Protein AF-A0A6I9Q4J7-F1 (afdb_monomer)

Mean predicted aligned error: 19.05 Å

Nearest PDB structures (foldseek):
  8glv-assembly1_Kg  TM=8.288E-01  e=1.190E-55  Chlamydomonas reinhardtii
  8j07-assembly1_g1  TM=8.055E-01  e=1.952E-50  Homo sapiens
  8glv-assembly1_Co  TM=8.210E-01  e=1.574E-46  Chlamydomonas reinhardtii
  8j07-assembly1_k8  TM=8.178E-01  e=2.183E-41  Homo sapiens
  8j07-assembly1_g6  TM=7.872E-01  e=1.075E-43  Homo sapiens

Radius of gyration: 40.7 Å; Cα contacts (8 Å, |Δi|>4): 1026; chains: 1; bounding box: 108×115×112 Å

Foldseek 3Di:
DPDPDVVVVVVVVVLVVLLVVLLLVLQFDDQLCLLLVLLCSLVVVCVVVVVDDPVLVVCLLPLDDDDDDPDDDLAPPADPSLLSSLSVQCVDPLNVCVNVVCNVPVPQVVVLLPDPQSLPRAHPDCCNVSADLSRVLSNCCSRAVLNSSVSSQVSSCVRSRNSSNPRDDDDPVVLVVVDWQLAAAEEAEDPQDDCVVVVQVVCVVVVCHDPLEEEDEDAPPCLVVLVVVLVVCQVVLGEYEYEAVVRNLVCQVVVLVVSVPDDPVSGDGNYYYYYYYHDDPSHDPNSVVRHSHGYDDQHAFLLSQLLVLCCDPPNVPPCLLPPAPQNQQLQLLLSLLSSLLSLLQNLLLLPVVSPVDSFDQHSVLSVVLNVVCRVQRRPDVDRPLVVSLCCSLCPRVVVRPPDVVRSVLSSVLSCLSRDPCSRPPQQRASFDVSLHHRDGDDDSVVSSVSSNPDDRDDQCGSSVFDNLSSSSSSSVSSSVSSVVSVVVDDPPPPDDDDDLLVLLLVVLVVLLVLQDDQDDLVLLCVQQPCDQLALVSVQLSVQSVLLNQLSVQSNVLSVQSNCCSVVNHPDDPQNVQVSVCVSVQHDGPSSVVSAAQDPDGNVRVSVLSSVLVVLSVCCSVPNDAQEDAQVSTSDSVSVVVSQLSNQCVVVVHDSVQKDKDKDADAQDDRRHHDPHGGKYFDAKDAQWEQDNVVRDIDGDDPPCRIYGGHIMGIHIDGPPDDDDGPDRDPPSPPPDDDDDDDPDDDDDDDDDDDDDPPVCVVVVVVVVVVVVVVVVVVVVVVVVVVVVVVVVVVVVVVPPDDPDDDDDDDDDDDDDDDDDPDDDDDDDDDDDDDDDDDDDDDDDDDDDDDDDDDDDDDDDDDDDDDDDDDDDDDDDDDDDDDDDDDDDDDDDDDDDDDDDPVVVVVLVVLVVLLVVLLVLLLLLLLLLLLLLLQLVLVDDLSSVLSVVLCVLQVVLVLVVSLVSNVVSVDDNVVSVVSSVVSNVSSPVSNVVNNVVNNPDVVCSVVSVVVSVVSVVVSCVPNVVVCVVPVDDPPDPPCVVVVVVVSVVSVVVSVVVVVVCVVCVVPPPPPPPD

Organism: NCBI:txid8208

InterPro domains:
  IPR003689 Zinc/iron permease [PF02535] (737-1061)
  IPR004273 Dynein heavy chain, D6 P-loop domain [PF03028] (181-295)
  IPR026983 Dynein heavy chain [PTHR22878] (8-722)
  IPR027417 P-loop containing nucleoside triphosphate hydrolase [G3DSA:3.40.50.300] (172-297)
  IPR041228 Dynein heavy chain, C-terminal domain [PF18199] (476-729)
  IPR041658 Dynein heavy chain, AAA lid domain [PF18198] (330-469)
  IPR042219 Dynein heavy chain, AAA lid domain superfamily [G3DSA:1.10.8.720] (298-465)
  IPR043160 Dynein heavy chain, C-terminal domain, barrel region [G3DSA:3.10.490.20] (637-742)

Structure (mmCIF, N/CA/C/O backbone):
data_AF-A0A6I9Q4J7-F1
#
_entry.id   AF-A0A6I9Q4J7-F1
#
loop_
_atom_site.group_PDB
_atom_site.id
_atom_site.type_symbol
_atom_site.label_atom_id
_atom_site.label_alt_id
_atom_site.label_comp_id
_atom_site.label_asym_id
_atom_site.label_entity_id
_atom_site.label_seq_id
_atom_site.pdbx_PDB_ins_code
_atom_site.Cartn_x
_atom_site.Cartn_y
_atom_site.Cartn_z
_atom_site.occupancy
_atom_site.B_iso_or_equiv
_atom_site.auth_seq_id
_atom_site.auth_comp_id
_atom_site.auth_asym_id
_atom_site.auth_atom_id
_atom_site.pdbx_PDB_model_num
ATOM 1 N N . MET A 1 1 ? -28.405 -22.617 36.257 1.00 46.84 1 MET A N 1
ATOM 2 C CA . MET A 1 1 ? -28.304 -24.066 36.550 1.00 46.84 1 MET A CA 1
ATOM 3 C C . MET A 1 1 ? -26.865 -24.386 36.913 1.00 46.84 1 MET A C 1
ATOM 5 O O . MET A 1 1 ? -25.981 -23.834 36.274 1.00 46.84 1 MET A O 1
ATOM 9 N N . ILE A 1 2 ? -26.623 -25.252 37.900 1.00 50.91 2 ILE A N 1
ATOM 10 C CA . ILE A 1 2 ? -25.295 -25.851 38.098 1.00 50.91 2 ILE A CA 1
ATOM 11 C C . ILE A 1 2 ? -25.250 -27.097 37.215 1.00 50.91 2 ILE A C 1
ATOM 13 O O . ILE A 1 2 ? -26.059 -28.002 37.404 1.00 50.91 2 ILE A O 1
ATOM 17 N N . ILE A 1 3 ? -24.347 -27.124 36.237 1.00 53.62 3 ILE A N 1
ATOM 18 C CA . ILE A 1 3 ? -24.120 -28.308 35.404 1.00 53.62 3 ILE A CA 1
ATOM 19 C C . ILE A 1 3 ? -23.348 -29.316 36.258 1.00 53.62 3 ILE A C 1
ATOM 21 O O . ILE A 1 3 ? -22.230 -29.037 36.692 1.00 53.62 3 ILE A O 1
ATOM 25 N N . SER A 1 4 ? -23.988 -30.447 36.552 1.00 66.56 4 SER A N 1
ATOM 26 C CA . SER A 1 4 ? -23.473 -31.501 37.434 1.00 66.56 4 SER A CA 1
ATOM 27 C C . SER A 1 4 ? -22.449 -32.420 36.764 1.00 66.56 4 SER A C 1
ATOM 29 O O . SER A 1 4 ? -21.695 -33.092 37.462 1.00 66.56 4 SER A O 1
ATOM 31 N N . ASP A 1 5 ? -22.405 -32.438 35.432 1.00 81.00 5 ASP A N 1
ATOM 32 C CA . ASP A 1 5 ? -21.433 -33.202 34.653 1.00 81.00 5 ASP A CA 1
ATOM 33 C C . ASP A 1 5 ? -20.090 -32.438 34.557 1.00 81.00 5 ASP A C 1
ATOM 35 O O . ASP A 1 5 ? -20.055 -31.316 34.029 1.00 81.00 5 ASP A O 1
ATOM 39 N N . PRO A 1 6 ? -18.972 -33.006 35.053 1.00 84.44 6 PRO A N 1
ATOM 40 C CA . PRO A 1 6 ? -17.669 -32.351 35.011 1.00 84.44 6 PRO A CA 1
ATOM 41 C C . PRO A 1 6 ? -17.077 -32.265 33.596 1.00 84.44 6 PRO A C 1
ATOM 43 O O . PRO A 1 6 ? -16.318 -31.336 33.335 1.00 84.44 6 PRO A O 1
ATOM 46 N N . ILE A 1 7 ? -17.421 -33.176 32.681 1.00 88.12 7 ILE A N 1
ATOM 47 C CA . ILE A 1 7 ? -16.938 -33.187 31.292 1.00 88.12 7 ILE A CA 1
ATOM 48 C C . ILE A 1 7 ? -17.595 -32.039 30.525 1.00 88.12 7 ILE A C 1
ATOM 50 O O . ILE A 1 7 ? -16.897 -31.211 29.938 1.00 88.12 7 ILE A O 1
ATOM 54 N N . ILE A 1 8 ? -18.925 -31.919 30.615 1.00 88.69 8 ILE A N 1
ATOM 55 C CA . ILE A 1 8 ? -19.674 -30.810 30.000 1.00 88.69 8 ILE A CA 1
ATOM 56 C C . ILE A 1 8 ? -19.208 -29.469 30.587 1.00 88.69 8 ILE A C 1
ATOM 58 O O . ILE A 1 8 ? -19.000 -28.502 29.852 1.00 88.69 8 ILE A O 1
ATOM 62 N N . ARG A 1 9 ? -18.971 -29.402 31.906 1.00 88.44 9 ARG A N 1
ATOM 63 C CA . ARG A 1 9 ? -18.438 -28.195 32.554 1.00 88.44 9 ARG A CA 1
ATOM 64 C C . ARG A 1 9 ? -17.023 -27.843 32.080 1.00 88.44 9 ARG A C 1
ATOM 66 O O . ARG A 1 9 ? -16.759 -26.665 31.857 1.00 88.44 9 ARG A O 1
ATOM 73 N N . LEU A 1 10 ? -16.125 -28.819 31.926 1.00 91.06 10 LEU A N 1
ATOM 74 C CA . LEU A 1 10 ? -14.772 -28.595 31.400 1.00 91.06 10 LEU A CA 1
ATOM 75 C C . LEU A 1 10 ? -14.803 -28.099 29.953 1.00 91.06 10 LEU A C 1
ATOM 77 O O . LEU A 1 10 ? -14.077 -27.162 29.626 1.00 91.06 10 LEU A O 1
ATOM 81 N N . GLN A 1 11 ? -15.671 -28.669 29.113 1.00 88.31 11 GLN A N 1
ATOM 82 C CA . GLN A 1 11 ? -15.851 -28.212 27.739 1.00 88.31 11 GLN A CA 1
ATOM 83 C C . GLN A 1 11 ? -16.352 -26.761 27.690 1.00 88.31 11 GLN A C 1
ATOM 85 O O . GLN A 1 11 ? -15.714 -25.927 27.058 1.00 88.31 11 GLN A O 1
ATOM 90 N N . ILE A 1 12 ? -17.415 -26.423 28.429 1.00 90.81 12 ILE A N 1
ATOM 91 C CA . ILE A 1 12 ? -17.945 -25.049 28.480 1.00 90.81 12 ILE A CA 1
ATOM 92 C C . ILE A 1 12 ? -16.896 -24.054 28.999 1.00 90.81 12 ILE A C 1
ATOM 94 O O . ILE A 1 12 ? -16.782 -22.957 28.458 1.00 90.81 12 ILE A O 1
ATOM 98 N N . LEU A 1 13 ? -16.111 -24.421 30.020 1.00 92.00 13 LEU A N 1
ATOM 99 C CA . LEU A 1 13 ? -15.043 -23.561 30.540 1.00 92.00 13 LEU A CA 1
ATOM 100 C C . LEU A 1 13 ? -13.912 -23.354 29.524 1.00 92.00 13 LEU A C 1
ATOM 102 O O . LEU A 1 13 ? -13.441 -22.228 29.386 1.00 92.00 13 LEU A O 1
ATOM 106 N N . ARG A 1 14 ? -13.503 -24.405 28.801 1.00 89.69 14 ARG A N 1
ATOM 107 C CA . ARG A 1 14 ? -12.515 -24.314 27.715 1.00 89.69 14 ARG A CA 1
ATOM 108 C C . ARG A 1 14 ? -13.023 -23.402 26.603 1.00 89.69 14 ARG A C 1
ATOM 110 O O . ARG A 1 14 ? -12.345 -22.446 26.250 1.00 89.69 14 ARG A O 1
ATOM 117 N N . ASP A 1 15 ? -14.219 -23.675 26.092 1.00 89.19 15 ASP A N 1
ATOM 118 C CA . ASP A 1 15 ? -14.772 -23.001 24.917 1.00 89.19 15 ASP A CA 1
ATOM 119 C C . ASP A 1 15 ? -15.050 -21.513 25.224 1.00 89.19 15 ASP A C 1
ATOM 121 O O . ASP A 1 15 ? -14.713 -20.636 24.426 1.00 89.19 15 ASP A O 1
ATOM 125 N N . TYR A 1 16 ? -15.535 -21.203 26.437 1.00 91.12 16 TYR A N 1
ATOM 126 C CA . TYR A 1 16 ? -15.640 -19.828 26.940 1.00 91.12 16 TYR A CA 1
ATOM 127 C C . TYR A 1 16 ? -14.271 -19.149 27.093 1.00 91.12 16 TYR A C 1
ATOM 129 O O . TYR A 1 16 ? -14.114 -18.007 26.668 1.00 91.12 16 TYR A O 1
ATOM 137 N N . PHE A 1 17 ? -13.273 -19.821 27.681 1.00 92.50 17 PHE A N 1
ATOM 138 C CA . PHE A 1 17 ? -11.941 -19.243 27.885 1.00 92.50 17 PHE A CA 1
ATOM 139 C C . PHE A 1 17 ? -11.230 -18.948 26.558 1.00 92.50 17 PHE A C 1
ATOM 141 O O . PHE A 1 17 ? -10.682 -17.861 26.393 1.00 92.50 17 PHE A O 1
ATOM 148 N N . THR A 1 18 ? -11.287 -19.867 25.590 1.00 91.62 18 THR A N 1
ATOM 149 C CA . THR A 1 18 ? -10.710 -19.675 24.251 1.00 91.62 18 THR A CA 1
ATOM 150 C C . THR A 1 18 ? -11.359 -18.493 23.525 1.00 91.62 18 THR A C 1
ATOM 152 O O . THR A 1 18 ? -10.644 -17.678 22.941 1.00 91.62 18 THR A O 1
ATOM 155 N N . TYR A 1 19 ? -12.685 -18.334 23.612 1.00 90.62 19 TYR A N 1
ATOM 156 C CA . TYR A 1 19 ? -13.372 -17.184 23.017 1.00 90.62 19 TYR A CA 1
ATOM 157 C C . TYR A 1 19 ? -13.106 -15.867 23.769 1.00 90.62 19 TYR A C 1
ATOM 159 O O . TYR A 1 19 ? -12.857 -14.841 23.139 1.00 90.62 19 TYR A O 1
ATOM 167 N N . ALA A 1 20 ? -13.081 -15.875 25.105 1.00 89.44 20 ALA A N 1
ATOM 168 C CA . ALA A 1 20 ? -12.756 -14.691 25.906 1.00 89.44 20 ALA A CA 1
ATOM 169 C C . ALA A 1 20 ? -11.316 -14.203 25.661 1.00 89.44 20 ALA A C 1
ATOM 171 O O . ALA A 1 20 ? -11.086 -13.002 25.520 1.00 89.44 20 ALA A O 1
ATOM 172 N N . LEU A 1 21 ? -10.357 -15.130 25.539 1.00 90.88 21 LEU A N 1
ATOM 173 C CA . LEU A 1 21 ? -8.981 -14.831 25.139 1.00 90.88 21 LEU A CA 1
ATOM 174 C C . LEU A 1 21 ? -8.940 -14.189 23.745 1.00 90.88 21 LEU A C 1
ATOM 176 O O . LEU A 1 21 ? -8.303 -13.152 23.575 1.00 90.88 21 LEU A O 1
ATOM 180 N N . TYR A 1 22 ? -9.658 -14.761 22.772 1.00 90.81 22 TYR A N 1
ATOM 181 C CA . TYR A 1 22 ? -9.761 -14.210 21.420 1.00 90.81 22 TYR A CA 1
ATOM 182 C C . TYR A 1 22 ? -10.322 -12.782 21.402 1.00 90.81 22 TYR A C 1
ATOM 184 O O . TYR A 1 22 ? -9.689 -11.897 20.828 1.00 90.81 22 TYR A O 1
ATOM 192 N N . VAL A 1 23 ? -11.451 -12.527 22.073 1.00 87.88 23 VAL A N 1
ATOM 193 C CA . VAL A 1 23 ? -12.073 -11.192 22.135 1.00 87.88 23 VAL A CA 1
ATOM 194 C C . VAL A 1 23 ? -11.137 -10.169 22.791 1.00 87.88 23 VAL A C 1
ATOM 196 O O . VAL A 1 23 ? -10.982 -9.060 22.278 1.00 87.88 23 VAL A O 1
ATOM 199 N N . ASN A 1 24 ? -10.476 -10.540 23.892 1.00 86.56 24 ASN A N 1
ATOM 200 C CA . ASN A 1 24 ? -9.587 -9.635 24.622 1.00 86.56 24 ASN A CA 1
ATOM 201 C C . ASN A 1 24 ? -8.304 -9.312 23.844 1.00 86.56 24 ASN A C 1
ATOM 203 O O . ASN A 1 24 ? -7.870 -8.160 23.849 1.00 86.56 24 ASN A O 1
ATOM 207 N N . VAL A 1 25 ? -7.725 -10.290 23.138 1.00 89.56 25 VAL A N 1
ATOM 208 C CA . VAL A 1 25 ? -6.568 -10.067 22.256 1.00 89.56 25 VAL A CA 1
ATOM 209 C C . VAL A 1 25 ? -6.975 -9.243 21.031 1.00 89.56 25 VAL A C 1
ATOM 211 O O . VAL A 1 25 ? -6.344 -8.225 20.748 1.00 89.56 25 VAL A O 1
ATOM 214 N N . CYS A 1 26 ? -8.065 -9.602 20.345 1.00 88.06 26 CYS A N 1
ATOM 215 C CA . CYS A 1 26 ? -8.509 -8.926 19.121 1.00 88.06 26 CYS A CA 1
ATOM 216 C C . CYS A 1 26 ? -9.043 -7.502 19.338 1.00 88.06 26 CYS A C 1
ATOM 218 O O . CYS A 1 26 ? -9.119 -6.747 18.374 1.00 88.06 26 CYS A O 1
ATOM 220 N N . ARG A 1 27 ? -9.341 -7.085 20.578 1.00 85.31 27 ARG A N 1
ATOM 221 C CA . ARG A 1 27 ? -9.525 -5.659 20.911 1.00 85.31 27 ARG A CA 1
ATOM 222 C C . ARG A 1 27 ? -8.245 -4.841 20.690 1.00 85.31 27 ARG A C 1
ATOM 224 O O . ARG A 1 27 ? -8.334 -3.655 20.391 1.00 85.31 27 ARG A O 1
ATOM 231 N N . SER A 1 28 ? -7.076 -5.458 20.862 1.00 87.69 28 SER A N 1
ATOM 232 C CA . SER A 1 28 ? -5.759 -4.808 20.794 1.00 87.69 28 SER A CA 1
ATOM 233 C C . SER A 1 28 ? -4.987 -5.054 19.490 1.00 87.69 28 SER A C 1
ATOM 235 O O . SER A 1 28 ? -3.885 -4.533 19.338 1.00 87.69 28 SER A O 1
ATOM 237 N N . LEU A 1 29 ? -5.554 -5.827 18.557 1.00 89.00 29 LEU A N 1
ATOM 238 C CA . LEU A 1 29 ? -4.975 -6.115 17.243 1.00 89.00 29 LEU A CA 1
ATOM 239 C C . LEU A 1 29 ? -5.678 -5.319 16.140 1.00 89.00 29 LEU A C 1
ATOM 241 O O . LEU A 1 29 ? -6.907 -5.261 16.105 1.00 89.00 29 LEU A O 1
ATOM 245 N N . PHE A 1 30 ? -4.898 -4.802 15.190 1.00 86.62 30 PHE A N 1
ATOM 246 C CA . PHE A 1 30 ? -5.420 -4.272 13.929 1.00 86.62 30 PHE A CA 1
ATOM 247 C C . PHE A 1 30 ? -6.130 -5.374 13.132 1.00 86.62 30 PHE A C 1
ATOM 249 O O . PHE A 1 30 ? -5.815 -6.558 13.261 1.00 86.62 30 PHE A O 1
ATOM 256 N N . GLU A 1 31 ? -7.081 -5.001 12.280 1.00 81.62 31 GLU A N 1
ATOM 257 C CA . GLU A 1 31 ? -7.961 -5.931 11.562 1.00 81.62 31 GLU A CA 1
ATOM 258 C C . GLU A 1 31 ? -7.182 -6.938 10.697 1.00 81.62 31 GLU A C 1
ATOM 260 O O . GLU A 1 31 ? -7.536 -8.114 10.617 1.00 81.62 31 GLU A O 1
ATOM 265 N N . LYS A 1 32 ? -6.049 -6.504 10.131 1.00 82.12 32 LYS A N 1
ATOM 266 C CA . LYS A 1 32 ? -5.109 -7.349 9.373 1.00 82.12 32 LYS A CA 1
ATOM 267 C C . LYS A 1 32 ? -4.525 -8.525 10.185 1.00 82.12 32 LYS A C 1
ATOM 269 O O . LYS A 1 32 ? -4.209 -9.558 9.603 1.00 82.12 32 LYS A O 1
ATOM 274 N N . ASP A 1 33 ? -4.393 -8.382 11.507 1.00 88.56 33 ASP A N 1
ATOM 275 C CA . ASP A 1 33 ? -3.688 -9.328 12.386 1.00 88.56 33 ASP A CA 1
ATOM 276 C C . ASP A 1 33 ? -4.649 -10.297 13.113 1.00 88.56 33 ASP A C 1
ATOM 278 O O . ASP A 1 33 ? -4.221 -11.312 13.667 1.00 88.56 33 ASP A O 1
ATOM 282 N N . LYS A 1 34 ? -5.966 -10.039 13.088 1.00 89.56 34 LYS A N 1
ATOM 283 C CA . LYS A 1 34 ? -6.977 -10.858 13.790 1.00 89.56 34 LYS A CA 1
ATOM 284 C C . LYS A 1 34 ? -7.121 -12.258 13.190 1.00 89.56 34 LYS A C 1
ATOM 286 O O . LYS A 1 34 ? -7.153 -13.247 13.927 1.00 89.56 34 LYS A O 1
ATOM 291 N N . LEU A 1 35 ? -7.145 -12.372 11.858 1.00 90.62 35 LEU A N 1
ATOM 292 C CA . LEU A 1 35 ? -7.178 -13.677 11.182 1.00 90.62 35 LEU A CA 1
ATOM 293 C C . LEU A 1 35 ? -5.879 -14.466 11.418 1.00 90.62 35 LEU A C 1
ATOM 295 O O . LEU A 1 35 ? -5.936 -15.672 11.649 1.00 90.62 35 LEU A O 1
ATOM 299 N N . LEU A 1 36 ? -4.728 -13.781 11.444 1.00 92.62 36 LEU A N 1
ATOM 300 C CA . LEU A 1 36 ? -3.434 -14.378 11.782 1.00 92.62 36 LEU A CA 1
ATOM 301 C C . LEU A 1 36 ? -3.464 -14.999 13.181 1.00 92.62 36 LEU A C 1
ATOM 303 O O . LEU A 1 36 ? -3.134 -16.175 13.334 1.00 92.62 36 LEU A O 1
ATOM 307 N N . PHE A 1 37 ? -3.906 -14.243 14.190 1.00 93.00 37 PHE A N 1
ATOM 308 C CA . PHE A 1 37 ? -4.010 -14.749 15.559 1.00 93.00 37 PHE A CA 1
ATOM 309 C C . PHE A 1 37 ? -4.948 -15.963 15.651 1.00 93.00 37 PHE A C 1
ATOM 311 O O . PHE A 1 37 ? -4.603 -16.963 16.277 1.00 93.00 37 PHE A O 1
ATOM 318 N N . SER A 1 38 ? -6.095 -15.908 14.971 1.00 93.00 38 SER A N 1
ATOM 319 C CA . SER A 1 38 ? -7.094 -16.989 14.943 1.00 93.00 38 SER A CA 1
ATOM 320 C C . SER A 1 38 ? -6.554 -18.275 14.316 1.00 93.00 38 SER A C 1
ATOM 322 O O . SER A 1 38 ? -6.765 -19.370 14.840 1.00 93.00 38 SER A O 1
ATOM 324 N N . PHE A 1 39 ? -5.811 -18.143 13.216 1.00 93.94 39 PHE A N 1
ATOM 325 C CA . PHE A 1 39 ? -5.183 -19.267 12.534 1.00 93.94 39 PHE A CA 1
ATOM 326 C C . PHE A 1 39 ? -4.055 -19.877 13.375 1.00 93.94 39 PHE A C 1
ATOM 328 O O . PHE A 1 39 ? -4.053 -21.087 13.596 1.00 93.94 39 PHE A O 1
ATOM 335 N N . CYS A 1 40 ? -3.166 -19.054 13.942 1.00 92.81 40 CYS A N 1
ATOM 336 C CA . CYS A 1 40 ? -2.133 -19.513 14.874 1.00 92.81 40 CYS A CA 1
ATOM 337 C C . CYS A 1 40 ? -2.732 -20.206 16.111 1.00 92.81 40 CYS A C 1
ATOM 339 O O . CYS A 1 40 ? -2.221 -21.239 16.537 1.00 92.81 40 CYS A O 1
ATOM 341 N N . LEU A 1 41 ? -3.829 -19.686 16.672 1.00 92.31 41 LEU A N 1
ATOM 342 C CA . LEU A 1 41 ? -4.543 -20.303 17.795 1.00 92.31 41 LEU A CA 1
ATOM 343 C C . LEU A 1 41 ? -5.101 -21.686 17.418 1.00 92.31 41 LEU A C 1
ATOM 345 O O . LEU A 1 41 ? -4.883 -22.647 18.156 1.00 92.31 41 LEU A O 1
ATOM 349 N N . SER A 1 42 ? -5.756 -21.802 16.257 1.00 92.81 42 SER A N 1
ATOM 350 C CA . SER A 1 42 ? -6.252 -23.076 15.715 1.00 92.81 42 SER A CA 1
ATOM 351 C C . SER A 1 42 ? -5.119 -24.094 15.520 1.00 92.81 42 SER A C 1
ATOM 353 O O . SER A 1 42 ? -5.168 -25.194 16.073 1.00 92.81 42 SER A O 1
ATOM 355 N N . VAL A 1 43 ? -4.055 -23.720 14.800 1.00 92.19 43 VAL A N 1
ATOM 356 C CA . VAL A 1 43 ? -2.940 -24.630 14.484 1.00 92.19 43 VAL A CA 1
ATOM 357 C C . VAL A 1 43 ? -2.179 -25.045 15.747 1.00 92.19 43 VAL A C 1
ATOM 359 O O . VAL A 1 43 ? -1.902 -26.229 15.912 1.00 92.19 43 VAL A O 1
ATOM 362 N N . ASN A 1 44 ? -1.926 -24.138 16.697 1.00 90.69 44 ASN A N 1
ATOM 363 C CA . ASN A 1 44 ? -1.290 -24.487 17.976 1.00 90.69 44 ASN A CA 1
ATOM 364 C C . ASN A 1 44 ? -2.117 -25.498 18.791 1.00 90.69 44 ASN A C 1
ATOM 366 O O . ASN A 1 44 ? -1.555 -26.427 19.377 1.00 90.69 44 ASN A O 1
ATOM 370 N N . LEU A 1 45 ? -3.448 -25.359 18.809 1.00 90.44 45 LEU A N 1
ATOM 371 C CA . LEU A 1 45 ? -4.338 -26.314 19.479 1.00 90.44 45 LEU A CA 1
ATOM 372 C C . LEU A 1 45 ? -4.324 -27.694 18.801 1.00 90.44 45 LEU A C 1
ATOM 374 O O . LEU A 1 45 ? -4.409 -28.704 19.498 1.00 90.44 45 LEU A O 1
ATOM 378 N N . LEU A 1 46 ? -4.181 -27.753 17.475 1.00 91.00 46 LEU A N 1
ATOM 379 C CA . LEU A 1 46 ? -4.110 -29.002 16.707 1.00 91.00 46 LEU A CA 1
ATOM 380 C C . LEU A 1 46 ? -2.730 -29.675 16.803 1.00 91.00 46 LEU A C 1
ATOM 382 O O . LEU A 1 46 ? -2.661 -30.887 17.006 1.00 91.00 46 LEU A O 1
ATOM 386 N N . MET A 1 47 ? -1.635 -28.907 16.776 1.00 89.44 47 MET A N 1
ATOM 387 C CA . MET A 1 47 ? -0.278 -29.414 17.033 1.00 89.44 47 MET A CA 1
ATOM 388 C C . MET A 1 47 ? -0.159 -30.004 18.448 1.00 89.44 47 MET A C 1
ATOM 390 O O . MET A 1 47 ? 0.376 -31.098 18.614 1.00 89.44 47 MET A O 1
ATOM 394 N N . HIS A 1 48 ? -0.747 -29.364 19.470 1.00 89.12 48 HIS A N 1
ATOM 395 C CA . HIS A 1 48 ? -0.796 -29.925 20.830 1.00 89.12 48 HIS A CA 1
ATOM 396 C C . HIS A 1 48 ? -1.550 -31.270 20.893 1.00 89.12 48 HIS A C 1
ATOM 398 O O . HIS A 1 48 ? -1.219 -32.139 21.701 1.00 89.12 48 HIS A O 1
ATOM 404 N N . ARG A 1 49 ? -2.562 -31.474 20.041 1.00 89.19 49 ARG A N 1
ATOM 405 C CA . ARG A 1 49 ? -3.281 -32.755 19.916 1.00 89.19 49 ARG A CA 1
ATOM 406 C C . ARG A 1 49 ? -2.583 -33.767 18.998 1.00 89.19 49 ARG A C 1
ATOM 408 O O . ARG A 1 49 ? -3.005 -34.919 18.967 1.00 89.19 49 ARG A O 1
ATOM 415 N N . LYS A 1 50 ? -1.509 -33.363 18.307 1.00 87.50 50 LYS A N 1
ATOM 416 C CA . LYS A 1 50 ? -0.806 -34.122 17.254 1.00 87.50 50 LYS A CA 1
ATOM 417 C C . LYS A 1 50 ? -1.673 -34.415 16.020 1.00 87.50 50 LYS A C 1
ATOM 419 O O . LYS A 1 50 ? -1.483 -35.426 15.354 1.00 87.50 50 LYS A O 1
ATOM 424 N N . GLU A 1 51 ? -2.615 -33.519 15.721 1.00 86.88 51 GLU A N 1
ATOM 425 C CA . GLU A 1 51 ? -3.453 -33.551 14.509 1.00 86.88 51 GLU A CA 1
ATOM 426 C C . GLU A 1 51 ? -2.791 -32.828 13.313 1.00 86.88 51 GLU A C 1
ATOM 428 O O . GLU A 1 51 ? -3.240 -32.973 12.179 1.00 86.88 51 GLU A O 1
ATOM 433 N N . VAL A 1 52 ? -1.724 -32.056 13.562 1.00 87.75 52 VAL A N 1
ATOM 434 C CA . VAL A 1 52 ? -0.910 -31.333 12.567 1.00 87.75 52 VAL A CA 1
ATOM 435 C C . VAL A 1 52 ? 0.572 -31.552 12.882 1.00 87.75 52 VAL A C 1
ATOM 437 O O . VAL A 1 52 ? 0.964 -31.487 14.049 1.00 87.75 52 VAL A O 1
ATOM 440 N N . ASP A 1 53 ? 1.381 -31.796 11.848 1.00 87.94 53 ASP A N 1
ATOM 441 C CA . ASP A 1 53 ? 2.836 -31.952 11.948 1.00 87.94 53 ASP A CA 1
ATOM 442 C C . ASP A 1 53 ? 3.596 -30.613 11.816 1.00 87.94 53 ASP A C 1
ATOM 444 O O . ASP A 1 53 ? 3.173 -29.688 11.120 1.00 87.94 53 ASP A O 1
ATOM 448 N N . GLU A 1 54 ? 4.757 -30.517 12.468 1.00 85.00 54 GLU A N 1
ATOM 449 C CA . GLU A 1 54 ? 5.592 -29.310 12.474 1.00 85.00 54 GLU A CA 1
ATOM 450 C C . GLU A 1 54 ? 6.340 -29.102 11.139 1.00 85.00 54 GLU A C 1
ATOM 452 O O . GLU A 1 54 ? 6.605 -27.966 10.739 1.00 85.00 54 GLU A O 1
ATOM 457 N N . GLY A 1 55 ? 6.666 -30.180 10.419 1.00 83.25 55 GLY A N 1
ATOM 458 C CA . GLY A 1 55 ? 7.219 -30.140 9.065 1.00 83.25 55 GLY A CA 1
ATOM 459 C C . GLY A 1 55 ? 6.179 -29.695 8.037 1.00 83.25 55 GLY A C 1
ATOM 460 O O . GLY A 1 55 ? 6.452 -28.784 7.250 1.00 83.25 55 GLY A O 1
ATOM 461 N N . GLU A 1 56 ? 4.968 -30.258 8.096 1.00 88.88 56 GLU A N 1
ATOM 462 C CA . GLU A 1 56 ? 3.817 -29.783 7.310 1.00 88.88 56 GLU A CA 1
ATOM 463 C C . GLU A 1 56 ? 3.537 -28.287 7.577 1.00 88.88 56 GLU A C 1
ATOM 465 O O . GLU A 1 56 ? 3.390 -27.508 6.634 1.00 88.88 56 GLU A O 1
ATOM 470 N N . TRP A 1 57 ? 3.558 -27.841 8.841 1.00 89.75 57 TRP A N 1
ATOM 471 C CA . TRP A 1 57 ? 3.418 -26.421 9.203 1.00 89.75 57 TRP A CA 1
ATOM 472 C C . TRP A 1 57 ? 4.539 -25.536 8.637 1.00 89.75 57 TRP A C 1
ATOM 474 O O . TRP A 1 57 ? 4.254 -24.523 7.991 1.00 89.75 57 TRP A O 1
ATOM 484 N N . ARG A 1 58 ? 5.815 -25.922 8.795 1.00 84.25 58 ARG A N 1
ATOM 485 C CA . ARG A 1 58 ? 6.947 -25.177 8.209 1.00 84.25 58 ARG A CA 1
ATOM 486 C C . ARG A 1 58 ? 6.839 -25.081 6.685 1.00 84.25 58 ARG A C 1
ATOM 488 O O . ARG A 1 58 ? 7.161 -24.027 6.127 1.00 84.25 58 ARG A O 1
ATOM 495 N N . PHE A 1 59 ? 6.359 -26.123 6.002 1.00 85.75 59 PHE A N 1
ATOM 496 C CA . PHE A 1 59 ? 6.105 -26.071 4.561 1.00 85.75 59 PHE A CA 1
ATOM 497 C C . PHE A 1 59 ? 4.938 -25.139 4.222 1.00 85.75 59 PHE A C 1
ATOM 499 O O . PHE A 1 59 ? 5.072 -24.339 3.299 1.00 85.75 59 PHE A O 1
ATOM 506 N N . LEU A 1 60 ? 3.830 -25.162 4.974 1.00 89.62 60 LEU A N 1
ATOM 507 C CA . LEU A 1 60 ? 2.690 -24.271 4.721 1.00 89.62 60 LEU A CA 1
ATOM 508 C C . LEU A 1 60 ? 3.090 -22.789 4.752 1.00 89.62 60 LEU A C 1
ATOM 510 O O . LEU A 1 60 ? 2.563 -22.002 3.970 1.00 89.62 60 LEU A O 1
ATOM 514 N N . LEU A 1 61 ? 4.059 -22.417 5.592 1.00 85.12 61 LEU A N 1
ATOM 515 C CA . LEU A 1 61 ? 4.589 -21.054 5.662 1.00 85.12 61 LEU A CA 1
ATOM 516 C C . LEU A 1 61 ? 5.649 -20.753 4.586 1.00 85.12 61 LEU A C 1
ATOM 518 O O . LEU A 1 61 ? 5.596 -19.705 3.941 1.00 85.12 61 LEU A O 1
ATOM 522 N N . THR A 1 62 ? 6.602 -21.661 4.356 1.00 77.88 62 THR A N 1
ATOM 523 C CA . THR A 1 62 ? 7.775 -21.396 3.493 1.00 77.88 62 THR A CA 1
ATOM 524 C C . THR A 1 62 ? 7.607 -21.824 2.032 1.00 77.88 62 THR A C 1
ATOM 526 O O . THR A 1 62 ? 8.114 -21.146 1.143 1.00 77.88 62 THR A O 1
ATOM 529 N N . GLY A 1 63 ? 6.878 -22.910 1.760 1.00 72.31 63 GLY A N 1
ATOM 530 C CA . GLY A 1 63 ? 6.911 -23.647 0.485 1.00 72.31 63 GLY A CA 1
ATOM 531 C C . GLY A 1 63 ? 8.152 -24.537 0.334 1.00 72.31 63 GLY A C 1
ATOM 532 O O . GLY A 1 63 ? 8.482 -24.967 -0.771 1.00 72.31 63 GLY A O 1
ATOM 533 N N . GLY A 1 64 ? 8.882 -24.756 1.433 1.00 63.72 64 GLY A N 1
ATOM 534 C CA . GLY A 1 64 ? 10.214 -25.351 1.446 1.00 63.72 64 GLY A CA 1
ATOM 535 C C . GLY A 1 64 ? 11.298 -24.410 0.907 1.00 63.72 64 GLY A C 1
ATOM 536 O O . GLY A 1 64 ? 11.030 -23.445 0.187 1.00 63.72 64 GLY A O 1
ATOM 537 N N . VAL A 1 65 ? 12.558 -24.741 1.186 1.00 55.62 65 VAL A N 1
ATOM 538 C CA . VAL A 1 65 ? 13.739 -24.092 0.593 1.00 55.62 65 VAL A CA 1
ATOM 539 C C . VAL A 1 65 ? 14.471 -25.134 -0.250 1.00 55.62 65 VAL A C 1
ATOM 541 O O . VAL A 1 65 ? 14.696 -26.248 0.205 1.00 55.62 65 VAL A O 1
ATOM 544 N N . GLY A 1 66 ? 14.780 -24.803 -1.500 1.00 55.25 66 GLY A N 1
ATOM 545 C CA . GLY A 1 66 ? 15.460 -25.692 -2.442 1.00 55.25 66 GLY A CA 1
ATOM 546 C C . GLY A 1 66 ? 15.934 -24.892 -3.650 1.00 55.25 66 GLY A C 1
ATOM 547 O O . GLY A 1 66 ? 15.213 -24.009 -4.109 1.00 55.25 66 GLY A O 1
ATOM 548 N N . LEU A 1 67 ? 17.160 -25.154 -4.107 1.00 49.12 67 LEU A N 1
ATOM 549 C CA . LEU A 1 67 ? 17.843 -24.315 -5.100 1.00 49.12 67 LEU A CA 1
ATOM 550 C C . LEU A 1 67 ? 17.462 -24.658 -6.547 1.00 49.12 67 LEU A C 1
ATOM 552 O O . LEU A 1 67 ? 17.341 -23.750 -7.363 1.00 49.12 67 LEU A O 1
ATOM 556 N N . ASP A 1 68 ? 17.217 -25.935 -6.850 1.00 54.62 68 ASP A N 1
ATOM 557 C CA . ASP A 1 68 ? 16.807 -26.393 -8.181 1.00 54.62 68 ASP A CA 1
ATOM 558 C C . ASP A 1 68 ? 15.858 -27.596 -8.112 1.00 54.62 68 ASP A C 1
ATOM 560 O O . ASP A 1 68 ? 15.913 -28.407 -7.187 1.00 54.62 68 ASP A O 1
ATOM 564 N N . ASN A 1 69 ? 15.005 -27.722 -9.131 1.00 67.50 69 ASN A N 1
ATOM 565 C CA . ASN A 1 69 ? 14.093 -28.848 -9.323 1.00 67.50 69 ASN A CA 1
ATOM 566 C C . ASN A 1 69 ? 14.534 -29.661 -10.557 1.00 67.50 69 ASN A C 1
ATOM 568 O O . ASN A 1 69 ? 14.484 -29.129 -11.669 1.00 67.50 69 ASN A O 1
ATOM 572 N N . PRO A 1 70 ? 14.928 -30.941 -10.411 1.00 70.00 70 PRO A N 1
ATOM 573 C CA . PRO A 1 70 ? 15.371 -31.768 -11.534 1.00 70.00 70 PRO A CA 1
ATOM 574 C C . PRO A 1 70 ? 14.219 -32.266 -12.427 1.00 70.00 70 PRO A C 1
ATOM 576 O O . PRO A 1 70 ? 14.473 -32.895 -13.455 1.00 70.00 70 PRO A O 1
ATOM 579 N N . TYR A 1 71 ? 12.954 -32.034 -12.057 1.00 78.56 71 TYR A N 1
ATOM 580 C CA . TYR A 1 71 ? 11.790 -32.567 -12.764 1.00 78.56 71 TYR A CA 1
ATOM 581 C C . TYR A 1 71 ? 11.118 -31.509 -13.647 1.00 78.56 71 TYR A C 1
ATOM 583 O O . TYR A 1 71 ? 10.542 -30.539 -13.158 1.00 78.56 71 TYR A O 1
ATOM 591 N N . SER A 1 72 ? 11.115 -31.729 -14.964 1.00 81.19 72 SER A N 1
ATOM 592 C CA . SER A 1 72 ? 10.409 -30.873 -15.926 1.00 81.19 72 SER A CA 1
ATOM 593 C C . SER A 1 72 ? 8.900 -30.801 -15.649 1.00 81.19 72 SER A C 1
ATOM 595 O O . SER A 1 72 ? 8.262 -31.832 -15.436 1.00 81.19 72 SER A O 1
ATOM 597 N N . ASN A 1 73 ? 8.324 -29.599 -15.725 1.00 82.31 73 ASN A N 1
ATOM 598 C CA . ASN A 1 73 ? 6.896 -29.360 -15.508 1.00 82.31 73 ASN A CA 1
ATOM 599 C C . ASN A 1 73 ? 6.028 -29.960 -16.644 1.00 82.31 73 ASN A C 1
ATOM 601 O O . ASN A 1 73 ? 6.176 -29.535 -17.792 1.00 82.31 73 ASN A O 1
ATOM 605 N N . PRO A 1 74 ? 5.100 -30.899 -16.361 1.00 82.00 74 PRO A N 1
ATOM 606 C CA . PRO A 1 74 ? 4.196 -31.477 -17.358 1.00 82.00 74 PRO A CA 1
ATOM 607 C C . PRO A 1 74 ? 2.974 -30.590 -17.669 1.00 82.00 74 PRO A C 1
ATOM 609 O O . PRO A 1 74 ? 2.245 -30.864 -18.624 1.00 82.00 74 PRO A O 1
ATOM 612 N N . CYS A 1 75 ? 2.716 -29.552 -16.866 1.00 81.12 75 CYS A N 1
ATOM 613 C CA . CYS A 1 75 ? 1.533 -28.699 -16.945 1.00 81.12 75 CYS A CA 1
ATOM 614 C C . CYS A 1 75 ? 1.898 -27.291 -17.434 1.00 81.12 75 CYS A C 1
ATOM 616 O O . CYS A 1 75 ? 2.321 -26.439 -16.656 1.00 81.12 75 CYS A O 1
ATOM 618 N N . THR A 1 76 ? 1.650 -27.008 -18.717 1.00 80.94 76 THR A N 1
ATOM 619 C CA . THR A 1 76 ? 1.910 -25.692 -19.345 1.00 80.94 76 THR A CA 1
ATOM 620 C C . THR A 1 76 ? 1.143 -24.521 -18.720 1.00 80.94 76 THR A C 1
ATOM 622 O O . THR A 1 76 ? 1.480 -23.370 -18.973 1.00 80.94 76 THR A O 1
ATOM 625 N N . TRP A 1 77 ? 0.107 -24.805 -17.929 1.00 84.81 77 TRP A N 1
ATOM 626 C CA . TRP A 1 77 ? -0.719 -23.829 -17.216 1.00 84.81 77 TRP A CA 1
ATOM 627 C C . TRP A 1 77 ? -0.249 -23.549 -15.779 1.00 84.81 77 TRP A C 1
ATOM 629 O O . TRP A 1 77 ? -0.743 -22.611 -15.162 1.00 84.81 77 TRP A O 1
ATOM 639 N N . LEU A 1 78 ? 0.680 -24.343 -15.232 1.00 85.25 78 LEU A N 1
ATOM 640 C CA . LEU A 1 78 ? 1.189 -24.176 -13.870 1.00 85.25 78 LEU A CA 1
ATOM 641 C C . LEU A 1 78 ? 2.518 -23.391 -13.900 1.00 85.25 78 LEU A C 1
ATOM 643 O O . LEU A 1 78 ? 3.427 -23.794 -14.629 1.00 85.25 78 LEU A O 1
ATOM 647 N N . PRO A 1 79 ? 2.688 -22.303 -13.123 1.00 83.44 79 PRO A N 1
ATOM 648 C CA . PRO A 1 79 ? 3.960 -21.578 -13.051 1.00 83.44 79 PRO A CA 1
ATOM 649 C C . PRO A 1 79 ? 5.113 -22.461 -12.549 1.00 83.44 79 PRO A C 1
ATOM 651 O O . PRO A 1 79 ? 4.902 -23.298 -11.672 1.00 83.44 79 PRO A O 1
ATOM 654 N N . LYS A 1 80 ? 6.352 -22.232 -13.027 1.00 80.81 80 LYS A N 1
ATOM 655 C CA . LYS A 1 80 ? 7.528 -23.029 -12.601 1.00 80.81 80 LYS A CA 1
ATOM 656 C C . LYS A 1 80 ? 7.664 -23.068 -11.071 1.00 80.81 80 LYS A C 1
ATOM 658 O O . LYS A 1 80 ? 7.726 -24.150 -10.508 1.00 80.81 80 LYS A O 1
ATOM 663 N N . LYS A 1 81 ? 7.570 -21.915 -10.393 1.00 80.38 81 LYS A N 1
ATOM 664 C CA . LYS A 1 81 ? 7.613 -21.824 -8.919 1.00 80.38 81 LYS A CA 1
ATOM 665 C C . LYS A 1 81 ? 6.595 -22.753 -8.233 1.00 80.38 81 LYS A C 1
ATOM 667 O O . LYS A 1 81 ? 6.956 -23.465 -7.304 1.00 80.38 81 LYS A O 1
ATOM 672 N N . SER A 1 82 ? 5.348 -22.773 -8.705 1.00 85.56 82 SER A N 1
ATOM 673 C CA . SER A 1 82 ? 4.289 -23.645 -8.175 1.00 85.56 82 SER A CA 1
ATOM 674 C C . SER A 1 82 ? 4.582 -25.130 -8.394 1.00 85.56 82 SER A C 1
ATOM 676 O O . SER A 1 82 ? 4.303 -25.947 -7.521 1.00 85.56 82 SER A O 1
ATOM 678 N N . TRP A 1 83 ? 5.170 -25.485 -9.540 1.00 87.69 83 TRP A N 1
ATOM 679 C CA . TRP A 1 83 ? 5.639 -26.846 -9.806 1.00 87.69 83 TRP A CA 1
ATOM 680 C C . TRP A 1 83 ? 6.829 -27.237 -8.916 1.00 87.69 83 TRP A C 1
ATOM 682 O O . TRP A 1 83 ? 6.884 -28.364 -8.430 1.00 87.69 83 TRP A O 1
ATOM 692 N N . ASP A 1 84 ? 7.744 -26.304 -8.649 1.00 83.56 84 ASP A N 1
ATOM 693 C CA . ASP A 1 84 ? 8.911 -26.506 -7.788 1.00 83.56 84 ASP A CA 1
ATOM 694 C C . ASP A 1 84 ? 8.511 -26.622 -6.299 1.00 83.56 84 ASP A C 1
ATOM 696 O O . ASP A 1 84 ? 9.107 -27.405 -5.562 1.00 83.56 84 ASP A O 1
ATOM 700 N N . GLU A 1 85 ? 7.481 -25.901 -5.832 1.00 86.31 85 GLU A N 1
ATOM 701 C CA . GLU A 1 85 ? 6.815 -26.159 -4.536 1.00 86.31 85 GLU A CA 1
ATOM 702 C C . GLU A 1 85 ? 6.142 -27.550 -4.527 1.00 86.31 85 GLU A C 1
ATOM 704 O O . GLU A 1 85 ? 6.436 -28.357 -3.646 1.00 86.31 85 GLU A O 1
ATOM 709 N N . LEU A 1 86 ? 5.344 -27.905 -5.542 1.00 88.81 86 LEU A N 1
ATOM 710 C CA . LEU A 1 86 ? 4.656 -29.206 -5.605 1.00 88.81 86 LEU A CA 1
ATOM 711 C C . LEU A 1 86 ? 5.621 -30.407 -5.645 1.00 88.81 86 LEU A C 1
ATOM 713 O O . LEU A 1 86 ? 5.355 -31.433 -5.020 1.00 88.81 86 LEU A O 1
ATOM 717 N N . CYS A 1 87 ? 6.763 -30.291 -6.329 1.00 87.00 87 CYS A N 1
ATOM 718 C CA . CYS A 1 87 ? 7.773 -31.354 -6.368 1.00 87.00 87 CYS A CA 1
ATOM 719 C C . CYS A 1 87 ? 8.421 -31.620 -5.004 1.00 87.00 87 CYS A C 1
ATOM 721 O O . CYS A 1 87 ? 8.770 -32.764 -4.738 1.00 87.00 87 CYS A O 1
ATOM 723 N N . ARG A 1 88 ? 8.538 -30.600 -4.143 1.00 83.62 88 ARG A N 1
ATOM 724 C CA . ARG A 1 88 ? 9.020 -30.746 -2.758 1.00 83.62 88 ARG A CA 1
ATOM 725 C C . ARG A 1 88 ? 7.923 -31.258 -1.821 1.00 83.62 88 ARG A C 1
ATOM 727 O O . ARG A 1 88 ? 8.218 -31.951 -0.855 1.00 83.62 88 ARG A O 1
ATOM 734 N N . LEU A 1 89 ? 6.651 -30.999 -2.136 1.00 88.00 89 LEU A N 1
ATOM 735 C CA . LEU A 1 89 ? 5.526 -31.618 -1.430 1.00 88.00 89 LEU A CA 1
ATOM 736 C C . LEU A 1 89 ? 5.485 -33.145 -1.662 1.00 88.00 89 LEU A C 1
ATOM 738 O O . LEU A 1 89 ? 5.270 -33.885 -0.712 1.00 88.00 89 LEU A O 1
ATOM 742 N N . ASP A 1 90 ? 5.784 -33.636 -2.875 1.00 88.56 90 ASP A N 1
ATOM 743 C CA . ASP A 1 90 ? 5.864 -35.078 -3.225 1.00 88.56 90 ASP A CA 1
ATOM 744 C C . ASP A 1 90 ? 6.917 -35.877 -2.420 1.00 88.56 90 ASP A C 1
ATOM 746 O O . ASP A 1 90 ? 6.890 -37.109 -2.421 1.00 88.56 90 ASP A O 1
ATOM 750 N N . GLU A 1 91 ? 7.837 -35.205 -1.721 1.00 84.81 91 GLU A N 1
ATOM 751 C CA . GLU A 1 91 ? 8.851 -35.836 -0.864 1.00 84.81 91 GLU A CA 1
ATOM 752 C C . GLU A 1 91 ? 8.292 -36.194 0.530 1.00 84.81 91 GLU A C 1
ATOM 754 O O . GLU A 1 91 ? 8.749 -37.155 1.159 1.00 84.81 91 GLU A O 1
ATOM 759 N N . MET A 1 92 ? 7.253 -35.483 0.990 1.00 85.31 92 MET A N 1
ATOM 760 C CA . MET A 1 92 ? 6.585 -35.713 2.277 1.00 85.31 92 MET A CA 1
ATOM 761 C C . MET A 1 92 ? 5.731 -36.987 2.273 1.00 85.31 92 MET A C 1
ATOM 763 O O . MET A 1 92 ? 5.015 -37.276 1.317 1.00 85.31 92 MET A O 1
ATOM 767 N N . GLU A 1 93 ? 5.755 -37.735 3.381 1.00 83.12 93 GLU A N 1
ATOM 768 C CA . GLU A 1 93 ? 5.160 -39.078 3.520 1.00 83.12 93 GLU A CA 1
ATOM 769 C C . GLU A 1 93 ? 3.703 -39.168 3.030 1.00 83.12 93 GLU A C 1
ATOM 771 O O . GLU A 1 93 ? 3.376 -40.039 2.223 1.00 83.12 93 GLU A O 1
ATOM 776 N N . CYS A 1 94 ? 2.854 -38.229 3.454 1.00 84.88 94 CYS A N 1
ATOM 777 C CA . CYS A 1 94 ? 1.432 -38.149 3.103 1.00 84.88 94 CYS A CA 1
ATOM 778 C C . CYS A 1 94 ? 1.193 -37.926 1.594 1.00 84.88 94 CYS A C 1
ATOM 780 O O . CYS A 1 94 ? 0.188 -38.371 1.031 1.00 84.88 94 CYS A O 1
ATOM 782 N N . PHE A 1 95 ? 2.131 -37.250 0.928 1.00 87.19 95 PHE A N 1
ATOM 783 C CA . PHE A 1 95 ? 1.991 -36.692 -0.419 1.00 87.19 95 PHE A CA 1
ATOM 784 C C . PHE A 1 95 ? 2.758 -37.461 -1.502 1.00 87.19 95 PHE A C 1
ATOM 786 O O . PHE A 1 95 ? 2.516 -37.228 -2.688 1.00 87.19 95 PHE A O 1
ATOM 793 N N . LYS A 1 96 ? 3.615 -38.421 -1.124 1.00 86.12 96 LYS A N 1
ATOM 794 C CA . LYS A 1 96 ? 4.332 -39.324 -2.042 1.00 86.12 96 LYS A CA 1
ATOM 795 C C . LYS A 1 96 ? 3.397 -39.893 -3.116 1.00 86.12 96 LYS A C 1
ATOM 797 O O . LYS A 1 96 ? 2.480 -40.658 -2.814 1.00 86.12 96 LYS A O 1
ATOM 802 N N . GLY A 1 97 ? 3.651 -39.528 -4.375 1.00 85.94 97 GLY A N 1
ATOM 803 C CA . GLY A 1 97 ? 2.868 -39.927 -5.549 1.00 85.94 97 GLY A CA 1
ATOM 804 C C . GLY A 1 97 ? 2.194 -38.757 -6.273 1.00 85.94 97 GLY A C 1
ATOM 805 O O . GLY A 1 97 ? 2.007 -38.843 -7.489 1.00 85.94 97 GLY A O 1
ATOM 806 N N . LEU A 1 98 ? 1.913 -37.648 -5.578 1.00 87.19 98 LEU A N 1
ATOM 807 C CA . LEU A 1 98 ? 1.185 -36.489 -6.107 1.00 87.19 98 LEU A CA 1
ATOM 808 C C . LEU A 1 98 ? 1.787 -35.966 -7.420 1.00 87.19 98 LEU A C 1
ATOM 810 O O . LEU A 1 98 ? 1.060 -35.682 -8.370 1.00 87.19 98 LEU A O 1
ATOM 814 N N . ARG A 1 99 ? 3.120 -35.908 -7.533 1.00 87.81 99 ARG A N 1
ATOM 815 C CA . ARG A 1 99 ? 3.815 -35.445 -8.750 1.00 87.81 99 ARG A CA 1
ATOM 816 C C . ARG A 1 99 ? 3.563 -36.343 -9.969 1.00 87.81 99 ARG A C 1
ATOM 818 O O . ARG A 1 99 ? 3.538 -35.851 -11.097 1.00 87.81 99 ARG A O 1
ATOM 825 N N . LYS A 1 100 ? 3.375 -37.652 -9.763 1.00 86.81 100 LYS A N 1
ATOM 826 C CA . LYS A 1 100 ? 3.042 -38.613 -10.833 1.00 86.81 100 LYS A CA 1
ATOM 827 C C . LYS A 1 100 ? 1.573 -38.491 -11.231 1.00 86.81 100 LYS A C 1
ATOM 829 O O . LYS A 1 100 ? 1.253 -38.510 -12.420 1.00 86.81 100 LYS A O 1
ATOM 834 N N . ASP A 1 101 ? 0.697 -38.302 -10.251 1.00 86.31 101 ASP A N 1
ATOM 835 C CA . ASP A 1 101 ? -0.740 -38.158 -10.476 1.00 86.31 101 ASP A CA 1
ATOM 836 C C . ASP A 1 101 ? -1.082 -36.823 -11.148 1.00 86.31 101 ASP A C 1
ATOM 838 O O . ASP A 1 101 ? -1.914 -36.804 -12.047 1.00 86.31 101 ASP A O 1
ATOM 842 N N . MET A 1 102 ? -0.362 -35.735 -10.847 1.00 85.25 102 MET A N 1
ATOM 843 C CA . MET A 1 102 ? -0.435 -34.469 -11.596 1.00 85.25 102 MET A CA 1
ATOM 844 C C . MET A 1 102 ? -0.151 -34.648 -13.098 1.00 85.25 102 MET A C 1
ATOM 846 O O . MET A 1 102 ? -0.756 -33.969 -13.929 1.00 85.25 102 MET A O 1
ATOM 850 N N . ALA A 1 103 ? 0.742 -35.574 -13.470 1.00 85.00 103 ALA A N 1
ATOM 851 C CA . ALA A 1 103 ? 1.023 -35.890 -14.871 1.00 85.00 103 ALA A CA 1
ATOM 852 C C . ALA A 1 103 ? -0.056 -36.793 -15.508 1.00 85.00 103 ALA A C 1
ATOM 854 O O . ALA A 1 103 ? -0.399 -36.586 -16.674 1.00 85.00 103 ALA A O 1
ATOM 855 N N . ARG A 1 104 ? -0.625 -37.757 -14.758 1.00 87.56 104 ARG A N 1
ATOM 856 C CA . ARG A 1 104 ? -1.745 -38.615 -15.213 1.00 87.56 104 ARG A CA 1
ATOM 857 C C . ARG A 1 104 ? -3.040 -37.809 -15.382 1.00 87.56 104 ARG A C 1
ATOM 859 O O . ARG A 1 104 ? -3.652 -37.830 -16.446 1.00 87.56 104 ARG A O 1
ATOM 866 N N . LEU A 1 105 ? -3.425 -37.075 -14.343 1.00 86.19 105 LEU A N 1
ATOM 867 C CA . LEU A 1 105 ? -4.728 -36.431 -14.142 1.00 86.19 105 LEU A CA 1
ATOM 868 C C . LEU A 1 105 ? -4.705 -34.931 -14.468 1.00 86.19 105 LEU A C 1
ATOM 870 O O . LEU A 1 105 ? -5.474 -34.142 -13.919 1.00 86.19 105 LEU A O 1
ATOM 874 N N . ARG A 1 106 ? -3.835 -34.525 -15.400 1.00 86.31 106 ARG A N 1
ATOM 875 C CA . ARG A 1 106 ? -3.630 -33.130 -15.841 1.00 86.31 106 ARG A CA 1
ATOM 876 C C . ARG A 1 106 ? -4.905 -32.371 -16.247 1.00 86.31 106 ARG A C 1
ATOM 878 O O . ARG A 1 106 ? -4.863 -31.151 -16.366 1.00 86.31 106 ARG A O 1
ATOM 885 N N . GLY A 1 107 ? -5.995 -33.085 -16.548 1.00 86.94 107 GLY A N 1
ATOM 886 C CA . GLY A 1 107 ? -7.306 -32.517 -16.871 1.00 86.94 107 GLY A CA 1
ATOM 887 C C . GLY A 1 107 ? -8.111 -32.158 -15.623 1.00 86.94 107 GLY A C 1
ATOM 888 O O . GLY A 1 107 ? -8.556 -31.025 -15.495 1.00 86.94 107 GLY A O 1
ATOM 889 N N . GLU A 1 108 ? -8.234 -33.085 -14.675 1.00 88.38 108 GLU A N 1
ATOM 890 C CA . GLU A 1 108 ? -9.011 -32.897 -13.443 1.00 88.38 108 GLU A CA 1
ATOM 891 C C . GLU A 1 108 ? -8.321 -31.907 -12.494 1.00 88.38 108 GLU A C 1
ATOM 893 O O . GLU A 1 108 ? -8.953 -30.976 -11.996 1.00 88.38 108 GLU A O 1
ATOM 898 N N . TRP A 1 109 ? -6.992 -31.993 -12.353 1.00 90.06 109 TRP A N 1
ATOM 899 C CA . TRP A 1 109 ? -6.214 -30.963 -11.652 1.00 90.06 109 TRP A CA 1
ATOM 900 C C . TRP A 1 109 ? -6.287 -29.594 -12.336 1.00 90.06 109 TRP A C 1
ATOM 902 O O . TRP A 1 109 ? -6.238 -28.569 -11.653 1.00 90.06 109 TRP A O 1
ATOM 912 N N . LYS A 1 110 ? -6.472 -29.549 -13.665 1.00 89.12 110 LYS A N 1
ATOM 913 C CA . LYS A 1 110 ? -6.763 -28.292 -14.362 1.00 89.12 110 LYS A CA 1
ATOM 914 C C . LYS A 1 110 ? -8.167 -27.777 -14.025 1.00 89.12 110 LYS A C 1
ATOM 916 O O . LYS A 1 110 ? -8.306 -26.576 -13.839 1.00 89.12 110 LYS A O 1
ATOM 921 N N . THR A 1 111 ? -9.181 -28.632 -13.874 1.00 89.81 111 THR A N 1
ATOM 922 C CA . THR A 1 111 ? -10.515 -28.214 -13.399 1.00 89.81 111 THR A CA 1
ATOM 923 C C . THR A 1 111 ? -10.456 -27.607 -11.994 1.00 89.81 111 THR A C 1
ATOM 925 O O . THR A 1 111 ? -11.032 -26.543 -11.779 1.00 89.81 111 THR A O 1
ATOM 928 N N . VAL A 1 112 ? -9.696 -28.202 -11.062 1.00 89.75 112 VAL A N 1
ATOM 929 C CA . VAL A 1 112 ? -9.447 -27.598 -9.736 1.00 89.75 112 VAL A CA 1
ATOM 930 C C . VAL A 1 112 ? -8.724 -26.254 -9.875 1.00 89.75 112 VAL A C 1
ATOM 932 O O . VAL A 1 112 ? -9.135 -25.267 -9.271 1.00 89.75 112 VAL A O 1
ATOM 935 N N . TYR A 1 113 ? -7.686 -26.174 -10.714 1.00 88.88 113 TYR A N 1
ATOM 936 C CA . TYR A 1 113 ? -6.949 -24.931 -10.955 1.00 88.88 113 TYR A CA 1
ATOM 937 C C . TYR A 1 113 ? -7.821 -23.827 -11.578 1.00 88.88 113 TYR A C 1
ATOM 939 O O . TYR A 1 113 ? -7.677 -22.663 -11.197 1.00 88.88 113 TYR A O 1
ATOM 947 N N . ASP A 1 114 ? -8.694 -24.154 -12.536 1.00 88.38 114 ASP A N 1
ATOM 948 C CA . ASP A 1 114 ? -9.593 -23.248 -13.277 1.00 88.38 114 ASP A CA 1
ATOM 949 C C . ASP A 1 114 ? -10.864 -22.849 -12.512 1.00 88.38 114 ASP A C 1
ATOM 951 O O . ASP A 1 114 ? -11.514 -21.879 -12.899 1.00 88.38 114 ASP A O 1
ATOM 955 N N . SER A 1 115 ? -11.167 -23.502 -11.389 1.00 88.88 115 SER A N 1
ATOM 956 C CA . SER A 1 115 ? -12.232 -23.088 -10.470 1.00 88.88 115 SER A CA 1
ATOM 957 C C . SER A 1 115 ? -11.989 -21.692 -9.873 1.00 88.88 115 SER A C 1
ATOM 959 O O . SER A 1 115 ? -10.858 -21.313 -9.553 1.00 88.88 115 SER A O 1
ATOM 961 N N . SER A 1 116 ? -13.059 -20.923 -9.661 1.00 83.88 116 SER A N 1
ATOM 962 C CA . SER A 1 116 ? -13.022 -19.674 -8.884 1.00 83.88 116 SER A CA 1
ATOM 963 C C . SER A 1 116 ? -12.768 -19.937 -7.393 1.00 83.88 116 SER A C 1
ATOM 965 O O . SER A 1 116 ? -11.975 -19.222 -6.775 1.00 83.88 116 SER A O 1
ATOM 967 N N . SER A 1 117 ? -13.364 -21.010 -6.859 1.00 86.06 117 SER A N 1
ATOM 968 C CA . SER A 1 117 ? -13.271 -21.465 -5.464 1.00 86.06 117 SER A CA 1
ATOM 969 C C . SER A 1 117 ? -12.602 -22.850 -5.385 1.00 86.06 117 SER A C 1
ATOM 971 O O . SER A 1 117 ? -13.269 -23.861 -5.140 1.00 86.06 117 SER A O 1
ATOM 973 N N . PRO A 1 118 ? -11.274 -22.946 -5.598 1.00 86.50 118 PRO A N 1
ATOM 974 C CA . PRO A 1 118 ? -10.565 -24.226 -5.647 1.00 86.50 118 PRO A CA 1
ATOM 975 C C . PRO A 1 118 ? -10.574 -24.971 -4.300 1.00 86.50 118 PRO A C 1
ATOM 977 O O . PRO A 1 118 ? -10.511 -26.193 -4.292 1.00 86.50 118 PRO A O 1
ATOM 980 N N . HIS A 1 119 ? -10.718 -24.263 -3.174 1.00 84.75 119 HIS A N 1
ATOM 981 C CA . HIS A 1 119 ? -10.837 -24.837 -1.823 1.00 84.75 119 HIS A CA 1
ATOM 982 C C . HIS A 1 119 ? -12.158 -25.602 -1.594 1.00 84.75 119 HIS A C 1
ATOM 984 O O . HIS A 1 119 ? -12.174 -26.572 -0.840 1.00 84.75 119 HIS A O 1
ATOM 990 N N . GLN A 1 120 ? -13.234 -25.223 -2.296 1.00 87.00 120 GLN A N 1
ATOM 991 C CA . GLN A 1 120 ? -14.536 -25.913 -2.290 1.00 87.00 120 GLN A CA 1
ATOM 992 C C . GLN A 1 120 ? -14.664 -26.969 -3.402 1.00 87.00 120 GLN A C 1
ATOM 994 O O . GLN A 1 120 ? -15.644 -27.711 -3.446 1.00 87.00 120 GLN A O 1
ATOM 999 N N . THR A 1 121 ? -13.702 -27.035 -4.327 1.00 87.81 121 THR A N 1
ATOM 1000 C CA . THR A 1 121 ? -13.748 -27.961 -5.466 1.00 87.81 121 THR A CA 1
ATOM 1001 C C . THR A 1 121 ? -13.166 -29.315 -5.041 1.00 87.81 121 THR A C 1
ATOM 1003 O O . THR A 1 121 ? -12.053 -29.332 -4.513 1.00 87.81 121 THR A O 1
ATOM 1006 N N . PRO A 1 122 ? -13.867 -30.449 -5.242 1.00 86.88 122 PRO A N 1
ATOM 1007 C CA . PRO A 1 122 ? -13.362 -31.755 -4.822 1.00 86.88 122 PRO A CA 1
ATOM 1008 C C . PRO A 1 122 ? -12.083 -32.128 -5.582 1.00 86.88 122 PRO A C 1
ATOM 1010 O O . PRO A 1 122 ? -11.957 -31.858 -6.779 1.00 86.88 122 PRO A O 1
ATOM 1013 N N . PHE A 1 123 ? -11.133 -32.746 -4.881 1.00 87.25 123 PHE A N 1
ATOM 1014 C CA . PHE A 1 123 ? -9.859 -33.170 -5.462 1.00 87.25 123 PHE A CA 1
ATOM 1015 C C . PHE A 1 123 ? -10.008 -34.463 -6.296 1.00 87.25 123 PHE A C 1
ATOM 1017 O O . PHE A 1 123 ? -10.912 -35.255 -6.025 1.00 87.25 123 PHE A O 1
ATOM 1024 N N . PRO A 1 124 ? -9.127 -34.705 -7.289 1.00 85.25 124 PRO A N 1
ATOM 1025 C CA . PRO A 1 124 ? -9.153 -35.916 -8.115 1.00 85.25 124 PRO A CA 1
ATOM 1026 C C . PRO A 1 124 ? -8.872 -37.208 -7.333 1.00 85.25 124 PRO A C 1
ATOM 1028 O O . PRO A 1 124 ? -8.001 -37.234 -6.461 1.00 85.25 124 PRO A O 1
ATOM 1031 N N . GLU A 1 125 ? -9.542 -38.295 -7.729 1.00 80.31 125 GLU A N 1
ATOM 1032 C CA . GLU A 1 125 ? -9.378 -39.652 -7.179 1.00 80.31 125 GLU A CA 1
ATOM 1033 C C . GLU A 1 125 ? -9.324 -39.692 -5.623 1.00 80.31 125 G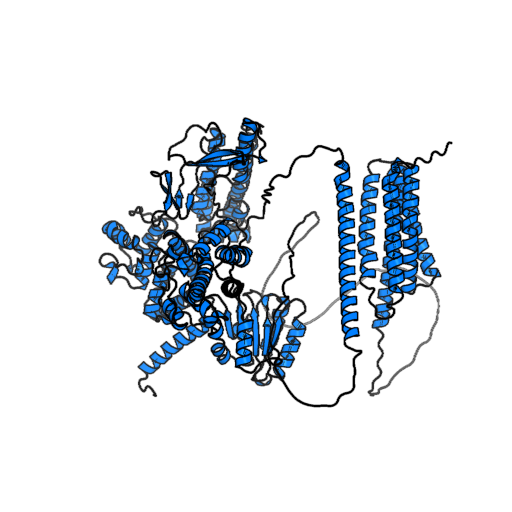LU A C 1
ATOM 1035 O O . GLU A 1 125 ? -10.091 -39.020 -4.935 1.00 80.31 125 GLU A O 1
ATOM 1040 N N . GLU A 1 126 ? -8.425 -40.500 -5.049 1.00 78.38 126 GLU A N 1
ATOM 1041 C CA . GLU A 1 126 ? -8.294 -40.750 -3.607 1.00 78.38 126 GLU A CA 1
ATOM 1042 C C . GLU A 1 126 ? -7.842 -39.513 -2.806 1.00 78.38 126 GLU A C 1
ATOM 1044 O O . GLU A 1 126 ? -7.969 -39.487 -1.581 1.00 78.38 126 GLU A O 1
ATOM 1049 N N . TRP A 1 127 ? -7.327 -38.463 -3.459 1.00 83.69 127 TRP A N 1
ATOM 1050 C CA . TRP A 1 127 ? -6.749 -37.293 -2.783 1.00 83.69 127 TRP A CA 1
ATOM 1051 C C . TRP A 1 127 ? -7.777 -36.457 -2.006 1.00 83.69 127 TRP A C 1
ATOM 1053 O O . TRP A 1 127 ? -7.392 -35.719 -1.099 1.00 83.69 127 TRP A O 1
ATOM 1063 N N . GLN A 1 128 ? -9.072 -36.598 -2.309 1.00 84.75 128 GLN A N 1
ATOM 1064 C CA . GLN A 1 128 ? -10.158 -35.977 -1.543 1.00 84.75 128 GLN A CA 1
ATOM 1065 C C . GLN A 1 128 ? -10.408 -36.667 -0.188 1.00 84.75 128 GLN A C 1
ATOM 1067 O O . GLN A 1 128 ? -10.760 -35.989 0.776 1.00 84.75 128 GLN A O 1
ATOM 1072 N N . GLU A 1 129 ? -10.226 -37.989 -0.104 1.00 83.88 129 GLU A N 1
ATOM 1073 C CA . GLU A 1 129 ? -10.463 -38.783 1.116 1.00 83.88 129 GLU A CA 1
ATOM 1074 C C . GLU A 1 129 ? -9.180 -38.987 1.937 1.00 83.88 129 GLU A C 1
ATOM 1076 O O . GLU A 1 129 ? -9.219 -39.026 3.166 1.00 83.88 129 GLU A O 1
ATOM 1081 N N . LYS A 1 130 ? -8.027 -39.069 1.262 1.00 86.31 130 LYS A N 1
ATOM 1082 C CA . LYS A 1 130 ? -6.703 -39.299 1.858 1.00 86.31 130 LYS A CA 1
ATOM 1083 C C . LYS A 1 130 ? -6.159 -38.100 2.649 1.00 86.31 130 LYS A C 1
ATOM 1085 O O . 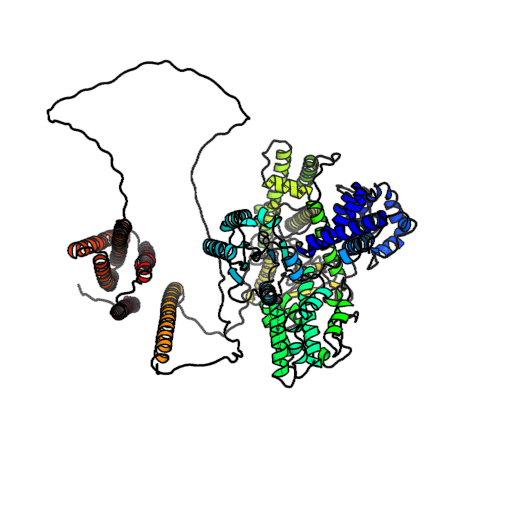LYS A 1 130 ? -5.348 -38.302 3.550 1.00 86.31 130 LYS A O 1
ATOM 1090 N N . LEU A 1 131 ? -6.540 -36.867 2.298 1.00 86.88 131 LEU A N 1
ATOM 1091 C CA . LEU A 1 131 ? -5.931 -35.642 2.836 1.00 86.88 131 LEU A CA 1
ATOM 1092 C C . LEU A 1 131 ? -6.823 -34.916 3.858 1.00 86.88 131 LEU A C 1
ATOM 1094 O O . LEU A 1 131 ? -7.969 -34.545 3.577 1.00 86.88 131 LEU A O 1
ATOM 1098 N N . SER A 1 132 ? -6.246 -34.594 5.020 1.00 87.44 132 SER A N 1
ATOM 1099 C CA . SER A 1 132 ? -6.878 -33.723 6.021 1.00 87.44 132 SER A CA 1
ATOM 1100 C C . SER A 1 132 ? -7.183 -32.322 5.458 1.00 87.44 132 SER A C 1
ATOM 1102 O O . SER A 1 132 ? -6.648 -31.914 4.427 1.00 87.44 132 SER A O 1
ATOM 1104 N N . GLN A 1 133 ? -8.039 -31.538 6.125 1.00 87.69 133 GLN A N 1
ATOM 1105 C CA . GLN A 1 133 ? -8.340 -30.161 5.689 1.00 87.69 133 GLN A CA 1
ATOM 1106 C C . GLN A 1 133 ? -7.079 -29.276 5.662 1.00 87.69 133 GLN A C 1
ATOM 1108 O O . GLN A 1 133 ? -6.904 -28.475 4.744 1.00 87.69 133 GLN A O 1
ATOM 1113 N N . PHE A 1 134 ? -6.164 -29.485 6.614 1.00 90.81 134 PHE A N 1
ATOM 1114 C CA . PHE A 1 134 ? -4.857 -28.829 6.658 1.00 90.81 134 PHE A CA 1
ATOM 1115 C C . PHE A 1 134 ? -3.948 -29.289 5.506 1.00 90.81 134 PHE A C 1
ATOM 1117 O O . PHE A 1 134 ? -3.357 -28.470 4.805 1.00 90.81 134 PHE A O 1
ATOM 1124 N N . GLN A 1 135 ? -3.912 -30.592 5.221 1.00 90.69 135 GLN A N 1
ATOM 1125 C CA . GLN A 1 135 ? -3.127 -31.149 4.116 1.00 90.69 135 GLN A CA 1
ATOM 1126 C C . GLN A 1 135 ? -3.644 -30.723 2.735 1.00 90.69 135 GLN A C 1
ATOM 1128 O O . GLN A 1 135 ? -2.853 -30.460 1.830 1.00 90.69 135 GLN A O 1
ATOM 1133 N N . ARG A 1 136 ? -4.962 -30.561 2.566 1.00 91.19 136 ARG A N 1
ATOM 1134 C CA . ARG A 1 136 ? -5.541 -29.962 1.353 1.00 91.19 136 ARG A CA 1
ATOM 1135 C C . ARG A 1 136 ? -5.105 -28.500 1.176 1.00 91.19 136 ARG A C 1
ATOM 1137 O O . ARG A 1 136 ? -4.900 -28.072 0.042 1.00 91.19 136 ARG A O 1
ATOM 1144 N N . MET A 1 137 ? -4.863 -27.760 2.264 1.00 92.44 137 MET A N 1
ATOM 1145 C CA . MET A 1 137 ? -4.344 -26.385 2.214 1.00 92.44 137 MET A CA 1
ATOM 1146 C C . MET A 1 137 ? -2.909 -26.309 1.664 1.00 92.44 137 MET A C 1
ATOM 1148 O O . MET A 1 137 ? -2.598 -25.374 0.927 1.00 92.44 137 MET A O 1
ATOM 1152 N N . LEU A 1 138 ? -2.059 -27.314 1.923 1.00 92.06 138 LEU A N 1
ATOM 1153 C CA . LEU A 1 138 ? -0.719 -27.426 1.317 1.00 92.06 138 LEU A CA 1
ATOM 1154 C C . LEU A 1 138 ? -0.794 -27.548 -0.218 1.00 92.06 138 LEU A C 1
ATOM 1156 O O . LEU A 1 138 ? -0.038 -26.892 -0.939 1.00 92.06 138 LEU A O 1
ATOM 1160 N N . VAL A 1 139 ? -1.746 -28.338 -0.726 1.00 92.06 139 VAL A N 1
ATOM 1161 C CA . VAL A 1 139 ? -1.976 -28.509 -2.172 1.00 92.06 139 VAL A CA 1
ATOM 1162 C C . VAL A 1 139 ? -2.543 -27.228 -2.796 1.00 92.06 139 VAL A C 1
ATOM 1164 O O . VAL A 1 139 ? -2.039 -26.777 -3.827 1.00 92.06 139 VAL A O 1
ATOM 1167 N N . ILE A 1 140 ? -3.531 -26.589 -2.151 1.00 92.31 140 ILE A N 1
ATOM 1168 C CA . ILE A 1 140 ? -4.070 -25.295 -2.604 1.00 92.31 140 ILE A CA 1
ATOM 1169 C C . ILE A 1 140 ? -2.992 -24.209 -2.610 1.00 92.31 140 ILE A C 1
ATOM 1171 O O . ILE A 1 140 ? -2.917 -23.471 -3.590 1.00 92.31 140 ILE A O 1
ATOM 1175 N N . ARG A 1 141 ? -2.102 -24.145 -1.610 1.00 91.12 141 ARG A N 1
ATOM 1176 C CA . ARG A 1 141 ? -0.965 -23.209 -1.617 1.00 91.12 141 ARG A CA 1
ATOM 1177 C C . ARG A 1 141 ? -0.118 -23.359 -2.885 1.00 91.12 141 ARG A C 1
ATOM 1179 O O . ARG A 1 141 ? 0.218 -22.352 -3.503 1.00 91.12 141 ARG A O 1
ATOM 1186 N N . CYS A 1 142 ? 0.217 -24.588 -3.282 1.00 89.75 142 CYS A N 1
ATOM 1187 C CA . CYS A 1 142 ? 1.047 -24.822 -4.466 1.00 89.75 142 CYS A CA 1
ATOM 1188 C C . CYS A 1 142 ? 0.318 -24.434 -5.767 1.00 89.75 142 CYS A C 1
ATOM 1190 O O . CYS A 1 142 ? 0.909 -23.795 -6.638 1.00 89.75 142 CYS A O 1
ATOM 1192 N N . LEU A 1 143 ? -0.963 -24.803 -5.907 1.00 90.25 143 LEU A N 1
ATOM 1193 C CA . LEU A 1 143 ? -1.736 -24.613 -7.144 1.00 90.25 143 LEU A CA 1
ATOM 1194 C C . LEU A 1 143 ? -2.323 -23.200 -7.306 1.00 90.25 143 LEU A C 1
ATOM 1196 O O . LEU A 1 143 ? -2.302 -22.645 -8.404 1.00 90.25 143 LEU A O 1
ATOM 1200 N N . ARG A 1 144 ? -2.898 -22.642 -6.237 1.00 89.69 144 ARG A N 1
ATOM 1201 C CA . ARG A 1 144 ? -3.682 -21.395 -6.199 1.00 89.69 144 ARG A CA 1
ATOM 1202 C C . ARG A 1 144 ? -3.413 -20.639 -4.886 1.00 89.69 144 ARG A C 1
ATOM 1204 O O . ARG A 1 144 ? -4.299 -20.560 -4.030 1.00 89.69 144 ARG A O 1
ATOM 1211 N N . PRO A 1 145 ? -2.200 -20.071 -4.716 1.00 90.06 145 PRO A N 1
ATOM 1212 C CA . PRO A 1 145 ? -1.815 -19.356 -3.498 1.00 90.06 145 PRO A CA 1
ATOM 1213 C C . PRO A 1 145 ? -2.695 -18.138 -3.195 1.00 90.06 145 PRO A C 1
ATOM 1215 O O . PRO A 1 145 ? -2.721 -17.694 -2.058 1.00 90.06 145 PRO A O 1
ATOM 1218 N N . ASP A 1 146 ? -3.440 -17.613 -4.171 1.00 90.06 146 ASP A N 1
ATOM 1219 C CA . ASP A 1 146 ? -4.464 -16.593 -3.947 1.00 90.06 146 ASP A CA 1
ATOM 1220 C C . ASP A 1 146 ? -5.583 -17.083 -3.009 1.00 90.06 146 ASP A C 1
ATOM 1222 O O . ASP A 1 146 ? -5.927 -16.422 -2.033 1.00 90.06 146 ASP A O 1
ATOM 1226 N N . LYS A 1 147 ? -6.130 -18.285 -3.223 1.00 91.50 147 LYS A N 1
ATOM 1227 C CA . LYS A 1 147 ? -7.306 -18.748 -2.462 1.00 91.50 147 LYS A CA 1
ATOM 1228 C C . LYS A 1 147 ? -6.967 -19.486 -1.162 1.00 91.50 147 LYS A C 1
ATOM 1230 O O . LYS A 1 147 ? -7.804 -20.219 -0.639 1.00 91.50 147 LYS A O 1
ATOM 1235 N N . VAL A 1 148 ? -5.779 -19.227 -0.611 1.00 93.00 148 VAL A N 1
ATOM 1236 C CA . VAL A 1 148 ? -5.348 -19.692 0.717 1.00 93.00 148 VAL A CA 1
ATOM 1237 C C . VAL A 1 148 ? -6.042 -18.920 1.839 1.00 93.00 148 VAL A C 1
ATOM 1239 O O . VAL A 1 148 ? -6.530 -19.551 2.769 1.00 93.00 148 VAL A O 1
ATOM 1242 N N . VAL A 1 149 ? -6.150 -17.586 1.769 1.00 91.81 149 VAL A N 1
ATOM 1243 C CA . VAL A 1 149 ? -6.796 -16.794 2.840 1.00 91.81 149 VAL A CA 1
ATOM 1244 C C . VAL A 1 149 ? -8.274 -17.179 3.054 1.00 91.81 149 VAL A C 1
ATOM 1246 O O . VAL A 1 149 ? -8.640 -17.431 4.203 1.00 91.81 149 VAL A O 1
ATOM 1249 N N . PRO A 1 150 ? -9.114 -17.345 2.008 1.00 91.12 150 PRO A N 1
ATOM 1250 C CA . PRO A 1 150 ? -10.452 -17.928 2.159 1.00 91.12 150 PRO A CA 1
ATOM 1251 C C . PRO A 1 150 ? -10.445 -19.336 2.773 1.00 91.12 150 PRO A C 1
ATOM 1253 O O . PRO A 1 150 ? -11.265 -19.634 3.635 1.00 91.12 150 PRO A O 1
ATOM 1256 N N . MET A 1 151 ? -9.484 -20.188 2.405 1.00 92.81 151 MET A N 1
ATOM 1257 C CA . MET A 1 151 ? -9.367 -21.536 2.975 1.00 92.81 151 MET A CA 1
ATOM 1258 C C . MET A 1 151 ? -8.932 -21.521 4.452 1.00 92.81 151 MET A C 1
ATOM 1260 O O . MET A 1 151 ? -9.351 -22.381 5.223 1.00 92.81 151 MET A O 1
ATOM 1264 N N . VAL A 1 152 ? -8.136 -20.532 4.873 1.00 93.62 152 VAL A N 1
ATOM 1265 C CA . VAL A 1 152 ? -7.819 -20.272 6.287 1.00 93.62 152 VAL A CA 1
ATOM 1266 C C . VAL A 1 152 ? -9.059 -19.794 7.049 1.00 93.62 152 VAL A C 1
ATOM 1268 O O . VAL A 1 152 ? -9.267 -20.229 8.181 1.00 93.62 152 VAL A O 1
ATOM 1271 N N . GLN A 1 153 ? -9.915 -18.963 6.439 1.00 91.56 153 GLN A N 1
ATOM 1272 C CA . GLN A 1 153 ? -11.210 -18.589 7.024 1.00 91.56 153 GLN A CA 1
ATOM 1273 C C . GLN A 1 153 ? -12.107 -19.825 7.215 1.00 91.56 153 GLN A C 1
ATOM 1275 O O . GLN A 1 153 ? -12.582 -20.053 8.323 1.00 91.56 153 GLN A O 1
ATOM 1280 N N . GLU A 1 154 ? -12.292 -20.669 6.194 1.00 91.38 154 GLU A N 1
ATOM 1281 C CA . GLU A 1 154 ? -13.075 -21.913 6.322 1.00 91.38 154 GLU A CA 1
ATOM 1282 C C . GLU A 1 154 ? -12.498 -22.851 7.397 1.00 91.38 154 GLU A C 1
ATOM 1284 O O . GLU A 1 154 ? -13.217 -23.278 8.297 1.00 91.38 154 GLU A O 1
ATOM 1289 N N . PHE A 1 155 ? -11.182 -23.082 7.393 1.00 92.88 155 PHE A N 1
ATOM 1290 C CA . PHE A 1 155 ? -10.503 -23.919 8.387 1.00 92.88 155 PHE A CA 1
ATOM 1291 C C . PHE A 1 155 ? -10.698 -23.427 9.833 1.00 92.88 155 PHE A C 1
ATOM 1293 O O . PHE A 1 155 ? -10.936 -24.237 10.725 1.00 92.88 155 PHE A O 1
ATOM 1300 N N . VAL A 1 156 ? -10.646 -22.111 10.081 1.00 93.31 156 VAL A N 1
ATOM 1301 C CA . VAL A 1 156 ? -10.938 -21.524 11.406 1.00 93.31 156 VAL A CA 1
ATOM 1302 C C . VAL A 1 156 ? -12.434 -21.615 11.751 1.00 93.31 156 VAL A C 1
ATOM 1304 O O . VAL A 1 156 ? -12.783 -21.847 12.912 1.00 93.31 156 VAL A O 1
ATOM 1307 N N . SER A 1 157 ? -13.328 -21.483 10.762 1.00 91.56 157 SER A N 1
ATOM 1308 C CA . SER A 1 157 ? -14.778 -21.658 10.948 1.00 91.56 157 SER A CA 1
ATOM 1309 C C . SER A 1 157 ? -15.115 -23.076 11.402 1.00 91.56 157 SER A C 1
ATOM 1311 O O . SER A 1 157 ? -15.991 -23.242 12.250 1.00 91.56 157 SER A O 1
ATOM 1313 N N . ASP A 1 158 ? -14.427 -24.079 10.863 1.00 90.31 158 ASP A N 1
ATOM 1314 C CA . ASP A 1 158 ? -14.692 -25.487 11.159 1.00 90.31 158 ASP A CA 1
ATOM 1315 C C . ASP A 1 158 ? -13.996 -25.958 12.449 1.00 90.31 158 ASP A C 1
ATOM 1317 O O . ASP A 1 158 ? -14.541 -26.795 13.170 1.00 90.31 158 ASP A O 1
ATOM 1321 N N . SER A 1 159 ? -12.817 -25.412 12.782 1.00 88.44 159 SER A N 1
ATOM 1322 C CA . SER A 1 159 ? -12.037 -25.831 13.958 1.00 88.44 159 SER A CA 1
ATOM 1323 C C . SER A 1 159 ? -12.393 -25.105 15.264 1.00 88.44 159 SER A C 1
ATOM 1325 O O . SER A 1 159 ? -12.320 -25.713 16.337 1.00 88.44 159 SER A O 1
ATOM 1327 N N . LEU A 1 160 ? -12.753 -23.816 15.192 1.00 88.56 160 LEU A N 1
ATOM 1328 C CA . LEU A 1 160 ? -13.064 -22.957 16.346 1.00 88.56 160 LEU A CA 1
ATOM 1329 C C . LEU A 1 160 ? -14.470 -22.339 16.276 1.00 88.56 160 LEU A C 1
ATOM 1331 O O . LEU A 1 160 ? -15.064 -22.049 17.316 1.00 88.56 160 LEU A O 1
ATOM 1335 N N . GLY A 1 161 ? -15.017 -22.154 15.073 1.00 89.50 161 GLY A N 1
ATOM 1336 C CA . GLY A 1 161 ? -16.335 -21.560 14.846 1.00 89.50 161 GLY A CA 1
ATOM 1337 C C . GLY A 1 161 ? -16.280 -20.167 14.213 1.00 89.50 161 GLY A C 1
ATOM 1338 O O . GLY A 1 161 ? -15.351 -19.389 14.424 1.00 89.50 161 GLY A O 1
ATOM 1339 N N . ARG A 1 162 ? -17.344 -19.805 13.485 1.00 86.31 162 ARG A N 1
ATOM 1340 C CA . ARG A 1 162 ? -17.509 -18.488 12.828 1.00 86.31 162 ARG A CA 1
ATOM 1341 C C . ARG A 1 162 ? -17.201 -17.250 13.702 1.00 86.31 162 ARG A C 1
ATOM 1343 O O . ARG A 1 162 ? -16.620 -16.312 13.154 1.00 86.31 162 ARG A O 1
ATOM 1350 N N . PRO A 1 163 ? -17.498 -17.212 15.024 1.00 87.12 163 PRO A N 1
ATOM 1351 C CA . PRO A 1 163 ? -17.169 -16.062 15.878 1.00 87.12 163 PRO A CA 1
ATOM 1352 C C . PRO A 1 163 ? -15.673 -15.743 16.028 1.00 87.12 163 PRO A C 1
ATOM 1354 O O . PRO A 1 163 ? -15.347 -14.702 16.585 1.00 87.12 163 PRO A O 1
ATOM 1357 N N . PHE A 1 164 ? -14.768 -16.610 15.558 1.00 87.81 164 PHE A N 1
ATOM 1358 C CA . PHE A 1 164 ? -13.325 -16.339 15.515 1.00 87.81 164 PHE A CA 1
ATOM 1359 C C . PHE A 1 164 ? -12.878 -15.634 14.216 1.00 87.81 164 PHE A C 1
ATOM 1361 O O . PHE A 1 164 ? -11.714 -15.269 14.080 1.00 87.81 164 PHE A O 1
ATOM 1368 N N . ILE A 1 165 ? -13.790 -15.418 13.260 1.00 85.88 165 ILE A N 1
ATOM 1369 C CA . ILE A 1 165 ? -13.525 -14.732 11.981 1.00 85.88 165 ILE A CA 1
ATOM 1370 C C . ILE A 1 165 ? -14.240 -13.381 11.941 1.00 85.88 165 ILE A C 1
ATOM 1372 O O . ILE A 1 165 ? -13.664 -12.388 11.505 1.00 85.88 165 ILE A O 1
ATOM 1376 N N . GLU A 1 166 ? -15.494 -13.331 12.400 1.00 77.44 166 GLU A N 1
ATOM 1377 C CA . GLU A 1 166 ? -16.250 -12.082 12.494 1.00 77.44 166 GLU A CA 1
ATOM 1378 C C . GLU A 1 166 ? -15.791 -11.284 13.722 1.00 77.44 166 GLU A C 1
ATOM 1380 O O . GLU A 1 166 ? -16.273 -11.493 14.837 1.00 77.44 166 GLU A O 1
ATOM 1385 N N . ALA A 1 167 ? -14.837 -10.370 13.510 1.00 69.44 167 ALA A N 1
ATOM 1386 C CA . ALA A 1 167 ? -14.283 -9.528 14.563 1.00 69.44 167 ALA A CA 1
ATOM 1387 C C . ALA A 1 167 ? -15.398 -8.783 15.334 1.00 69.44 167 ALA A C 1
ATOM 1389 O O . ALA A 1 167 ? -16.261 -8.147 14.718 1.00 69.44 167 ALA A O 1
ATOM 1390 N N . PRO A 1 168 ? -15.404 -8.826 16.682 1.00 71.50 168 PRO A N 1
ATOM 1391 C CA . PRO A 1 168 ? -16.459 -8.201 17.469 1.00 71.50 168 PRO A CA 1
ATOM 1392 C C . PRO A 1 168 ? -16.430 -6.670 17.304 1.00 71.50 168 PRO A C 1
ATOM 1394 O O . PRO A 1 168 ? -15.348 -6.077 17.327 1.00 71.50 168 PRO A O 1
ATOM 1397 N N . PRO A 1 169 ? -17.595 -6.002 17.188 1.00 70.06 169 PRO A N 1
ATOM 1398 C CA . PRO A 1 169 ? -17.649 -4.555 17.016 1.00 70.06 169 PRO A CA 1
ATOM 1399 C C . PRO A 1 169 ? -17.063 -3.831 18.232 1.00 70.06 169 PRO A C 1
ATOM 1401 O O . PRO A 1 169 ? -17.262 -4.243 19.382 1.00 70.06 169 PRO A O 1
ATOM 1404 N N . PHE A 1 170 ? -16.362 -2.727 17.965 1.00 72.38 170 PHE A N 1
ATOM 1405 C CA . PHE A 1 170 ? -15.747 -1.899 18.996 1.00 72.38 170 PHE A CA 1
ATOM 1406 C C . PHE A 1 170 ? -16.788 -1.399 20.011 1.00 72.38 170 PHE A C 1
ATOM 1408 O O . PHE A 1 170 ? -17.887 -0.980 19.646 1.00 72.38 170 PHE A O 1
ATOM 1415 N N . ASN A 1 171 ? -16.458 -1.467 21.304 1.00 76.44 171 ASN A N 1
ATOM 1416 C CA . ASN A 1 171 ? -17.389 -1.120 22.373 1.00 76.44 171 ASN A CA 1
ATOM 1417 C C . ASN A 1 171 ? -16.653 -0.594 23.617 1.00 76.44 171 ASN A C 1
ATOM 1419 O O . ASN A 1 171 ? -16.066 -1.370 24.378 1.00 76.44 171 ASN A O 1
ATOM 1423 N N . LEU A 1 172 ? -16.736 0.723 23.836 1.00 83.62 172 LEU A N 1
ATOM 1424 C CA . LEU A 1 172 ? -16.141 1.417 24.986 1.00 83.62 172 LEU A CA 1
ATOM 1425 C C . LEU A 1 172 ? -16.640 0.851 26.321 1.00 83.62 172 LEU A C 1
ATOM 1427 O O . LEU A 1 172 ? -15.840 0.585 27.213 1.00 83.62 172 LEU A O 1
ATOM 1431 N N . SER A 1 173 ? -17.945 0.588 26.436 1.00 85.25 173 SER A N 1
ATOM 1432 C CA . SER A 1 173 ? -18.579 0.105 27.668 1.00 85.25 173 SER A CA 1
ATOM 1433 C C . SER A 1 173 ? -17.984 -1.208 28.179 1.00 85.25 173 SER A C 1
ATOM 1435 O O . SER A 1 173 ? -17.780 -1.346 29.382 1.00 85.25 173 SER A O 1
ATOM 1437 N N . LYS A 1 174 ? -17.661 -2.157 27.287 1.00 83.62 174 LYS A N 1
ATOM 1438 C CA . LYS A 1 174 ? -16.971 -3.408 27.648 1.00 83.62 174 LYS A CA 1
ATOM 1439 C C . LYS A 1 174 ? -15.529 -3.155 28.088 1.00 83.62 174 LYS A C 1
ATOM 1441 O O . LYS A 1 174 ? -15.126 -3.636 29.138 1.00 83.62 174 LYS A O 1
ATOM 1446 N N . ALA A 1 175 ? -14.764 -2.376 27.321 1.00 85.25 175 ALA A N 1
ATOM 1447 C CA . ALA A 1 175 ? -13.365 -2.091 27.649 1.00 85.25 175 ALA A CA 1
ATOM 1448 C C . ALA A 1 175 ? -13.204 -1.279 28.950 1.00 85.25 175 ALA A C 1
ATOM 1450 O O . ALA A 1 175 ? -12.222 -1.449 29.665 1.00 85.25 175 ALA A O 1
ATOM 1451 N N . PHE A 1 176 ? -14.193 -0.451 29.292 1.00 88.31 176 PHE A N 1
ATOM 1452 C CA . PHE A 1 176 ? -14.259 0.254 30.568 1.00 88.31 176 PHE A CA 1
ATOM 1453 C C . PHE A 1 176 ? -14.542 -0.683 31.756 1.00 88.31 176 PHE A C 1
ATOM 1455 O O . PHE A 1 176 ? -13.978 -0.480 32.828 1.00 88.31 176 PHE A O 1
ATOM 1462 N N . VAL A 1 177 ? -15.373 -1.720 31.585 1.00 87.19 177 VAL A N 1
ATOM 1463 C CA . VAL A 1 177 ? -15.641 -2.727 32.637 1.00 87.19 177 VAL A CA 1
ATOM 1464 C C . VAL A 1 177 ? -14.390 -3.546 32.974 1.00 87.19 177 VAL A C 1
ATOM 1466 O O . VAL A 1 177 ? -14.194 -3.892 34.135 1.00 87.19 177 VAL A O 1
ATOM 1469 N N . ASP A 1 178 ? -13.503 -3.770 32.002 1.00 83.44 178 ASP A N 1
ATOM 1470 C CA . ASP A 1 178 ? -12.196 -4.408 32.220 1.00 83.44 178 ASP A CA 1
ATOM 1471 C C . ASP A 1 178 ? -11.154 -3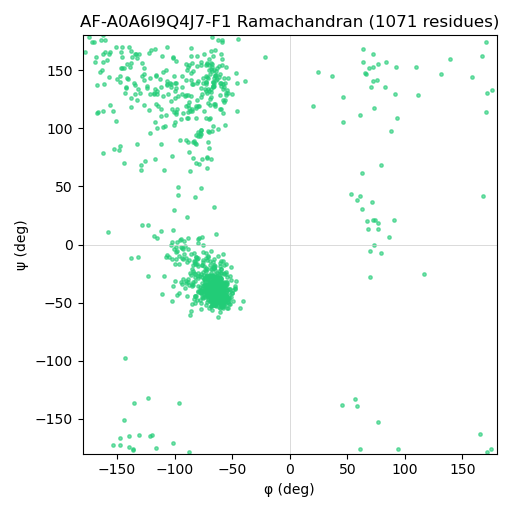.477 32.892 1.00 83.44 178 ASP A C 1
ATOM 1473 O O . ASP A 1 178 ? -10.010 -3.885 33.090 1.00 83.44 178 ASP A O 1
ATOM 1477 N N . SER A 1 179 ? -11.500 -2.220 33.211 1.00 87.88 179 SER A N 1
ATOM 1478 C CA . SER A 1 179 ? -10.547 -1.191 33.663 1.00 87.88 179 SER A CA 1
ATOM 1479 C C . SER A 1 179 ? -10.637 -0.860 35.158 1.00 87.88 179 SER A C 1
ATOM 1481 O O . SER A 1 179 ? -11.721 -0.694 35.723 1.00 87.88 179 SER A O 1
ATOM 1483 N N . HIS A 1 180 ? -9.479 -0.649 35.784 1.00 88.62 180 HIS A N 1
ATOM 1484 C CA . HIS A 1 180 ? -9.336 -0.133 37.150 1.00 88.62 180 HIS A CA 1
ATOM 1485 C C . HIS A 1 180 ? -8.528 1.173 37.163 1.00 88.62 180 HIS A C 1
ATOM 1487 O O . HIS A 1 180 ? -7.899 1.519 36.168 1.00 88.62 180 HIS A O 1
ATOM 1493 N N . CYS A 1 181 ? -8.533 1.903 38.282 1.00 89.06 181 CYS A N 1
ATOM 1494 C CA . CYS A 1 181 ? -7.918 3.234 38.387 1.00 89.06 181 CYS A CA 1
ATOM 1495 C C . CYS A 1 181 ? -6.419 3.271 38.022 1.00 89.06 181 CYS A C 1
ATOM 1497 O O . CYS A 1 181 ? -5.971 4.216 37.380 1.00 89.06 181 CYS A O 1
ATOM 1499 N N . CYS A 1 182 ? -5.665 2.220 38.354 1.00 89.56 182 CYS A N 1
ATOM 1500 C CA . CYS A 1 182 ? -4.241 2.094 38.012 1.00 89.56 182 CYS A CA 1
ATOM 1501 C C . CYS A 1 182 ? -3.963 1.612 36.569 1.00 89.56 182 CYS A C 1
ATOM 1503 O O . CYS A 1 182 ? -2.815 1.635 36.137 1.00 89.56 182 CYS A O 1
ATOM 1505 N N . ALA A 1 183 ? -4.971 1.150 35.816 1.00 90.00 183 ALA A N 1
ATOM 1506 C CA . ALA A 1 183 ? -4.792 0.658 34.447 1.00 90.00 183 ALA A CA 1
ATOM 1507 C C . ALA A 1 183 ? -5.159 1.734 33.420 1.00 90.00 183 ALA A C 1
ATOM 1509 O O . ALA A 1 183 ? -6.323 2.111 33.271 1.00 90.00 183 ALA A O 1
ATOM 1510 N N . CYS A 1 184 ? -4.161 2.192 32.664 1.00 91.62 184 CYS A N 1
ATOM 1511 C CA . CYS A 1 184 ? -4.362 3.168 31.595 1.00 91.62 184 CYS A CA 1
ATOM 1512 C C . CYS A 1 184 ? -5.183 2.576 30.441 1.00 91.62 184 CYS A C 1
ATOM 1514 O O . CYS A 1 184 ? -4.968 1.433 30.039 1.00 91.62 184 CYS A O 1
ATOM 1516 N N . LEU A 1 185 ? -6.088 3.367 29.872 1.00 93.75 185 LEU A N 1
ATOM 1517 C CA . LEU A 1 185 ? -6.922 3.004 28.726 1.00 93.75 185 LEU A CA 1
ATOM 1518 C C . LEU A 1 185 ? -6.294 3.580 27.451 1.00 93.75 185 LEU A C 1
ATOM 1520 O O . LEU A 1 185 ? -6.231 4.795 27.287 1.00 93.75 185 LEU A O 1
ATOM 1524 N N . ILE A 1 186 ? -5.789 2.720 26.565 1.00 93.31 186 ILE A N 1
ATOM 1525 C CA . ILE A 1 186 ? -4.902 3.128 25.463 1.00 93.31 186 ILE A CA 1
ATOM 1526 C C . ILE A 1 186 ? -5.608 2.951 24.120 1.00 93.31 186 ILE A C 1
ATOM 1528 O O . ILE A 1 186 ? -5.803 1.824 23.664 1.00 93.31 186 ILE A O 1
ATOM 1532 N N . PHE A 1 187 ? -5.934 4.061 23.461 1.00 92.38 187 PHE A N 1
ATOM 1533 C CA . PHE A 1 187 ? -6.355 4.084 22.065 1.00 92.38 187 PHE A CA 1
ATOM 1534 C C . PHE A 1 187 ? -5.135 4.031 21.146 1.00 92.38 187 PHE A C 1
ATOM 1536 O O . PHE A 1 187 ? -4.396 5.009 21.008 1.00 92.38 187 PHE A O 1
ATOM 1543 N N . ILE A 1 188 ? -4.962 2.889 20.489 1.00 90.75 188 ILE A N 1
ATOM 1544 C CA . ILE A 1 188 ? -4.057 2.717 19.358 1.00 90.75 188 ILE A CA 1
ATOM 1545 C C . ILE A 1 188 ? -4.827 3.159 18.108 1.00 90.75 188 ILE A C 1
ATOM 1547 O O . ILE A 1 188 ? -5.848 2.564 17.759 1.00 90.75 188 ILE A O 1
ATOM 1551 N N . LEU A 1 189 ? -4.374 4.227 17.461 1.00 86.88 189 LEU A N 1
ATOM 1552 C CA . LEU A 1 189 ? -5.078 4.835 16.331 1.00 86.88 189 LEU A CA 1
ATOM 1553 C C . LEU A 1 189 ? -4.583 4.281 14.990 1.00 86.88 189 LEU A C 1
ATOM 1555 O O . LEU A 1 189 ? -3.385 4.042 14.819 1.00 86.88 189 LEU A O 1
ATOM 1559 N N . SER A 1 190 ? -5.483 4.152 14.013 1.00 81.75 190 SER A N 1
ATOM 1560 C CA . SER A 1 190 ? -5.114 4.223 12.596 1.00 81.75 190 SER A CA 1
ATOM 1561 C C . SER A 1 190 ? -5.058 5.691 12.150 1.00 81.75 190 SER A C 1
ATOM 1563 O O . SER A 1 190 ? -5.843 6.499 12.665 1.00 81.75 190 SER A O 1
ATOM 1565 N N . PRO A 1 191 ? -4.196 6.063 11.185 1.00 72.38 191 PRO A N 1
ATOM 1566 C CA . PRO A 1 191 ? -4.234 7.380 10.551 1.00 72.38 191 PRO A CA 1
ATOM 1567 C C . PRO A 1 191 ? -5.656 7.792 10.150 1.00 72.38 191 PRO A C 1
ATOM 1569 O O . PRO A 1 191 ? -6.461 6.961 9.723 1.00 72.38 191 PRO A O 1
ATOM 1572 N N . GLY A 1 192 ? -5.990 9.065 10.368 1.00 67.31 192 GLY A N 1
ATOM 1573 C CA . GLY A 1 192 ? -7.312 9.616 10.061 1.00 67.31 192 GLY A CA 1
ATOM 1574 C C . GLY A 1 192 ? -8.458 9.210 11.000 1.00 67.31 192 GLY A C 1
ATOM 1575 O O . GLY A 1 192 ? -9.573 9.684 10.786 1.00 67.31 192 GLY A O 1
ATOM 1576 N N . SER A 1 193 ? -8.213 8.389 12.031 1.00 73.12 193 SER A N 1
ATOM 1577 C CA . SER A 1 193 ? -9.213 8.036 13.053 1.00 73.12 193 SER A CA 1
ATOM 1578 C C . SER A 1 193 ? -9.049 8.865 14.334 1.00 73.12 193 SER A C 1
ATOM 1580 O O . SER A 1 193 ? -7.943 9.009 14.854 1.00 73.12 193 SER A O 1
ATOM 1582 N N . ASP A 1 194 ? -10.159 9.375 14.874 1.00 75.12 194 ASP A N 1
ATOM 1583 C CA . ASP A 1 194 ? -10.204 10.095 16.152 1.00 75.12 194 ASP A CA 1
ATOM 1584 C C . ASP A 1 194 ? -11.269 9.471 17.081 1.00 75.12 194 ASP A C 1
ATOM 1586 O O . ASP A 1 194 ? -12.446 9.422 16.717 1.00 75.12 194 ASP A O 1
ATOM 1590 N N . PRO A 1 195 ? -10.902 8.965 18.275 1.00 81.50 195 PRO A N 1
ATOM 1591 C CA . PRO A 1 195 ? -11.857 8.425 19.235 1.00 81.50 195 PRO A CA 1
ATOM 1592 C C . PRO A 1 195 ? -12.553 9.505 20.079 1.00 81.50 195 PRO A C 1
ATOM 1594 O O . PRO A 1 195 ? -13.490 9.166 20.802 1.00 81.50 195 PRO A O 1
ATOM 1597 N N . MET A 1 196 ? -12.119 10.774 20.047 1.00 83.06 196 MET A N 1
ATOM 1598 C CA . MET A 1 196 ? -12.555 11.792 21.014 1.00 83.06 196 MET A CA 1
ATOM 1599 C C . MET A 1 196 ? -14.063 12.032 21.010 1.00 83.06 196 MET A C 1
ATOM 1601 O O . MET A 1 196 ? -14.656 12.116 22.083 1.00 83.06 196 MET A O 1
ATOM 1605 N N . ALA A 1 197 ? -14.709 12.076 19.842 1.00 79.00 197 ALA A N 1
ATOM 1606 C CA . ALA A 1 197 ? -16.163 12.240 19.761 1.00 79.00 197 ALA A CA 1
ATOM 1607 C C . ALA A 1 197 ? -16.922 11.093 20.463 1.00 79.00 197 ALA A C 1
ATOM 1609 O O . ALA A 1 197 ? -17.878 11.335 21.201 1.00 79.00 197 ALA A O 1
ATOM 1610 N N . ALA A 1 198 ? -16.459 9.849 20.296 1.00 80.38 198 ALA A N 1
ATOM 1611 C CA . ALA A 1 198 ? -17.038 8.682 20.960 1.00 80.38 198 ALA A CA 1
ATOM 1612 C C . ALA A 1 198 ? -16.707 8.643 22.464 1.00 80.38 198 ALA A C 1
ATOM 1614 O O . ALA A 1 198 ? -17.555 8.263 23.271 1.00 80.38 198 ALA A O 1
ATOM 1615 N N . LEU A 1 199 ? -15.499 9.066 22.852 1.00 87.50 199 LEU A N 1
ATOM 1616 C CA . LEU A 1 199 ? -15.065 9.133 24.248 1.00 87.50 199 LEU A CA 1
ATOM 1617 C C . LEU A 1 199 ? -15.831 10.199 25.046 1.00 87.50 199 LEU A C 1
ATOM 1619 O O . LEU A 1 199 ? -16.215 9.933 26.181 1.00 87.50 199 LEU A O 1
ATOM 1623 N N . LEU A 1 200 ? -16.092 11.370 24.458 1.00 85.50 200 LEU A N 1
ATOM 1624 C CA . LEU A 1 200 ? -16.895 12.429 25.080 1.00 85.50 200 LEU A CA 1
ATOM 1625 C C . LEU A 1 200 ? -18.353 11.983 25.257 1.00 85.50 200 LEU A C 1
ATOM 1627 O O . LEU A 1 200 ? -18.870 12.048 26.370 1.00 85.50 200 LEU A O 1
ATOM 1631 N N . LYS A 1 201 ? -18.970 11.414 24.208 1.00 83.94 201 LYS A N 1
ATOM 1632 C CA . LYS A 1 201 ? -20.325 10.826 24.259 1.00 83.94 201 LYS A CA 1
ATOM 1633 C C . LYS A 1 201 ? -20.437 9.762 25.364 1.00 83.94 201 LYS A C 1
ATOM 1635 O O . LYS A 1 201 ? -21.375 9.784 26.155 1.00 83.94 201 LYS A O 1
ATOM 1640 N N . PHE A 1 202 ? -19.432 8.891 25.488 1.00 86.94 202 PHE A N 1
ATOM 1641 C CA . PHE A 1 202 ? -19.345 7.901 26.566 1.00 86.94 202 PHE A CA 1
ATOM 1642 C C . PHE A 1 202 ? -19.095 8.522 27.956 1.00 86.94 202 PHE A C 1
ATOM 1644 O O . PHE A 1 202 ? -19.615 8.026 28.953 1.00 86.94 202 PHE A O 1
ATOM 1651 N N . GLY A 1 203 ? -18.332 9.615 28.046 1.00 88.25 203 GLY A N 1
ATOM 1652 C CA . GLY A 1 203 ? -18.150 10.385 29.280 1.00 88.25 203 GLY A CA 1
ATOM 1653 C C . GLY A 1 203 ? -19.468 10.970 29.791 1.00 88.25 203 GLY A C 1
ATOM 1654 O O . GLY A 1 203 ? -19.798 10.803 30.967 1.00 88.25 203 GLY A O 1
ATOM 1655 N N . ASP A 1 204 ? -20.267 11.560 28.898 1.00 86.56 204 ASP A N 1
ATOM 1656 C CA . ASP A 1 204 ? -21.608 12.066 29.205 1.00 86.56 204 ASP A CA 1
ATOM 1657 C C . ASP A 1 204 ? -22.560 10.931 29.633 1.00 86.56 204 ASP A C 1
ATOM 1659 O O . ASP A 1 204 ? -23.206 11.038 30.678 1.00 86.56 204 ASP A O 1
ATOM 1663 N N . GLU A 1 205 ? -22.572 9.793 28.920 1.00 87.00 205 GLU A N 1
ATOM 1664 C CA . GLU A 1 205 ? -23.313 8.572 29.306 1.00 87.00 205 GLU A CA 1
ATOM 1665 C C . GLU A 1 205 ? -22.926 8.027 30.698 1.00 87.00 205 GLU A C 1
ATOM 1667 O O . GLU A 1 205 ? -23.717 7.327 31.339 1.00 87.00 205 GLU A O 1
ATOM 1672 N N . LYS A 1 206 ? -21.712 8.325 31.180 1.00 86.12 206 LYS A N 1
ATOM 1673 C CA . LYS A 1 206 ? -21.218 7.943 32.515 1.00 86.12 206 LYS A CA 1
ATOM 1674 C C . LYS A 1 206 ? -21.314 9.053 33.565 1.00 86.12 206 LYS A C 1
ATOM 1676 O O . LYS A 1 206 ? -20.984 8.800 34.721 1.00 86.12 206 LYS A O 1
ATOM 1681 N N . GLY A 1 207 ? -21.779 10.254 33.215 1.00 84.31 207 GLY A N 1
ATOM 1682 C CA . GLY A 1 207 ? -21.856 11.392 34.141 1.00 84.31 207 GLY A CA 1
ATOM 1683 C C . GLY A 1 207 ? -20.504 12.047 34.466 1.00 84.31 207 GLY A C 1
ATOM 1684 O O . GLY A 1 207 ? -20.381 12.737 35.485 1.00 84.31 207 GLY A O 1
ATOM 1685 N N . PHE A 1 208 ? -19.500 11.849 33.606 1.00 82.31 208 PHE A N 1
ATOM 1686 C CA . PHE A 1 208 ? -18.192 12.517 33.623 1.00 82.31 208 PHE A CA 1
ATOM 1687 C C . PHE A 1 208 ? -18.169 13.699 32.638 1.00 82.31 208 PHE A C 1
ATOM 1689 O O . PHE A 1 208 ? -17.209 13.904 31.904 1.00 82.31 208 PHE A O 1
ATOM 1696 N N . SER A 1 209 ? -19.250 14.480 32.622 1.00 75.06 209 SER A N 1
ATOM 1697 C CA . SER A 1 209 ? -19.418 15.635 31.741 1.00 75.06 209 SER A CA 1
ATOM 1698 C C . SER A 1 209 ? -18.702 16.889 32.264 1.00 75.06 209 SER A C 1
ATOM 1700 O O . SER A 1 209 ? -18.488 17.063 33.472 1.00 75.06 209 SER A O 1
ATOM 1702 N N . GLY A 1 210 ? -18.333 17.792 31.349 1.00 77.69 210 GLY A N 1
ATOM 1703 C CA . GLY A 1 210 ? -17.671 19.061 31.671 1.00 77.69 210 GLY A CA 1
ATOM 1704 C C . GLY A 1 210 ? -16.371 18.872 32.461 1.00 77.69 210 GLY A C 1
ATOM 1705 O O . GLY A 1 210 ? -15.556 18.018 32.129 1.00 77.69 210 GLY A O 1
ATOM 1706 N N . ASN A 1 211 ? -16.191 19.638 33.543 1.00 74.88 211 ASN A N 1
ATOM 1707 C CA . ASN A 1 211 ? -14.956 19.684 34.346 1.00 74.88 211 ASN A CA 1
ATOM 1708 C C . ASN A 1 211 ? -14.494 18.332 34.940 1.00 74.88 211 ASN A C 1
ATOM 1710 O O . ASN A 1 211 ? -13.405 18.271 35.505 1.00 74.88 211 ASN A O 1
ATOM 1714 N N . LYS A 1 212 ? -15.293 17.259 34.852 1.00 85.06 212 LYS A N 1
ATOM 1715 C CA . LYS A 1 212 ? -14.899 15.907 35.282 1.00 85.06 212 LYS A CA 1
ATOM 1716 C C . LYS A 1 212 ? -14.071 15.129 34.257 1.00 85.06 212 LYS A C 1
ATOM 1718 O O . LYS A 1 212 ? -13.467 14.125 34.635 1.00 85.06 212 LYS A O 1
ATOM 1723 N N . LEU A 1 213 ? -14.042 15.562 32.998 1.00 89.50 213 LEU A N 1
ATOM 1724 C CA . LEU A 1 213 ? -13.216 14.987 31.941 1.00 89.50 213 LEU A CA 1
ATOM 1725 C C . LEU A 1 213 ? -12.333 16.098 31.379 1.00 89.50 213 LEU A C 1
ATOM 1727 O O . LEU A 1 213 ? -12.810 17.075 30.810 1.00 89.50 213 LEU A O 1
ATOM 1731 N N . SER A 1 214 ? -11.026 15.942 31.557 1.00 90.31 214 SER A N 1
ATOM 1732 C CA . SER A 1 214 ? -10.020 16.891 31.091 1.00 90.31 214 SER A CA 1
ATOM 1733 C C . SER A 1 214 ? -9.199 16.272 29.963 1.00 90.31 214 SER A C 1
ATOM 1735 O O . SER A 1 214 ? -8.796 15.113 30.049 1.00 90.31 214 SER A O 1
ATOM 1737 N N . SER A 1 215 ? -8.954 17.023 28.891 1.00 91.06 215 SER A N 1
ATOM 1738 C CA . SER A 1 215 ? -8.176 16.561 27.737 1.00 91.06 215 SER A CA 1
ATOM 1739 C C . SER A 1 215 ? -6.999 17.487 27.460 1.00 91.06 215 SER A C 1
ATOM 1741 O O . SER A 1 215 ? -7.176 18.703 27.419 1.00 91.06 215 SER A O 1
ATOM 1743 N N . LEU A 1 216 ? -5.822 16.911 27.223 1.00 93.44 216 LEU A N 1
ATOM 1744 C CA . LEU A 1 216 ? -4.595 17.625 26.884 1.00 93.44 216 LEU A CA 1
ATOM 1745 C C . LEU A 1 216 ? -3.926 16.955 25.683 1.00 93.44 216 LEU A C 1
ATOM 1747 O O . LEU A 1 216 ? -3.596 15.769 25.725 1.00 93.44 216 LEU A O 1
ATOM 1751 N N . SER A 1 217 ? -3.680 17.720 24.624 1.00 91.69 217 SER A N 1
ATOM 1752 C CA . SER A 1 217 ? -2.874 17.265 23.493 1.00 91.69 217 SER A CA 1
ATOM 1753 C C . SER A 1 217 ? -1.392 17.370 23.845 1.00 91.69 217 SER A C 1
ATOM 1755 O O . SER A 1 217 ? -0.893 18.457 24.138 1.00 91.69 217 SER A O 1
ATOM 1757 N N . LEU A 1 218 ? -0.677 16.244 23.843 1.00 88.38 218 LEU A N 1
ATOM 1758 C CA . LEU A 1 218 ? 0.749 16.232 24.141 1.00 88.38 218 LEU A CA 1
ATOM 1759 C C . LEU A 1 218 ? 1.556 16.755 22.948 1.00 88.38 218 LEU A C 1
ATOM 1761 O O . LEU A 1 218 ? 1.424 16.289 21.818 1.00 88.38 218 LEU A O 1
ATOM 1765 N N . GLY A 1 219 ? 2.434 17.707 23.243 1.00 82.19 219 GLY A N 1
ATOM 1766 C CA . GLY A 1 219 ? 3.405 18.289 22.327 1.00 82.19 219 GLY A CA 1
ATOM 1767 C C . GLY A 1 219 ? 4.606 18.820 23.107 1.00 82.19 219 GLY A C 1
ATOM 1768 O O . GLY A 1 219 ? 4.719 18.606 24.321 1.00 82.19 219 GLY A O 1
ATOM 1769 N N . GLN A 1 220 ? 5.506 19.527 22.426 1.00 78.19 220 GLN A N 1
ATOM 1770 C CA . GLN A 1 220 ? 6.702 20.095 23.048 1.00 78.19 220 GLN A CA 1
ATOM 1771 C C . GLN A 1 220 ? 6.330 20.988 24.248 1.00 78.19 220 GLN A C 1
ATOM 1773 O O . GLN A 1 220 ? 5.455 21.846 24.161 1.00 78.19 220 GLN A O 1
ATOM 1778 N N . GLY A 1 221 ? 6.960 20.738 25.400 1.00 81.06 221 GLY A N 1
ATOM 1779 C CA . GLY A 1 221 ? 6.721 21.478 26.646 1.00 81.06 221 GLY A CA 1
ATOM 1780 C C . GLY A 1 221 ? 5.472 21.091 27.459 1.00 81.06 221 GLY A C 1
ATOM 1781 O O . GLY A 1 221 ? 5.351 21.552 28.588 1.00 81.06 221 GLY A O 1
ATOM 1782 N N . GLN A 1 222 ? 4.572 20.226 26.968 1.00 88.75 222 GLN A N 1
ATOM 1783 C CA . GLN A 1 222 ? 3.291 19.939 27.653 1.00 88.75 222 GLN A CA 1
ATOM 1784 C C . GLN A 1 222 ? 3.382 18.935 28.824 1.00 88.75 222 GLN A C 1
ATOM 1786 O O . GLN A 1 222 ? 2.484 18.877 29.665 1.00 88.75 222 GLN A O 1
ATOM 1791 N N . GLY A 1 223 ? 4.469 18.163 28.930 1.00 89.31 223 GLY A N 1
ATOM 1792 C CA . GLY A 1 223 ? 4.647 17.117 29.955 1.00 89.31 223 GLY A CA 1
ATOM 1793 C C . GLY A 1 223 ? 4.440 17.560 31.421 1.00 89.31 223 GLY A C 1
ATOM 1794 O O . GLY A 1 223 ? 3.743 16.862 32.160 1.00 89.31 223 GLY A O 1
ATOM 1795 N N . PRO A 1 224 ? 4.960 18.720 31.875 1.00 90.81 224 PRO A N 1
ATOM 1796 C CA . PRO A 1 224 ? 4.720 19.221 33.234 1.00 90.81 224 PRO A CA 1
ATOM 1797 C C . PRO A 1 224 ? 3.257 19.598 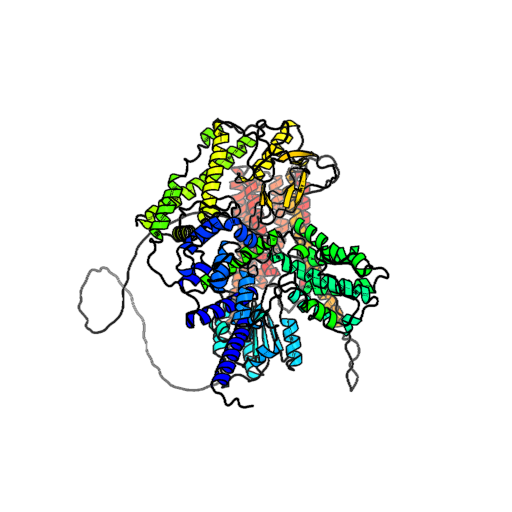33.515 1.00 90.81 224 PRO A C 1
ATOM 1799 O O . PRO A 1 224 ? 2.821 19.548 34.665 1.00 90.81 224 PRO A O 1
ATOM 1802 N N . ILE A 1 225 ? 2.490 19.970 32.484 1.00 91.44 225 ILE A N 1
ATOM 1803 C CA . ILE A 1 225 ? 1.054 20.261 32.603 1.00 91.44 225 ILE A CA 1
ATOM 1804 C C . ILE A 1 225 ? 0.285 18.940 32.718 1.00 91.44 225 ILE A C 1
ATOM 1806 O O . ILE A 1 225 ? -0.516 18.787 33.639 1.00 91.44 225 ILE A O 1
ATOM 1810 N N . ALA A 1 226 ? 0.616 17.952 31.878 1.00 93.81 226 ALA A N 1
ATOM 1811 C CA . ALA A 1 226 ? 0.065 16.597 31.956 1.00 93.81 226 ALA A CA 1
ATOM 1812 C C . ALA A 1 226 ? 0.258 15.970 33.348 1.00 93.81 226 ALA A C 1
ATOM 1814 O O . ALA A 1 226 ? -0.688 15.434 33.923 1.00 93.81 226 ALA A O 1
ATOM 1815 N N . MET A 1 227 ? 1.459 16.097 33.924 1.00 92.81 227 MET A N 1
ATOM 1816 C CA . MET A 1 227 ? 1.768 15.575 35.259 1.00 92.81 227 MET A CA 1
ATOM 1817 C C . MET A 1 227 ? 0.904 16.226 36.352 1.00 92.81 227 MET A C 1
ATOM 1819 O O . MET A 1 227 ? 0.291 15.515 37.145 1.00 92.81 227 MET A O 1
ATOM 1823 N N . ARG A 1 228 ? 0.752 17.559 36.344 1.00 92.50 228 ARG A N 1
ATOM 1824 C CA . ARG A 1 228 ? -0.128 18.273 37.293 1.00 92.50 228 ARG A CA 1
ATOM 1825 C C . ARG A 1 228 ? -1.603 17.888 37.143 1.00 92.50 228 ARG A C 1
ATOM 1827 O O . ARG A 1 228 ? -2.301 17.782 38.148 1.00 92.50 228 ARG A O 1
ATOM 1834 N N . MET A 1 229 ? -2.076 17.666 35.914 1.00 93.50 229 MET A N 1
ATOM 1835 C CA . MET A 1 229 ? -3.446 17.206 35.656 1.00 93.50 229 MET A CA 1
ATOM 1836 C C . MET A 1 229 ? -3.682 15.796 36.210 1.00 93.50 229 MET A C 1
ATOM 1838 O O . MET A 1 229 ? -4.697 15.565 36.863 1.00 93.50 229 MET A O 1
ATOM 1842 N N . ILE A 1 230 ? -2.726 14.877 36.026 1.00 94.25 230 ILE A N 1
ATOM 1843 C CA . ILE A 1 230 ? -2.769 13.534 36.623 1.00 94.25 230 ILE A CA 1
ATOM 1844 C C . ILE A 1 230 ? -2.765 13.624 38.159 1.00 94.25 230 ILE A C 1
ATOM 1846 O O . ILE A 1 230 ? -3.636 13.049 38.805 1.00 94.25 230 ILE A O 1
ATOM 1850 N N . GLU A 1 231 ? -1.850 14.393 38.757 1.00 92.44 231 GLU A N 1
ATOM 1851 C CA . GLU A 1 231 ? -1.758 14.559 40.217 1.00 92.44 231 GLU A CA 1
ATOM 1852 C C . GLU A 1 231 ? -3.013 15.164 40.867 1.00 92.44 231 GLU A C 1
ATOM 1854 O O . GLU A 1 231 ? -3.256 14.925 42.055 1.00 92.44 231 GLU A O 1
ATOM 1859 N N . ALA A 1 232 ? -3.777 15.981 40.138 1.00 92.31 232 ALA A N 1
ATOM 1860 C CA . ALA A 1 232 ? -5.075 16.485 40.582 1.00 92.31 232 ALA A CA 1
ATOM 1861 C C . ALA A 1 232 ? -6.153 15.398 40.443 1.00 92.31 232 ALA A C 1
ATOM 1863 O O . ALA A 1 232 ? -6.829 15.062 41.415 1.00 92.31 232 ALA A O 1
ATOM 1864 N N . ALA A 1 233 ? -6.250 14.771 39.270 1.00 92.94 233 ALA A N 1
ATOM 1865 C CA . ALA A 1 233 ? -7.272 13.775 38.968 1.00 92.94 233 ALA A CA 1
ATOM 1866 C C . ALA A 1 233 ? -7.177 12.496 39.820 1.00 92.94 233 ALA A C 1
ATOM 1868 O O . ALA A 1 233 ? -8.209 11.937 40.192 1.00 92.94 233 ALA A O 1
ATOM 1869 N N . ILE A 1 234 ? -5.967 12.080 40.218 1.00 93.31 234 ILE A N 1
ATOM 1870 C CA . ILE A 1 234 ? -5.731 10.993 41.190 1.00 93.31 234 ILE A CA 1
ATOM 1871 C C . ILE A 1 234 ? -6.439 11.263 42.531 1.00 93.31 234 ILE A C 1
ATOM 1873 O O . ILE A 1 234 ? -6.896 10.321 43.179 1.00 93.31 234 ILE A O 1
ATOM 1877 N N . LYS A 1 235 ? -6.541 12.537 42.940 1.00 91.12 235 LYS A N 1
ATOM 1878 C CA . LYS A 1 235 ? -7.149 12.983 44.208 1.00 91.12 235 LYS A CA 1
ATOM 1879 C C . LYS A 1 235 ? -8.642 13.289 44.060 1.00 91.12 235 LYS A C 1
ATOM 1881 O O . LYS A 1 235 ? -9.411 13.016 44.974 1.00 91.12 235 LYS A O 1
ATOM 1886 N N . GLU A 1 236 ? -9.039 13.865 42.926 1.00 90.31 236 GLU A N 1
ATOM 1887 C CA . GLU A 1 236 ? -10.412 14.321 42.655 1.00 90.31 236 GLU A CA 1
ATOM 1888 C C . GLU A 1 236 ? -11.315 13.246 42.024 1.00 90.31 236 GLU A C 1
ATOM 1890 O O . GLU A 1 236 ? -12.533 13.412 41.994 1.00 90.31 236 GLU A O 1
ATOM 1895 N N . GLY A 1 237 ? -10.745 12.150 41.511 1.00 90.88 237 GLY A N 1
ATOM 1896 C CA . GLY A 1 237 ? -11.500 11.082 40.850 1.00 90.88 237 GLY A CA 1
ATOM 1897 C C . GLY A 1 237 ? -11.960 11.408 39.430 1.00 90.88 237 GLY A C 1
ATOM 1898 O O . GLY A 1 237 ? -12.888 10.774 38.933 1.00 90.88 237 GLY A O 1
ATOM 1899 N N . THR A 1 238 ? -11.349 12.400 38.784 1.00 92.69 238 THR A N 1
ATOM 1900 C CA . THR A 1 238 ? -11.694 12.850 37.428 1.00 92.69 238 THR A CA 1
ATOM 1901 C C . THR A 1 238 ? -10.981 12.028 36.348 1.00 92.69 238 THR A C 1
ATOM 1903 O O . THR A 1 238 ? -10.110 11.201 36.631 1.00 92.69 238 THR A O 1
ATOM 1906 N N . TRP A 1 239 ? -11.383 12.198 35.088 1.00 94.00 239 TRP A N 1
ATOM 1907 C CA . TRP A 1 239 ? -10.747 11.541 33.944 1.00 94.00 239 TRP A CA 1
ATOM 1908 C C . TRP A 1 239 ? -9.762 12.489 33.255 1.00 94.00 239 TRP A C 1
ATOM 1910 O O . TRP A 1 239 ? -10.050 13.672 33.050 1.00 94.00 239 TRP A O 1
ATOM 1920 N N . VAL A 1 240 ? -8.609 11.948 32.863 1.00 94.69 240 VAL A N 1
ATOM 1921 C CA . VAL A 1 240 ? -7.578 12.658 32.092 1.00 94.69 240 VAL A CA 1
ATOM 1922 C C . VAL A 1 240 ? -7.403 11.952 30.757 1.00 94.69 240 VAL A C 1
ATOM 1924 O O . VAL A 1 240 ? -7.223 10.737 30.724 1.00 94.69 240 VAL A O 1
ATOM 1927 N N . VAL A 1 241 ? -7.440 12.706 29.662 1.00 94.62 241 VAL A N 1
ATOM 1928 C CA . VAL A 1 241 ? -7.236 12.213 28.298 1.00 94.62 241 VAL A CA 1
ATOM 1929 C C . VAL A 1 241 ? -5.996 12.877 27.710 1.00 94.62 241 VAL A C 1
ATOM 1931 O O . VAL A 1 241 ? -6.031 14.051 27.346 1.00 94.62 241 VAL A O 1
ATOM 1934 N N . LEU A 1 242 ? -4.898 12.131 27.610 1.00 94.12 242 LEU A N 1
ATOM 1935 C CA . LEU A 1 242 ? -3.681 12.590 26.945 1.00 94.12 242 LEU A CA 1
ATOM 1936 C C . LEU A 1 242 ? -3.713 12.154 25.484 1.00 94.12 242 LEU A C 1
ATOM 1938 O O . LEU A 1 242 ? -3.658 10.962 25.181 1.00 94.12 242 LEU A O 1
ATOM 1942 N N . GLN A 1 243 ? -3.814 13.116 24.573 1.00 92.81 243 GLN A N 1
ATOM 1943 C CA . GLN A 1 243 ? -3.822 12.838 23.140 1.00 92.81 243 GLN A CA 1
ATOM 1944 C C . GLN A 1 243 ? -2.399 12.868 22.574 1.00 92.81 243 GLN A C 1
ATOM 1946 O O . GLN A 1 243 ? -1.538 13.587 23.081 1.00 92.81 243 GLN A O 1
ATOM 1951 N N . ASN A 1 244 ? -2.184 12.160 21.467 1.00 90.06 244 ASN A N 1
ATOM 1952 C CA . ASN A 1 244 ? -0.971 12.223 20.645 1.00 90.06 244 ASN A CA 1
ATOM 1953 C C . ASN A 1 244 ? 0.340 11.872 21.380 1.00 90.06 244 ASN A C 1
ATOM 1955 O O . ASN A 1 244 ? 1.386 12.459 21.108 1.00 90.06 244 ASN A O 1
ATOM 1959 N N . CYS A 1 245 ? 0.319 10.877 22.275 1.00 90.56 245 CYS A N 1
ATOM 1960 C CA . CYS A 1 245 ? 1.476 10.493 23.100 1.00 90.56 245 CYS A CA 1
ATOM 1961 C C . CYS A 1 245 ? 2.766 10.246 22.292 1.00 90.56 245 CYS A C 1
ATOM 1963 O O . CYS A 1 245 ? 3.840 10.661 22.721 1.00 90.56 245 CYS A O 1
ATOM 1965 N N . HIS A 1 246 ? 2.658 9.644 21.103 1.00 88.81 246 HIS A N 1
ATOM 1966 C CA . HIS A 1 246 ? 3.760 9.444 20.151 1.00 88.81 246 HIS A CA 1
ATOM 1967 C C . HIS A 1 246 ? 4.563 10.711 19.792 1.00 88.81 246 HIS A C 1
ATOM 1969 O O . HIS A 1 246 ? 5.739 10.580 19.466 1.00 88.81 246 HIS A O 1
ATOM 1975 N N . LEU A 1 247 ? 3.978 11.915 19.858 1.00 89.19 247 LEU A N 1
ATOM 1976 C CA . LEU A 1 247 ? 4.691 13.172 19.580 1.00 89.19 247 LEU A CA 1
ATOM 1977 C C . LEU A 1 247 ? 5.601 13.606 20.741 1.00 89.19 247 LEU A C 1
ATOM 1979 O O . LEU A 1 247 ? 6.584 14.311 20.531 1.00 89.19 247 LEU A O 1
ATOM 1983 N N . ALA A 1 248 ? 5.303 13.180 21.971 1.00 89.38 248 ALA A N 1
ATOM 1984 C CA . ALA A 1 248 ? 6.026 13.569 23.181 1.00 89.38 248 ALA A CA 1
ATOM 1985 C C . ALA A 1 248 ? 7.079 12.522 23.589 1.00 89.38 248 ALA A C 1
ATOM 1987 O O . ALA A 1 248 ? 7.145 12.105 24.747 1.00 89.38 248 ALA A O 1
ATOM 1988 N N . THR A 1 249 ? 7.909 12.093 22.632 1.00 87.44 249 THR A N 1
ATOM 1989 C CA . THR A 1 249 ? 8.893 11.001 22.784 1.00 87.44 249 THR A CA 1
ATOM 1990 C C . THR A 1 249 ? 9.786 11.145 24.022 1.00 87.44 249 THR A C 1
ATOM 1992 O O . THR A 1 249 ? 9.981 10.176 24.751 1.00 87.44 249 THR A O 1
ATOM 1995 N N . SER A 1 250 ? 10.259 12.358 24.321 1.00 89.19 250 SER A N 1
ATOM 1996 C CA . SER A 1 250 ? 11.108 12.667 25.483 1.00 89.19 250 SER A CA 1
ATOM 1997 C C . SER A 1 250 ? 10.401 12.567 26.841 1.00 89.19 250 SER A C 1
ATOM 1999 O O . SER A 1 250 ? 11.070 12.461 27.866 1.00 89.19 250 SER A O 1
ATOM 2001 N N . TRP A 1 251 ? 9.065 12.577 26.872 1.00 90.69 251 TRP A N 1
ATOM 2002 C CA . TRP A 1 251 ? 8.266 12.451 28.096 1.00 90.69 251 TRP A CA 1
ATOM 2003 C C . TRP A 1 251 ? 7.795 11.011 28.358 1.00 90.69 251 TRP A C 1
ATOM 2005 O O . TRP A 1 251 ? 7.320 10.713 29.452 1.00 90.69 251 TRP A O 1
ATOM 2015 N N . MET A 1 252 ? 7.961 10.089 27.401 1.00 90.62 252 MET A N 1
ATOM 2016 C CA . MET A 1 252 ? 7.466 8.708 27.505 1.00 90.62 252 MET A CA 1
ATOM 2017 C C . MET A 1 252 ? 8.027 7.943 28.716 1.00 90.62 252 MET A C 1
ATOM 2019 O O . MET A 1 252 ? 7.270 7.262 29.400 1.00 90.62 252 MET A O 1
ATOM 2023 N N . SER A 1 253 ? 9.301 8.130 29.071 1.00 90.31 253 SER A N 1
ATOM 2024 C CA . SER A 1 253 ? 9.895 7.545 30.289 1.00 90.31 253 SER A CA 1
ATOM 2025 C C . SER A 1 253 ? 9.353 8.150 31.593 1.00 90.31 253 SER A C 1
ATOM 2027 O O . SER A 1 253 ? 9.336 7.492 32.630 1.00 90.31 253 SER A O 1
ATOM 2029 N N . THR A 1 254 ? 8.878 9.401 31.559 1.00 91.31 254 THR A N 1
ATOM 2030 C CA . THR A 1 254 ? 8.206 10.035 32.707 1.00 91.31 254 THR A CA 1
ATOM 2031 C C . THR A 1 254 ? 6.772 9.530 32.835 1.00 91.31 254 THR A C 1
ATOM 2033 O O . THR A 1 254 ? 6.330 9.255 33.946 1.00 91.31 254 THR A O 1
ATOM 2036 N N . LEU A 1 255 ? 6.071 9.345 31.710 1.00 91.31 255 LEU A N 1
ATOM 2037 C CA . LEU A 1 255 ? 4.759 8.698 31.671 1.00 91.31 255 LEU A CA 1
ATOM 2038 C C . LEU A 1 255 ? 4.829 7.259 32.203 1.00 91.31 255 LEU A C 1
ATOM 2040 O O . LEU A 1 255 ? 3.979 6.885 33.001 1.00 91.31 255 LEU A O 1
ATOM 2044 N N . GLU A 1 256 ? 5.853 6.484 31.829 1.00 92.81 256 GLU A N 1
ATOM 2045 C CA . GLU A 1 256 ? 6.069 5.124 32.348 1.00 92.81 256 GLU A CA 1
ATOM 2046 C C . GLU A 1 256 ? 6.171 5.113 33.875 1.00 92.81 256 GLU A C 1
ATOM 2048 O O . GLU A 1 256 ? 5.359 4.459 34.530 1.00 92.81 256 GLU A O 1
ATOM 2053 N N . ARG A 1 257 ? 7.057 5.939 34.448 1.00 92.12 257 ARG A N 1
ATOM 2054 C CA . ARG A 1 257 ? 7.198 6.059 35.906 1.00 92.12 257 ARG A CA 1
ATOM 2055 C C . ARG A 1 257 ? 5.899 6.503 36.592 1.00 92.12 257 ARG A C 1
ATOM 2057 O O . ARG A 1 257 ? 5.521 5.930 37.606 1.00 92.12 257 ARG A O 1
ATOM 2064 N N . VAL A 1 258 ? 5.188 7.486 36.030 1.00 90.50 258 VAL A N 1
ATOM 2065 C CA . VAL A 1 258 ? 3.904 7.965 36.579 1.00 90.50 258 VAL A CA 1
ATOM 2066 C C . VAL A 1 258 ? 2.832 6.870 36.553 1.00 90.50 258 VAL A C 1
ATOM 2068 O O . VAL A 1 258 ? 2.019 6.807 37.469 1.00 90.50 258 VAL A O 1
ATOM 2071 N N . CYS A 1 259 ? 2.831 5.985 35.552 1.00 90.06 259 CYS A N 1
ATOM 2072 C CA . CYS A 1 259 ? 1.932 4.831 35.510 1.00 90.06 259 CYS A CA 1
ATOM 2073 C C . CYS A 1 259 ? 2.318 3.732 36.517 1.00 90.06 259 CYS A C 1
ATOM 2075 O O . CYS A 1 259 ? 1.427 3.092 37.070 1.00 90.06 259 CYS A O 1
ATOM 2077 N N . GLU A 1 260 ? 3.612 3.515 36.773 1.00 89.25 260 GLU A N 1
ATOM 2078 C CA . GLU A 1 260 ? 4.099 2.571 37.794 1.00 89.25 260 GLU A CA 1
ATOM 2079 C C . GLU A 1 260 ? 3.854 3.067 39.233 1.00 89.25 260 GLU A C 1
ATOM 2081 O O . GLU A 1 260 ? 3.641 2.262 40.138 1.00 89.25 260 GLU A O 1
ATOM 2086 N N . GLU A 1 261 ? 3.815 4.386 39.447 1.00 89.19 261 GLU A N 1
ATOM 2087 C CA . GLU A 1 261 ? 3.499 5.028 40.734 1.00 89.19 261 GLU A CA 1
ATOM 2088 C C . GLU A 1 261 ? 1.995 4.937 41.125 1.00 89.19 261 GLU A C 1
ATOM 2090 O O . GLU A 1 261 ? 1.630 5.279 42.255 1.00 89.19 261 GLU A O 1
ATOM 2095 N N . LEU A 1 262 ? 1.105 4.448 40.242 1.00 88.31 262 LEU A N 1
ATOM 2096 C CA . LEU A 1 262 ? -0.340 4.305 40.505 1.00 88.31 262 LEU A CA 1
ATOM 2097 C C . LEU A 1 262 ? -0.667 3.080 41.380 1.00 88.31 262 LEU A C 1
ATOM 2099 O O . LEU A 1 262 ? -0.888 1.976 40.882 1.00 88.31 262 LEU A O 1
ATOM 2103 N N . ILE A 1 263 ? -0.806 3.286 42.692 1.00 89.00 263 ILE A N 1
ATOM 2104 C CA . ILE A 1 263 ? -1.168 2.238 43.665 1.00 89.00 263 ILE A CA 1
ATOM 2105 C C . ILE A 1 263 ? -2.677 2.313 44.001 1.00 89.00 263 ILE A C 1
ATOM 2107 O O . ILE A 1 263 ? -3.197 3.420 44.181 1.00 89.00 263 ILE A O 1
ATOM 2111 N N . PRO A 1 264 ? -3.411 1.183 44.132 1.00 85.88 264 PRO A N 1
ATOM 2112 C CA . PRO A 1 264 ? -4.848 1.200 44.440 1.00 85.88 264 PRO A CA 1
ATOM 2113 C C . PRO A 1 264 ? -5.216 1.918 45.747 1.00 85.88 264 PRO A C 1
ATOM 2115 O O . PRO A 1 264 ? -6.266 2.547 45.817 1.00 85.88 264 PRO A O 1
ATOM 2118 N N . ASP A 1 265 ? -4.348 1.861 46.761 1.00 84.38 265 ASP A N 1
ATOM 2119 C CA . ASP A 1 265 ? -4.576 2.484 48.074 1.00 84.38 265 ASP A CA 1
ATOM 2120 C C . ASP A 1 265 ? -4.408 4.017 48.068 1.00 84.38 265 ASP A C 1
ATOM 2122 O O . ASP A 1 265 ? -4.882 4.695 48.980 1.00 84.38 265 ASP A O 1
ATOM 2126 N N . THR A 1 266 ? -3.727 4.579 47.060 1.00 86.81 266 THR A N 1
ATOM 2127 C CA . THR A 1 266 ? -3.457 6.026 46.934 1.00 86.81 266 THR A CA 1
ATOM 2128 C C . THR A 1 266 ? -4.269 6.707 45.831 1.00 86.81 266 THR A C 1
ATOM 2130 O O . THR A 1 266 ? -4.288 7.936 45.766 1.00 86.81 266 THR A O 1
ATOM 2133 N N . THR A 1 267 ? -4.941 5.933 44.973 1.00 90.62 267 THR A N 1
ATOM 2134 C CA . THR A 1 267 ? -5.602 6.420 43.752 1.00 90.62 267 THR A CA 1
ATOM 2135 C C . THR A 1 267 ? -7.122 6.357 43.884 1.00 90.62 267 THR A C 1
ATOM 2137 O O . THR A 1 267 ? -7.671 5.297 44.182 1.00 90.62 267 THR A O 1
ATOM 2140 N N . HIS A 1 268 ? -7.832 7.459 43.615 1.00 92.56 268 HIS A N 1
ATOM 2141 C CA . HIS A 1 268 ? -9.296 7.478 43.714 1.00 92.56 268 HIS A CA 1
ATOM 2142 C C . HIS A 1 268 ? -9.955 6.418 42.793 1.00 92.56 268 HIS A C 1
ATOM 2144 O O . HIS A 1 268 ? -9.603 6.354 41.613 1.00 92.56 268 HIS A O 1
ATOM 2150 N N . PRO A 1 269 ? -10.937 5.612 43.256 1.00 90.25 269 PRO A N 1
ATOM 2151 C CA . PRO A 1 269 ? -11.496 4.499 42.471 1.00 90.25 269 PRO A CA 1
ATOM 2152 C C . PRO A 1 269 ? -12.082 4.880 41.100 1.00 90.25 269 PRO A C 1
ATOM 2154 O O . PRO A 1 269 ? -12.005 4.091 40.153 1.00 90.25 269 PRO A O 1
ATOM 2157 N N . ASP A 1 270 ? -12.636 6.091 40.985 1.00 90.50 270 ASP A N 1
ATOM 2158 C CA . ASP A 1 270 ? -13.241 6.618 39.750 1.00 90.50 270 ASP A CA 1
ATOM 2159 C C . ASP A 1 270 ? -12.235 7.225 38.752 1.00 90.50 270 ASP A C 1
ATOM 2161 O O . ASP A 1 270 ? -12.580 7.411 37.583 1.00 90.50 270 ASP A O 1
ATOM 2165 N N . PHE A 1 271 ? -10.991 7.497 39.177 1.00 93.62 271 PHE A N 1
ATOM 2166 C CA . PHE A 1 271 ? -9.942 8.042 38.307 1.00 93.62 271 PHE A CA 1
ATOM 2167 C C . PHE A 1 271 ? -9.696 7.117 37.110 1.00 93.62 271 PHE A C 1
ATOM 2169 O O . PHE A 1 271 ? -9.638 5.894 37.267 1.00 93.62 271 PHE A O 1
ATOM 2176 N N . ARG A 1 272 ? -9.523 7.686 35.913 1.00 93.00 272 ARG A N 1
ATOM 2177 C CA . ARG A 1 272 ? -9.073 6.960 34.715 1.00 93.00 272 ARG A CA 1
ATOM 2178 C C . ARG A 1 272 ? -8.151 7.837 33.876 1.00 93.00 272 ARG A C 1
ATOM 2180 O O . ARG A 1 272 ? -8.507 8.964 33.526 1.00 93.00 272 ARG A O 1
ATOM 2187 N N . LEU A 1 273 ? -7.001 7.277 33.508 1.00 93.88 273 LEU A N 1
ATOM 2188 C CA . LEU A 1 273 ? -6.073 7.856 32.542 1.00 93.88 273 LEU A CA 1
ATOM 2189 C C . LEU A 1 273 ? -6.296 7.213 31.170 1.00 93.88 273 LEU A C 1
ATOM 2191 O O . LEU A 1 273 ? -6.097 6.010 30.993 1.00 93.88 273 LEU A O 1
ATOM 2195 N N . TRP A 1 274 ? -6.710 8.026 30.205 1.00 94.50 274 TRP A N 1
ATOM 2196 C CA . TRP A 1 274 ? -6.877 7.658 28.805 1.00 94.50 274 TRP A CA 1
ATOM 2197 C C . TRP A 1 274 ? -5.707 8.218 27.990 1.00 94.50 274 TRP A C 1
ATOM 2199 O O . TRP A 1 274 ? -5.331 9.378 28.157 1.00 94.50 274 TRP A O 1
ATOM 2209 N N . LEU A 1 275 ? -5.142 7.411 27.096 1.00 93.69 275 LEU A N 1
ATOM 2210 C CA . LEU A 1 275 ? -4.010 7.763 26.236 1.00 93.69 275 LEU A CA 1
ATOM 2211 C C . LEU A 1 275 ? -4.409 7.547 24.769 1.00 93.69 275 LEU A C 1
ATOM 2213 O O . LEU A 1 275 ? -4.990 6.507 24.458 1.00 93.69 275 LEU A O 1
ATOM 2217 N N . THR A 1 276 ? -4.083 8.467 23.855 1.00 93.00 276 THR A N 1
ATOM 2218 C CA . THR A 1 276 ? -4.224 8.240 22.400 1.00 93.00 276 THR A CA 1
ATOM 2219 C C . THR A 1 276 ? -2.871 8.297 21.700 1.00 93.00 276 THR A C 1
ATOM 2221 O O . THR A 1 276 ? -2.051 9.185 21.950 1.00 93.00 276 THR A O 1
ATOM 2224 N N . SER A 1 277 ? -2.598 7.327 20.827 1.00 91.00 277 SER A N 1
ATOM 2225 C CA . SER A 1 277 ? -1.325 7.261 20.115 1.00 91.00 277 SER A CA 1
ATOM 2226 C C . SER A 1 277 ? -1.413 6.464 18.817 1.00 91.00 277 SER A C 1
ATOM 2228 O O . SER A 1 277 ? -2.054 5.417 18.768 1.00 91.00 277 SER A O 1
ATOM 2230 N N . TYR A 1 278 ? -0.673 6.890 17.793 1.00 89.81 278 TYR A N 1
ATOM 2231 C CA . TYR A 1 278 ? -0.231 5.964 16.752 1.00 89.81 278 TYR A CA 1
ATOM 2232 C C . TYR A 1 278 ? 0.800 4.975 17.332 1.00 89.81 278 TYR A C 1
ATOM 2234 O O . TYR A 1 278 ? 1.457 5.298 18.334 1.00 89.81 278 TYR A O 1
ATOM 2242 N N . PRO A 1 279 ? 0.972 3.784 16.729 1.00 89.12 279 PRO A N 1
ATOM 2243 C CA . PRO A 1 279 ? 2.070 2.883 17.064 1.00 89.12 279 PRO A CA 1
ATOM 2244 C C . PRO A 1 279 ? 3.425 3.585 16.906 1.00 89.12 279 PRO A C 1
ATOM 2246 O O . PRO A 1 279 ? 3.745 4.083 15.829 1.00 89.12 279 PRO A O 1
ATOM 2249 N N . SER A 1 280 ? 4.230 3.603 17.969 1.00 88.94 280 SER A N 1
ATOM 2250 C CA . SER A 1 280 ? 5.595 4.141 17.959 1.00 88.94 280 SER A CA 1
ATOM 2251 C C . SER A 1 280 ? 6.537 3.183 18.693 1.00 88.94 280 SER A C 1
ATOM 2253 O O . SER A 1 280 ? 6.164 2.702 19.766 1.00 88.94 280 SER A O 1
ATOM 2255 N N . PRO A 1 281 ? 7.766 2.941 18.194 1.00 87.50 281 PRO A N 1
ATOM 2256 C CA . PRO A 1 281 ? 8.778 2.172 18.922 1.00 87.50 281 PRO A CA 1
ATOM 2257 C C . PRO A 1 281 ? 9.254 2.868 20.210 1.00 87.50 281 PRO A C 1
ATOM 2259 O O . PRO A 1 281 ? 9.922 2.239 21.021 1.00 87.50 281 PRO A O 1
ATOM 2262 N N . THR A 1 282 ? 8.919 4.149 20.412 1.00 88.06 282 THR A N 1
ATOM 2263 C CA . THR A 1 282 ? 9.238 4.908 21.635 1.00 88.06 282 THR A CA 1
ATOM 2264 C C . THR A 1 282 ? 8.141 4.844 22.701 1.00 88.06 282 THR A C 1
ATOM 2266 O O . THR A 1 282 ? 8.277 5.496 23.735 1.00 88.06 282 THR A O 1
ATOM 2269 N N . PHE A 1 283 ? 7.016 4.164 22.446 1.00 91.56 283 PHE A N 1
ATOM 2270 C CA . PHE A 1 283 ? 5.928 4.082 23.422 1.00 91.56 283 PHE A CA 1
ATOM 2271 C C . PHE A 1 283 ? 6.289 3.075 24.533 1.00 91.56 283 PHE A C 1
ATOM 2273 O O . PHE A 1 283 ? 6.758 1.983 24.203 1.00 91.56 283 PHE A O 1
ATOM 2280 N N . PRO A 1 284 ? 6.080 3.387 25.828 1.00 92.25 284 PRO A N 1
ATOM 2281 C CA . PRO A 1 284 ? 6.630 2.568 26.904 1.00 92.25 284 PRO A CA 1
ATOM 2282 C C . PRO A 1 284 ? 6.024 1.165 26.982 1.00 92.25 284 PRO A C 1
ATOM 2284 O O . PRO A 1 284 ? 4.803 0.983 26.905 1.00 92.25 284 PRO A O 1
ATOM 2287 N N . VAL A 1 285 ? 6.884 0.161 27.160 1.00 91.75 285 VAL A N 1
ATOM 2288 C CA . VAL A 1 285 ? 6.477 -1.248 27.111 1.00 91.75 285 VAL A CA 1
ATOM 2289 C C . VAL A 1 285 ? 5.729 -1.650 28.381 1.00 91.75 285 VAL A C 1
ATOM 2291 O O . VAL A 1 285 ? 4.755 -2.393 28.264 1.00 91.75 285 VAL A O 1
ATOM 2294 N N . ALA A 1 286 ? 6.087 -1.136 29.565 1.00 91.19 286 ALA A N 1
ATOM 2295 C CA . ALA A 1 286 ? 5.361 -1.459 30.797 1.00 91.19 286 ALA A CA 1
ATOM 2296 C C . ALA A 1 286 ? 3.941 -0.865 30.778 1.00 91.19 286 ALA A C 1
ATOM 2298 O O . ALA A 1 286 ? 2.965 -1.561 31.072 1.00 91.19 286 ALA A O 1
ATOM 2299 N N . VAL A 1 287 ? 3.803 0.387 30.319 1.00 91.69 287 VAL A N 1
ATOM 2300 C CA . VAL A 1 287 ? 2.498 1.048 30.112 1.00 91.69 287 VAL A CA 1
ATOM 2301 C C . VAL A 1 287 ? 1.650 0.268 29.108 1.00 91.69 287 VAL A C 1
ATOM 2303 O O . VAL A 1 287 ? 0.476 -0.000 29.367 1.00 91.69 287 VAL A O 1
ATOM 2306 N N . LEU A 1 288 ? 2.238 -0.151 27.981 1.00 90.81 288 LEU A N 1
ATOM 2307 C CA . LEU A 1 288 ? 1.522 -0.936 26.979 1.00 90.81 288 LEU A CA 1
ATOM 2308 C C . LEU A 1 288 ? 1.130 -2.327 27.498 1.00 90.81 288 LEU A C 1
ATOM 2310 O O . LEU A 1 288 ? 0.030 -2.782 27.189 1.00 90.81 288 LEU A O 1
ATOM 2314 N N . GLN A 1 289 ? 1.976 -3.001 28.284 1.00 89.56 289 GLN A N 1
ATOM 2315 C CA . GLN A 1 289 ? 1.682 -4.318 28.864 1.00 89.56 289 GLN A CA 1
ATOM 2316 C C . GLN A 1 289 ? 0.543 -4.246 29.888 1.00 89.56 289 GLN A C 1
ATOM 2318 O O . GLN A 1 289 ? -0.434 -4.986 29.741 1.00 89.56 289 GLN A O 1
ATOM 2323 N N . ASN A 1 290 ? 0.620 -3.317 30.844 1.00 88.62 290 ASN A N 1
ATOM 2324 C CA . ASN A 1 290 ? -0.345 -3.183 31.940 1.00 88.62 290 ASN A CA 1
ATOM 2325 C C . ASN A 1 290 ? -1.663 -2.500 31.519 1.00 88.62 290 ASN A C 1
ATOM 2327 O O . ASN A 1 290 ? -2.710 -2.766 32.106 1.00 88.62 290 ASN A O 1
ATOM 2331 N N . GLY A 1 291 ? -1.645 -1.636 30.498 1.00 89.88 291 GLY A N 1
ATOM 2332 C CA . GLY A 1 291 ? -2.822 -0.881 30.058 1.00 89.88 291 GLY A CA 1
ATOM 2333 C C . GLY A 1 291 ? -3.886 -1.701 29.312 1.00 89.88 291 GLY A C 1
ATOM 2334 O O . GLY A 1 291 ? -3.602 -2.690 28.630 1.00 89.88 291 GLY A O 1
ATOM 2335 N N . VAL A 1 292 ? -5.139 -1.249 29.361 1.00 91.44 292 VAL A N 1
ATOM 2336 C CA . VAL A 1 292 ? -6.239 -1.764 28.535 1.00 91.44 292 VAL A CA 1
ATOM 2337 C C . VAL A 1 292 ? -6.136 -1.139 27.140 1.00 91.44 292 VAL A C 1
ATOM 2339 O O . VAL A 1 292 ? -6.630 -0.040 26.892 1.00 91.44 292 VAL A O 1
ATOM 2342 N N . LYS A 1 293 ? -5.461 -1.841 26.224 1.00 90.81 293 LYS A N 1
ATOM 2343 C CA . LYS A 1 293 ? -5.264 -1.405 24.832 1.00 90.81 293 LYS A CA 1
ATOM 2344 C C . LYS A 1 293 ? -6.505 -1.667 23.966 1.00 90.81 293 LYS A C 1
ATOM 2346 O O . LYS A 1 293 ? -7.130 -2.724 24.089 1.00 90.81 293 LYS A O 1
ATOM 2351 N N . MET A 1 294 ? -6.830 -0.729 23.075 1.00 89.56 294 MET A N 1
ATOM 2352 C CA . MET A 1 294 ? -7.888 -0.845 22.065 1.00 89.56 294 MET A CA 1
ATOM 2353 C C . MET A 1 294 ? -7.479 -0.181 20.746 1.00 89.56 294 MET A C 1
ATOM 2355 O O . MET A 1 294 ? -7.000 0.949 20.758 1.00 89.56 294 MET A O 1
ATOM 2359 N N . THR A 1 295 ? -7.713 -0.841 19.612 1.00 87.31 295 THR A N 1
ATOM 2360 C CA . THR A 1 295 ? -7.493 -0.261 18.276 1.00 87.31 295 THR A CA 1
ATOM 2361 C C . THR A 1 295 ? -8.748 0.430 17.739 1.00 87.31 295 THR A C 1
ATOM 2363 O O . THR A 1 295 ? -9.800 -0.209 17.663 1.00 87.31 295 THR A O 1
ATOM 2366 N N . ASN A 1 296 ? -8.634 1.687 17.299 1.00 78.38 296 ASN A N 1
ATOM 2367 C CA . ASN A 1 296 ? -9.630 2.327 16.430 1.00 78.38 296 ASN A CA 1
ATOM 2368 C C . ASN A 1 296 ? -9.110 2.298 14.985 1.00 78.38 296 ASN A C 1
ATOM 2370 O O . ASN A 1 296 ? -8.091 2.911 14.683 1.00 78.38 296 ASN A O 1
ATOM 2374 N N . GLU A 1 297 ? -9.791 1.551 14.119 1.00 76.06 297 GLU A N 1
ATOM 2375 C CA . GLU A 1 297 ? -9.460 1.356 12.702 1.00 76.06 297 GLU A CA 1
ATOM 2376 C C . GLU A 1 297 ? -10.773 1.216 11.912 1.00 76.06 297 GLU A C 1
ATOM 2378 O O . GLU A 1 297 ? -11.786 0.773 12.468 1.00 76.06 297 GLU A O 1
ATOM 2383 N N . ALA A 1 298 ? -10.787 1.596 10.632 1.00 73.50 298 ALA A N 1
ATOM 2384 C CA . ALA A 1 298 ? -11.916 1.318 9.741 1.00 73.50 298 ALA A CA 1
ATOM 2385 C C . ALA A 1 298 ? -12.045 -0.205 9.492 1.00 73.50 298 ALA A C 1
ATOM 2387 O O . ALA A 1 298 ? -11.036 -0.880 9.285 1.00 73.50 298 ALA A O 1
ATOM 2388 N N . PRO A 1 299 ? -13.259 -0.785 9.517 1.00 71.31 299 PRO A N 1
ATOM 2389 C CA . PRO A 1 299 ? -13.434 -2.229 9.444 1.00 71.31 299 PRO A CA 1
ATOM 2390 C C . PRO A 1 299 ? -13.164 -2.740 8.027 1.00 71.31 299 PRO A C 1
ATOM 2392 O O . PRO A 1 299 ? -13.674 -2.204 7.042 1.00 71.31 299 PRO A O 1
ATOM 2395 N N . LYS A 1 300 ? -12.393 -3.823 7.926 1.00 76.62 300 LYS A N 1
ATOM 2396 C CA . LYS A 1 300 ? -12.053 -4.451 6.649 1.00 76.62 300 LYS A CA 1
ATOM 2397 C C . LYS A 1 300 ? -13.293 -5.095 6.015 1.00 76.62 300 LYS A C 1
ATOM 2399 O O . LYS A 1 300 ? -13.914 -5.970 6.610 1.00 76.62 300 LYS A O 1
ATOM 2404 N N . GLY A 1 301 ? -13.577 -4.740 4.765 1.00 83.94 301 GLY A N 1
ATOM 2405 C CA . GLY A 1 301 ? -14.613 -5.363 3.942 1.00 83.94 301 GLY A CA 1
ATOM 2406 C C . GLY A 1 301 ? -15.789 -4.427 3.677 1.00 83.94 301 GLY A C 1
ATOM 2407 O O . GLY A 1 301 ? -16.395 -3.900 4.609 1.00 83.94 301 GLY A O 1
ATOM 2408 N N . LEU A 1 302 ? -16.151 -4.2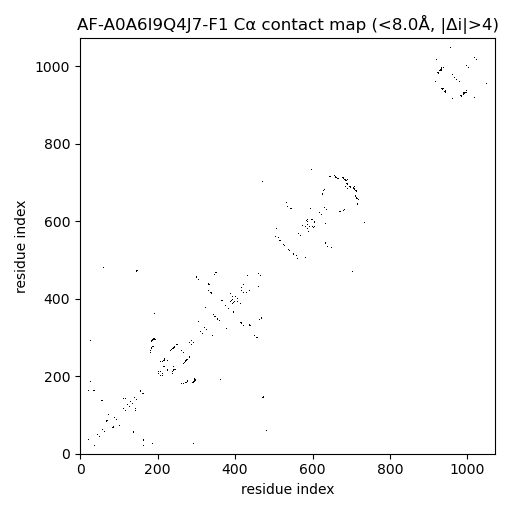87 2.397 1.00 88.31 302 LEU A N 1
ATOM 2409 C CA . LEU A 1 302 ? -17.255 -3.458 1.886 1.00 88.31 302 LEU A CA 1
ATOM 2410 C C . LEU A 1 302 ? -18.522 -3.526 2.767 1.00 88.31 302 LEU A C 1
ATOM 2412 O O . LEU A 1 302 ? -19.030 -2.495 3.203 1.00 88.31 302 LEU A O 1
ATOM 2416 N N . ARG A 1 303 ? -18.961 -4.744 3.121 1.00 88.75 303 ARG A N 1
ATOM 2417 C CA . ARG A 1 303 ? -20.091 -5.019 4.029 1.00 88.75 303 ARG A CA 1
ATOM 2418 C C . ARG A 1 303 ? -19.976 -4.305 5.381 1.00 88.75 303 ARG A C 1
ATOM 2420 O O . ARG A 1 303 ? -20.902 -3.619 5.807 1.00 88.75 303 ARG A O 1
ATOM 2427 N N . ALA A 1 304 ? -18.859 -4.508 6.077 1.00 84.94 304 ALA A N 1
ATOM 2428 C CA . ALA A 1 304 ? -18.657 -3.998 7.431 1.00 84.94 304 ALA A CA 1
ATOM 2429 C C . ALA A 1 304 ? -18.485 -2.472 7.441 1.00 84.94 304 ALA A C 1
ATOM 2431 O O . ALA A 1 304 ? -18.890 -1.802 8.390 1.00 84.94 304 ALA A O 1
ATOM 2432 N N . ASN A 1 305 ? -17.931 -1.926 6.361 1.00 88.19 305 ASN A N 1
ATOM 2433 C CA . ASN A 1 305 ? -17.659 -0.507 6.205 1.00 88.19 305 ASN A CA 1
ATOM 2434 C C . ASN A 1 305 ? -18.930 0.311 5.881 1.00 88.19 305 ASN A C 1
ATOM 2436 O O . ASN A 1 305 ? -19.193 1.334 6.517 1.00 88.19 305 ASN A O 1
ATOM 2440 N N . ILE A 1 306 ? -19.811 -0.202 5.009 1.00 90.75 306 ILE A N 1
ATOM 2441 C CA . ILE A 1 306 ? -21.163 0.360 4.816 1.00 90.75 306 ILE A CA 1
ATOM 2442 C C . ILE A 1 306 ? -21.963 0.276 6.126 1.00 90.75 306 ILE A C 1
ATOM 2444 O O . ILE A 1 306 ? -22.572 1.261 6.542 1.00 90.75 306 ILE A O 1
ATOM 2448 N N . ALA A 1 307 ? -21.917 -0.866 6.824 1.00 87.94 307 ALA A N 1
ATOM 2449 C CA . ALA A 1 307 ? -22.615 -1.030 8.100 1.00 87.94 307 ALA A CA 1
ATOM 2450 C C . ALA A 1 307 ? -22.116 -0.049 9.180 1.00 87.94 307 ALA A C 1
ATOM 2452 O O . ALA A 1 307 ? -22.929 0.500 9.920 1.00 87.94 307 ALA A O 1
ATOM 2453 N N . ARG A 1 308 ? -20.803 0.226 9.247 1.00 84.56 308 ARG A N 1
ATOM 2454 C CA . ARG A 1 308 ? -20.242 1.276 10.113 1.00 84.56 308 ARG A CA 1
ATOM 2455 C C . ARG A 1 308 ? -20.723 2.664 9.704 1.00 84.56 308 ARG A C 1
ATOM 2457 O O . ARG A 1 308 ? -21.121 3.419 10.578 1.00 84.56 308 ARG A O 1
ATOM 2464 N N . SER A 1 309 ? -20.730 2.974 8.407 1.00 88.62 309 SER A N 1
ATOM 2465 C CA . SER A 1 309 ? -21.169 4.278 7.890 1.00 88.62 309 SER A CA 1
ATOM 2466 C C . SER A 1 309 ? -22.591 4.630 8.342 1.00 88.62 309 SER A C 1
ATOM 2468 O O . SER A 1 309 ? -22.838 5.761 8.746 1.00 88.62 309 SER A O 1
ATOM 2470 N N . PHE A 1 310 ? -23.510 3.657 8.345 1.00 87.75 310 PHE A N 1
ATOM 2471 C CA . PHE A 1 310 ? -24.878 3.850 8.844 1.00 87.75 310 PHE A CA 1
ATOM 2472 C C . PHE A 1 310 ? -24.964 4.025 10.367 1.00 87.75 310 PHE A C 1
ATOM 2474 O O . PHE A 1 310 ? -25.797 4.786 10.843 1.00 87.75 310 PHE A O 1
ATOM 2481 N N . LEU A 1 311 ? -24.089 3.362 11.130 1.00 83.56 311 LEU A N 1
ATOM 2482 C CA . LEU A 1 311 ? -24.043 3.421 12.597 1.00 83.56 311 LEU A CA 1
ATOM 2483 C C . LEU A 1 311 ? -23.356 4.684 13.165 1.00 83.56 311 LEU A C 1
ATOM 2485 O O . LEU A 1 311 ? -23.157 4.753 14.378 1.00 83.56 311 LEU A O 1
ATOM 2489 N N . MET A 1 312 ? -22.977 5.650 12.321 1.00 78.94 312 MET A N 1
ATOM 2490 C CA . MET A 1 312 ? -22.272 6.874 12.719 1.00 78.94 312 MET A CA 1
ATOM 2491 C C . MET A 1 312 ? -23.130 8.130 12.543 1.00 78.94 312 MET A C 1
ATOM 2493 O O . MET A 1 312 ? -23.855 8.287 11.558 1.00 78.94 312 MET A O 1
ATOM 2497 N N . ASP A 1 313 ? -22.997 9.067 13.484 1.00 75.69 313 ASP A N 1
ATOM 2498 C CA . ASP A 1 313 ? -23.741 10.326 13.462 1.00 75.69 313 ASP A CA 1
ATOM 2499 C C . ASP A 1 313 ? -23.251 11.204 12.280 1.00 75.69 313 ASP A C 1
ATOM 2501 O O . ASP A 1 313 ? -22.041 11.402 12.118 1.00 75.69 313 ASP A O 1
ATOM 2505 N N . PRO A 1 314 ? -24.148 11.769 11.446 1.00 82.44 314 PRO A N 1
ATOM 2506 C CA . PRO A 1 314 ? -25.581 11.945 11.691 1.00 82.44 314 PRO A CA 1
ATOM 2507 C C . PRO A 1 314 ? -26.497 10.841 11.129 1.00 82.44 314 PRO A C 1
ATOM 2509 O O . PRO A 1 314 ? -27.702 10.928 11.322 1.00 82.44 314 PRO A O 1
ATOM 2512 N N . ILE A 1 315 ? -25.990 9.823 10.423 1.00 86.25 315 ILE A N 1
ATOM 2513 C CA . ILE A 1 315 ? -26.844 8.822 9.745 1.00 86.25 315 ILE A CA 1
ATOM 2514 C C . ILE A 1 315 ? -27.593 7.937 10.754 1.00 86.25 315 ILE A C 1
ATOM 2516 O O . ILE A 1 315 ? -28.736 7.557 10.504 1.00 86.25 315 ILE A O 1
ATOM 2520 N N . SER A 1 316 ? -26.983 7.669 11.910 1.00 83.88 316 SER A N 1
ATOM 2521 C CA . SER A 1 316 ? -27.588 6.922 13.019 1.00 83.88 316 SER A CA 1
ATOM 2522 C C . SER A 1 316 ? -28.699 7.660 13.776 1.00 83.88 316 SER A C 1
ATOM 2524 O O . SER A 1 316 ? -29.365 7.036 14.601 1.00 83.88 316 SER A O 1
ATOM 2526 N N . ASP A 1 317 ? -28.906 8.958 13.532 1.00 84.81 317 ASP A N 1
ATOM 2527 C CA . ASP A 1 317 ? -29.971 9.746 14.158 1.00 84.81 317 ASP A CA 1
ATOM 2528 C C . ASP A 1 317 ? -31.296 9.591 13.377 1.00 84.81 317 ASP A C 1
ATOM 2530 O O . ASP A 1 317 ? -31.378 10.020 12.218 1.00 84.81 317 ASP A O 1
ATOM 2534 N N . PRO A 1 318 ? -32.362 9.024 13.982 1.00 83.38 318 PRO A N 1
ATOM 2535 C CA . PRO A 1 318 ? -33.663 8.897 13.331 1.00 83.38 318 PRO A CA 1
ATOM 2536 C C . PRO A 1 318 ? -34.293 10.241 12.942 1.00 83.38 318 PRO A C 1
ATOM 2538 O O . PRO A 1 318 ? -35.036 10.282 11.959 1.00 83.38 318 PRO A O 1
ATOM 2541 N N . GLU A 1 319 ? -34.007 11.333 13.667 1.00 85.00 319 GLU A N 1
ATOM 2542 C CA . GLU A 1 319 ? -34.497 12.665 13.292 1.00 85.00 319 GLU A CA 1
ATOM 2543 C C . GLU A 1 319 ? -33.837 13.122 11.987 1.00 85.00 319 GLU A C 1
ATOM 2545 O O . GLU A 1 319 ? -34.539 13.493 11.044 1.00 85.00 319 GLU A O 1
ATOM 2550 N N . PHE A 1 320 ? -32.507 13.019 11.873 1.00 87.00 320 PHE A N 1
ATOM 2551 C CA . PHE A 1 320 ? -31.790 13.345 10.637 1.00 87.00 320 PHE A CA 1
ATOM 2552 C C . PHE A 1 320 ? -32.204 12.444 9.463 1.00 87.00 320 PHE A C 1
ATOM 2554 O O . PHE A 1 320 ? -32.515 12.961 8.386 1.00 87.00 320 PHE A O 1
ATOM 2561 N N . PHE A 1 321 ? -32.281 11.123 9.662 1.00 86.19 321 PHE A N 1
ATOM 2562 C CA . PHE A 1 321 ? -32.648 10.162 8.611 1.00 86.19 321 PHE A CA 1
ATOM 2563 C C . PHE A 1 321 ? -34.066 10.391 8.046 1.00 86.19 321 PHE A C 1
ATOM 2565 O O . PHE A 1 321 ? -34.325 10.098 6.876 1.00 86.19 321 PHE A O 1
ATOM 2572 N N . GLY A 1 322 ? -34.978 10.946 8.854 1.00 83.50 322 GLY A N 1
ATOM 2573 C CA . GLY A 1 322 ? -36.331 11.338 8.444 1.00 83.50 322 GLY A CA 1
ATOM 2574 C C . GLY A 1 322 ? -36.499 12.796 7.991 1.00 83.50 322 GLY A C 1
ATOM 2575 O O . GLY A 1 322 ? -37.603 13.169 7.606 1.00 83.50 322 GLY A O 1
ATOM 2576 N N . SER A 1 323 ? -35.456 13.633 8.046 1.00 85.56 323 SER A N 1
ATOM 2577 C CA . SER A 1 323 ? -35.606 15.102 7.988 1.00 85.56 323 SER A CA 1
ATOM 2578 C C . SER A 1 323 ? -35.760 15.742 6.601 1.00 85.56 323 SER A C 1
ATOM 2580 O O . SER A 1 323 ? -36.093 16.924 6.539 1.00 85.56 323 SER A O 1
ATOM 2582 N N . SER A 1 324 ? -35.480 15.033 5.501 1.00 83.81 324 SER A N 1
ATOM 2583 C CA . SER A 1 324 ? -35.451 15.645 4.160 1.00 83.81 324 SER A CA 1
ATOM 2584 C C . SER A 1 324 ? -36.826 15.711 3.487 1.00 83.81 324 SER A C 1
ATOM 2586 O O . SER A 1 324 ? -37.601 14.755 3.509 1.00 83.81 324 SER A O 1
ATOM 2588 N N . SER A 1 325 ? -37.064 16.818 2.784 1.00 82.94 325 SER A N 1
ATOM 2589 C CA . SER A 1 325 ? -38.193 17.066 1.881 1.00 82.94 325 SER A CA 1
ATOM 2590 C C . SER A 1 325 ? -38.381 16.025 0.764 1.00 82.94 325 SER A C 1
ATOM 2592 O O . SER A 1 325 ? -39.488 15.892 0.240 1.00 82.94 325 SER A O 1
ATOM 2594 N N . LYS A 1 326 ? -37.328 15.286 0.379 1.00 87.25 326 LYS A N 1
ATOM 2595 C CA . LYS A 1 326 ? -37.330 14.329 -0.750 1.00 87.25 326 LYS A CA 1
ATOM 2596 C C . LYS A 1 326 ? -36.789 12.961 -0.316 1.00 87.25 326 LYS A C 1
ATOM 2598 O O . LYS A 1 326 ? -35.744 12.527 -0.813 1.00 87.25 326 LYS A O 1
ATOM 2603 N N . PRO A 1 327 ? -37.472 12.255 0.603 1.00 84.56 327 PRO A N 1
ATOM 2604 C CA . PRO A 1 327 ? -36.875 11.157 1.358 1.00 84.56 327 PRO A CA 1
ATOM 2605 C C . PRO A 1 327 ? -36.449 9.968 0.482 1.00 84.56 327 PRO A C 1
ATOM 2607 O O . PRO A 1 327 ? -35.348 9.461 0.682 1.00 84.56 327 PRO A O 1
ATOM 2610 N N . VAL A 1 328 ? -37.222 9.589 -0.547 1.00 86.12 328 VAL A N 1
ATOM 2611 C CA . VAL A 1 328 ? -36.837 8.544 -1.525 1.00 86.12 328 VAL A CA 1
ATOM 2612 C C . VAL A 1 328 ? -35.474 8.835 -2.165 1.00 86.12 328 VAL A C 1
ATOM 2614 O O . VAL A 1 328 ? -34.601 7.969 -2.221 1.00 86.12 328 VAL A O 1
ATOM 2617 N N . VAL A 1 329 ? -35.283 10.065 -2.653 1.00 88.62 329 VAL A N 1
ATOM 2618 C CA . VAL A 1 329 ? -34.071 10.466 -3.379 1.00 88.62 329 VAL A CA 1
ATOM 2619 C C . VAL A 1 329 ? -32.905 10.647 -2.412 1.00 88.62 329 VAL A C 1
ATOM 2621 O O . VAL A 1 329 ? -31.811 10.157 -2.686 1.00 88.62 329 VAL A O 1
ATOM 2624 N N . PHE A 1 330 ? -33.147 11.277 -1.258 1.00 90.81 330 PHE A N 1
ATOM 2625 C CA . PHE A 1 330 ? -32.152 11.428 -0.200 1.00 90.81 330 PHE A CA 1
ATOM 2626 C C . PHE A 1 330 ? -31.627 10.070 0.275 1.00 90.81 330 PHE A C 1
ATOM 2628 O O . PHE A 1 330 ? -30.424 9.844 0.210 1.00 90.81 330 PHE A O 1
ATOM 2635 N N . LYS A 1 331 ? -32.502 9.131 0.663 1.00 90.31 331 LYS A N 1
ATOM 2636 C CA . LYS A 1 331 ? -32.108 7.805 1.172 1.00 90.31 331 LYS A CA 1
ATOM 2637 C C . LYS A 1 331 ? -31.338 6.984 0.134 1.00 90.31 331 LYS A C 1
ATOM 2639 O O . LYS A 1 331 ? -30.307 6.402 0.470 1.00 90.31 331 LYS A O 1
ATOM 2644 N N . LYS A 1 332 ? -31.773 6.981 -1.135 1.00 90.19 332 LYS A N 1
ATOM 2645 C CA . LYS A 1 332 ? -31.049 6.298 -2.222 1.00 90.19 332 LYS A CA 1
ATOM 2646 C C . LYS A 1 332 ? -29.658 6.894 -2.472 1.00 90.19 332 LYS A C 1
ATOM 2648 O O . LYS A 1 332 ? -28.686 6.143 -2.552 1.00 90.19 332 LYS A O 1
ATOM 2653 N N . LEU A 1 333 ? -29.543 8.222 -2.583 1.00 91.75 333 LEU A N 1
ATOM 2654 C CA . LEU A 1 333 ? -28.252 8.890 -2.804 1.00 91.75 333 LEU A CA 1
ATOM 2655 C C . LEU A 1 333 ? -27.336 8.795 -1.573 1.00 91.75 333 LEU A C 1
ATOM 2657 O O . LEU A 1 333 ? -26.128 8.654 -1.735 1.00 91.75 333 LEU A O 1
ATOM 2661 N N . LEU A 1 334 ? -27.897 8.791 -0.361 1.00 92.50 334 LEU A N 1
ATOM 2662 C CA . LEU A 1 334 ? -27.177 8.566 0.893 1.00 92.50 334 LEU A CA 1
ATOM 2663 C C . LEU A 1 334 ? -26.592 7.149 0.956 1.00 92.50 334 LEU A C 1
ATOM 2665 O O . LEU A 1 334 ? -25.405 6.999 1.236 1.00 92.50 334 LEU A O 1
ATOM 2669 N N . TYR A 1 335 ? -27.379 6.118 0.618 1.00 92.56 335 TYR A N 1
ATOM 2670 C CA . TYR A 1 335 ? -26.866 4.748 0.517 1.00 92.56 335 TYR A CA 1
ATOM 2671 C C . TYR A 1 335 ? -25.761 4.649 -0.547 1.00 92.56 335 TYR A C 1
ATOM 2673 O O . TYR A 1 335 ? -24.707 4.075 -0.282 1.00 92.56 335 TYR A O 1
ATOM 2681 N N . GLY A 1 336 ? -25.952 5.278 -1.714 1.00 93.12 336 GLY A N 1
ATOM 2682 C CA . GLY A 1 336 ? -24.931 5.370 -2.764 1.00 93.12 336 GLY A CA 1
ATOM 2683 C C . GLY A 1 336 ? -23.640 6.070 -2.314 1.00 93.12 336 GLY A C 1
ATOM 2684 O O . GLY A 1 336 ? -22.553 5.603 -2.639 1.00 93.12 336 GLY A O 1
ATOM 2685 N N . LEU A 1 337 ? -23.735 7.135 -1.513 1.00 94.19 337 LEU A N 1
ATOM 2686 C CA . LEU A 1 337 ? -22.584 7.846 -0.946 1.00 94.19 337 LEU A CA 1
ATOM 2687 C C . LEU A 1 337 ? -21.831 7.001 0.098 1.00 94.19 337 LEU A C 1
ATOM 2689 O O . LEU A 1 337 ? -20.601 6.956 0.075 1.00 94.19 337 LEU A O 1
ATOM 2693 N N . CYS A 1 338 ? -22.539 6.292 0.983 1.00 93.44 338 CYS A N 1
ATOM 2694 C CA . CYS A 1 338 ? -21.920 5.344 1.917 1.00 93.44 338 CYS A CA 1
ATOM 2695 C C . CYS A 1 338 ? -21.242 4.180 1.177 1.00 93.44 338 CYS A C 1
ATOM 2697 O O . CYS A 1 338 ? -20.149 3.755 1.554 1.00 93.44 338 CYS A O 1
ATOM 2699 N N . PHE A 1 339 ? -21.857 3.694 0.095 1.00 93.56 339 PHE A N 1
ATOM 2700 C CA . PHE A 1 339 ? -21.282 2.662 -0.765 1.00 93.56 339 PHE A CA 1
ATOM 2701 C C . PHE A 1 339 ? -20.016 3.166 -1.475 1.00 93.56 339 PHE A C 1
ATOM 2703 O O . PHE A 1 339 ? -18.999 2.478 -1.470 1.00 93.56 339 PHE A O 1
ATOM 2710 N N . PHE A 1 340 ? -20.039 4.389 -2.013 1.00 94.75 340 PHE A N 1
ATOM 2711 C CA . PHE A 1 340 ? -18.882 5.061 -2.611 1.00 94.75 340 PHE A CA 1
ATOM 2712 C C . PHE A 1 340 ? -17.725 5.247 -1.613 1.00 94.75 340 PHE A C 1
ATOM 2714 O O . PHE A 1 340 ? -16.578 4.941 -1.944 1.00 94.75 340 PHE A O 1
ATOM 2721 N N . HIS A 1 341 ? -18.006 5.691 -0.384 1.00 93.31 341 HIS A N 1
ATOM 2722 C CA . HIS A 1 341 ? -17.004 5.808 0.684 1.00 93.31 341 HIS A CA 1
ATOM 2723 C C . HIS A 1 341 ? -16.341 4.457 0.995 1.00 93.31 341 HIS A C 1
ATOM 2725 O O . HIS A 1 341 ? -15.116 4.331 0.967 1.00 93.31 341 HIS A O 1
ATOM 2731 N N . ALA A 1 342 ? -17.154 3.418 1.201 1.00 92.25 342 ALA A N 1
ATOM 2732 C CA . ALA A 1 342 ? -16.654 2.079 1.475 1.00 92.25 342 ALA A CA 1
ATOM 2733 C C . ALA A 1 342 ? -15.857 1.496 0.291 1.00 92.25 342 ALA A C 1
ATOM 2735 O O . ALA A 1 342 ? -14.795 0.913 0.498 1.00 92.25 342 ALA A O 1
ATOM 2736 N N . LEU A 1 343 ? -16.321 1.689 -0.949 1.00 93.06 343 LEU A N 1
ATOM 2737 C CA . LEU A 1 343 ? -15.642 1.244 -2.170 1.00 93.06 343 LEU A CA 1
ATOM 2738 C C . LEU A 1 343 ? -14.284 1.940 -2.338 1.00 93.06 343 LEU A C 1
ATOM 2740 O O . LEU A 1 343 ? -13.282 1.260 -2.551 1.00 93.06 343 LEU A O 1
ATOM 2744 N N . THR A 1 344 ? -14.222 3.269 -2.214 1.00 92.19 344 THR A N 1
ATOM 2745 C CA . THR A 1 344 ? -12.975 4.040 -2.397 1.00 92.19 344 THR A CA 1
ATOM 2746 C C . THR A 1 344 ? -11.898 3.675 -1.372 1.00 92.19 344 THR A C 1
ATOM 2748 O O . THR A 1 344 ? -10.730 3.534 -1.748 1.00 92.19 344 THR A O 1
ATOM 2751 N N . GLN A 1 345 ? -12.278 3.428 -0.114 1.00 89.25 345 GLN A N 1
ATOM 2752 C CA . GLN A 1 345 ? -11.375 2.903 0.918 1.00 89.25 345 GLN A CA 1
ATOM 2753 C C . GLN A 1 345 ? -10.937 1.456 0.633 1.00 89.25 345 GLN A C 1
ATOM 2755 O O . GLN A 1 345 ? -9.745 1.151 0.666 1.00 89.25 345 GLN A O 1
ATOM 2760 N N . GLU A 1 346 ? -11.871 0.557 0.311 1.00 89.19 346 GLU A N 1
ATOM 2761 C CA . GLU A 1 346 ? -11.572 -0.852 0.010 1.00 89.19 346 GLU A CA 1
ATOM 2762 C C . GLU A 1 346 ? -10.668 -1.009 -1.226 1.00 89.19 346 GLU A C 1
ATOM 2764 O O . GLU A 1 346 ? -9.781 -1.868 -1.245 1.00 89.19 346 GLU A O 1
ATOM 2769 N N . ARG A 1 347 ? -10.829 -0.132 -2.228 1.00 91.00 347 ARG A N 1
ATOM 2770 C CA . ARG A 1 347 ? -10.044 -0.098 -3.471 1.00 91.00 347 ARG A CA 1
ATOM 2771 C C . ARG A 1 347 ? -8.538 0.101 -3.226 1.00 91.00 347 ARG A C 1
ATOM 2773 O O . ARG A 1 347 ? -7.736 -0.415 -4.001 1.00 91.00 347 ARG A O 1
ATOM 2780 N N . ARG A 1 348 ? -8.136 0.701 -2.094 1.00 87.12 348 ARG A N 1
ATOM 2781 C CA . ARG A 1 348 ? -6.730 0.815 -1.635 1.00 87.12 348 ARG A CA 1
ATOM 2782 C C . ARG A 1 348 ? -6.004 -0.538 -1.539 1.00 87.12 348 ARG A C 1
ATOM 2784 O O . ARG A 1 348 ? -4.789 -0.590 -1.711 1.00 87.12 348 ARG A O 1
ATOM 2791 N N . LYS A 1 349 ? -6.724 -1.645 -1.307 1.00 84.69 349 LYS A N 1
ATOM 2792 C CA . LYS A 1 349 ? -6.137 -2.995 -1.161 1.00 84.69 349 LYS A CA 1
ATOM 2793 C C . LYS A 1 349 ? -5.516 -3.547 -2.444 1.00 84.69 349 LYS A C 1
ATOM 2795 O O . LYS A 1 349 ? -4.613 -4.372 -2.366 1.00 84.69 349 LYS A O 1
ATOM 2800 N N . PHE A 1 350 ? -5.979 -3.100 -3.611 1.00 87.38 350 PHE A N 1
ATOM 2801 C CA . PHE A 1 350 ? -5.467 -3.552 -4.909 1.00 87.38 350 PHE A CA 1
ATOM 2802 C C . PHE A 1 350 ? -4.148 -2.856 -5.308 1.00 87.38 350 PHE A C 1
ATOM 2804 O O . PHE A 1 350 ? -3.637 -3.077 -6.408 1.00 87.38 350 PHE A O 1
ATOM 2811 N N . GLY A 1 351 ? -3.580 -2.018 -4.428 1.00 85.62 351 GLY A N 1
ATOM 2812 C CA . GLY A 1 351 ? -2.349 -1.272 -4.692 1.00 85.62 351 GLY A CA 1
ATOM 2813 C C . GLY A 1 351 ? -2.496 -0.373 -5.929 1.00 85.62 351 GLY A C 1
ATOM 2814 O O . GLY A 1 351 ? -3.585 0.167 -6.128 1.00 85.62 351 GLY A O 1
ATOM 2815 N N . PRO A 1 352 ? -1.469 -0.277 -6.798 1.00 82.81 352 PRO A N 1
ATOM 2816 C CA . PRO A 1 352 ? -1.502 0.536 -8.021 1.00 82.81 352 PRO A CA 1
ATOM 2817 C C . PRO A 1 352 ? -2.634 0.226 -9.017 1.00 82.81 352 PRO A C 1
ATOM 2819 O O . PRO A 1 352 ? -2.909 1.042 -9.883 1.00 82.81 352 PRO A O 1
ATOM 2822 N N . ILE A 1 353 ? -3.298 -0.935 -8.929 1.00 84.81 353 ILE A N 1
ATOM 2823 C CA . ILE A 1 353 ? -4.479 -1.245 -9.764 1.00 84.81 353 ILE A CA 1
ATOM 2824 C C . ILE A 1 353 ? -5.744 -0.560 -9.197 1.00 84.81 353 ILE A C 1
ATOM 2826 O O . ILE A 1 353 ? -6.702 -0.284 -9.921 1.00 84.81 353 ILE A O 1
ATOM 2830 N N . GLY A 1 354 ? -5.746 -0.273 -7.893 1.00 88.50 354 GLY A N 1
ATOM 2831 C CA . GLY A 1 354 ? -6.774 0.495 -7.199 1.00 88.50 354 GLY A CA 1
ATOM 2832 C C . GLY A 1 354 ? -6.527 1.998 -7.254 1.00 88.50 354 GLY A C 1
ATOM 2833 O O . GLY A 1 354 ? -7.361 2.724 -7.793 1.00 88.50 354 GLY A O 1
ATOM 2834 N N . TRP A 1 355 ? -5.396 2.440 -6.715 1.00 89.12 355 TRP A N 1
ATOM 2835 C CA . TRP A 1 355 ? -4.958 3.836 -6.718 1.00 89.12 355 TRP A CA 1
ATOM 2836 C C . TRP A 1 355 ? -3.443 3.877 -6.931 1.00 89.12 355 TRP A C 1
ATOM 2838 O O . TRP A 1 355 ? -2.725 3.107 -6.283 1.00 89.12 355 TRP A O 1
ATOM 2848 N N . ASN A 1 356 ? -2.949 4.768 -7.793 1.00 87.06 356 ASN A N 1
ATOM 2849 C CA . ASN A 1 356 ? -1.512 5.001 -7.978 1.00 87.06 356 ASN A CA 1
ATOM 2850 C C . ASN A 1 356 ? -0.847 5.382 -6.646 1.00 87.06 356 ASN A C 1
ATOM 2852 O O . ASN A 1 356 ? 0.236 4.886 -6.320 1.00 87.06 356 ASN A O 1
ATOM 2856 N N . ILE A 1 357 ? -1.525 6.217 -5.851 1.00 88.06 357 ILE A N 1
ATOM 2857 C CA . ILE A 1 357 ? -1.100 6.632 -4.510 1.00 88.06 357 ILE A CA 1
ATOM 2858 C C . ILE A 1 357 ? -2.113 6.108 -3.470 1.00 88.06 357 ILE A C 1
ATOM 2860 O O . ILE A 1 357 ? -3.320 6.261 -3.648 1.00 88.06 357 ILE A O 1
ATOM 2864 N N . PRO A 1 358 ? -1.680 5.481 -2.356 1.00 84.56 358 PRO A N 1
ATOM 2865 C CA . PRO A 1 358 ? -2.584 4.842 -1.395 1.00 84.56 358 PRO A CA 1
ATOM 2866 C C . PRO A 1 358 ? -3.253 5.855 -0.445 1.00 84.56 358 PRO A C 1
ATOM 2868 O O . PRO A 1 358 ? -2.961 5.859 0.756 1.00 84.56 358 PRO A O 1
ATOM 2871 N N . TYR A 1 359 ? -4.154 6.679 -0.989 1.00 87.69 359 TYR A N 1
ATOM 2872 C CA . TYR A 1 359 ? -4.890 7.737 -0.287 1.00 87.69 359 TYR A CA 1
ATOM 2873 C C . TYR A 1 359 ? -5.674 7.254 0.938 1.00 87.69 359 TYR A C 1
ATOM 2875 O O . TYR A 1 359 ? -6.130 6.109 1.021 1.00 87.69 359 TYR A O 1
ATOM 2883 N N . GLU A 1 360 ? -5.864 8.175 1.882 1.00 84.12 360 GLU A N 1
ATOM 2884 C CA . GLU A 1 360 ? -6.601 7.950 3.124 1.00 84.12 360 GLU A CA 1
ATOM 2885 C C . GLU A 1 360 ? -7.855 8.827 3.125 1.00 84.12 360 GLU A C 1
ATOM 2887 O O . GLU A 1 360 ? -7.784 10.033 3.361 1.00 84.12 360 GLU A O 1
ATOM 2892 N N . PHE A 1 361 ? -8.995 8.220 2.791 1.00 87.94 361 PHE A N 1
ATOM 2893 C CA . PHE A 1 361 ? -10.319 8.838 2.877 1.00 87.94 361 PHE A CA 1
ATOM 2894 C C . PHE A 1 361 ? -10.886 8.596 4.278 1.00 87.94 361 PHE A C 1
ATOM 2896 O O . PHE A 1 361 ? -10.914 7.453 4.737 1.00 87.94 361 PHE A O 1
ATOM 2903 N N . ASN A 1 362 ? -11.350 9.645 4.953 1.00 84.12 362 ASN A N 1
ATOM 2904 C CA . ASN A 1 362 ? -11.726 9.616 6.367 1.00 84.12 362 ASN A CA 1
ATOM 2905 C C . ASN A 1 362 ? -13.243 9.767 6.559 1.00 84.12 362 ASN A C 1
ATOM 2907 O O . ASN A 1 362 ? -13.953 10.302 5.705 1.00 84.12 362 ASN A O 1
ATOM 2911 N N . GLU A 1 363 ? -13.741 9.391 7.740 1.00 80.50 363 GLU A N 1
ATOM 2912 C CA . GLU A 1 363 ? -15.151 9.568 8.135 1.00 80.50 363 GLU A CA 1
ATOM 2913 C C . GLU A 1 363 ? -15.605 11.043 8.065 1.00 80.50 363 GLU A C 1
ATOM 2915 O O . GLU A 1 363 ? -16.780 11.325 7.829 1.00 80.50 363 GLU A O 1
ATOM 2920 N N . THR A 1 364 ? -14.671 11.995 8.194 1.00 84.19 364 THR A N 1
ATOM 2921 C CA . THR A 1 364 ? -14.913 13.433 7.987 1.00 84.19 364 THR A CA 1
ATOM 2922 C C . THR A 1 364 ? -15.428 13.753 6.588 1.00 84.19 364 THR A C 1
ATOM 2924 O O . THR A 1 364 ? -16.328 14.577 6.437 1.00 84.19 364 THR A O 1
ATOM 2927 N N . ASP A 1 365 ? -14.891 13.088 5.567 1.00 89.81 365 ASP A N 1
ATOM 2928 C CA . ASP A 1 365 ? -15.164 13.395 4.161 1.00 89.81 365 ASP A CA 1
ATOM 2929 C C . ASP A 1 365 ? -16.545 12.865 3.772 1.00 89.81 365 ASP A C 1
ATOM 2931 O O . ASP A 1 365 ? -17.308 13.532 3.068 1.00 89.81 365 ASP A O 1
ATOM 2935 N N . LEU A 1 366 ? -16.907 11.694 4.315 1.00 91.31 366 LEU A N 1
ATOM 2936 C CA . LEU A 1 366 ? -18.271 11.177 4.291 1.00 91.31 366 LEU A CA 1
ATOM 2937 C C . LEU A 1 366 ? -19.225 12.136 5.014 1.00 91.31 366 LEU A C 1
ATOM 2939 O O . LEU A 1 366 ? -20.186 12.587 4.401 1.00 91.31 366 LEU A O 1
ATOM 2943 N N . ARG A 1 367 ? -18.957 12.497 6.277 1.00 89.62 367 ARG A N 1
ATOM 2944 C CA . ARG A 1 367 ? -19.850 13.346 7.086 1.00 89.62 367 ARG A CA 1
ATOM 2945 C C . ARG A 1 367 ? -20.129 14.705 6.436 1.00 89.62 367 ARG A C 1
ATOM 2947 O O . ARG A 1 367 ? -21.287 15.117 6.384 1.00 89.62 367 ARG A O 1
ATOM 2954 N N . ILE A 1 368 ? -19.104 15.368 5.897 1.00 90.94 368 ILE A N 1
ATOM 2955 C CA . ILE A 1 368 ? -19.257 16.634 5.162 1.00 90.94 368 ILE A CA 1
ATOM 2956 C C . ILE A 1 368 ? -20.080 16.416 3.883 1.00 90.94 368 ILE A C 1
ATOM 2958 O O . ILE A 1 368 ? -21.012 17.175 3.622 1.00 90.94 368 ILE A O 1
ATOM 2962 N N . SER A 1 369 ? -19.810 15.350 3.123 1.00 94.62 369 SER A N 1
ATOM 2963 C CA . SER A 1 369 ? -20.567 15.030 1.902 1.00 94.62 369 SER A CA 1
ATOM 2964 C C . SER A 1 369 ? -22.041 14.697 2.186 1.00 94.62 369 SER A C 1
ATOM 2966 O O . SER A 1 369 ? -22.908 15.084 1.410 1.00 94.62 369 SER A O 1
ATOM 2968 N N . VAL A 1 370 ? -22.347 14.042 3.312 1.00 93.81 370 VAL A N 1
ATOM 2969 C CA . VAL A 1 370 ? -23.718 13.744 3.774 1.00 93.81 370 VAL A CA 1
ATOM 2970 C C . VAL A 1 370 ? -24.472 15.027 4.130 1.00 93.81 370 VAL A C 1
ATOM 2972 O O . VAL A 1 370 ? -25.623 15.201 3.728 1.00 93.81 370 VAL A O 1
ATOM 2975 N N . GLN A 1 371 ? -23.823 15.950 4.847 1.00 91.81 371 GLN A N 1
ATOM 2976 C CA . GLN A 1 371 ? -24.408 17.248 5.195 1.00 91.81 371 GLN A CA 1
ATOM 2977 C C . GLN A 1 371 ? -24.630 18.127 3.954 1.00 91.81 371 GLN A C 1
ATOM 2979 O O . GLN A 1 371 ? -25.688 18.739 3.822 1.00 91.81 371 GLN A O 1
ATOM 2984 N N . GLN A 1 372 ? -23.680 18.144 3.014 1.00 93.12 372 GLN A N 1
ATOM 2985 C CA . GLN A 1 372 ? -23.834 18.837 1.732 1.00 93.12 372 GLN A CA 1
ATOM 2986 C C . GLN A 1 372 ? -24.946 18.217 0.870 1.00 93.12 372 GLN A C 1
ATOM 2988 O O . GLN A 1 372 ? -25.740 18.957 0.299 1.00 93.12 372 GLN A O 1
ATOM 2993 N N . LEU A 1 373 ? -25.049 16.883 0.797 1.00 92.94 373 LEU A N 1
ATOM 2994 C CA . LEU A 1 373 ? -26.112 16.188 0.060 1.00 92.94 373 LEU A CA 1
ATOM 2995 C C . LEU A 1 373 ? -27.504 16.575 0.581 1.00 92.94 373 LEU A C 1
ATOM 2997 O O . LEU A 1 373 ? -28.382 16.893 -0.218 1.00 92.94 373 LEU A O 1
ATOM 3001 N N . HIS A 1 374 ? -27.690 16.591 1.905 1.00 91.94 374 HIS A N 1
ATOM 3002 C CA . HIS A 1 374 ? -28.927 17.066 2.535 1.00 91.94 374 HIS A CA 1
ATOM 3003 C C . HIS A 1 374 ? -29.200 18.535 2.172 1.00 91.94 374 HIS A C 1
ATOM 3005 O O . HIS A 1 374 ? -30.239 18.843 1.592 1.00 91.94 374 HIS A O 1
ATOM 3011 N N . MET A 1 375 ? -28.218 19.418 2.382 1.00 91.56 375 MET A N 1
ATOM 3012 C CA . MET A 1 375 ? -28.315 20.847 2.062 1.00 91.56 375 MET A CA 1
ATOM 3013 C C . MET A 1 375 ? -28.724 21.112 0.601 1.00 91.56 375 MET A C 1
ATOM 3015 O O . MET A 1 375 ? -29.623 21.915 0.358 1.00 91.56 375 MET A O 1
ATOM 3019 N N . PHE A 1 376 ? -28.105 20.437 -0.375 1.00 91.69 376 PHE A N 1
ATOM 3020 C CA . PHE A 1 376 ? -28.430 20.615 -1.795 1.00 91.69 376 PHE A CA 1
ATOM 3021 C C . PHE A 1 376 ? -29.830 20.105 -2.160 1.00 91.69 376 PHE A C 1
ATOM 3023 O O . PHE A 1 376 ? -30.466 20.678 -3.044 1.00 91.69 376 PHE A O 1
ATOM 3030 N N . LEU A 1 377 ? -30.325 19.055 -1.498 1.00 90.62 377 LEU A N 1
ATOM 3031 C CA . LEU A 1 377 ? -31.665 18.519 -1.756 1.00 90.62 377 LEU A CA 1
ATOM 3032 C C . LEU A 1 377 ? -32.781 19.401 -1.179 1.00 90.62 377 LEU A C 1
ATOM 3034 O O . LEU A 1 377 ? -33.851 19.449 -1.787 1.00 90.62 377 LEU A O 1
ATOM 3038 N N . GLU A 1 378 ? -32.521 20.119 -0.081 1.00 91.00 378 GLU A N 1
ATOM 3039 C CA . GLU A 1 378 ? -33.453 21.092 0.511 1.00 91.00 378 GLU A CA 1
ATOM 3040 C C . GLU A 1 378 ? -33.411 22.477 -0.170 1.00 91.00 378 GLU A C 1
ATOM 3042 O O . GLU A 1 378 ? -34.429 23.163 -0.218 1.00 91.00 378 GLU A O 1
ATOM 3047 N N . GLN A 1 379 ? -32.257 22.915 -0.695 1.00 91.38 379 GLN A N 1
ATOM 3048 C CA . GLN A 1 379 ? -32.096 24.258 -1.286 1.00 91.38 379 GLN A CA 1
ATOM 3049 C C . GLN A 1 379 ? -32.633 24.406 -2.718 1.00 91.38 379 GLN A C 1
ATOM 3051 O O . GLN A 1 379 ? -33.002 25.511 -3.115 1.00 91.38 379 GLN A O 1
ATOM 3056 N N . TYR A 1 380 ? -32.646 23.329 -3.504 1.00 89.12 380 TYR A N 1
ATOM 3057 C CA . TYR A 1 380 ? -33.021 23.342 -4.923 1.00 89.12 380 TYR A CA 1
ATOM 3058 C C . TYR A 1 380 ? -34.275 22.495 -5.141 1.00 89.12 380 TYR A C 1
ATOM 3060 O O . TYR A 1 380 ? -34.437 21.482 -4.474 1.00 89.12 380 TYR A O 1
ATOM 3068 N N . GLU A 1 381 ? -35.167 22.858 -6.068 1.00 83.69 381 GLU A N 1
ATOM 3069 C CA . GLU A 1 381 ? -36.351 22.033 -6.381 1.00 83.69 381 GLU A CA 1
ATOM 3070 C C . GLU A 1 381 ? -35.955 20.764 -7.158 1.00 83.69 381 GLU A C 1
ATOM 3072 O O . GLU A 1 381 ? -36.243 19.646 -6.720 1.00 83.69 381 GLU A O 1
ATOM 3077 N N . GLU A 1 382 ? -35.199 20.920 -8.247 1.00 86.31 382 GLU A N 1
ATOM 3078 C CA . GLU A 1 382 ? -34.544 19.814 -8.955 1.00 86.31 382 GLU A CA 1
ATOM 3079 C C . GLU A 1 382 ? -33.241 19.379 -8.259 1.00 86.31 382 GLU A C 1
ATOM 3081 O O . GLU A 1 382 ? -32.685 20.102 -7.435 1.00 86.31 382 GLU A O 1
ATOM 3086 N N . VAL A 1 383 ? -32.741 18.179 -8.572 1.00 87.88 383 VAL A N 1
ATOM 3087 C CA . VAL A 1 383 ? -31.522 17.622 -7.956 1.00 87.88 383 VAL A CA 1
ATOM 3088 C C . VAL A 1 383 ? -30.287 18.064 -8.754 1.00 87.88 383 VAL A C 1
ATOM 3090 O O . VAL A 1 383 ? -30.128 17.620 -9.895 1.00 87.88 383 VAL A O 1
ATOM 3093 N N . PRO A 1 384 ? -29.373 18.882 -8.194 1.00 91.62 384 PRO A N 1
ATOM 3094 C CA . PRO A 1 384 ? -28.255 19.451 -8.946 1.00 91.62 384 PRO A CA 1
ATOM 3095 C C . PRO A 1 384 ? -27.093 18.446 -9.064 1.00 91.62 384 PRO A C 1
ATOM 3097 O O . PRO A 1 384 ? -26.034 18.602 -8.454 1.00 91.62 384 PRO A O 1
ATOM 3100 N N . PHE A 1 385 ? -27.294 17.382 -9.850 1.00 90.56 385 PHE A N 1
ATOM 3101 C CA . PHE A 1 385 ? -26.371 16.244 -9.953 1.00 90.56 385 PHE A CA 1
ATOM 3102 C C . PHE A 1 385 ? -24.933 16.626 -10.324 1.00 90.56 385 PHE A C 1
ATOM 3104 O O . PHE A 1 385 ? -24.014 15.952 -9.866 1.00 90.56 385 PHE A O 1
ATOM 3111 N N . ASP A 1 386 ? -24.712 17.647 -11.159 1.00 90.50 386 ASP A N 1
ATOM 3112 C CA . ASP A 1 386 ? -23.358 18.080 -11.536 1.00 90.50 386 ASP A CA 1
ATOM 3113 C C . ASP A 1 386 ? -22.650 18.807 -10.384 1.00 90.50 386 ASP A C 1
ATOM 3115 O O . ASP A 1 386 ? -21.493 18.504 -10.103 1.00 90.50 386 ASP A O 1
ATOM 3119 N N . ALA A 1 387 ? -23.350 19.669 -9.637 1.00 91.56 387 ALA A N 1
ATOM 3120 C CA . ALA A 1 387 ? -22.797 20.307 -8.439 1.00 91.56 387 ALA A CA 1
ATOM 3121 C C . ALA A 1 387 ? -22.523 19.291 -7.318 1.00 91.56 387 ALA A C 1
ATOM 3123 O O . ALA A 1 387 ? -21.468 19.342 -6.694 1.00 91.56 387 ALA A O 1
ATOM 3124 N N . ILE A 1 388 ? -23.419 18.321 -7.100 1.00 92.31 388 ILE A N 1
ATOM 3125 C CA . ILE A 1 388 ? -23.227 17.260 -6.096 1.00 92.31 388 ILE A CA 1
ATOM 3126 C C . ILE A 1 388 ? -22.033 16.356 -6.471 1.00 92.31 388 ILE A C 1
ATOM 3128 O O . ILE A 1 388 ? -21.214 16.027 -5.604 1.00 92.31 388 ILE A O 1
ATOM 3132 N N . ARG A 1 389 ? -21.880 16.008 -7.762 1.00 92.31 389 ARG A N 1
ATOM 3133 C CA . ARG A 1 389 ? -20.700 15.293 -8.287 1.00 92.31 389 ARG A CA 1
ATOM 3134 C C . ARG A 1 389 ? -19.418 16.114 -8.161 1.00 92.31 389 ARG A C 1
ATOM 3136 O O . ARG A 1 389 ? -18.409 15.550 -7.758 1.00 92.31 389 ARG A O 1
ATOM 3143 N N . TYR A 1 390 ? -19.451 17.414 -8.448 1.00 92.69 390 TYR A N 1
ATOM 3144 C CA . TYR A 1 390 ? -18.289 18.298 -8.319 1.00 92.69 390 TYR A CA 1
ATOM 3145 C C . TYR A 1 390 ? -17.860 18.470 -6.855 1.00 92.69 390 TYR A C 1
ATOM 3147 O O . TYR A 1 390 ? -16.714 18.197 -6.517 1.00 92.69 390 TYR A O 1
ATOM 3155 N N . MET A 1 391 ? -18.779 18.829 -5.955 1.00 92.69 391 MET A N 1
ATOM 3156 C CA . MET A 1 391 ? -18.469 19.024 -4.533 1.00 92.69 391 MET A CA 1
ATOM 3157 C C . MET A 1 391 ? -17.923 17.751 -3.877 1.00 92.69 391 MET A C 1
ATOM 3159 O O . MET A 1 391 ? -16.929 17.797 -3.156 1.00 92.69 391 MET A O 1
ATOM 3163 N N . THR A 1 392 ? -18.519 16.593 -4.167 1.00 93.44 392 THR A N 1
ATOM 3164 C CA . THR A 1 392 ? -18.054 15.323 -3.590 1.00 93.44 392 THR A CA 1
ATOM 3165 C C . THR A 1 392 ? -16.768 14.836 -4.265 1.00 93.44 392 THR A C 1
ATOM 3167 O O . THR A 1 392 ? -15.824 14.451 -3.578 1.00 93.44 392 THR A O 1
ATOM 3170 N N . GLY A 1 393 ? -16.716 14.872 -5.600 1.00 91.12 393 GLY A N 1
ATOM 3171 C CA . GLY A 1 393 ? -15.625 14.321 -6.405 1.00 91.12 393 GLY A CA 1
ATOM 3172 C C . GLY A 1 393 ? -14.369 15.185 -6.445 1.00 91.12 393 GLY A C 1
ATOM 3173 O O . GLY A 1 393 ? -13.286 14.637 -6.305 1.00 91.12 393 GLY A O 1
ATOM 3174 N N . GLU A 1 394 ? -14.495 16.509 -6.567 1.00 90.19 394 GLU A N 1
ATOM 3175 C CA . GLU A 1 394 ? -13.356 17.434 -6.668 1.00 90.19 394 GLU A CA 1
ATOM 3176 C C . GLU A 1 394 ? -12.981 18.091 -5.348 1.00 90.19 394 GLU A C 1
ATOM 3178 O O . GLU A 1 394 ? -11.793 18.187 -5.051 1.00 90.19 394 GLU A O 1
ATOM 3183 N N . CYS A 1 395 ? -13.959 18.548 -4.562 1.00 91.62 395 CYS A N 1
ATOM 3184 C CA . CYS A 1 395 ? -13.669 19.298 -3.340 1.00 91.62 395 CYS A CA 1
ATOM 3185 C C . CYS A 1 395 ? -13.417 18.366 -2.149 1.00 91.62 395 CYS A C 1
ATOM 3187 O O . CYS A 1 395 ? -12.347 18.422 -1.551 1.00 91.62 395 CYS A O 1
ATOM 3189 N N . ASN A 1 396 ? -14.370 17.489 -1.817 1.00 92.56 396 ASN A N 1
ATOM 3190 C CA . ASN A 1 396 ? -14.300 16.688 -0.590 1.00 92.56 396 ASN A CA 1
ATOM 3191 C C . ASN A 1 396 ? -13.309 15.515 -0.716 1.00 92.56 396 ASN A C 1
ATOM 3193 O O . ASN A 1 396 ? -12.386 15.403 0.085 1.00 92.56 396 ASN A O 1
ATOM 3197 N N . TYR A 1 397 ? -13.478 14.645 -1.722 1.00 93.62 397 TYR A N 1
ATOM 3198 C CA . TYR A 1 397 ? -12.578 13.503 -1.943 1.00 93.62 397 TYR A CA 1
ATOM 3199 C C . TYR A 1 397 ? -11.398 13.887 -2.847 1.00 93.62 397 TYR A C 1
ATOM 3201 O O . TYR A 1 397 ? -10.251 13.583 -2.525 1.00 93.62 397 TYR A O 1
ATOM 3209 N N . GLY A 1 398 ? -11.650 14.622 -3.935 1.00 90.94 398 GLY A N 1
ATOM 3210 C CA . GLY A 1 398 ? -10.613 15.111 -4.851 1.00 90.94 398 GLY A CA 1
ATOM 3211 C C . GLY A 1 398 ? -9.647 16.120 -4.228 1.00 90.94 398 GLY A C 1
ATOM 3212 O O . GLY A 1 398 ? -8.533 16.266 -4.722 1.00 90.94 398 GLY A O 1
ATOM 3213 N N . GLY A 1 399 ? -10.005 16.752 -3.104 1.00 88.81 399 GLY A N 1
ATOM 3214 C CA . GLY A 1 399 ? -9.085 17.568 -2.309 1.00 88.81 399 GLY A CA 1
ATOM 3215 C C . GLY A 1 399 ? -7.948 16.761 -1.668 1.00 88.81 399 GLY A C 1
ATOM 3216 O O . GLY A 1 399 ? -6.931 17.340 -1.298 1.00 88.81 399 GLY A O 1
ATOM 3217 N N . ARG A 1 400 ? -8.088 15.429 -1.570 1.00 88.25 400 ARG A N 1
ATOM 3218 C CA . ARG A 1 400 ? -7.034 14.505 -1.113 1.00 88.25 400 ARG A CA 1
ATOM 3219 C C . ARG A 1 400 ? -6.246 13.856 -2.251 1.00 88.25 400 ARG A C 1
ATOM 3221 O O . ARG A 1 400 ? -5.184 13.296 -1.995 1.00 88.25 400 ARG A O 1
ATOM 3228 N N . VAL A 1 401 ? -6.767 13.888 -3.479 1.00 91.81 401 VAL A N 1
ATOM 3229 C CA . VAL A 1 401 ? -6.207 13.154 -4.621 1.00 91.81 401 VAL A CA 1
ATOM 3230 C C . VAL A 1 401 ? -5.261 14.050 -5.416 1.00 91.81 401 VAL A C 1
ATOM 3232 O O . VAL A 1 401 ? -5.677 14.985 -6.095 1.00 91.81 401 VAL A O 1
ATOM 3235 N N . THR A 1 402 ? -3.970 13.760 -5.305 1.00 88.56 402 THR A N 1
ATOM 3236 C CA . THR A 1 402 ? -2.868 14.510 -5.925 1.00 88.56 402 THR A CA 1
ATOM 3237 C C . THR A 1 402 ? -2.552 14.106 -7.367 1.00 88.56 402 THR A C 1
ATOM 3239 O O . THR A 1 402 ? -1.936 14.893 -8.074 1.00 88.56 402 THR A O 1
ATOM 3242 N N . ASP A 1 403 ? -2.940 12.903 -7.795 1.00 88.06 403 ASP A N 1
ATOM 3243 C CA . ASP A 1 403 ? -2.697 12.368 -9.139 1.00 88.06 403 ASP A CA 1
ATOM 3244 C C . ASP A 1 403 ? -3.946 12.507 -10.021 1.00 88.06 403 ASP A C 1
ATOM 3246 O O . ASP A 1 403 ? -5.052 12.135 -9.618 1.00 88.06 403 ASP A O 1
ATOM 3250 N N . ASP A 1 404 ? -3.791 13.020 -11.243 1.00 86.25 404 ASP A N 1
ATOM 3251 C CA . ASP A 1 404 ? -4.933 13.295 -12.122 1.00 86.25 404 ASP A CA 1
ATOM 3252 C C . ASP A 1 404 ? -5.573 12.030 -12.717 1.00 86.25 404 ASP A C 1
ATOM 3254 O O . ASP A 1 404 ? -6.762 12.034 -13.057 1.00 86.25 404 ASP A O 1
ATOM 3258 N N . TRP A 1 405 ? -4.845 10.910 -12.782 1.00 85.69 405 TRP A N 1
ATOM 3259 C CA . TRP A 1 405 ? -5.401 9.624 -13.215 1.00 85.69 405 TRP A CA 1
ATOM 3260 C C . TRP A 1 405 ? -6.244 8.981 -12.111 1.00 85.69 405 TRP A C 1
ATOM 3262 O O . TRP A 1 405 ? -7.354 8.507 -12.378 1.00 85.69 405 TRP A O 1
ATOM 3272 N N . ASP A 1 406 ? -5.791 9.054 -10.859 1.00 91.44 406 ASP A N 1
ATOM 3273 C CA . ASP A 1 406 ? -6.605 8.723 -9.691 1.00 91.44 406 ASP A CA 1
ATOM 3274 C C . ASP A 1 406 ? -7.805 9.686 -9.560 1.00 91.44 406 ASP A C 1
ATOM 3276 O O . ASP A 1 406 ? -8.916 9.232 -9.284 1.00 91.44 406 ASP A O 1
ATOM 3280 N N . ARG A 1 407 ? -7.664 10.987 -9.869 1.00 90.50 407 ARG A N 1
ATOM 3281 C CA . ARG A 1 407 ? -8.782 11.962 -9.904 1.00 90.50 407 ARG A CA 1
ATOM 3282 C C . ARG A 1 407 ? -9.815 11.599 -10.977 1.00 90.50 407 ARG A C 1
ATOM 3284 O O . ARG A 1 407 ? -11.014 11.538 -10.695 1.00 90.50 407 ARG A O 1
ATOM 3291 N N . ARG A 1 408 ? -9.372 11.275 -12.198 1.00 90.12 408 ARG A N 1
ATOM 3292 C CA . ARG A 1 408 ? -10.216 10.748 -13.292 1.00 90.12 408 ARG A CA 1
ATOM 3293 C C . ARG A 1 408 ? -10.929 9.460 -12.874 1.00 90.12 408 ARG A C 1
ATOM 3295 O O . ARG A 1 408 ? -12.123 9.306 -13.149 1.00 90.12 408 ARG A O 1
ATOM 3302 N N . THR A 1 409 ? -10.238 8.572 -12.164 1.00 90.75 409 THR A N 1
ATOM 3303 C CA . THR A 1 409 ? -10.790 7.314 -11.641 1.00 90.75 409 THR A CA 1
ATOM 3304 C C . THR A 1 409 ? -11.857 7.576 -10.574 1.00 90.75 409 THR A C 1
ATOM 3306 O O . THR A 1 409 ? -12.963 7.045 -10.672 1.00 90.75 409 THR A O 1
ATOM 3309 N N . LEU A 1 410 ? -11.587 8.469 -9.619 1.00 93.69 410 LEU A N 1
ATOM 3310 C CA . LEU A 1 410 ? -12.509 8.892 -8.563 1.00 93.69 410 LEU A CA 1
ATOM 3311 C C . LEU A 1 410 ? -13.806 9.487 -9.140 1.00 93.69 410 LEU A C 1
ATOM 3313 O O . LEU A 1 410 ? -14.895 9.032 -8.785 1.00 93.69 410 LEU A O 1
ATOM 3317 N N . ARG A 1 411 ? -13.700 10.439 -10.084 1.00 91.44 411 ARG A N 1
ATOM 3318 C CA . ARG A 1 411 ? -14.848 11.007 -10.825 1.00 91.44 411 ARG A CA 1
ATOM 3319 C C . ARG A 1 411 ? -15.666 9.917 -11.526 1.00 91.44 411 ARG A C 1
ATOM 3321 O O . ARG A 1 411 ? -16.897 9.938 -11.477 1.00 91.44 411 ARG A O 1
ATOM 3328 N N . THR A 1 412 ? -14.989 8.964 -12.171 1.00 91.38 412 THR A N 1
ATOM 3329 C CA . THR A 1 412 ? -15.632 7.867 -12.912 1.00 91.38 412 THR A CA 1
ATOM 3330 C C . THR A 1 412 ? -16.419 6.950 -11.977 1.00 91.38 412 THR A C 1
ATOM 3332 O O . THR A 1 412 ? -17.595 6.697 -12.232 1.00 91.38 412 THR A O 1
ATOM 3335 N N . ILE A 1 413 ? -15.827 6.532 -10.854 1.00 93.06 413 ILE A N 1
ATOM 3336 C CA . ILE A 1 413 ? -16.499 5.715 -9.832 1.00 93.06 413 ILE A CA 1
ATOM 3337 C C . ILE A 1 413 ? -17.698 6.475 -9.239 1.00 93.06 413 ILE A C 1
ATOM 3339 O O . ILE A 1 413 ? -18.794 5.924 -9.153 1.00 93.06 413 ILE A O 1
ATOM 3343 N N . LEU A 1 414 ? -17.537 7.759 -8.894 1.00 93.81 414 LEU A N 1
ATOM 3344 C CA . LEU A 1 414 ? -18.618 8.577 -8.329 1.00 93.81 414 LEU A CA 1
ATOM 3345 C C . LEU A 1 414 ? -19.819 8.712 -9.281 1.00 93.81 414 LEU A C 1
ATOM 3347 O O . LEU A 1 414 ? -20.964 8.762 -8.828 1.00 93.81 414 LEU A O 1
ATOM 3351 N N . SER A 1 415 ? -19.581 8.728 -10.598 1.00 90.94 415 SER A N 1
ATOM 3352 C CA . SER A 1 415 ? -20.649 8.821 -11.603 1.00 90.94 415 SER A CA 1
ATOM 3353 C C . SER A 1 415 ? -21.637 7.643 -11.578 1.00 90.94 415 SER A C 1
ATOM 3355 O O . SER A 1 415 ? -22.788 7.822 -11.977 1.00 90.94 415 SER A O 1
ATOM 3357 N N . ILE A 1 416 ? -21.235 6.478 -11.050 1.00 90.94 416 ILE A N 1
ATOM 3358 C CA . ILE A 1 416 ? -22.102 5.299 -10.880 1.00 90.94 416 ILE A CA 1
ATOM 3359 C C . ILE A 1 416 ? -23.160 5.565 -9.794 1.00 90.94 416 ILE A C 1
ATOM 3361 O O . ILE A 1 416 ? -24.334 5.246 -9.964 1.00 90.94 416 ILE A O 1
ATOM 3365 N N . PHE A 1 417 ? -22.762 6.207 -8.692 1.00 91.25 417 PHE A N 1
ATOM 3366 C CA . PHE A 1 417 ? -23.624 6.442 -7.527 1.00 91.25 417 PHE A CA 1
ATOM 3367 C C . PHE A 1 417 ? -24.432 7.743 -7.625 1.00 91.25 417 PHE A C 1
ATOM 3369 O O . PHE A 1 417 ? -25.562 7.809 -7.145 1.00 91.25 417 PHE A O 1
ATOM 3376 N N . TYR A 1 418 ? -23.885 8.776 -8.270 1.00 90.38 418 TYR A N 1
ATOM 3377 C CA . TYR A 1 418 ? -24.527 10.086 -8.430 1.00 90.38 418 TYR A CA 1
ATOM 3378 C C . TYR A 1 418 ? -24.977 10.344 -9.873 1.00 90.38 418 TYR A C 1
ATOM 3380 O O . TYR A 1 418 ? -24.533 11.281 -10.537 1.00 90.38 418 TYR A O 1
ATOM 3388 N N . THR A 1 419 ? -25.918 9.522 -10.337 1.00 88.19 419 THR A N 1
ATOM 3389 C CA . THR A 1 419 ? -26.559 9.636 -11.654 1.00 88.19 419 THR A CA 1
ATOM 3390 C C . THR A 1 419 ? -28.085 9.615 -11.516 1.00 88.19 419 THR A C 1
ATOM 3392 O O . THR A 1 419 ? -28.626 8.875 -10.699 1.00 88.19 419 THR A O 1
ATOM 3395 N N . SER A 1 420 ? -28.795 10.377 -12.362 1.00 86.19 420 SER A N 1
ATOM 3396 C CA . SER A 1 420 ? -30.270 10.492 -12.362 1.00 86.19 420 SER A CA 1
ATOM 3397 C C . SER A 1 420 ? -31.013 9.143 -12.387 1.00 86.19 420 SER A C 1
ATOM 3399 O O . SER A 1 420 ? -32.071 9.003 -11.770 1.00 86.19 420 SER A O 1
ATOM 3401 N N . LYS A 1 421 ? -30.420 8.108 -13.004 1.00 86.06 421 LYS A N 1
ATOM 3402 C CA . LYS A 1 421 ? -30.934 6.727 -12.976 1.00 86.06 421 LYS A CA 1
ATOM 3403 C C . LYS A 1 421 ? -31.132 6.198 -11.554 1.00 86.06 421 LYS A C 1
ATOM 3405 O O . LYS A 1 421 ? -32.185 5.653 -11.281 1.00 86.06 421 LYS A O 1
ATOM 3410 N N . VAL A 1 422 ? -30.201 6.431 -10.624 1.00 85.25 422 VAL A N 1
ATOM 3411 C CA . VAL A 1 422 ? -30.329 5.964 -9.227 1.00 85.25 422 VAL A CA 1
ATOM 3412 C C . VAL A 1 422 ? -31.627 6.480 -8.597 1.00 85.25 422 VAL A C 1
ATOM 3414 O O . VAL A 1 422 ? -32.338 5.726 -7.937 1.00 85.25 422 VAL A O 1
ATOM 3417 N N . ALA A 1 423 ? -31.973 7.747 -8.839 1.00 80.38 423 ALA A N 1
ATOM 3418 C CA . ALA A 1 423 ? -33.188 8.361 -8.311 1.00 80.38 423 ALA A CA 1
ATOM 3419 C C . ALA A 1 423 ? -34.468 7.919 -9.049 1.00 80.38 423 ALA A C 1
ATOM 3421 O O . ALA A 1 423 ? -35.493 7.712 -8.405 1.00 80.38 423 ALA A O 1
ATOM 3422 N N . THR A 1 424 ? -34.414 7.776 -10.378 1.00 82.75 424 THR A N 1
ATOM 3423 C CA . THR A 1 424 ? -35.597 7.571 -11.243 1.00 82.75 424 THR A CA 1
ATOM 3424 C C . THR A 1 424 ? -35.944 6.109 -11.529 1.00 82.75 424 THR A C 1
ATOM 3426 O O . THR A 1 424 ? -37.116 5.793 -11.715 1.00 82.75 424 THR A O 1
ATOM 3429 N N . ASP A 1 425 ? -34.956 5.220 -11.549 1.00 83.38 425 ASP A N 1
ATOM 3430 C CA . ASP A 1 425 ? -35.088 3.802 -11.883 1.00 83.38 425 ASP A CA 1
ATOM 3431 C C . ASP A 1 425 ? -35.060 2.954 -10.586 1.00 83.38 425 ASP A C 1
ATOM 3433 O O . ASP A 1 425 ? -34.137 3.095 -9.770 1.00 83.38 425 ASP A O 1
ATOM 3437 N N . PRO A 1 426 ? -36.084 2.122 -10.309 1.00 77.88 426 PRO A N 1
ATOM 3438 C CA . PRO A 1 426 ? -36.093 1.225 -9.154 1.00 77.88 426 PRO A CA 1
ATOM 3439 C C . PRO A 1 426 ? -35.170 0.011 -9.331 1.00 77.88 426 PRO A C 1
ATOM 3441 O O . PRO A 1 426 ? -34.674 -0.494 -8.329 1.00 77.88 426 PRO A O 1
ATOM 3444 N N . ASP A 1 427 ? -34.906 -0.417 -10.569 1.00 83.56 427 ASP A N 1
ATOM 3445 C CA . ASP A 1 427 ? -34.111 -1.606 -10.895 1.00 83.56 427 ASP A CA 1
ATOM 3446 C C . ASP A 1 427 ? -32.628 -1.273 -11.159 1.00 83.56 427 ASP A C 1
ATOM 3448 O O . ASP A 1 427 ? -31.841 -2.159 -11.504 1.00 83.56 427 ASP A O 1
ATOM 3452 N N . TYR A 1 428 ? -32.215 -0.009 -10.982 1.00 86.94 428 TYR A N 1
ATOM 3453 C CA . TYR A 1 428 ? -30.831 0.414 -11.194 1.00 86.94 428 TYR A CA 1
ATOM 3454 C C . TYR A 1 428 ? -29.865 -0.241 -10.198 1.00 86.94 428 TYR A C 1
ATOM 3456 O O . TYR A 1 428 ? -29.947 -0.046 -8.981 1.00 86.94 428 TYR A O 1
ATOM 3464 N N . LYS A 1 429 ? -28.892 -0.970 -10.746 1.00 88.31 429 LYS A N 1
ATOM 3465 C CA . LYS A 1 429 ? -27.852 -1.684 -10.001 1.00 88.31 429 LYS A CA 1
ATOM 3466 C C . LYS A 1 429 ? -26.498 -1.016 -10.196 1.00 88.31 429 LYS A C 1
ATOM 3468 O O . LYS A 1 429 ? -26.221 -0.464 -11.259 1.00 88.31 429 LYS A O 1
ATOM 3473 N N . PHE A 1 430 ? -25.653 -1.091 -9.175 1.00 87.62 430 PHE A N 1
ATOM 3474 C CA . PHE A 1 430 ? -24.301 -0.539 -9.209 1.00 87.62 430 PHE A CA 1
ATOM 3475 C C . PHE A 1 430 ? -23.329 -1.403 -10.028 1.00 87.62 430 PHE A C 1
ATOM 3477 O O . PHE A 1 430 ? -22.263 -0.915 -10.400 1.00 87.62 430 PHE A O 1
ATOM 3484 N N . ASP A 1 431 ? -23.672 -2.669 -10.302 1.00 85.25 431 ASP A N 1
ATOM 3485 C CA . ASP A 1 431 ? -22.735 -3.668 -10.821 1.00 85.25 431 ASP A CA 1
ATOM 3486 C C . ASP A 1 431 ? -23.356 -4.692 -11.804 1.00 85.25 431 ASP A C 1
ATOM 3488 O O . ASP A 1 431 ? -24.578 -4.877 -11.806 1.00 85.25 431 ASP A O 1
ATOM 3492 N N . PRO A 1 432 ? -22.537 -5.402 -12.613 1.00 81.25 432 PRO A N 1
ATOM 3493 C CA . PRO A 1 432 ? -23.021 -6.391 -13.582 1.00 81.25 432 PRO A CA 1
ATOM 3494 C C . PRO A 1 432 ? -23.569 -7.696 -12.982 1.00 81.25 432 PRO A C 1
ATOM 3496 O O . PRO A 1 432 ? -24.454 -8.297 -13.591 1.00 81.25 432 PRO A O 1
ATOM 3499 N N . SER A 1 433 ? -23.085 -8.147 -11.815 1.00 80.44 433 SER A N 1
ATOM 3500 C CA . SER A 1 433 ? -23.632 -9.341 -11.140 1.00 80.44 433 SER A CA 1
ATOM 3501 C C . SER A 1 433 ? -25.047 -9.086 -10.612 1.00 80.44 433 SER A C 1
ATOM 3503 O O . SER A 1 433 ? -25.852 -10.006 -10.461 1.00 80.44 433 SER A O 1
ATOM 3505 N N . GLY A 1 434 ? -25.371 -7.812 -10.372 1.00 81.19 434 GLY A N 1
ATOM 3506 C CA . GLY A 1 434 ? -26.692 -7.354 -9.986 1.00 81.19 434 GLY A CA 1
ATOM 3507 C C . GLY A 1 434 ? -27.083 -7.722 -8.556 1.00 81.19 434 GLY A C 1
ATOM 3508 O O . GLY A 1 434 ? -28.282 -7.754 -8.250 1.00 81.19 434 GLY A O 1
ATOM 3509 N N . LEU A 1 435 ? -26.089 -7.996 -7.709 1.00 85.00 435 LEU A N 1
ATOM 3510 C CA . LEU A 1 435 ? -26.231 -8.177 -6.266 1.00 85.00 435 LEU A CA 1
ATOM 3511 C C . LEU A 1 435 ? -26.251 -6.836 -5.522 1.00 85.00 435 LEU A C 1
ATOM 3513 O O . LEU A 1 435 ? -26.868 -6.752 -4.463 1.00 85.00 435 LEU A O 1
ATOM 3517 N N . TYR A 1 436 ? -25.601 -5.797 -6.059 1.00 89.50 436 TYR A N 1
ATOM 3518 C CA . TYR A 1 436 ? -25.403 -4.527 -5.367 1.00 89.50 436 TYR A CA 1
ATOM 3519 C C . TYR A 1 436 ? -26.288 -3.421 -5.964 1.00 89.50 436 TYR A C 1
ATOM 3521 O O . TYR A 1 436 ? -26.089 -2.954 -7.084 1.00 89.50 436 TYR A O 1
ATOM 3529 N N . TYR A 1 437 ? -27.278 -2.982 -5.192 1.00 89.62 437 TYR A N 1
ATOM 3530 C CA . TYR A 1 437 ? -28.213 -1.901 -5.522 1.00 89.62 437 TYR A CA 1
ATOM 3531 C C . TYR A 1 437 ? -28.495 -1.008 -4.297 1.00 89.62 437 TYR A C 1
ATOM 3533 O O . TYR A 1 437 ? -28.108 -1.339 -3.172 1.00 89.62 437 TYR A O 1
ATOM 3541 N N . ALA A 1 438 ? -29.166 0.129 -4.507 1.00 86.25 438 ALA A N 1
ATOM 3542 C CA . ALA A 1 438 ? -29.722 0.948 -3.427 1.00 86.25 438 ALA A CA 1
ATOM 3543 C C . ALA A 1 438 ? -31.137 0.448 -3.072 1.00 86.25 438 ALA A C 1
ATOM 3545 O O . ALA A 1 438 ? -31.985 0.432 -3.968 1.00 86.25 438 ALA A O 1
ATOM 3546 N N . PRO A 1 439 ? -31.430 0.066 -1.812 1.00 84.69 439 PRO A N 1
ATOM 3547 C CA . PRO A 1 439 ? -32.775 -0.360 -1.422 1.00 84.69 439 PRO A CA 1
ATOM 3548 C C . PRO A 1 439 ? -33.849 0.709 -1.666 1.00 84.69 439 PRO A C 1
ATOM 3550 O O . PRO A 1 439 ? -33.559 1.907 -1.755 1.00 84.69 439 PRO A O 1
ATOM 3553 N N . ALA A 1 440 ? -35.105 0.261 -1.743 1.00 79.06 440 ALA A N 1
ATOM 3554 C CA . ALA A 1 440 ? -36.278 1.130 -1.798 1.00 79.06 440 ALA A CA 1
ATOM 3555 C C . ALA A 1 440 ? -36.415 1.980 -0.517 1.00 79.06 440 ALA A C 1
ATOM 3557 O O . ALA A 1 440 ? -35.628 1.842 0.420 1.00 79.06 440 ALA A O 1
ATOM 3558 N N . GLU A 1 441 ? -37.399 2.884 -0.462 1.00 74.06 441 GLU A N 1
ATOM 3559 C CA . GLU A 1 441 ? -37.694 3.602 0.783 1.00 74.06 441 GLU A CA 1
ATOM 3560 C C . GLU A 1 441 ? -38.306 2.652 1.823 1.00 74.06 441 GLU A C 1
ATOM 3562 O O . GLU A 1 441 ? -39.466 2.261 1.723 1.00 74.06 441 GLU A O 1
ATOM 3567 N N . GLU A 1 442 ? -37.513 2.328 2.843 1.00 72.19 442 GLU A N 1
ATOM 3568 C CA . GLU A 1 442 ? -37.900 1.483 3.974 1.00 72.19 442 GLU A CA 1
ATOM 3569 C C . GLU A 1 442 ? -37.409 2.091 5.306 1.00 72.19 442 GLU A C 1
ATOM 3571 O O . GLU A 1 442 ? -36.874 3.209 5.355 1.00 72.19 442 GLU A O 1
ATOM 3576 N N . GLU A 1 443 ? -37.615 1.377 6.417 1.00 80.81 443 GLU A N 1
ATOM 3577 C CA . GLU A 1 443 ? -37.052 1.749 7.718 1.00 80.81 443 GLU A CA 1
ATOM 3578 C C . GLU A 1 443 ? -35.521 1.605 7.744 1.00 80.81 443 GLU A C 1
ATOM 3580 O O . GLU A 1 443 ? -34.944 0.738 7.087 1.00 80.81 443 GLU A O 1
ATOM 3585 N N . TYR A 1 444 ? -34.861 2.400 8.593 1.00 83.94 444 TYR A N 1
ATOM 3586 C CA . TYR A 1 444 ? -33.410 2.368 8.833 1.00 83.94 444 TYR A CA 1
ATOM 3587 C C . TYR A 1 444 ? -32.850 0.947 9.072 1.00 83.94 444 TYR A C 1
ATOM 3589 O O . TYR A 1 444 ? -31.777 0.604 8.572 1.00 83.94 444 TYR A O 1
ATOM 3597 N N . ASN A 1 445 ? -33.602 0.084 9.769 1.00 85.75 445 ASN A N 1
ATOM 3598 C CA . ASN A 1 445 ? -33.206 -1.305 10.021 1.00 85.75 445 ASN A CA 1
ATOM 3599 C C . ASN A 1 445 ? -33.077 -2.143 8.735 1.00 85.75 445 ASN A C 1
ATOM 3601 O O . ASN A 1 445 ? -32.169 -2.968 8.659 1.00 85.75 445 ASN A O 1
ATOM 3605 N N . SER A 1 446 ? -33.914 -1.909 7.716 1.00 88.06 446 SER A N 1
ATOM 3606 C CA . SER A 1 446 ? -33.878 -2.671 6.457 1.00 88.06 446 SER A CA 1
ATOM 3607 C C . SER A 1 446 ? -32.566 -2.449 5.700 1.00 88.06 446 SER A C 1
ATOM 3609 O O . SER A 1 446 ? -31.906 -3.410 5.305 1.00 88.06 446 SER A O 1
ATOM 3611 N N . TYR A 1 447 ? -32.087 -1.200 5.618 1.00 87.56 447 TYR A N 1
ATOM 3612 C CA . TYR A 1 447 ? -30.775 -0.892 5.032 1.00 87.56 447 TYR A CA 1
ATOM 3613 C C . TYR A 1 447 ? -29.634 -1.637 5.742 1.00 87.56 447 TYR A C 1
ATOM 3615 O O . TYR A 1 447 ? -28.692 -2.093 5.089 1.00 87.56 447 TYR A O 1
ATOM 3623 N N . ILE A 1 448 ? -29.724 -1.814 7.065 1.00 86.88 448 ILE A N 1
ATOM 3624 C CA . ILE A 1 448 ? -28.751 -2.583 7.852 1.00 86.88 448 ILE A CA 1
ATOM 3625 C C . ILE A 1 448 ? -28.894 -4.096 7.618 1.00 86.88 448 ILE A C 1
ATOM 3627 O O . ILE A 1 448 ? -27.879 -4.786 7.527 1.00 86.88 448 ILE A O 1
ATOM 3631 N N . GLU A 1 449 ? -30.109 -4.637 7.519 1.00 89.00 449 GLU A N 1
ATOM 3632 C CA . GLU A 1 449 ? -30.344 -6.066 7.260 1.00 89.00 449 GLU A CA 1
ATOM 3633 C C . GLU A 1 449 ? -29.917 -6.479 5.848 1.00 89.00 449 GLU A C 1
ATOM 3635 O O . GLU A 1 449 ? -29.158 -7.440 5.703 1.00 89.00 449 GLU A O 1
ATOM 3640 N N . TYR A 1 450 ? -30.275 -5.691 4.833 1.00 90.19 450 TYR A N 1
ATOM 3641 C CA . TYR A 1 450 ? -29.757 -5.830 3.472 1.00 90.19 450 TYR A CA 1
ATOM 3642 C C . TYR A 1 450 ? -28.224 -5.762 3.442 1.00 90.19 450 TYR A C 1
ATOM 3644 O O . TYR A 1 450 ? -27.577 -6.655 2.896 1.00 90.19 450 TYR A O 1
ATOM 3652 N N . THR A 1 451 ? -27.621 -4.771 4.110 1.00 88.88 451 THR A N 1
ATOM 3653 C CA . THR A 1 451 ? -26.155 -4.660 4.174 1.00 88.88 451 THR A CA 1
ATOM 3654 C C . THR A 1 451 ? -25.527 -5.891 4.840 1.00 88.88 451 THR A C 1
ATOM 3656 O O . THR A 1 451 ? -24.539 -6.411 4.334 1.00 88.88 451 THR A O 1
ATOM 3659 N N . LYS A 1 452 ? -26.106 -6.433 5.923 1.00 86.50 452 LYS A N 1
ATOM 3660 C CA . LYS A 1 452 ? -25.621 -7.670 6.575 1.00 86.50 452 LYS A CA 1
ATOM 3661 C C . LYS A 1 452 ? -25.696 -8.907 5.670 1.00 86.50 452 LYS A C 1
ATOM 3663 O O . LYS A 1 452 ? -24.854 -9.795 5.824 1.00 86.50 452 LYS A O 1
ATOM 3668 N N . ALA A 1 453 ? -26.671 -8.958 4.759 1.00 89.19 453 ALA A N 1
ATOM 3669 C CA . ALA A 1 453 ? -26.866 -10.049 3.804 1.00 89.19 453 ALA A CA 1
ATOM 3670 C C . ALA A 1 453 ? -25.856 -10.051 2.638 1.00 89.19 453 ALA A C 1
ATOM 3672 O O . ALA A 1 453 ? -25.742 -11.060 1.940 1.00 89.19 453 ALA A O 1
ATOM 3673 N N . LEU A 1 454 ? -25.101 -8.962 2.434 1.00 89.50 454 LEU A N 1
ATOM 3674 C CA . LEU A 1 454 ? -24.049 -8.899 1.415 1.00 89.50 454 LEU A CA 1
ATOM 3675 C C . LEU A 1 454 ? -22.914 -9.915 1.694 1.00 89.50 454 LEU A C 1
ATOM 3677 O O . LEU A 1 454 ? -22.630 -10.221 2.857 1.00 89.50 454 LEU A O 1
ATOM 3681 N N . PRO A 1 455 ? -22.207 -10.410 0.656 1.00 86.75 455 PRO A N 1
ATOM 3682 C CA . PRO A 1 455 ? -21.051 -11.290 0.828 1.00 86.75 455 PRO A CA 1
ATOM 3683 C C . PRO A 1 455 ? -19.942 -10.681 1.703 1.00 86.75 455 PRO A C 1
ATOM 3685 O O . PRO A 1 455 ? -19.637 -9.492 1.604 1.00 86.75 455 PRO A O 1
ATOM 3688 N N . LEU A 1 456 ? -19.288 -11.518 2.520 1.00 81.62 456 LEU A N 1
ATOM 3689 C CA . LEU A 1 456 ? -18.118 -11.123 3.320 1.00 81.62 456 LEU A CA 1
ATOM 3690 C C . LEU A 1 456 ? -16.923 -10.746 2.426 1.00 81.62 456 LEU A C 1
ATOM 3692 O O . LEU A 1 456 ? -16.280 -9.723 2.649 1.00 81.62 456 LEU A O 1
ATOM 3696 N N . ASN A 1 457 ? -16.670 -11.567 1.403 1.00 83.88 457 ASN A N 1
ATOM 3697 C CA . ASN A 1 457 ? -15.626 -11.377 0.402 1.00 83.88 457 ASN A CA 1
ATOM 3698 C C . ASN A 1 457 ? -16.310 -10.984 -0.931 1.00 83.88 457 ASN A C 1
ATOM 3700 O O . ASN A 1 457 ? -16.897 -11.861 -1.569 1.00 83.88 457 ASN A O 1
ATOM 3704 N N . PRO A 1 458 ? -16.320 -9.695 -1.329 1.00 86.81 458 PRO A N 1
ATOM 3705 C CA . PRO A 1 458 ? -16.949 -9.236 -2.573 1.00 86.81 458 PRO A CA 1
ATOM 3706 C C . PRO A 1 458 ? -16.151 -9.663 -3.816 1.00 86.81 458 PRO A C 1
ATOM 3708 O O . PRO A 1 458 ? -14.940 -9.873 -3.739 1.00 86.81 458 PRO A O 1
ATOM 3711 N N . SER A 1 459 ? -16.811 -9.748 -4.975 1.00 86.75 459 SER A N 1
ATOM 3712 C CA . SER A 1 459 ? -16.143 -9.955 -6.267 1.00 86.75 459 SER A CA 1
ATOM 3713 C C . SER A 1 459 ? -15.390 -8.684 -6.710 1.00 86.75 459 SER A C 1
ATOM 3715 O O . SER A 1 459 ? -15.760 -7.585 -6.300 1.00 86.75 459 SER A O 1
ATOM 3717 N N . PRO A 1 460 ? -14.346 -8.772 -7.560 1.00 86.62 460 PRO A N 1
ATOM 3718 C CA . PRO A 1 460 ? -13.621 -7.591 -8.050 1.00 86.62 460 PRO A CA 1
ATOM 3719 C C . PRO A 1 460 ? -14.465 -6.667 -8.949 1.00 86.62 460 PRO A C 1
ATOM 3721 O O . PRO A 1 460 ? -14.159 -5.480 -9.074 1.00 86.62 460 PRO A O 1
ATOM 3724 N N . GLU A 1 461 ? -15.557 -7.184 -9.519 1.00 86.12 461 GLU A N 1
ATOM 3725 C CA . GLU A 1 461 ? -16.455 -6.465 -10.431 1.00 86.12 461 GLU A CA 1
ATOM 3726 C C . GLU A 1 461 ? -17.044 -5.195 -9.793 1.00 86.12 461 GLU A C 1
ATOM 3728 O O . GLU A 1 461 ? -17.085 -4.152 -10.445 1.00 86.12 461 GLU A O 1
ATOM 3733 N N . ILE A 1 462 ? -17.401 -5.232 -8.499 1.00 90.25 462 ILE A N 1
ATOM 3734 C CA . ILE A 1 462 ? -17.952 -4.068 -7.776 1.00 90.25 462 ILE A CA 1
ATOM 3735 C C . ILE A 1 462 ? -16.956 -2.903 -7.642 1.00 90.25 462 ILE A C 1
ATOM 3737 O O . ILE A 1 462 ? -17.363 -1.759 -7.463 1.00 90.25 462 ILE A O 1
ATOM 3741 N N . PHE A 1 463 ? -15.650 -3.167 -7.755 1.00 89.38 463 PHE A N 1
ATOM 3742 C CA . PHE A 1 463 ? -14.600 -2.141 -7.730 1.00 89.38 463 PHE A CA 1
ATOM 3743 C C . PHE A 1 463 ? -14.234 -1.626 -9.132 1.00 89.38 463 PHE A C 1
ATOM 3745 O O . PHE A 1 463 ? -13.303 -0.823 -9.263 1.00 89.38 463 PHE A O 1
ATOM 3752 N N . GLY A 1 464 ? -14.933 -2.099 -10.173 1.00 86.31 464 GLY A N 1
ATOM 3753 C CA . GLY A 1 464 ? -14.612 -1.840 -11.576 1.00 86.31 464 GLY A CA 1
ATOM 3754 C C . GLY A 1 464 ? -13.349 -2.570 -12.041 1.00 86.31 464 GLY A C 1
ATOM 3755 O O . GLY A 1 464 ? -12.557 -1.989 -12.780 1.00 86.31 464 GLY A O 1
ATOM 3756 N N . MET A 1 465 ? -13.110 -3.799 -11.562 1.00 87.12 465 MET A N 1
ATOM 3757 C CA . MET A 1 465 ? -11.889 -4.564 -11.846 1.00 87.12 465 MET A CA 1
ATOM 3758 C C . MET A 1 465 ? -12.160 -5.968 -12.395 1.00 87.12 465 MET A C 1
ATOM 3760 O O . MET A 1 465 ? -13.088 -6.657 -11.978 1.00 87.12 465 MET A O 1
ATOM 3764 N N . ASN A 1 466 ? -11.268 -6.422 -13.277 1.00 86.50 466 ASN A N 1
ATOM 3765 C CA . ASN A 1 466 ? -11.209 -7.801 -13.759 1.00 86.50 466 ASN A CA 1
ATOM 3766 C C . ASN A 1 466 ? -10.732 -8.771 -12.652 1.00 86.50 466 ASN A C 1
ATOM 3768 O O . ASN A 1 466 ? -9.966 -8.396 -11.758 1.00 86.50 466 ASN A O 1
ATOM 3772 N N . ALA A 1 467 ? -11.125 -10.046 -12.760 1.00 85.50 467 ALA A N 1
ATOM 3773 C CA . ALA A 1 467 ? -10.762 -11.139 -11.850 1.00 85.50 467 ALA A CA 1
ATOM 3774 C C . ALA A 1 467 ? -9.261 -11.226 -11.491 1.00 85.50 467 ALA A C 1
ATOM 3776 O O . ALA A 1 467 ? -8.910 -11.618 -10.378 1.00 85.50 467 ALA A O 1
ATOM 3777 N N . ASN A 1 468 ? -8.362 -10.834 -12.397 1.00 87.25 468 ASN A N 1
ATOM 3778 C CA . ASN A 1 468 ? -6.915 -10.897 -12.178 1.00 87.25 468 ASN A CA 1
ATOM 3779 C C . ASN A 1 468 ? -6.409 -9.929 -11.094 1.00 87.25 468 ASN A C 1
ATOM 3781 O O . ASN A 1 468 ? -5.410 -10.227 -10.438 1.00 87.25 468 ASN A O 1
ATOM 3785 N N . ALA A 1 469 ? -7.097 -8.806 -10.860 1.00 86.69 469 ALA A N 1
ATOM 3786 C CA . ALA A 1 469 ? -6.739 -7.868 -9.793 1.00 86.69 469 ALA A CA 1
ATOM 3787 C C . ALA A 1 469 ? -6.904 -8.509 -8.403 1.00 86.69 469 ALA A C 1
ATOM 3789 O O . ALA A 1 469 ? -6.065 -8.323 -7.520 1.00 86.69 469 ALA A O 1
ATOM 3790 N N . ASP A 1 470 ? -7.950 -9.324 -8.237 1.00 87.44 470 ASP A N 1
ATOM 3791 C CA . ASP A 1 470 ? -8.223 -10.074 -7.012 1.00 87.44 470 ASP A CA 1
ATOM 3792 C C . ASP A 1 470 ? -7.153 -11.142 -6.743 1.00 87.44 470 ASP A C 1
ATOM 3794 O O . ASP A 1 470 ? -6.678 -11.250 -5.617 1.00 87.44 470 ASP A O 1
ATOM 3798 N N . ILE A 1 471 ? -6.686 -11.846 -7.785 1.00 88.44 471 ILE A N 1
ATOM 3799 C CA . ILE A 1 471 ? -5.578 -12.815 -7.687 1.00 88.44 471 ILE A CA 1
ATOM 3800 C C . ILE A 1 471 ? -4.301 -12.135 -7.167 1.00 88.44 471 ILE A C 1
ATOM 3802 O O . ILE A 1 471 ? -3.665 -12.647 -6.246 1.00 88.44 471 ILE A O 1
ATOM 3806 N N . THR A 1 472 ? -3.929 -10.975 -7.716 1.00 86.56 472 THR A N 1
ATOM 3807 C CA . THR A 1 472 ? -2.743 -10.220 -7.269 1.00 86.56 472 THR A CA 1
ATOM 3808 C C . THR A 1 472 ? -2.891 -9.743 -5.820 1.00 86.56 472 THR A C 1
ATOM 3810 O O . THR A 1 472 ? -1.982 -9.936 -5.011 1.00 86.56 472 THR A O 1
ATOM 3813 N N . LYS A 1 473 ? -4.053 -9.176 -5.470 1.00 88.12 473 LYS A N 1
ATOM 3814 C CA . LYS A 1 473 ? -4.393 -8.706 -4.117 1.00 88.12 473 LYS A CA 1
ATOM 3815 C C . LYS A 1 473 ? -4.321 -9.846 -3.087 1.00 88.12 473 LYS A C 1
ATOM 3817 O O . LYS A 1 473 ? -3.654 -9.714 -2.063 1.00 88.12 473 LYS A O 1
ATOM 3822 N N . ASP A 1 474 ? -4.939 -10.986 -3.386 1.00 90.38 474 ASP A N 1
ATOM 3823 C CA . ASP A 1 474 ? -4.965 -12.175 -2.526 1.00 90.38 474 ASP A CA 1
ATOM 3824 C C . ASP A 1 474 ? -3.587 -12.844 -2.374 1.00 90.38 474 ASP A C 1
ATOM 3826 O O . ASP A 1 474 ? -3.249 -13.327 -1.291 1.00 90.38 474 ASP A O 1
ATOM 3830 N N . GLN A 1 475 ? -2.757 -12.863 -3.425 1.00 89.12 475 GLN A N 1
ATOM 3831 C CA . GLN A 1 475 ? -1.384 -13.379 -3.330 1.00 89.12 475 GLN A CA 1
ATOM 3832 C C . GLN A 1 475 ? -0.499 -12.510 -2.429 1.00 89.12 475 GLN A C 1
ATOM 3834 O O . GLN A 1 475 ? 0.337 -13.051 -1.701 1.00 89.12 475 GLN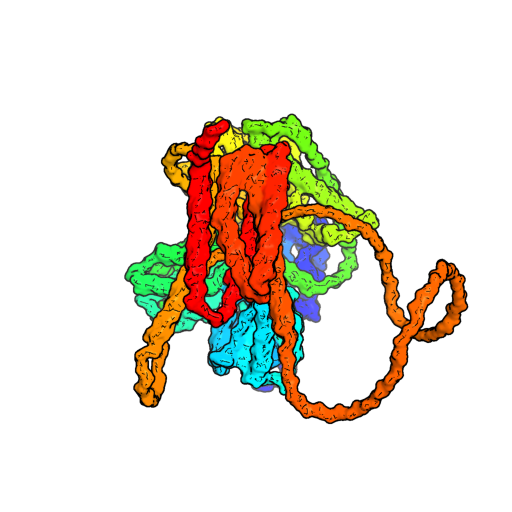 A O 1
ATOM 3839 N N . VAL A 1 476 ? -0.667 -11.184 -2.463 1.00 87.75 476 VAL A N 1
ATOM 3840 C CA . VAL A 1 476 ? 0.033 -10.259 -1.557 1.00 87.75 476 VAL A CA 1
ATOM 3841 C C . VAL A 1 476 ? -0.468 -10.430 -0.124 1.00 87.75 476 VAL A C 1
ATOM 3843 O O . VAL A 1 476 ? 0.352 -10.526 0.787 1.00 87.75 476 VAL A O 1
ATOM 3846 N N . GLU A 1 477 ? -1.781 -10.556 0.091 1.00 89.06 477 GLU A N 1
ATOM 3847 C CA . GLU A 1 477 ? -2.343 -10.798 1.427 1.00 89.06 477 GLU A CA 1
ATOM 3848 C C . GLU A 1 477 ? -1.886 -12.146 2.014 1.00 89.06 477 GLU A C 1
ATOM 3850 O O . GLU A 1 477 ? -1.461 -12.202 3.167 1.00 89.06 477 GLU A O 1
ATOM 3855 N N . THR A 1 478 ? -1.865 -13.212 1.210 1.00 91.25 478 THR A N 1
ATOM 3856 C CA . THR A 1 478 ? -1.362 -14.536 1.618 1.00 91.25 478 THR A CA 1
ATOM 3857 C C . THR A 1 478 ? 0.130 -14.496 1.966 1.00 91.25 478 THR A C 1
ATOM 3859 O O . THR A 1 478 ? 0.554 -15.071 2.970 1.00 91.25 478 THR A O 1
ATOM 3862 N N . GLN A 1 479 ? 0.945 -13.784 1.179 1.00 87.94 479 GLN A N 1
ATOM 3863 C CA . GLN A 1 479 ? 2.363 -13.590 1.498 1.00 87.94 479 GLN A CA 1
ATOM 3864 C C . GLN A 1 479 ? 2.557 -12.762 2.771 1.00 87.94 479 GLN A C 1
ATOM 3866 O O . GLN A 1 479 ? 3.440 -13.079 3.564 1.00 87.94 479 GLN A O 1
ATOM 3871 N N . LEU A 1 480 ? 1.747 -11.725 3.000 1.00 88.94 480 LEU A N 1
ATOM 3872 C CA . LEU A 1 480 ? 1.792 -10.931 4.228 1.00 88.94 480 LEU A CA 1
ATOM 3873 C C . LEU A 1 480 ? 1.424 -11.788 5.445 1.00 88.94 480 LEU A C 1
ATOM 3875 O O . LEU A 1 480 ? 2.168 -11.783 6.422 1.00 88.94 480 LEU A O 1
ATOM 3879 N N . LEU A 1 481 ? 0.352 -12.583 5.357 1.00 91.12 481 LEU A N 1
ATOM 3880 C CA . LEU A 1 481 ? -0.061 -13.529 6.395 1.00 91.12 481 LEU A CA 1
ATOM 3881 C C . LEU A 1 481 ? 1.082 -14.489 6.759 1.00 91.12 481 LEU A C 1
ATOM 3883 O O . LEU A 1 481 ? 1.477 -14.554 7.921 1.00 91.12 481 LEU A O 1
ATOM 3887 N N . PHE A 1 482 ? 1.667 -15.186 5.779 1.00 89.19 482 PHE A N 1
ATOM 3888 C CA . PHE A 1 482 ? 2.758 -16.131 6.041 1.00 89.19 482 PHE A CA 1
ATOM 3889 C C . PHE A 1 482 ? 4.036 -15.459 6.560 1.00 89.19 482 PHE A C 1
ATOM 3891 O O . PHE A 1 482 ? 4.647 -15.980 7.492 1.00 89.19 482 PHE A O 1
ATOM 3898 N N . ASN A 1 483 ? 4.427 -14.297 6.026 1.00 84.75 483 ASN A N 1
ATOM 3899 C CA . ASN A 1 483 ? 5.594 -13.558 6.519 1.00 84.75 483 ASN A CA 1
ATOM 3900 C C . ASN A 1 483 ? 5.401 -13.103 7.975 1.00 84.75 483 ASN A C 1
ATOM 3902 O O . ASN A 1 483 ? 6.304 -13.274 8.792 1.00 84.75 483 ASN A O 1
ATOM 3906 N N . SER A 1 484 ? 4.223 -12.579 8.324 1.00 89.25 484 SER A N 1
ATOM 3907 C CA . SER A 1 484 ? 3.908 -12.180 9.699 1.00 89.25 484 SER A CA 1
ATOM 3908 C C . SER A 1 484 ? 3.862 -13.376 10.656 1.00 89.25 484 SER A C 1
ATOM 3910 O O . SER A 1 484 ? 4.374 -13.269 11.767 1.00 89.25 484 SER A O 1
ATOM 3912 N N . ILE A 1 485 ? 3.347 -14.541 10.237 1.00 89.62 485 ILE A N 1
ATOM 3913 C CA . ILE A 1 485 ? 3.402 -15.768 11.056 1.00 89.62 485 ILE A CA 1
ATOM 3914 C C . ILE A 1 485 ? 4.853 -16.226 11.261 1.00 89.62 485 ILE A C 1
ATOM 3916 O O . ILE A 1 485 ? 5.225 -16.609 12.370 1.00 89.62 485 ILE A O 1
ATOM 3920 N N . LEU A 1 486 ? 5.694 -16.172 10.222 1.00 83.69 486 LEU A N 1
ATOM 3921 C CA . LEU A 1 486 ? 7.116 -16.526 10.316 1.00 83.69 486 LEU A CA 1
ATOM 3922 C C . LEU A 1 486 ? 7.892 -15.620 11.285 1.00 83.69 486 LEU A C 1
ATOM 3924 O O . LEU A 1 486 ? 8.836 -16.094 11.911 1.00 83.69 486 LEU A O 1
ATOM 3928 N N . LEU A 1 487 ? 7.478 -14.359 11.462 1.00 82.94 487 LEU A N 1
ATOM 3929 C CA . LEU A 1 487 ? 8.041 -13.458 12.478 1.00 82.94 487 LEU A CA 1
ATOM 3930 C C . LEU A 1 487 ? 7.616 -13.818 13.913 1.00 82.94 487 LEU A C 1
ATOM 3932 O O . LEU A 1 487 ? 8.330 -13.463 14.848 1.00 82.94 487 LEU A O 1
ATOM 3936 N N . THR A 1 488 ? 6.496 -14.527 14.106 1.00 83.50 488 THR A N 1
ATOM 3937 C CA . THR A 1 488 ? 6.063 -15.011 15.432 1.00 83.50 488 THR A CA 1
ATOM 3938 C C . THR A 1 488 ? 6.537 -16.430 15.754 1.00 83.50 488 THR A C 1
ATOM 3940 O O . THR A 1 488 ? 6.424 -16.852 16.903 1.00 83.50 488 THR A O 1
ATOM 3943 N N . GLN A 1 489 ? 7.043 -17.193 14.776 1.00 77.06 489 GLN A N 1
ATOM 3944 C CA . GLN A 1 489 ? 7.673 -18.489 15.047 1.00 77.06 489 GLN A CA 1
ATOM 3945 C C . GLN A 1 489 ? 9.039 -18.279 15.711 1.00 77.06 489 GLN A C 1
ATOM 3947 O O . GLN A 1 489 ? 9.816 -17.410 15.312 1.00 77.06 489 GLN A O 1
ATOM 3952 N N . SER A 1 490 ? 9.382 -19.111 16.697 1.00 59.72 490 SER A N 1
ATOM 3953 C CA . SER A 1 490 ? 10.738 -19.104 17.245 1.00 59.72 490 SER A CA 1
ATOM 3954 C C . SER A 1 490 ? 11.734 -19.580 16.181 1.00 59.72 490 SER A C 1
ATOM 3956 O O . SER A 1 490 ? 11.504 -20.583 15.499 1.00 59.72 490 SER A O 1
ATOM 3958 N N . ARG A 1 491 ? 12.877 -18.890 16.057 1.00 54.38 491 ARG A N 1
ATOM 3959 C CA . ARG A 1 491 ? 14.026 -19.338 15.248 1.00 54.38 491 ARG A CA 1
ATOM 3960 C C . ARG A 1 491 ? 14.729 -20.524 15.921 1.00 54.38 491 ARG A C 1
ATOM 3962 O O . ARG A 1 491 ? 15.861 -20.430 16.382 1.00 54.38 491 ARG A O 1
ATOM 3969 N N . SER A 1 492 ? 14.014 -21.640 16.001 1.00 39.94 492 SER A N 1
ATOM 3970 C CA . SER A 1 492 ? 14.527 -22.948 16.385 1.00 39.94 492 SER A CA 1
ATOM 3971 C C . SER A 1 492 ? 15.382 -23.494 15.239 1.00 39.94 492 SER A C 1
ATOM 3973 O O . SER A 1 492 ? 14.872 -23.826 14.169 1.00 39.94 492 SER A O 1
ATOM 3975 N N . SER A 1 493 ? 16.700 -23.542 15.442 1.00 40.06 493 SER A N 1
ATOM 3976 C CA . SER A 1 493 ? 17.667 -23.990 14.432 1.00 40.06 493 SER A CA 1
ATOM 3977 C C . SER A 1 493 ? 17.572 -25.500 14.185 1.00 40.06 493 SER A C 1
ATOM 3979 O O . SER A 1 493 ? 18.334 -26.282 14.751 1.00 40.06 493 SER A O 1
ATOM 3981 N N . GLY A 1 494 ? 16.635 -25.914 13.329 1.00 38.97 494 GLY A N 1
ATOM 3982 C CA . GLY A 1 494 ? 16.573 -27.271 12.787 1.00 38.97 494 GLY A CA 1
ATOM 3983 C C . GLY A 1 494 ? 17.758 -27.526 11.855 1.00 38.97 494 GLY A C 1
ATOM 3984 O O . GLY A 1 494 ? 17.743 -27.101 10.702 1.00 38.97 494 GLY A O 1
ATOM 3985 N N . GLY A 1 495 ? 18.803 -28.174 12.369 1.00 42.69 495 GLY A N 1
ATOM 3986 C CA . GLY A 1 495 ? 20.034 -28.430 11.627 1.00 42.69 495 GLY A CA 1
ATOM 3987 C C . GLY A 1 495 ? 20.011 -29.746 10.852 1.00 42.69 495 GLY A C 1
ATOM 3988 O O . GLY A 1 495 ? 20.128 -30.797 11.471 1.00 42.69 495 GLY A O 1
ATOM 3989 N N . ASP A 1 496 ? 19.929 -29.658 9.521 1.00 37.62 496 ASP A N 1
ATOM 3990 C CA . ASP A 1 496 ? 20.552 -30.618 8.576 1.00 37.62 496 ASP A CA 1
ATOM 3991 C C . ASP A 1 496 ? 20.778 -30.022 7.159 1.00 37.62 496 ASP A C 1
ATOM 3993 O O . ASP A 1 496 ? 21.063 -30.726 6.193 1.00 37.62 496 ASP A O 1
ATOM 3997 N N . ALA A 1 497 ? 20.620 -28.702 6.993 1.00 48.94 497 ALA A N 1
ATOM 3998 C CA . ALA A 1 497 ? 20.845 -28.017 5.717 1.00 48.94 497 ALA A CA 1
ATOM 3999 C C . ALA A 1 497 ? 22.327 -27.634 5.526 1.00 48.94 497 ALA A C 1
ATOM 4001 O O . ALA A 1 497 ? 23.073 -27.517 6.500 1.00 48.94 497 ALA A O 1
ATOM 4002 N N . LYS A 1 498 ? 22.731 -27.350 4.273 1.00 57.31 498 LYS A N 1
ATOM 4003 C CA . LYS A 1 498 ? 23.977 -26.611 3.973 1.00 57.31 498 LYS A CA 1
ATOM 4004 C C . LYS A 1 498 ? 24.086 -25.371 4.869 1.00 57.31 498 LYS A C 1
ATOM 4006 O O . LYS A 1 498 ? 23.069 -24.732 5.147 1.00 57.31 498 LYS A O 1
ATOM 4011 N N . SER A 1 499 ? 25.313 -24.981 5.230 1.00 70.31 499 SER A N 1
ATOM 4012 C CA . SER A 1 499 ? 25.536 -23.692 5.891 1.00 70.31 499 SER A CA 1
ATOM 4013 C C . SER A 1 499 ? 24.932 -22.558 5.056 1.00 70.31 499 SER A C 1
ATOM 4015 O O . SER A 1 499 ? 25.002 -22.581 3.821 1.00 70.31 499 SER A O 1
ATOM 4017 N N . SER A 1 500 ? 24.369 -21.548 5.725 1.00 73.81 500 SER A N 1
ATOM 4018 C CA . SER A 1 500 ? 23.950 -20.292 5.088 1.00 73.81 500 SER A CA 1
ATOM 4019 C C . SER A 1 500 ? 25.061 -19.717 4.215 1.00 73.81 500 SER A C 1
ATOM 4021 O O . SER A 1 500 ? 24.822 -19.235 3.109 1.00 73.81 500 SER A O 1
ATOM 4023 N N . ASP A 1 501 ? 26.285 -19.838 4.709 1.00 80.38 501 ASP A N 1
ATOM 4024 C CA . ASP A 1 501 ? 27.455 -19.169 4.173 1.00 80.38 501 ASP A CA 1
ATOM 4025 C C . ASP A 1 501 ? 27.972 -19.916 2.935 1.00 80.38 501 ASP A C 1
ATOM 4027 O O . ASP A 1 501 ? 28.342 -19.280 1.951 1.00 80.38 501 ASP A O 1
ATOM 4031 N N . ASP A 1 502 ? 27.877 -21.252 2.915 1.00 81.38 502 ASP A N 1
ATOM 4032 C CA . ASP A 1 502 ? 28.157 -22.070 1.725 1.00 81.38 502 ASP A CA 1
ATOM 4033 C C . ASP A 1 502 ? 27.176 -21.741 0.590 1.00 81.38 502 ASP A C 1
ATOM 4035 O O . ASP A 1 502 ? 27.581 -21.559 -0.557 1.00 81.38 502 ASP A O 1
ATOM 4039 N N . MET A 1 503 ? 25.879 -21.614 0.901 1.00 77.31 503 MET A N 1
ATOM 4040 C CA . MET A 1 503 ? 24.859 -21.267 -0.098 1.00 77.31 503 MET A CA 1
ATOM 4041 C C . MET A 1 503 ? 25.072 -19.861 -0.671 1.00 77.31 503 MET A C 1
ATOM 4043 O O . MET A 1 503 ? 24.933 -19.655 -1.876 1.00 77.31 503 MET A O 1
ATOM 4047 N N . VAL A 1 504 ? 25.442 -18.892 0.169 1.00 84.94 504 VAL A N 1
ATOM 4048 C CA . VAL A 1 504 ? 25.750 -17.524 -0.276 1.00 84.94 504 VAL A CA 1
ATOM 4049 C C . VAL A 1 504 ? 27.058 -17.484 -1.071 1.00 84.94 504 VAL A C 1
ATOM 4051 O O . VAL A 1 504 ? 27.139 -16.754 -2.059 1.00 84.94 504 VAL A O 1
ATOM 4054 N N . PHE A 1 505 ? 28.058 -18.290 -0.701 1.00 88.00 505 PHE A N 1
ATOM 4055 C CA . PHE A 1 505 ? 29.302 -18.429 -1.456 1.00 88.00 505 PHE A CA 1
ATOM 4056 C C . PHE A 1 505 ? 29.057 -18.997 -2.864 1.00 88.00 505 PHE A C 1
ATOM 4058 O O . PHE A 1 505 ? 29.555 -18.424 -3.840 1.00 88.00 505 PHE A O 1
ATOM 4065 N N . ASP A 1 506 ? 28.261 -20.068 -2.971 1.00 84.62 506 ASP A N 1
ATOM 4066 C CA . ASP A 1 506 ? 27.861 -20.694 -4.238 1.00 84.62 506 ASP A CA 1
ATOM 4067 C C . ASP A 1 506 ? 27.109 -19.699 -5.142 1.00 84.62 506 ASP A C 1
ATOM 4069 O O . ASP A 1 506 ? 27.467 -19.521 -6.307 1.00 84.62 506 ASP A O 1
ATOM 4073 N N . VAL A 1 507 ? 26.108 -18.986 -4.605 1.00 82.88 507 VAL A N 1
ATOM 4074 C CA . VAL A 1 507 ? 25.330 -17.992 -5.372 1.00 82.88 507 VAL A CA 1
ATOM 4075 C C . VAL A 1 507 ? 26.193 -16.797 -5.794 1.00 82.88 507 VAL A C 1
ATOM 4077 O O . VAL A 1 507 ? 26.090 -16.334 -6.931 1.00 82.88 507 VAL A O 1
ATOM 4080 N N . ALA A 1 508 ? 27.090 -16.311 -4.931 1.00 88.75 508 ALA A N 1
ATOM 4081 C CA . ALA A 1 508 ? 28.031 -15.253 -5.298 1.00 88.75 508 ALA A CA 1
ATOM 4082 C C . ALA A 1 508 ? 29.018 -15.704 -6.393 1.00 88.75 508 ALA A C 1
ATOM 4084 O O . ALA A 1 508 ? 29.387 -14.892 -7.243 1.00 88.75 508 ALA A O 1
ATOM 4085 N N . ALA A 1 509 ? 29.417 -16.983 -6.409 1.00 89.19 509 ALA A N 1
ATOM 4086 C CA . ALA A 1 509 ? 30.268 -17.553 -7.455 1.00 89.19 509 ALA A CA 1
ATOM 4087 C C . ALA A 1 509 ? 29.543 -17.630 -8.805 1.00 89.19 509 ALA A C 1
ATOM 4089 O O . ALA A 1 509 ? 30.091 -17.199 -9.820 1.00 89.19 509 ALA A O 1
ATOM 4090 N N . ASP A 1 510 ? 28.306 -18.132 -8.806 1.00 87.62 510 ASP A N 1
ATOM 4091 C CA . ASP A 1 510 ? 27.463 -18.229 -9.999 1.00 87.62 510 ASP A CA 1
ATOM 4092 C C . ASP A 1 510 ? 27.216 -16.851 -10.633 1.00 87.62 510 ASP A C 1
ATOM 4094 O O . ASP A 1 510 ? 27.472 -16.674 -11.826 1.00 87.62 510 ASP A O 1
ATOM 4098 N N . ILE A 1 511 ? 26.829 -15.849 -9.833 1.00 89.00 511 ILE A N 1
ATOM 4099 C CA . ILE A 1 511 ? 26.650 -14.469 -10.308 1.00 89.00 511 ILE A CA 1
ATOM 4100 C C . ILE A 1 511 ? 27.956 -13.938 -10.914 1.00 89.00 511 ILE A C 1
ATOM 4102 O O . ILE A 1 511 ? 27.951 -13.490 -12.060 1.00 89.00 511 ILE A O 1
ATOM 4106 N N . LEU A 1 512 ? 29.087 -14.039 -10.201 1.00 91.12 512 LEU A N 1
ATOM 4107 C CA . LEU A 1 512 ? 30.387 -13.563 -10.696 1.00 91.12 512 LEU A CA 1
ATOM 4108 C C . LEU A 1 512 ? 30.818 -14.238 -12.004 1.00 91.12 512 LEU A C 1
ATOM 4110 O O . LEU A 1 512 ? 31.425 -13.575 -12.842 1.00 91.12 512 LEU A O 1
ATOM 4114 N N . SER A 1 513 ? 30.488 -15.518 -12.198 1.00 91.69 513 SER A N 1
ATOM 4115 C CA . SER A 1 513 ? 30.821 -16.265 -13.419 1.00 91.69 513 SER A CA 1
ATOM 4116 C C . SER A 1 513 ? 30.066 -15.793 -14.669 1.00 91.69 513 SER A C 1
ATOM 4118 O O . SER A 1 513 ? 30.525 -16.036 -15.784 1.00 91.69 513 SER A O 1
ATOM 4120 N N . LYS A 1 514 ? 28.926 -15.109 -14.491 1.00 90.25 514 LYS A N 1
ATOM 4121 C CA . LYS A 1 514 ? 28.033 -14.655 -15.571 1.00 90.25 514 LYS A CA 1
ATOM 4122 C C . LYS A 1 514 ? 28.218 -13.183 -15.941 1.00 90.25 514 LYS A C 1
ATOM 4124 O O . LYS A 1 514 ? 27.747 -12.769 -16.996 1.00 90.25 514 LYS A O 1
ATOM 4129 N N . LEU A 1 515 ? 28.871 -12.385 -15.093 1.00 92.19 515 LEU A N 1
ATOM 4130 C CA . LEU A 1 515 ? 29.068 -10.955 -15.344 1.00 92.19 515 LEU A CA 1
ATOM 4131 C C . LEU A 1 515 ? 30.080 -10.721 -16.486 1.00 92.19 515 LEU A C 1
ATOM 4133 O O . LEU A 1 515 ? 31.240 -11.120 -16.338 1.00 92.19 515 LEU A O 1
ATOM 4137 N N . PRO A 1 516 ? 29.706 -10.016 -17.575 1.00 92.94 516 PRO A N 1
ATOM 4138 C CA . PRO A 1 516 ? 30.638 -9.640 -18.642 1.00 92.94 516 PRO A CA 1
ATOM 4139 C C . PRO A 1 516 ? 31.677 -8.623 -18.141 1.00 92.94 516 PRO A C 1
ATOM 4141 O O . PRO A 1 516 ? 31.645 -8.213 -16.980 1.00 92.94 516 PRO A O 1
ATOM 4144 N N . ALA A 1 517 ? 32.612 -8.207 -18.997 1.00 90.94 517 ALA A N 1
ATOM 4145 C CA . ALA A 1 517 ? 33.525 -7.098 -18.702 1.00 90.94 517 ALA A CA 1
ATOM 4146 C C . ALA A 1 517 ? 32.797 -5.735 -18.690 1.00 90.94 517 ALA A C 1
ATOM 4148 O O . ALA A 1 517 ? 31.712 -5.602 -19.254 1.00 90.94 517 ALA A O 1
ATOM 4149 N N . ASP A 1 518 ? 33.401 -4.733 -18.049 1.00 92.00 518 ASP A N 1
ATOM 4150 C CA . ASP A 1 518 ? 32.892 -3.354 -18.007 1.00 92.00 518 ASP A CA 1
ATOM 4151 C C . ASP A 1 518 ? 33.068 -2.673 -19.388 1.00 92.00 518 ASP A C 1
ATOM 4153 O O . ASP A 1 518 ? 34.058 -2.917 -20.082 1.00 92.00 518 ASP A O 1
ATOM 4157 N N . PHE A 1 519 ? 32.125 -1.817 -19.801 1.00 92.12 519 PHE A N 1
ATOM 4158 C CA . PHE A 1 519 ? 32.144 -1.151 -21.113 1.00 92.12 519 PHE A CA 1
ATOM 4159 C C . PHE A 1 519 ? 33.245 -0.077 -21.211 1.00 92.12 519 PHE A C 1
ATOM 4161 O O . PHE A 1 519 ? 33.344 0.790 -20.338 1.00 92.12 519 PHE A O 1
ATOM 4168 N N . ASP A 1 520 ? 34.004 -0.056 -22.312 1.00 92.12 520 ASP A N 1
ATOM 4169 C CA . ASP A 1 520 ? 34.959 1.020 -22.626 1.00 92.12 520 ASP A CA 1
ATOM 4170 C C . ASP A 1 520 ? 34.224 2.265 -23.157 1.00 92.12 520 ASP A C 1
ATOM 4172 O O . ASP A 1 520 ? 33.870 2.365 -24.336 1.00 92.12 520 ASP A O 1
ATOM 4176 N N . LEU A 1 521 ? 34.007 3.236 -22.268 1.00 89.56 521 LEU A N 1
ATOM 4177 C CA . LEU A 1 521 ? 33.319 4.487 -22.588 1.00 89.56 521 LEU A CA 1
ATOM 4178 C C . LEU A 1 521 ? 34.104 5.367 -23.578 1.00 89.56 521 LEU A C 1
ATOM 4180 O O . LEU A 1 521 ? 33.481 6.093 -24.354 1.00 89.56 521 LEU A O 1
ATOM 4184 N N . GLU A 1 522 ? 35.441 5.293 -23.620 1.00 88.50 522 GLU A N 1
ATOM 4185 C CA . GLU A 1 522 ? 36.213 6.047 -24.612 1.00 88.50 522 GLU A CA 1
ATOM 4186 C C . GLU A 1 522 ? 36.038 5.454 -26.014 1.00 88.50 522 GLU A C 1
ATOM 4188 O O . GLU A 1 522 ? 35.870 6.196 -26.984 1.00 88.50 522 GLU A O 1
ATOM 4193 N N . ALA A 1 523 ? 36.058 4.123 -26.145 1.00 89.19 523 ALA A N 1
ATOM 4194 C CA . ALA A 1 523 ? 35.785 3.449 -27.413 1.00 89.19 523 ALA A CA 1
ATOM 4195 C C . ALA A 1 523 ? 34.354 3.723 -27.904 1.00 89.19 523 ALA A C 1
ATOM 4197 O O . ALA A 1 523 ? 34.156 4.001 -29.090 1.00 89.19 523 ALA A O 1
ATOM 4198 N N . VAL A 1 524 ? 33.371 3.735 -26.997 1.00 88.50 524 VAL A N 1
ATOM 4199 C CA . VAL A 1 524 ? 31.982 4.115 -27.303 1.00 88.50 524 VAL A CA 1
ATOM 4200 C C . VAL A 1 524 ? 31.909 5.556 -27.810 1.00 88.50 524 VAL A C 1
ATOM 4202 O O . VAL A 1 524 ? 31.366 5.776 -28.890 1.00 88.50 524 VAL A O 1
ATOM 4205 N N . MET A 1 525 ? 32.515 6.529 -27.119 1.00 86.69 525 MET A N 1
ATOM 4206 C CA . MET A 1 525 ? 32.513 7.937 -27.552 1.00 86.69 525 MET A CA 1
ATOM 4207 C C . MET A 1 525 ? 33.283 8.174 -28.863 1.00 86.69 525 MET A C 1
ATOM 4209 O O . MET A 1 525 ? 32.888 9.028 -29.657 1.00 86.69 525 MET A O 1
ATOM 4213 N N . ARG A 1 526 ? 34.351 7.407 -29.133 1.00 87.69 526 ARG A N 1
ATOM 4214 C CA . ARG A 1 526 ? 35.076 7.433 -30.419 1.00 87.69 526 ARG A CA 1
ATOM 4215 C C . ARG A 1 526 ? 34.243 6.861 -31.571 1.00 87.69 526 ARG A C 1
ATOM 4217 O O . ARG A 1 526 ? 34.361 7.346 -32.693 1.00 87.69 526 ARG A O 1
ATOM 4224 N N . ARG A 1 527 ? 33.419 5.837 -31.313 1.00 86.50 527 ARG A N 1
ATOM 4225 C CA . ARG A 1 527 ? 32.581 5.163 -32.323 1.00 86.50 527 ARG A CA 1
ATOM 4226 C C . ARG A 1 527 ? 31.239 5.866 -32.561 1.00 86.50 527 ARG A C 1
ATOM 4228 O O . ARG A 1 527 ? 30.759 5.886 -33.692 1.00 86.50 527 ARG A O 1
ATOM 4235 N N . PHE A 1 528 ? 30.661 6.458 -31.519 1.00 86.31 528 PHE A N 1
ATOM 4236 C CA . PHE A 1 528 ? 29.376 7.160 -31.524 1.00 86.31 528 PHE A CA 1
ATOM 4237 C C . PHE A 1 528 ? 29.550 8.588 -30.969 1.00 86.31 528 PHE A C 1
ATOM 4239 O O . PHE A 1 528 ? 29.121 8.878 -29.851 1.00 86.31 528 PHE A O 1
ATOM 4246 N N . PRO A 1 529 ? 30.185 9.505 -31.725 1.00 84.94 529 PRO A N 1
ATOM 4247 C CA . PRO A 1 529 ? 30.434 10.867 -31.262 1.00 84.94 529 PRO A CA 1
ATOM 4248 C C . PRO A 1 529 ? 29.136 11.660 -31.060 1.00 84.94 529 PRO A C 1
ATOM 4250 O O . PRO A 1 529 ? 28.140 11.468 -31.770 1.00 84.94 529 PRO A O 1
ATOM 4253 N N . THR A 1 530 ? 29.171 12.604 -30.117 1.00 82.50 530 THR A N 1
ATOM 4254 C CA . THR A 1 530 ? 28.081 13.541 -29.804 1.00 82.50 530 THR A CA 1
ATOM 4255 C C . THR A 1 530 ? 27.782 14.435 -31.008 1.00 82.50 530 THR A C 1
ATOM 4257 O O . THR A 1 530 ? 28.495 15.401 -31.275 1.00 82.50 530 THR A O 1
ATOM 4260 N N . THR A 1 531 ? 26.738 14.086 -31.759 1.00 81.00 531 THR A N 1
ATOM 4261 C CA . THR A 1 531 ? 26.421 14.669 -33.069 1.00 81.00 531 THR A CA 1
ATOM 4262 C C . THR A 1 531 ? 25.068 15.370 -33.019 1.00 81.00 531 THR A C 1
ATOM 4264 O O . THR A 1 531 ? 24.087 14.763 -32.598 1.00 81.00 531 THR A O 1
ATOM 4267 N N . TYR A 1 532 ? 24.979 16.617 -33.498 1.00 75.75 532 TYR A N 1
ATOM 4268 C CA . TYR A 1 532 ? 23.731 17.398 -33.466 1.00 75.75 532 TYR A CA 1
ATOM 4269 C C . TYR A 1 532 ? 22.547 16.665 -34.127 1.00 75.75 532 TYR A C 1
ATOM 4271 O O . TYR A 1 532 ? 21.449 16.645 -33.580 1.00 75.75 532 TYR A O 1
ATOM 4279 N N . ASN A 1 533 ? 22.782 15.967 -35.240 1.00 78.44 533 ASN A N 1
ATOM 4280 C CA . ASN A 1 533 ? 21.743 15.234 -35.974 1.00 78.44 533 ASN A CA 1
ATOM 4281 C C . ASN A 1 533 ? 21.382 13.858 -35.367 1.00 78.44 533 ASN A C 1
ATOM 4283 O O . ASN A 1 533 ? 20.595 13.136 -35.971 1.00 78.44 533 ASN A O 1
ATOM 4287 N N . GLN A 1 534 ? 21.984 13.449 -34.240 1.00 84.06 534 GLN A N 1
ATOM 4288 C CA . GLN A 1 534 ? 21.770 12.125 -33.639 1.00 84.06 534 GLN A CA 1
ATOM 4289 C C . GLN A 1 534 ? 22.002 12.145 -32.115 1.00 84.06 534 GLN A C 1
ATOM 4291 O O . GLN A 1 534 ? 23.057 11.736 -31.620 1.00 84.06 534 GLN A O 1
ATOM 4296 N N . SER A 1 535 ? 20.992 12.572 -31.348 1.00 86.69 535 SER A N 1
ATOM 4297 C CA . SER A 1 535 ? 21.044 12.598 -29.872 1.00 86.69 535 SER A CA 1
ATOM 4298 C C . SER A 1 535 ? 21.194 11.209 -29.241 1.00 86.69 535 SER A C 1
ATOM 4300 O O . SER A 1 535 ? 21.782 11.085 -28.166 1.00 86.69 535 SER A O 1
ATOM 4302 N N . MET A 1 536 ? 20.727 10.152 -29.913 1.00 86.31 536 MET A N 1
ATOM 4303 C CA . MET A 1 536 ? 20.780 8.773 -29.402 1.00 86.31 536 MET A CA 1
ATOM 4304 C C . MET A 1 536 ? 22.205 8.263 -29.119 1.00 86.31 536 MET A C 1
ATOM 4306 O O . MET A 1 536 ? 22.379 7.405 -28.257 1.00 86.31 536 MET A O 1
ATOM 4310 N N . ASN A 1 537 ? 23.233 8.818 -29.776 1.00 89.75 537 ASN A N 1
ATOM 4311 C CA . ASN A 1 537 ? 24.637 8.505 -29.474 1.00 89.75 537 ASN A CA 1
ATOM 4312 C C . ASN A 1 537 ? 25.000 8.884 -28.025 1.00 89.75 537 ASN A C 1
ATOM 4314 O O . ASN A 1 537 ? 25.655 8.121 -27.315 1.00 89.75 537 ASN A O 1
ATOM 4318 N N . THR A 1 538 ? 24.530 10.050 -27.572 1.00 88.25 538 THR A N 1
ATOM 4319 C CA . THR A 1 538 ? 24.748 10.554 -26.210 1.00 88.25 538 THR A CA 1
ATOM 4320 C C . THR A 1 538 ? 24.014 9.696 -25.179 1.00 88.25 538 THR A C 1
ATOM 4322 O O . THR A 1 538 ? 24.567 9.414 -24.117 1.00 88.25 538 THR A O 1
ATOM 4325 N N . VAL A 1 539 ? 22.797 9.239 -25.506 1.00 91.12 539 VAL A N 1
ATOM 4326 C CA . VAL A 1 539 ? 21.999 8.349 -24.644 1.00 91.12 539 VAL A CA 1
ATOM 4327 C C . VAL A 1 539 ? 22.736 7.027 -24.413 1.00 91.12 539 VAL A C 1
ATOM 4329 O O . VAL A 1 539 ? 22.926 6.645 -23.263 1.00 91.12 539 VAL A O 1
ATOM 4332 N N . LEU A 1 540 ? 23.236 6.378 -25.475 1.00 91.62 540 LEU A N 1
ATOM 4333 C CA . LEU A 1 540 ? 24.000 5.126 -25.373 1.00 91.62 540 LEU A CA 1
ATOM 4334 C C . LEU A 1 540 ? 25.216 5.257 -24.437 1.00 91.62 540 LEU A C 1
ATOM 4336 O O . LEU A 1 540 ? 25.409 4.419 -23.556 1.00 91.62 540 LEU A O 1
ATOM 4340 N N . ALA A 1 541 ? 26.013 6.319 -24.594 1.00 91.31 541 ALA A N 1
ATOM 4341 C CA . ALA A 1 541 ? 27.203 6.543 -23.773 1.00 91.31 541 ALA A CA 1
ATOM 4342 C C . ALA A 1 541 ? 26.865 6.797 -22.288 1.00 91.31 541 ALA A C 1
ATOM 4344 O O . ALA A 1 541 ? 27.526 6.253 -21.400 1.00 91.31 541 ALA A O 1
ATOM 4345 N N . GLN A 1 542 ? 25.818 7.583 -22.004 1.00 91.38 542 GLN A N 1
ATOM 4346 C CA . GLN A 1 542 ? 25.360 7.828 -20.631 1.00 91.38 542 GLN A CA 1
ATOM 4347 C C . GLN A 1 542 ? 24.791 6.563 -19.976 1.00 91.38 542 GLN A C 1
ATOM 4349 O O . GLN A 1 542 ? 25.079 6.290 -18.810 1.00 91.38 542 GLN A O 1
ATOM 4354 N N . GLU A 1 543 ? 24.009 5.781 -20.718 1.00 93.00 543 GLU A N 1
ATOM 4355 C CA . GLU A 1 543 ? 23.426 4.524 -20.250 1.00 93.00 543 GLU A CA 1
ATOM 4356 C C . GLU A 1 543 ? 24.515 3.496 -19.928 1.00 93.00 543 GLU A C 1
ATOM 4358 O O . GLU A 1 543 ? 24.559 2.998 -18.804 1.00 93.00 543 GLU A O 1
ATOM 4363 N N . MET A 1 544 ? 25.470 3.253 -20.834 1.00 93.69 544 MET A N 1
ATOM 4364 C CA . MET A 1 544 ? 26.614 2.368 -20.562 1.00 93.69 544 MET A CA 1
ATOM 4365 C C . MET A 1 544 ? 27.413 2.800 -19.321 1.00 93.69 544 MET A C 1
ATOM 4367 O O . MET A 1 544 ? 27.804 1.951 -18.519 1.00 93.69 544 MET A O 1
ATOM 4371 N N . GLY A 1 545 ? 27.584 4.108 -19.093 1.00 93.31 545 GLY A N 1
ATOM 4372 C CA . GLY A 1 545 ? 28.193 4.632 -17.865 1.00 93.31 545 GLY A CA 1
ATOM 4373 C C . GLY A 1 545 ? 27.401 4.294 -16.591 1.00 93.31 545 GLY A C 1
ATOM 4374 O O . GLY A 1 545 ? 27.989 3.900 -15.581 1.00 93.31 545 GLY A O 1
ATOM 4375 N N . ARG A 1 546 ? 26.063 4.378 -16.631 1.00 92.56 546 ARG A N 1
ATOM 4376 C CA . ARG A 1 546 ? 25.185 3.968 -15.514 1.00 92.56 546 ARG A CA 1
ATOM 4377 C C . ARG A 1 546 ? 25.251 2.457 -15.269 1.00 92.56 546 ARG A C 1
ATOM 4379 O O . ARG A 1 546 ? 25.390 2.037 -14.121 1.00 92.56 546 ARG A O 1
ATOM 4386 N N . PHE A 1 547 ? 25.229 1.647 -16.328 1.00 94.56 547 PHE A N 1
ATOM 4387 C CA . PHE A 1 547 ? 25.348 0.190 -16.219 1.00 94.56 547 PHE A CA 1
ATOM 4388 C C . PHE A 1 547 ? 26.718 -0.256 -15.681 1.00 94.56 547 PHE A C 1
ATOM 4390 O O . PHE A 1 547 ? 26.752 -1.144 -14.829 1.00 94.56 547 PHE A O 1
ATOM 4397 N N . ASN A 1 548 ? 27.823 0.403 -16.053 1.00 94.81 548 ASN A N 1
ATOM 4398 C CA . ASN A 1 548 ? 29.147 0.162 -15.455 1.00 94.81 548 ASN A CA 1
ATOM 4399 C C . ASN A 1 548 ? 29.162 0.416 -13.936 1.00 94.81 548 ASN A C 1
ATOM 4401 O O . ASN A 1 548 ? 29.690 -0.397 -13.176 1.00 94.81 548 ASN A O 1
ATOM 4405 N N . ASN A 1 549 ? 28.537 1.503 -13.467 1.00 93.81 549 ASN A N 1
ATOM 4406 C CA . ASN A 1 549 ? 28.467 1.828 -12.035 1.00 93.81 549 ASN A CA 1
ATOM 4407 C C . ASN A 1 549 ? 27.729 0.757 -11.207 1.00 93.81 549 ASN A C 1
ATOM 4409 O O . ASN A 1 549 ? 28.079 0.529 -10.043 1.00 93.81 549 ASN A O 1
ATOM 4413 N N . LEU A 1 550 ? 26.730 0.096 -11.801 1.00 94.50 550 LEU A N 1
ATOM 4414 C CA . LEU A 1 550 ? 26.013 -1.036 -11.210 1.00 94.50 550 LEU A CA 1
ATOM 4415 C C . LEU A 1 550 ? 26.822 -2.339 -11.304 1.00 94.50 550 LEU A C 1
ATOM 4417 O O . LEU A 1 550 ? 26.986 -3.032 -10.301 1.00 94.50 550 LEU A O 1
ATOM 4421 N N 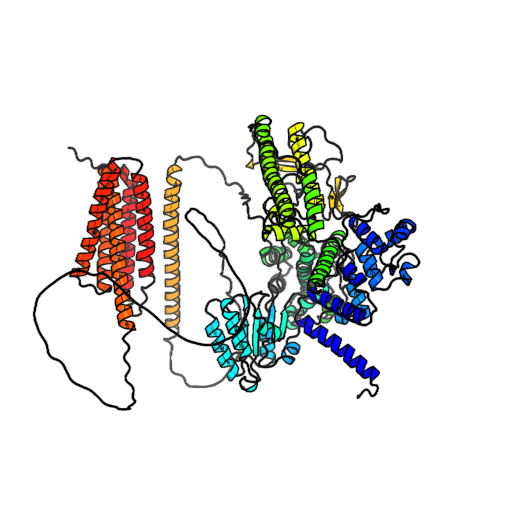. LEU A 1 551 ? 27.371 -2.647 -12.483 1.00 94.69 551 LEU A N 1
ATOM 4422 C CA . LEU A 1 551 ? 28.186 -3.836 -12.752 1.00 94.69 551 LEU A CA 1
ATOM 4423 C C . LEU A 1 551 ? 29.385 -3.925 -11.800 1.00 94.69 551 LEU A C 1
ATOM 4425 O O . LEU A 1 551 ? 29.594 -4.956 -11.160 1.00 94.69 551 LEU A O 1
ATOM 4429 N N . SER A 1 552 ? 30.106 -2.816 -11.633 1.00 94.12 552 SER A N 1
ATOM 4430 C CA . SER A 1 552 ? 31.223 -2.685 -10.696 1.00 94.12 552 SER A CA 1
ATOM 4431 C C . SER A 1 552 ? 30.788 -2.914 -9.240 1.00 94.12 552 SER A C 1
ATOM 4433 O O . SER A 1 552 ? 31.461 -3.630 -8.498 1.00 94.12 552 SER A O 1
ATOM 4435 N N . ALA A 1 553 ? 29.621 -2.399 -8.830 1.00 93.19 553 ALA A N 1
ATOM 4436 C CA . ALA A 1 553 ? 29.099 -2.587 -7.474 1.00 93.19 553 ALA A CA 1
ATOM 4437 C C . ALA A 1 553 ? 28.697 -4.045 -7.181 1.00 93.19 553 ALA A C 1
ATOM 4439 O O . ALA A 1 553 ? 29.044 -4.575 -6.121 1.00 93.19 553 ALA A O 1
ATOM 4440 N N . ILE A 1 554 ? 28.025 -4.717 -8.124 1.00 93.94 554 ILE A N 1
ATOM 4441 C CA . ILE A 1 554 ? 27.684 -6.145 -8.013 1.00 93.94 554 ILE A CA 1
ATOM 4442 C C . ILE A 1 554 ? 28.976 -6.976 -7.966 1.00 93.94 554 ILE A C 1
ATOM 4444 O O . ILE A 1 554 ? 29.165 -7.768 -7.046 1.00 93.94 554 ILE A O 1
ATOM 4448 N N . ARG A 1 555 ? 29.925 -6.730 -8.882 1.00 94.75 555 ARG A N 1
ATOM 4449 C CA . ARG A 1 555 ? 31.212 -7.445 -8.935 1.00 94.75 555 ARG A CA 1
ATOM 4450 C C . ARG A 1 555 ? 32.015 -7.286 -7.636 1.00 94.75 555 ARG A C 1
ATOM 4452 O O . ARG A 1 555 ? 32.472 -8.278 -7.070 1.00 94.75 555 ARG A O 1
ATOM 4459 N N . ALA A 1 556 ? 32.170 -6.057 -7.140 1.00 93.25 556 ALA A N 1
ATOM 4460 C CA . ALA A 1 556 ? 32.954 -5.767 -5.939 1.00 93.25 556 ALA A CA 1
ATOM 4461 C C . ALA A 1 556 ? 32.335 -6.372 -4.669 1.00 93.25 556 ALA A C 1
ATOM 4463 O O . ALA A 1 556 ? 33.046 -6.983 -3.870 1.00 93.25 556 ALA A O 1
ATOM 4464 N N . SER A 1 557 ? 31.016 -6.249 -4.494 1.00 93.25 557 SER A N 1
ATOM 4465 C CA . SER A 1 557 ? 30.316 -6.811 -3.330 1.00 93.25 557 SER A CA 1
ATOM 4466 C C . SER A 1 557 ? 30.351 -8.341 -3.319 1.00 93.25 557 SER A C 1
ATOM 4468 O O . SER A 1 557 ? 30.749 -8.915 -2.308 1.00 93.25 557 SER A O 1
ATOM 4470 N N . SER A 1 558 ? 30.067 -9.015 -4.440 1.00 91.75 558 SER A N 1
ATOM 4471 C CA . SER A 1 558 ? 30.170 -10.479 -4.532 1.00 91.75 558 SER A CA 1
ATOM 4472 C C . SER A 1 558 ? 31.589 -10.991 -4.241 1.00 91.75 558 SER A C 1
ATOM 4474 O O . SER A 1 558 ? 31.748 -11.961 -3.499 1.00 91.75 558 SER A O 1
ATOM 4476 N N . ILE A 1 559 ? 32.633 -10.312 -4.740 1.00 93.62 559 ILE A N 1
ATOM 4477 C CA . ILE A 1 559 ? 34.036 -10.643 -4.421 1.00 93.62 559 ILE A CA 1
ATOM 4478 C C . ILE A 1 559 ? 34.328 -10.452 -2.925 1.00 93.62 559 ILE A C 1
ATOM 4480 O O . ILE A 1 559 ? 35.013 -11.277 -2.317 1.00 93.62 559 ILE A O 1
ATOM 4484 N N . ASN A 1 560 ? 33.831 -9.375 -2.314 1.00 92.31 560 ASN A N 1
ATOM 4485 C CA . ASN A 1 560 ? 34.079 -9.091 -0.902 1.00 92.31 560 ASN A CA 1
ATOM 4486 C C . ASN A 1 560 ? 33.339 -10.061 0.029 1.00 92.31 560 ASN A C 1
ATOM 4488 O O . ASN A 1 560 ? 33.912 -10.460 1.036 1.00 92.31 560 ASN A O 1
ATOM 4492 N N . ILE A 1 561 ? 32.146 -10.535 -0.339 1.00 91.25 561 ILE A N 1
ATOM 4493 C CA . ILE A 1 561 ? 31.414 -11.587 0.389 1.00 91.25 561 ILE A CA 1
ATOM 4494 C C . ILE A 1 561 ? 32.175 -12.913 0.338 1.00 91.25 561 ILE A C 1
ATOM 4496 O O . ILE A 1 561 ? 32.413 -13.531 1.374 1.00 91.25 561 ILE A O 1
ATOM 4500 N N . GLN A 1 562 ? 32.654 -13.315 -0.844 1.00 91.00 562 GLN A N 1
ATOM 4501 C CA . GLN A 1 562 ? 33.487 -14.514 -0.986 1.00 91.00 562 GLN A CA 1
ATOM 4502 C C . GLN A 1 562 ? 34.794 -14.450 -0.184 1.00 91.00 562 GLN A C 1
ATOM 4504 O O . GLN A 1 562 ? 35.315 -15.491 0.221 1.00 91.00 562 GLN A O 1
ATOM 4509 N N . LYS A 1 563 ? 35.337 -13.248 0.046 1.00 90.94 563 LYS A N 1
ATOM 4510 C CA . LYS A 1 563 ? 36.480 -13.025 0.942 1.00 90.94 563 LYS A CA 1
ATOM 4511 C C . LYS A 1 563 ? 36.069 -13.034 2.416 1.00 90.94 563 LYS A C 1
ATOM 4513 O O . LYS A 1 563 ? 36.788 -13.626 3.213 1.00 90.94 563 LYS A O 1
ATOM 4518 N N . ALA A 1 564 ? 34.938 -12.427 2.773 1.00 89.62 564 ALA A N 1
ATOM 4519 C CA . ALA A 1 564 ? 34.457 -12.335 4.151 1.00 89.62 564 ALA A CA 1
ATOM 4520 C C . ALA A 1 564 ? 34.084 -13.708 4.730 1.00 89.62 564 ALA A C 1
ATOM 4522 O O . ALA A 1 564 ? 34.554 -14.060 5.806 1.00 89.62 564 ALA A O 1
ATOM 4523 N N . ILE A 1 565 ? 33.372 -14.539 3.960 1.00 86.94 565 ILE A N 1
ATOM 4524 C CA . ILE A 1 565 ? 33.067 -15.940 4.313 1.00 86.94 565 ILE A CA 1
ATOM 4525 C C . ILE A 1 565 ? 34.357 -16.766 4.509 1.00 86.94 565 ILE A C 1
ATOM 4527 O O . ILE A 1 565 ? 34.404 -17.686 5.317 1.00 86.94 565 ILE A O 1
ATOM 4531 N N . LYS A 1 566 ? 35.444 -16.405 3.813 1.00 86.75 566 LYS A N 1
ATOM 4532 C CA . LYS A 1 566 ? 36.778 -17.017 3.963 1.00 86.75 566 LYS A CA 1
ATOM 4533 C C . LYS A 1 566 ? 37.653 -16.366 5.047 1.00 86.75 566 LYS A C 1
ATOM 4535 O O . LYS A 1 566 ? 38.830 -16.704 5.140 1.00 86.75 566 LYS A O 1
ATOM 4540 N N . GLY A 1 567 ? 37.130 -15.416 5.827 1.00 86.12 567 GLY A N 1
ATOM 4541 C CA . GLY A 1 567 ? 37.880 -14.687 6.859 1.00 86.12 567 GLY A CA 1
ATOM 4542 C C . GLY A 1 567 ? 38.971 -13.742 6.328 1.00 86.12 567 GLY A C 1
ATOM 4543 O O . GLY A 1 567 ? 39.815 -13.291 7.094 1.00 86.12 567 GLY A O 1
ATOM 4544 N N . LEU A 1 568 ? 38.980 -13.440 5.023 1.00 87.19 568 LEU A N 1
ATOM 4545 C CA . LEU A 1 568 ? 39.980 -12.584 4.363 1.00 87.19 568 LEU A CA 1
ATOM 4546 C C . LEU A 1 568 ? 39.595 -11.093 4.350 1.00 87.19 568 LEU A C 1
ATOM 4548 O O . LEU A 1 568 ? 40.408 -10.249 3.978 1.00 87.19 568 LEU A O 1
ATOM 4552 N N . VAL A 1 569 ? 38.346 -10.775 4.695 1.00 87.62 569 VAL A N 1
ATOM 4553 C CA . VAL A 1 569 ? 37.768 -9.426 4.799 1.00 87.62 569 VAL A CA 1
ATOM 4554 C C . VAL A 1 569 ? 36.844 -9.420 6.020 1.00 87.62 569 VAL A C 1
ATOM 4556 O O . VAL A 1 569 ? 36.182 -10.419 6.290 1.00 87.62 569 VAL A O 1
ATOM 4559 N N . VAL A 1 570 ? 36.794 -8.316 6.766 1.00 86.25 570 VAL A N 1
ATOM 4560 C CA . VAL A 1 570 ? 35.870 -8.175 7.904 1.00 86.25 570 VAL A CA 1
ATOM 4561 C C . VAL A 1 570 ? 34.437 -8.051 7.382 1.00 86.25 570 VAL A C 1
ATOM 4563 O O . VAL A 1 570 ? 34.176 -7.255 6.479 1.00 86.25 570 VAL A O 1
ATOM 4566 N N . MET A 1 571 ? 33.507 -8.820 7.951 1.00 85.00 571 MET A N 1
ATOM 4567 C CA . MET A 1 571 ? 32.083 -8.664 7.660 1.00 85.00 571 MET A CA 1
ATOM 4568 C C . MET A 1 571 ? 31.611 -7.295 8.177 1.00 85.00 571 MET A C 1
ATOM 4570 O O . MET A 1 571 ? 31.746 -6.997 9.361 1.00 85.00 571 MET A O 1
ATOM 4574 N N . SER A 1 572 ? 31.091 -6.449 7.288 1.00 88.75 572 SER A N 1
ATOM 4575 C CA . SER A 1 572 ? 30.450 -5.179 7.646 1.00 88.75 572 SER A CA 1
ATOM 4576 C C . SER A 1 572 ? 28.931 -5.322 7.599 1.00 88.75 572 SER A C 1
ATOM 4578 O O . SER A 1 572 ? 28.418 -6.196 6.903 1.00 88.75 572 SER A O 1
ATOM 4580 N N . SER A 1 573 ? 28.201 -4.422 8.257 1.00 87.44 573 SER A N 1
ATOM 4581 C CA . SER A 1 573 ? 26.731 -4.397 8.223 1.00 87.44 573 SER A CA 1
ATOM 4582 C C . SER A 1 573 ? 26.154 -4.321 6.801 1.00 87.44 573 SER A C 1
ATOM 4584 O O . SER A 1 573 ? 25.112 -4.911 6.530 1.00 87.44 573 SER A O 1
ATOM 4586 N N . GLU A 1 574 ? 26.845 -3.667 5.859 1.00 87.12 574 GLU A N 1
ATOM 4587 C CA . GLU A 1 574 ? 26.457 -3.676 4.440 1.00 87.12 574 GLU A CA 1
ATOM 4588 C C . GLU A 1 574 ? 26.646 -5.055 3.781 1.00 87.12 574 GLU A C 1
ATOM 4590 O O . GLU A 1 574 ? 25.846 -5.448 2.934 1.00 87.12 574 GLU A O 1
ATOM 4595 N N . LEU A 1 575 ? 27.683 -5.813 4.157 1.00 87.69 575 LEU A N 1
ATOM 4596 C CA . LEU A 1 575 ? 27.889 -7.180 3.666 1.00 87.69 575 LEU A CA 1
ATOM 4597 C C . LEU A 1 575 ? 26.894 -8.156 4.316 1.00 87.69 575 LEU A C 1
ATOM 4599 O O . LEU A 1 575 ? 26.359 -9.011 3.614 1.00 87.69 575 LEU A O 1
ATOM 4603 N N . GLU A 1 576 ? 26.566 -7.985 5.600 1.00 87.50 576 GLU A N 1
ATOM 4604 C CA . GLU A 1 576 ? 25.491 -8.726 6.281 1.00 87.50 576 GLU A CA 1
ATOM 4605 C C . GLU A 1 576 ? 24.122 -8.472 5.630 1.00 87.50 576 GLU A C 1
ATOM 4607 O O . GLU A 1 576 ? 23.346 -9.411 5.436 1.00 87.50 576 GLU A O 1
ATOM 4612 N N . GLU A 1 577 ? 23.837 -7.229 5.221 1.00 87.38 577 GLU A N 1
ATOM 4613 C CA . GLU A 1 577 ? 22.625 -6.883 4.469 1.00 87.38 577 GLU A CA 1
ATOM 4614 C C . GLU A 1 577 ? 22.554 -7.654 3.140 1.00 87.38 577 GLU A C 1
ATOM 4616 O O . GLU A 1 577 ? 21.499 -8.192 2.792 1.00 87.38 577 GLU A O 1
ATOM 4621 N N . VAL A 1 578 ? 23.675 -7.773 2.415 1.00 86.75 578 VAL A N 1
ATOM 4622 C CA . VAL A 1 578 ? 23.736 -8.560 1.173 1.00 86.75 578 VAL A CA 1
ATOM 4623 C C . VAL A 1 578 ? 23.592 -10.058 1.448 1.00 86.75 578 VAL A C 1
ATOM 4625 O O . VAL A 1 578 ? 22.817 -10.710 0.754 1.00 86.75 578 VAL A O 1
ATOM 4628 N N . VAL A 1 579 ? 24.271 -10.611 2.459 1.00 84.31 579 VAL A N 1
ATOM 4629 C CA . VAL A 1 579 ? 24.147 -12.028 2.863 1.00 84.31 579 VAL A CA 1
ATOM 4630 C C . VAL A 1 579 ? 22.684 -12.361 3.187 1.00 84.31 579 VAL A C 1
ATOM 4632 O O . VAL A 1 579 ? 22.117 -13.299 2.627 1.00 84.31 579 VAL A O 1
ATOM 4635 N N . SER A 1 580 ? 22.034 -11.534 4.010 1.00 81.69 580 SER A N 1
ATOM 4636 C CA . SER A 1 580 ? 20.613 -11.648 4.366 1.00 81.69 580 SER A CA 1
ATOM 4637 C C . SER A 1 580 ? 19.686 -11.509 3.146 1.00 81.69 580 SER A C 1
ATOM 4639 O O . SER A 1 580 ? 18.720 -12.262 2.990 1.00 81.69 580 SER A O 1
ATOM 4641 N N . SER A 1 581 ? 20.002 -10.594 2.224 1.00 80.06 581 SER A N 1
ATOM 4642 C CA . SER A 1 581 ? 19.252 -10.403 0.975 1.00 80.06 581 SER A CA 1
ATOM 4643 C C . SER A 1 581 ? 19.368 -11.609 0.040 1.00 80.06 581 SER A C 1
ATOM 4645 O O . SER A 1 581 ? 18.352 -12.073 -0.473 1.00 80.06 581 SER A O 1
ATOM 4647 N N . ILE A 1 582 ? 20.568 -12.177 -0.126 1.00 80.88 582 ILE A N 1
ATOM 4648 C CA . ILE A 1 582 ? 20.802 -13.385 -0.933 1.00 80.88 582 ILE A CA 1
ATOM 4649 C C . ILE A 1 582 ? 20.042 -14.580 -0.345 1.00 80.88 582 ILE A C 1
ATOM 4651 O O . ILE A 1 582 ? 19.294 -15.235 -1.072 1.00 80.88 582 ILE A O 1
ATOM 4655 N N . LEU A 1 583 ? 20.142 -14.814 0.969 1.00 71.19 583 LEU A N 1
ATOM 4656 C CA . LEU A 1 583 ? 19.415 -15.886 1.666 1.00 71.19 583 LEU A CA 1
ATOM 4657 C C . LEU A 1 583 ? 17.886 -15.746 1.571 1.00 71.19 583 LEU A C 1
ATOM 4659 O O . LEU A 1 583 ? 17.175 -16.748 1.584 1.00 71.19 583 LEU A O 1
ATOM 4663 N N . THR A 1 584 ? 17.369 -14.519 1.456 1.00 66.69 584 THR A N 1
ATOM 4664 C CA . THR A 1 584 ? 15.930 -14.245 1.285 1.00 66.69 584 THR A CA 1
ATOM 4665 C C . THR A 1 584 ? 15.498 -14.074 -0.178 1.00 66.69 584 THR A C 1
ATOM 4667 O O . THR A 1 584 ? 14.328 -13.785 -0.438 1.00 66.69 584 THR A O 1
ATOM 4670 N N . GLY A 1 585 ? 16.405 -14.259 -1.147 1.00 69.44 585 GLY A N 1
ATOM 4671 C CA . GLY A 1 585 ? 16.127 -14.127 -2.582 1.00 69.44 585 GLY A CA 1
ATOM 4672 C C . GLY A 1 585 ? 15.805 -12.699 -3.047 1.00 69.44 585 GLY A C 1
ATOM 4673 O O . GLY A 1 585 ? 15.182 -12.520 -4.098 1.00 69.44 585 GLY A O 1
ATOM 4674 N N . ARG A 1 586 ? 16.199 -11.682 -2.274 1.00 74.44 586 ARG A N 1
ATOM 4675 C CA . ARG A 1 586 ? 15.941 -10.252 -2.511 1.00 74.44 586 ARG A CA 1
ATOM 4676 C C . ARG A 1 586 ? 17.149 -9.560 -3.149 1.00 74.44 586 ARG A C 1
ATOM 4678 O O . ARG A 1 586 ? 18.281 -10.020 -3.028 1.00 74.44 586 ARG A O 1
ATOM 4685 N N . ILE A 1 587 ? 16.905 -8.433 -3.819 1.00 82.94 587 ILE A N 1
ATOM 4686 C CA . ILE A 1 587 ? 17.977 -7.562 -4.320 1.00 82.94 587 ILE A CA 1
ATOM 4687 C C . ILE A 1 587 ? 18.538 -6.757 -3.128 1.00 82.94 587 ILE A C 1
ATOM 4689 O O . ILE A 1 587 ? 17.745 -6.109 -2.441 1.00 82.94 587 ILE A O 1
ATOM 4693 N N . PRO A 1 588 ? 19.860 -6.757 -2.874 1.00 89.12 588 PRO A N 1
ATOM 4694 C CA . PRO A 1 588 ? 20.461 -5.996 -1.777 1.00 89.12 588 PRO A CA 1
ATOM 4695 C C . PRO A 1 588 ? 20.306 -4.480 -1.933 1.00 89.12 588 PRO A C 1
ATOM 4697 O O . PRO A 1 588 ? 20.418 -3.940 -3.039 1.00 89.12 588 PRO A O 1
ATOM 4700 N N . GLY A 1 589 ? 20.152 -3.761 -0.821 1.00 87.75 589 GLY A N 1
ATOM 4701 C CA . GLY A 1 589 ? 19.990 -2.309 -0.779 1.00 87.75 589 GLY A CA 1
ATOM 4702 C C . GLY A 1 589 ? 21.151 -1.550 -1.417 1.00 87.75 589 GLY A C 1
ATOM 4703 O O . GLY A 1 589 ? 20.920 -0.588 -2.151 1.00 87.75 589 GLY A O 1
ATOM 4704 N N . MET A 1 590 ? 22.394 -2.011 -1.237 1.00 88.62 590 MET A N 1
ATOM 4705 C CA . MET A 1 590 ? 23.563 -1.423 -1.910 1.00 88.62 590 MET A CA 1
ATOM 4706 C C . MET A 1 590 ? 23.528 -1.538 -3.446 1.00 88.62 590 MET A C 1
ATOM 4708 O O . MET A 1 590 ? 24.074 -0.670 -4.127 1.00 88.62 590 MET A O 1
ATOM 4712 N N . TRP A 1 591 ? 22.863 -2.558 -4.005 1.00 91.88 591 TRP A N 1
ATOM 4713 C CA . TRP A 1 591 ? 22.656 -2.679 -5.453 1.00 91.88 591 TRP A CA 1
ATOM 4714 C C . TRP A 1 591 ? 21.479 -1.806 -5.887 1.00 91.88 591 TRP A C 1
ATOM 4716 O O . TRP A 1 591 ? 21.607 -1.049 -6.844 1.00 91.88 591 TRP A O 1
ATOM 4726 N N . MET A 1 592 ? 20.370 -1.826 -5.137 1.00 87.19 592 MET A N 1
ATOM 4727 C CA . MET A 1 592 ? 19.191 -0.987 -5.400 1.00 87.19 592 MET A CA 1
ATOM 4728 C C . MET A 1 592 ? 19.511 0.517 -5.396 1.00 87.19 592 MET A C 1
ATOM 4730 O O . MET A 1 592 ? 18.968 1.248 -6.216 1.00 87.19 592 MET A O 1
ATOM 4734 N N . LYS A 1 593 ? 20.437 0.986 -4.542 1.00 89.06 593 LYS A N 1
ATOM 4735 C CA . LYS A 1 593 ? 20.952 2.375 -4.546 1.00 89.06 593 LYS A CA 1
ATOM 4736 C C . LYS A 1 593 ? 21.615 2.787 -5.875 1.00 89.06 593 LYS A C 1
ATOM 4738 O O . LYS A 1 593 ? 21.748 3.979 -6.129 1.00 89.06 593 LYS A O 1
ATOM 4743 N N . LYS A 1 594 ? 22.060 1.828 -6.694 1.00 88.56 594 LYS A N 1
ATOM 4744 C CA . LYS A 1 594 ? 22.747 2.040 -7.981 1.00 88.56 594 LYS A CA 1
ATOM 4745 C C . LYS A 1 594 ? 22.037 1.361 -9.159 1.00 88.56 594 LYS A C 1
ATOM 4747 O O . LYS A 1 594 ? 22.661 1.172 -10.199 1.00 88.56 594 LYS A O 1
ATOM 4752 N N . SER A 1 595 ? 20.770 0.974 -9.011 1.00 89.19 595 SER A N 1
ATOM 4753 C CA . SER A 1 595 ? 20.036 0.213 -10.027 1.00 89.19 595 SER A CA 1
ATOM 4754 C C . SER A 1 595 ? 18.765 0.911 -10.500 1.00 89.19 595 SER A C 1
ATOM 4756 O O . SER A 1 595 ? 18.269 1.848 -9.876 1.00 89.19 595 SER A O 1
ATOM 4758 N N . TYR A 1 596 ? 18.249 0.434 -11.627 1.00 87.44 596 TYR A N 1
ATOM 4759 C CA . TYR A 1 596 ? 16.936 0.787 -12.140 1.00 87.44 596 TYR A CA 1
ATOM 4760 C C . TYR A 1 596 ? 15.834 0.201 -11.230 1.00 87.44 596 TYR A C 1
ATOM 4762 O O . TYR A 1 596 ? 16.040 -0.850 -10.611 1.00 87.44 596 TYR A O 1
ATOM 4770 N N . PRO A 1 597 ? 14.648 0.833 -11.133 1.00 80.44 597 PRO A N 1
ATOM 4771 C CA . PRO A 1 597 ? 13.553 0.316 -10.317 1.00 80.44 597 PRO A CA 1
ATOM 4772 C C . PRO A 1 597 ? 13.154 -1.106 -10.734 1.00 80.44 597 PRO A C 1
ATOM 4774 O O . PRO A 1 597 ? 12.786 -1.353 -11.882 1.00 80.44 597 PRO A O 1
ATOM 4777 N N . SER A 1 598 ? 13.216 -2.052 -9.794 1.00 79.00 598 SER A N 1
ATOM 4778 C CA . SER A 1 598 ? 12.858 -3.449 -10.036 1.00 79.00 598 SER A CA 1
ATOM 4779 C C . SER A 1 598 ? 12.264 -4.102 -8.792 1.00 79.00 598 SER A C 1
ATOM 4781 O O . SER A 1 598 ? 12.736 -3.898 -7.676 1.00 79.00 598 SER A O 1
ATOM 4783 N N . LEU A 1 599 ? 11.234 -4.921 -9.012 1.00 71.50 599 LEU A N 1
ATOM 4784 C CA . LEU A 1 599 ? 10.585 -5.768 -8.004 1.00 71.50 599 LEU A CA 1
ATOM 4785 C C . LEU A 1 599 ? 10.848 -7.267 -8.269 1.00 71.50 599 LEU A C 1
ATOM 4787 O O . LEU A 1 599 ? 10.189 -8.132 -7.695 1.00 71.50 599 LEU A O 1
ATOM 4791 N N . LYS A 1 600 ? 11.788 -7.593 -9.172 1.00 74.69 600 LYS A N 1
ATOM 4792 C CA . LYS A 1 600 ? 12.139 -8.979 -9.520 1.00 74.69 600 LYS A CA 1
ATOM 4793 C C . LYS A 1 600 ? 12.934 -9.646 -8.377 1.00 74.69 600 LYS A C 1
ATOM 4795 O O . LYS A 1 600 ? 13.850 -9.021 -7.847 1.00 74.69 600 LYS A O 1
ATOM 4800 N N . PRO A 1 601 ? 12.665 -10.921 -8.027 1.00 73.88 601 PRO A N 1
ATOM 4801 C CA . PRO A 1 601 ? 13.535 -11.697 -7.139 1.00 73.88 601 PRO A CA 1
ATOM 4802 C C . PRO A 1 601 ? 14.958 -11.820 -7.698 1.00 73.88 601 PRO A C 1
ATOM 4804 O O . PRO A 1 601 ? 15.139 -11.807 -8.917 1.00 73.88 601 PRO A O 1
ATOM 4807 N N . LEU A 1 602 ? 15.949 -12.011 -6.823 1.00 78.38 602 LEU A N 1
ATOM 4808 C CA . LEU A 1 602 ? 17.387 -11.933 -7.120 1.00 78.38 602 LEU A CA 1
ATOM 4809 C C . LEU A 1 602 ? 17.804 -12.613 -8.438 1.00 78.38 602 LEU A C 1
ATOM 4811 O O . LEU A 1 602 ? 18.375 -11.959 -9.305 1.00 78.38 602 LEU A O 1
ATOM 4815 N N . GLY A 1 603 ? 17.476 -13.894 -8.640 1.00 76.31 603 GLY A N 1
ATOM 4816 C CA . GLY A 1 603 ? 17.848 -14.614 -9.869 1.00 76.31 603 GLY A CA 1
ATOM 4817 C C . GLY A 1 603 ? 17.166 -14.078 -11.138 1.00 76.31 603 GLY A C 1
ATOM 4818 O O . GLY A 1 603 ? 17.781 -14.005 -12.197 1.00 76.31 603 GLY A O 1
ATOM 4819 N N . SER A 1 604 ? 15.909 -13.633 -11.034 1.00 76.75 604 SER A N 1
ATOM 4820 C CA . SER A 1 604 ? 15.190 -12.998 -12.152 1.00 76.75 604 SER A CA 1
ATOM 4821 C C . SER A 1 604 ? 15.694 -11.581 -12.444 1.00 76.75 604 SER A C 1
ATOM 4823 O O . SER A 1 604 ? 15.617 -11.133 -13.584 1.00 76.75 604 SER A O 1
ATOM 4825 N N . TYR A 1 605 ? 16.207 -10.884 -11.428 1.00 86.31 605 TYR A N 1
ATOM 4826 C CA . TYR A 1 605 ? 16.875 -9.593 -11.564 1.00 86.31 605 TYR A CA 1
ATOM 4827 C C . TYR A 1 605 ? 18.252 -9.732 -12.231 1.00 86.31 605 TYR A C 1
ATOM 4829 O O . TYR A 1 605 ? 18.544 -8.981 -13.154 1.00 86.31 605 TYR A O 1
ATOM 4837 N N . VAL A 1 606 ? 19.069 -10.720 -11.842 1.00 86.81 606 VAL A N 1
ATOM 4838 C CA . VAL A 1 606 ? 20.383 -10.965 -12.471 1.00 86.81 606 VAL A CA 1
ATOM 4839 C C . VAL A 1 606 ? 20.234 -11.318 -13.954 1.00 86.81 606 VAL A C 1
ATOM 4841 O O . VAL A 1 606 ? 20.960 -10.769 -14.776 1.00 86.81 606 VAL A O 1
ATOM 4844 N N . ASN A 1 607 ? 19.259 -12.154 -14.327 1.00 87.06 607 ASN A N 1
ATOM 4845 C CA . ASN A 1 607 ? 19.002 -12.460 -15.740 1.00 87.06 607 ASN A CA 1
ATOM 4846 C C . ASN A 1 607 ? 18.547 -11.216 -16.531 1.00 87.06 607 ASN A C 1
ATOM 4848 O O . ASN A 1 607 ? 19.083 -10.945 -17.600 1.00 87.06 607 ASN A O 1
ATOM 4852 N N . ASP A 1 608 ? 17.623 -10.419 -15.981 1.00 87.69 608 ASP A N 1
ATOM 4853 C CA . ASP A 1 608 ? 17.164 -9.151 -16.576 1.00 87.69 608 ASP A CA 1
ATOM 4854 C C . ASP A 1 608 ? 18.307 -8.130 -16.739 1.00 87.69 608 ASP A C 1
ATOM 4856 O O . ASP A 1 608 ? 18.382 -7.436 -17.750 1.00 87.69 608 ASP A O 1
ATOM 4860 N N . PHE A 1 609 ? 19.234 -8.074 -15.782 1.00 91.94 609 PHE A N 1
ATOM 4861 C CA . PHE A 1 609 ? 20.438 -7.246 -15.853 1.00 91.94 609 PHE A CA 1
ATOM 4862 C C . PHE A 1 609 ? 21.382 -7.700 -16.978 1.00 91.94 609 PHE A C 1
ATOM 4864 O O . PHE A 1 609 ? 21.855 -6.870 -17.753 1.00 91.94 609 PHE A O 1
ATOM 4871 N N . LEU A 1 610 ? 21.608 -9.010 -17.127 1.00 92.25 610 LEU A N 1
ATOM 4872 C CA . LEU A 1 610 ? 22.437 -9.568 -18.202 1.00 92.25 610 LEU A CA 1
ATOM 4873 C C . LEU A 1 610 ? 21.818 -9.339 -19.594 1.00 92.25 610 LEU A C 1
ATOM 4875 O O . LEU A 1 610 ? 22.538 -8.974 -20.522 1.00 92.25 610 LEU A O 1
ATOM 4879 N N . GLU A 1 611 ? 20.494 -9.465 -19.737 1.00 92.12 611 GLU A N 1
ATOM 4880 C CA . GLU A 1 611 ? 19.778 -9.140 -20.983 1.00 92.12 611 GLU A CA 1
ATOM 4881 C C . GLU A 1 611 ? 19.942 -7.660 -21.382 1.00 92.12 611 GLU A C 1
ATOM 4883 O O . GLU A 1 611 ? 20.086 -7.351 -22.567 1.00 92.12 611 GLU A O 1
ATOM 4888 N N . ARG A 1 612 ? 19.972 -6.730 -20.415 1.00 93.31 612 ARG A N 1
ATOM 4889 C CA . ARG A 1 612 ? 20.218 -5.295 -20.674 1.00 93.31 612 ARG A CA 1
ATOM 4890 C C . ARG A 1 612 ? 21.646 -5.021 -21.124 1.00 93.31 612 ARG A C 1
ATOM 4892 O O . ARG A 1 612 ? 21.847 -4.268 -22.074 1.00 93.31 612 ARG A O 1
ATOM 4899 N N . LEU A 1 613 ? 22.630 -5.646 -20.472 1.00 93.62 613 LEU A N 1
ATOM 4900 C CA . LEU A 1 613 ? 24.034 -5.534 -20.877 1.00 93.62 613 LEU A CA 1
ATOM 4901 C C . LEU A 1 613 ? 24.234 -6.069 -22.304 1.00 93.62 613 LEU A C 1
ATOM 4903 O O . LEU A 1 613 ? 24.904 -5.417 -23.102 1.00 93.62 613 LEU A O 1
ATOM 4907 N N . HIS A 1 614 ? 23.584 -7.186 -22.654 1.00 93.69 614 HIS A N 1
ATOM 4908 C CA . HIS A 1 614 ? 23.577 -7.723 -24.019 1.00 93.69 614 HIS A CA 1
ATOM 4909 C C . HIS A 1 614 ? 22.946 -6.743 -25.020 1.00 93.69 614 HIS A C 1
ATOM 4911 O O . HIS A 1 614 ? 23.547 -6.461 -26.049 1.00 93.69 614 HIS A O 1
ATOM 4917 N N . PHE A 1 615 ? 21.785 -6.155 -24.705 1.00 93.50 615 PHE A N 1
ATOM 4918 C CA . PHE A 1 615 ? 21.114 -5.176 -25.573 1.00 93.50 615 PHE A CA 1
ATOM 4919 C C . PHE A 1 615 ? 21.973 -3.930 -25.868 1.00 93.50 615 PHE A C 1
ATOM 4921 O O . PHE A 1 615 ? 21.981 -3.440 -26.999 1.00 93.50 615 PHE A O 1
ATOM 4928 N N . LEU A 1 616 ? 22.719 -3.425 -24.879 1.00 92.81 616 LEU A N 1
ATOM 4929 C CA . LEU A 1 616 ? 23.645 -2.306 -25.089 1.00 92.81 616 LEU A CA 1
ATOM 4930 C C . LEU A 1 616 ? 24.893 -2.735 -25.880 1.00 92.81 616 LEU A C 1
ATOM 4932 O O . LEU A 1 616 ? 25.335 -1.997 -26.762 1.00 92.81 616 LEU A O 1
ATOM 4936 N N . GLN A 1 617 ? 25.428 -3.933 -25.624 1.00 92.25 617 GLN A N 1
ATOM 4937 C CA . GLN A 1 617 ? 26.552 -4.486 -26.386 1.00 92.25 617 GLN A CA 1
ATOM 4938 C C . GLN A 1 617 ? 26.184 -4.718 -27.861 1.00 92.25 617 GLN A C 1
ATOM 4940 O O . GLN A 1 617 ? 26.949 -4.329 -28.742 1.00 92.25 617 GLN A O 1
ATOM 4945 N N . ASP A 1 618 ? 24.992 -5.259 -28.143 1.00 92.81 618 ASP A N 1
ATOM 4946 C CA . ASP A 1 618 ? 24.461 -5.442 -29.501 1.00 92.81 618 ASP A CA 1
ATOM 4947 C C . ASP A 1 618 ? 24.450 -4.120 -30.278 1.00 92.81 618 ASP A C 1
ATOM 4949 O O . ASP A 1 618 ? 24.896 -4.079 -31.426 1.00 92.81 618 ASP A O 1
ATOM 4953 N N . TRP A 1 619 ? 23.975 -3.036 -29.649 1.00 92.19 619 TRP A N 1
ATOM 4954 C CA . TRP A 1 619 ? 23.955 -1.693 -30.238 1.00 92.19 619 TRP A CA 1
ATOM 4955 C C . TRP A 1 619 ? 25.382 -1.190 -30.496 1.00 92.19 619 TRP A C 1
ATOM 4957 O O . TRP A 1 619 ? 25.683 -0.732 -31.601 1.00 92.19 619 TRP A O 1
ATOM 4967 N N . TYR A 1 620 ? 26.295 -1.322 -29.529 1.00 90.12 620 TYR A N 1
ATOM 4968 C CA . TYR A 1 620 ? 27.689 -0.930 -29.741 1.00 90.12 620 TYR A CA 1
ATOM 4969 C C . TYR A 1 620 ? 28.343 -1.703 -30.898 1.00 90.12 620 TYR A C 1
ATOM 4971 O O . TYR A 1 620 ? 29.037 -1.095 -31.713 1.00 90.12 620 TYR A O 1
ATOM 4979 N N . GLU A 1 621 ? 28.106 -3.011 -31.014 1.00 91.38 621 GLU A N 1
ATOM 4980 C CA . GLU A 1 621 ? 28.710 -3.862 -32.044 1.00 91.38 621 GLU A CA 1
ATOM 4981 C C . GLU A 1 621 ? 28.092 -3.679 -33.436 1.00 91.38 621 GLU A C 1
ATOM 4983 O O . GLU A 1 621 ? 28.838 -3.537 -34.410 1.00 91.38 621 GLU A O 1
ATOM 4988 N N . HIS A 1 622 ? 26.761 -3.633 -33.537 1.00 89.12 622 HIS A N 1
ATOM 4989 C CA . HIS A 1 622 ? 26.020 -3.693 -34.805 1.00 89.12 622 HIS A CA 1
ATOM 4990 C C . HIS A 1 622 ? 25.437 -2.345 -35.262 1.00 89.12 622 HIS A C 1
ATOM 4992 O O . HIS A 1 622 ? 25.018 -2.220 -36.414 1.00 89.12 622 HIS A O 1
ATOM 4998 N N . GLY A 1 623 ? 25.449 -1.321 -34.405 1.00 86.94 623 GLY A N 1
ATOM 4999 C CA . GLY A 1 623 ? 24.828 -0.019 -34.657 1.00 86.94 623 GLY A CA 1
ATOM 5000 C C . GLY A 1 623 ? 23.402 0.088 -34.107 1.00 86.94 623 GLY A C 1
ATOM 5001 O O . GLY A 1 623 ? 22.903 -0.803 -33.426 1.00 86.94 623 GLY A O 1
ATOM 5002 N N . THR A 1 624 ? 22.750 1.222 -34.373 1.00 86.75 624 THR A N 1
ATOM 5003 C CA . THR A 1 624 ? 21.441 1.565 -33.794 1.00 86.75 624 THR A CA 1
ATOM 5004 C C . THR A 1 624 ? 20.367 0.510 -34.108 1.00 86.75 624 THR A C 1
ATOM 5006 O O . THR A 1 624 ? 20.127 0.235 -35.287 1.00 86.75 624 THR A O 1
ATOM 5009 N N . PRO A 1 625 ? 19.687 -0.063 -33.095 1.00 89.88 625 PRO A N 1
ATOM 5010 C CA . PRO A 1 625 ? 18.667 -1.082 -33.314 1.00 89.88 625 PRO A CA 1
ATOM 5011 C C . PRO A 1 625 ? 17.416 -0.496 -33.983 1.00 89.88 625 PRO A C 1
ATOM 5013 O O . PRO A 1 625 ? 17.012 0.630 -33.709 1.00 89.88 625 PRO A O 1
ATOM 5016 N N . ALA A 1 626 ? 16.756 -1.293 -34.829 1.00 87.25 626 ALA A N 1
ATOM 5017 C CA . ALA A 1 626 ? 15.512 -0.895 -35.498 1.00 87.25 626 ALA A CA 1
ATOM 5018 C C . ALA A 1 626 ? 14.286 -0.857 -34.561 1.00 87.25 626 ALA A C 1
ATOM 5020 O O . ALA A 1 626 ? 13.294 -0.216 -34.896 1.00 87.25 626 ALA A O 1
ATOM 5021 N N . VAL A 1 627 ? 14.347 -1.543 -33.411 1.00 90.00 627 VAL A N 1
ATOM 5022 C CA . VAL A 1 627 ? 13.313 -1.539 -32.362 1.00 90.00 627 VAL A CA 1
ATOM 5023 C C . VAL A 1 627 ? 13.994 -1.462 -30.995 1.00 90.00 627 VAL A C 1
ATOM 5025 O O . VAL A 1 627 ? 14.743 -2.368 -30.617 1.00 90.00 627 VAL A O 1
ATOM 5028 N N . PHE A 1 628 ? 13.724 -0.400 -30.243 1.00 91.06 628 PHE A N 1
ATOM 5029 C CA . PHE A 1 628 ? 14.326 -0.145 -28.937 1.00 91.06 628 PHE A CA 1
ATOM 5030 C C . PHE A 1 628 ? 13.584 -0.879 -27.822 1.00 91.06 628 PHE A C 1
ATOM 5032 O O . PHE A 1 628 ? 12.353 -0.902 -27.774 1.00 91.06 628 PHE A O 1
ATOM 5039 N N . TRP A 1 629 ? 14.329 -1.466 -26.886 1.00 91.44 629 TRP A N 1
ATOM 5040 C CA . TRP A 1 629 ? 13.751 -2.066 -25.688 1.00 91.44 629 TRP A CA 1
ATOM 5041 C C . TRP A 1 629 ? 13.626 -1.009 -24.586 1.00 91.44 629 TRP A C 1
ATOM 5043 O O . TRP A 1 629 ? 14.538 -0.834 -23.784 1.00 91.44 629 TRP A O 1
ATOM 5053 N N . VAL A 1 630 ? 12.498 -0.291 -24.550 1.00 89.12 630 VAL A N 1
ATOM 5054 C CA . VAL A 1 630 ? 12.323 0.876 -23.662 1.00 89.12 630 VAL A CA 1
ATOM 5055 C C . VAL A 1 630 ? 12.467 0.499 -22.191 1.00 89.12 630 VAL A C 1
ATOM 5057 O O . VAL A 1 630 ? 13.211 1.153 -21.468 1.00 89.12 630 VAL A O 1
ATOM 5060 N N . SER A 1 631 ? 11.856 -0.607 -21.752 1.00 86.69 631 SER A N 1
ATOM 5061 C CA . SER A 1 631 ? 12.007 -1.075 -20.366 1.00 86.69 631 SER A CA 1
ATOM 5062 C C . SER A 1 631 ? 13.417 -1.588 -20.029 1.00 86.69 631 SER A C 1
ATOM 5064 O O . SER A 1 631 ? 13.647 -1.953 -18.877 1.00 86.69 631 SER A O 1
ATOM 5066 N N . GLY A 1 632 ? 14.321 -1.678 -21.015 1.00 88.88 632 GLY A N 1
ATOM 5067 C CA . GLY A 1 632 ? 15.719 -2.089 -20.875 1.00 88.88 632 GLY A CA 1
ATOM 5068 C C . GLY A 1 632 ? 16.657 -0.956 -20.438 1.00 88.88 632 GLY A C 1
ATOM 5069 O O . GLY A 1 632 ? 17.666 -1.231 -19.787 1.00 88.88 632 GLY A O 1
ATOM 5070 N N . PHE A 1 633 ? 16.302 0.303 -20.707 1.00 90.00 633 PHE A N 1
ATOM 5071 C CA . PHE A 1 633 ? 17.070 1.467 -20.256 1.00 90.00 633 PHE A CA 1
ATOM 5072 C C . PHE A 1 633 ? 17.029 1.651 -18.732 1.00 90.00 633 PHE A C 1
ATOM 5074 O O . PHE A 1 633 ? 16.092 1.230 -18.050 1.00 90.00 633 PHE A O 1
ATOM 5081 N N . PHE A 1 634 ? 18.055 2.319 -18.214 1.00 88.25 634 PHE A N 1
ATOM 5082 C CA . PHE A 1 634 ? 18.170 2.814 -16.850 1.00 88.25 634 PHE A CA 1
ATOM 5083 C C . PHE A 1 634 ? 17.377 4.119 -16.679 1.00 88.25 634 PHE A C 1
ATOM 5085 O O . PHE A 1 634 ? 16.711 4.304 -15.661 1.00 88.25 634 PHE A O 1
ATOM 5092 N N . PHE A 1 635 ? 17.418 5.021 -17.669 1.00 86.00 635 PHE A N 1
ATOM 5093 C CA . PHE A 1 635 ? 16.688 6.293 -17.650 1.00 86.00 635 PHE A CA 1
ATOM 5094 C C . PHE A 1 635 ? 15.937 6.556 -18.965 1.00 86.00 635 PHE A C 1
ATOM 5096 O O . PHE A 1 635 ? 16.413 7.244 -19.869 1.00 86.00 635 PHE A O 1
ATOM 5103 N N . THR A 1 636 ? 14.713 6.026 -19.046 1.00 88.25 636 THR A N 1
ATOM 5104 C CA . THR A 1 636 ? 13.817 6.113 -20.215 1.00 88.25 636 THR A CA 1
ATOM 5105 C C . THR A 1 636 ? 13.557 7.538 -20.706 1.00 88.25 636 THR A C 1
ATOM 5107 O O . THR A 1 636 ? 13.427 7.741 -21.910 1.00 88.25 636 THR A O 1
ATOM 5110 N N . GLN A 1 637 ? 13.539 8.537 -19.818 1.00 87.44 637 GLN A N 1
ATOM 5111 C CA . GLN A 1 637 ? 13.297 9.929 -20.210 1.00 87.44 637 GLN A CA 1
ATOM 5112 C C . GLN A 1 637 ? 14.385 10.473 -21.149 1.00 87.44 637 GLN A C 1
ATOM 5114 O O . GLN A 1 637 ? 14.066 11.184 -22.094 1.00 87.44 637 GLN A O 1
ATOM 5119 N N . ALA A 1 638 ? 15.658 10.095 -20.969 1.00 87.81 638 ALA A N 1
ATOM 5120 C CA . ALA A 1 638 ? 16.720 10.512 -21.891 1.00 87.81 638 ALA A CA 1
ATOM 5121 C C . ALA A 1 638 ? 16.567 9.890 -23.290 1.00 87.81 638 ALA A C 1
ATOM 5123 O O . ALA A 1 638 ? 16.932 10.523 -24.280 1.00 87.81 638 ALA A O 1
ATOM 5124 N N . PHE A 1 639 ? 15.992 8.687 -23.388 1.00 90.50 639 PHE A N 1
ATOM 5125 C CA . PHE A 1 639 ? 15.620 8.085 -24.669 1.00 90.50 639 PHE A CA 1
ATOM 5126 C C . PHE A 1 639 ? 14.459 8.851 -25.328 1.00 90.50 639 PHE A C 1
ATOM 5128 O O . PHE A 1 639 ? 14.588 9.254 -26.482 1.00 90.50 639 PHE A O 1
ATOM 5135 N N . LEU A 1 640 ? 13.380 9.130 -24.587 1.00 89.25 640 LEU A N 1
ATOM 5136 C CA . LEU A 1 640 ? 12.210 9.872 -25.082 1.00 89.25 640 LEU A CA 1
ATOM 5137 C C . LEU A 1 640 ? 12.577 11.296 -25.537 1.00 89.25 640 LEU A C 1
ATOM 5139 O O . LEU A 1 640 ? 12.306 11.679 -26.673 1.00 89.25 640 LEU A O 1
ATOM 5143 N N . THR A 1 641 ? 13.301 12.058 -24.714 1.00 88.56 641 THR A N 1
ATOM 5144 C CA . THR A 1 641 ? 13.803 13.384 -25.108 1.00 88.56 641 THR A CA 1
ATOM 5145 C C . THR A 1 641 ? 14.832 13.290 -26.246 1.00 88.56 641 THR A C 1
ATOM 5147 O O . THR A 1 641 ? 14.901 14.181 -27.090 1.00 88.56 641 THR A O 1
ATOM 5150 N N . GLY A 1 642 ? 15.609 12.203 -26.338 1.00 88.81 642 GLY A N 1
ATOM 5151 C CA . GLY A 1 642 ? 16.487 11.924 -27.481 1.00 88.81 642 GLY A CA 1
ATOM 5152 C C . GLY A 1 642 ? 15.723 11.699 -28.792 1.00 88.81 642 GLY A C 1
ATOM 5153 O O . GLY A 1 642 ? 16.184 12.133 -29.849 1.00 88.81 642 GLY A O 1
ATOM 5154 N N . SER A 1 643 ? 14.545 11.076 -28.714 1.00 89.62 643 SER A N 1
ATOM 5155 C CA . SER A 1 643 ? 13.609 10.872 -29.826 1.00 89.62 643 SER A CA 1
ATOM 5156 C C . SER A 1 643 ? 13.012 12.202 -30.302 1.00 89.62 643 SER A C 1
ATOM 5158 O O . SER A 1 643 ? 13.175 12.568 -31.472 1.00 89.62 643 SER A O 1
ATOM 5160 N N . GLN A 1 644 ? 12.458 12.992 -29.373 1.00 88.38 644 GLN A N 1
ATOM 5161 C CA . GLN A 1 644 ? 11.945 14.343 -29.640 1.00 88.38 644 GLN A CA 1
ATOM 5162 C C . GLN A 1 644 ? 13.016 15.252 -30.251 1.00 88.38 644 GLN A C 1
ATOM 5164 O O . GLN A 1 644 ? 12.763 15.908 -31.257 1.00 88.38 644 GLN A O 1
ATOM 5169 N N . GLN A 1 645 ? 14.237 15.268 -29.702 1.00 88.69 645 GLN A N 1
ATOM 5170 C CA . GLN A 1 645 ? 15.338 16.083 -30.230 1.00 88.69 645 GLN A CA 1
ATOM 5171 C C . GLN A 1 645 ? 15.735 15.697 -31.659 1.00 88.69 645 GLN A C 1
ATOM 5173 O O . GLN A 1 645 ? 16.049 16.579 -32.460 1.00 88.69 645 GLN A O 1
ATOM 5178 N N . ASN A 1 646 ? 15.722 14.405 -31.996 1.00 88.56 646 ASN A N 1
ATOM 5179 C CA . ASN A 1 646 ? 15.983 13.952 -33.360 1.00 88.56 646 ASN A CA 1
ATOM 5180 C C . ASN A 1 646 ? 14.879 14.420 -34.329 1.00 88.56 646 ASN A C 1
ATOM 5182 O O . ASN A 1 646 ? 15.197 14.909 -35.413 1.00 88.56 646 ASN A O 1
ATOM 5186 N N . TYR A 1 647 ? 13.602 14.327 -33.940 1.00 88.25 647 TYR A N 1
ATOM 5187 C CA . TYR A 1 647 ? 12.478 14.802 -34.757 1.00 88.25 647 TYR A CA 1
ATOM 5188 C C . TYR A 1 647 ? 12.483 16.332 -34.918 1.00 88.25 647 TYR A C 1
ATOM 5190 O O . TYR A 1 647 ? 12.469 16.835 -36.042 1.00 88.25 647 TYR A O 1
ATOM 5198 N N . ALA A 1 648 ? 12.608 17.068 -33.809 1.00 88.00 648 ALA A N 1
ATOM 5199 C CA . ALA A 1 648 ? 12.706 18.527 -33.759 1.00 88.00 648 ALA A CA 1
ATOM 5200 C C . ALA A 1 648 ? 13.794 19.067 -34.701 1.00 88.00 648 ALA A C 1
ATOM 5202 O O . ALA A 1 648 ? 13.552 19.991 -35.474 1.00 88.00 648 ALA A O 1
ATOM 5203 N N . ARG A 1 649 ? 14.985 18.449 -34.702 1.00 87.81 649 ARG A N 1
ATOM 5204 C CA . ARG A 1 649 ? 16.105 18.849 -35.572 1.00 87.81 649 ARG A CA 1
ATOM 5205 C C . ARG A 1 649 ? 15.947 18.403 -37.026 1.00 87.81 649 ARG A C 1
ATOM 5207 O O . ARG A 1 649 ? 16.478 19.073 -37.905 1.00 87.81 649 ARG A O 1
ATOM 5214 N N . LYS 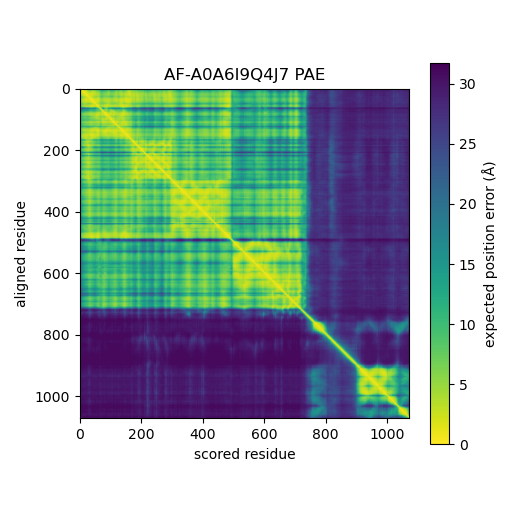A 1 650 ? 15.228 17.307 -37.298 1.00 87.31 650 LYS A N 1
ATOM 5215 C CA . LYS A 1 650 ? 14.918 16.858 -38.667 1.00 87.31 650 LYS A CA 1
ATOM 5216 C C . LYS A 1 650 ? 13.921 17.795 -39.357 1.00 87.31 650 LYS A C 1
ATOM 5218 O O . LYS A 1 650 ? 14.116 18.121 -40.525 1.00 87.31 650 LYS A O 1
ATOM 5223 N N . HIS A 1 651 ? 12.883 18.234 -38.641 1.00 86.44 651 HIS A N 1
ATOM 5224 C CA . HIS A 1 651 ? 11.809 19.081 -39.187 1.00 86.44 651 HIS A CA 1
ATOM 5225 C C . HIS A 1 651 ? 11.974 20.578 -38.887 1.00 86.44 651 HIS A C 1
ATOM 5227 O O . HIS A 1 651 ? 11.255 21.395 -39.448 1.00 86.44 651 HIS A O 1
ATOM 5233 N N . THR A 1 652 ? 12.964 20.957 -38.073 1.00 87.81 652 THR A N 1
ATOM 5234 C CA . THR A 1 652 ? 13.232 22.343 -37.634 1.00 87.81 652 THR A CA 1
ATOM 5235 C C . THR A 1 652 ? 12.063 22.953 -36.836 1.00 87.81 652 THR A C 1
ATOM 5237 O O . THR A 1 652 ? 11.709 24.117 -37.007 1.00 87.81 652 THR A O 1
ATOM 5240 N N . VAL A 1 653 ? 11.465 22.154 -35.944 1.00 87.25 653 VAL A N 1
ATOM 5241 C CA . VAL A 1 653 ? 10.350 22.542 -35.055 1.00 87.25 653 VAL A CA 1
ATOM 5242 C C . VAL A 1 653 ? 10.872 22.697 -33.613 1.00 87.25 653 VAL A C 1
ATOM 5244 O O . VAL A 1 653 ? 11.680 21.864 -33.192 1.00 87.25 653 VAL A O 1
ATOM 5247 N N . PRO A 1 654 ? 10.457 23.723 -32.839 1.00 85.88 654 PRO A N 1
ATOM 5248 C CA . PRO A 1 654 ? 10.769 23.826 -31.410 1.00 85.88 654 PRO A CA 1
ATOM 5249 C C . PRO A 1 654 ? 10.312 22.588 -30.628 1.00 85.88 654 PRO A C 1
ATOM 5251 O O . PRO A 1 654 ? 9.218 22.079 -30.858 1.00 85.88 654 PRO A O 1
ATOM 5254 N N . ILE A 1 655 ? 11.131 22.111 -29.686 1.00 83.81 655 ILE A N 1
ATOM 5255 C CA . ILE A 1 655 ? 10.834 20.878 -28.938 1.00 83.81 655 ILE A CA 1
ATOM 5256 C C . ILE A 1 655 ? 9.579 21.007 -28.062 1.00 83.81 655 ILE A C 1
ATOM 5258 O O . ILE A 1 655 ? 8.844 20.039 -27.900 1.00 83.81 655 ILE A O 1
ATOM 5262 N N . ASP A 1 656 ? 9.306 22.212 -27.568 1.00 83.81 656 ASP A N 1
ATOM 5263 C CA . ASP A 1 656 ? 8.226 22.512 -26.622 1.00 83.81 656 ASP A CA 1
ATOM 5264 C C . ASP A 1 656 ? 6.825 22.446 -27.262 1.00 83.81 656 ASP A C 1
ATOM 5266 O O . ASP A 1 656 ? 5.821 22.395 -26.558 1.00 83.81 656 ASP A O 1
ATOM 5270 N N . LEU A 1 657 ? 6.753 22.401 -28.600 1.00 83.56 657 LEU A N 1
ATOM 5271 C CA . LEU A 1 657 ? 5.512 22.236 -29.368 1.00 83.56 657 LEU A CA 1
ATOM 5272 C C . LEU A 1 657 ? 5.191 20.765 -29.699 1.00 83.56 657 LEU A C 1
ATOM 5274 O O . LEU A 1 657 ? 4.152 20.495 -30.299 1.00 83.56 657 LEU A O 1
ATOM 5278 N N . LEU A 1 658 ? 6.069 19.815 -29.340 1.00 83.94 658 LEU A N 1
ATOM 5279 C CA . LEU A 1 658 ? 5.982 18.410 -29.755 1.00 83.94 658 LEU A CA 1
ATOM 5280 C C . LEU A 1 658 ? 5.399 17.498 -28.667 1.00 83.94 658 LEU A C 1
ATOM 5282 O O . LEU A 1 658 ? 6.105 17.046 -27.759 1.00 83.94 658 LEU A O 1
ATOM 5286 N N . GLY A 1 659 ? 4.132 17.127 -28.834 1.00 82.62 659 GLY A N 1
ATOM 5287 C CA . GLY A 1 659 ? 3.516 16.012 -28.120 1.00 82.62 659 GLY A CA 1
ATOM 5288 C C . GLY A 1 659 ? 3.929 14.650 -28.693 1.00 82.62 659 GLY A C 1
ATOM 5289 O O . GLY A 1 659 ? 4.301 14.533 -29.865 1.00 82.62 659 GLY A O 1
ATOM 5290 N N . PHE A 1 660 ? 3.827 13.604 -27.869 1.00 82.81 660 PHE A N 1
ATOM 5291 C CA . PHE A 1 660 ? 3.919 12.213 -28.320 1.00 82.81 660 PHE A CA 1
ATOM 5292 C C . PHE A 1 660 ? 2.554 11.711 -28.814 1.00 82.81 660 PHE A C 1
ATOM 5294 O O . PHE A 1 660 ? 1.532 11.936 -28.168 1.00 82.81 660 PHE A O 1
ATOM 5301 N N . ASP A 1 661 ? 2.553 10.981 -29.926 1.00 83.00 661 ASP A N 1
ATOM 5302 C CA . ASP A 1 661 ? 1.411 10.223 -30.454 1.00 83.00 661 ASP A CA 1
ATOM 5303 C C . ASP A 1 661 ? 1.860 8.764 -30.684 1.00 83.00 661 ASP A C 1
ATOM 5305 O O . ASP A 1 661 ? 3.047 8.502 -30.899 1.00 83.00 661 ASP A O 1
ATOM 5309 N N . PHE A 1 662 ? 0.950 7.790 -30.613 1.00 83.62 662 PHE A N 1
ATOM 5310 C CA . PHE A 1 662 ? 1.313 6.369 -30.556 1.00 83.62 662 PHE A CA 1
ATOM 5311 C C . PHE A 1 662 ? 0.416 5.484 -31.430 1.00 83.62 662 PHE A C 1
ATOM 5313 O O . PHE A 1 662 ? -0.800 5.436 -31.258 1.00 83.62 662 PHE A O 1
ATOM 5320 N N . GLU A 1 663 ? 1.025 4.691 -32.316 1.00 84.81 663 GLU A N 1
ATOM 5321 C CA . GLU A 1 663 ? 0.325 3.683 -33.124 1.00 84.81 663 GLU A CA 1
ATOM 5322 C C . GLU A 1 663 ? 0.804 2.268 -32.771 1.00 84.81 663 GLU A C 1
ATOM 5324 O O . GLU A 1 663 ? 1.982 1.944 -32.915 1.00 84.81 663 GLU A O 1
ATOM 5329 N N . VAL A 1 664 ? -0.108 1.400 -32.323 1.00 85.38 664 VAL A N 1
ATOM 5330 C CA . VAL A 1 664 ? 0.208 -0.003 -32.005 1.00 85.38 664 VAL A CA 1
ATOM 5331 C C . VAL A 1 664 ? 0.278 -0.822 -33.294 1.00 85.38 664 VAL A C 1
ATOM 5333 O O . VAL A 1 664 ? -0.707 -0.922 -34.028 1.00 85.38 664 VAL A O 1
ATOM 5336 N N . LEU A 1 665 ? 1.441 -1.414 -33.568 1.00 84.69 665 LEU A N 1
ATOM 5337 C CA . LEU A 1 665 ? 1.694 -2.197 -34.775 1.00 84.69 665 LEU A CA 1
ATOM 5338 C C . LEU A 1 665 ? 1.301 -3.676 -34.589 1.00 84.69 665 LEU A C 1
ATOM 5340 O O . LEU A 1 665 ? 0.800 -4.101 -33.547 1.00 84.69 665 LEU A O 1
ATOM 5344 N N . GLU A 1 666 ? 1.517 -4.479 -35.630 1.00 82.81 666 GLU A N 1
ATOM 5345 C CA . GLU A 1 666 ? 1.303 -5.928 -35.588 1.00 82.81 666 GLU A CA 1
ATOM 5346 C C . GLU A 1 666 ? 2.537 -6.662 -35.032 1.00 82.81 666 GLU A C 1
ATOM 5348 O O . GLU A 1 666 ? 3.659 -6.166 -35.130 1.00 82.81 666 GLU A O 1
ATOM 5353 N N . ASP A 1 667 ? 2.351 -7.869 -34.486 1.00 77.81 667 ASP A N 1
ATOM 5354 C CA . ASP A 1 667 ? 3.428 -8.687 -33.900 1.00 77.81 667 ASP A CA 1
ATOM 5355 C C . ASP A 1 667 ? 4.378 -9.271 -34.974 1.00 77.81 667 ASP A C 1
ATOM 5357 O O . ASP A 1 667 ? 4.359 -10.461 -35.292 1.00 77.81 667 ASP A O 1
ATOM 5361 N N . HIS A 1 668 ? 5.241 -8.417 -35.530 1.00 81.25 668 HIS A N 1
ATOM 5362 C CA . HIS A 1 668 ? 6.248 -8.747 -36.539 1.00 81.25 668 HIS A CA 1
ATOM 5363 C C . HIS A 1 668 ? 7.651 -8.250 -36.143 1.00 81.25 668 HIS A C 1
ATOM 5365 O O . HIS A 1 668 ? 7.819 -7.292 -35.390 1.00 81.25 668 HIS A O 1
ATOM 5371 N N . GLN A 1 669 ? 8.700 -8.881 -36.687 1.00 80.31 669 GLN A N 1
ATOM 5372 C CA . GLN A 1 669 ? 10.081 -8.410 -36.515 1.00 80.31 669 GLN A CA 1
ATOM 5373 C C . GLN A 1 669 ? 10.402 -7.267 -37.490 1.00 80.31 669 GLN A C 1
ATOM 5375 O O . GLN A 1 669 ? 10.825 -7.501 -38.625 1.00 80.31 669 GLN A O 1
ATOM 5380 N N . TYR A 1 670 ? 10.245 -6.025 -37.034 1.00 83.69 670 TYR A N 1
ATOM 5381 C CA . TYR A 1 670 ? 10.633 -4.829 -37.784 1.00 83.69 670 TYR A CA 1
ATOM 5382 C C . TYR A 1 670 ? 12.165 -4.717 -37.887 1.00 83.69 670 TYR A C 1
ATOM 5384 O O . TYR A 1 670 ? 12.860 -4.460 -36.908 1.00 83.69 670 TYR A O 1
ATOM 5392 N N . LYS A 1 671 ? 12.702 -4.946 -39.095 1.00 82.75 671 LYS A N 1
ATOM 5393 C CA . LYS A 1 671 ? 14.153 -4.918 -39.403 1.00 82.75 671 LYS A CA 1
ATOM 5394 C C . LYS A 1 671 ? 14.645 -3.600 -40.015 1.00 82.75 671 LYS A C 1
ATOM 5396 O O . LYS A 1 671 ? 15.810 -3.496 -40.385 1.00 82.75 671 LYS A O 1
ATOM 5401 N N . ARG A 1 672 ? 13.759 -2.618 -40.171 1.00 84.94 672 ARG A N 1
ATOM 5402 C CA . ARG A 1 672 ? 14.066 -1.255 -40.623 1.00 84.94 672 ARG A CA 1
ATOM 5403 C C . ARG A 1 672 ? 13.497 -0.280 -39.588 1.00 84.94 672 ARG A C 1
ATOM 5405 O O . ARG A 1 672 ? 12.417 -0.581 -39.079 1.00 84.94 672 ARG A O 1
ATOM 5412 N N . PRO A 1 673 ? 14.183 0.830 -39.274 1.00 85.38 673 PRO A N 1
ATOM 5413 C CA . PRO A 1 673 ? 13.597 1.904 -38.476 1.00 85.38 673 PRO A CA 1
ATOM 5414 C C . PRO A 1 673 ? 12.452 2.592 -39.251 1.00 85.38 673 PRO A C 1
ATOM 5416 O O . PRO A 1 673 ? 12.388 2.450 -40.479 1.00 85.38 673 PRO A O 1
ATOM 5419 N N . PRO A 1 674 ? 11.566 3.338 -38.567 1.00 86.81 674 PRO A N 1
ATOM 5420 C CA . PRO A 1 674 ? 10.605 4.217 -39.228 1.00 86.81 674 PRO A CA 1
ATOM 5421 C C . PRO A 1 674 ? 11.307 5.406 -39.905 1.00 86.81 674 PRO A C 1
ATOM 5423 O O . PRO A 1 674 ? 12.474 5.694 -39.637 1.00 86.81 674 PRO A O 1
ATOM 5426 N N . GLU A 1 675 ? 10.587 6.123 -40.772 1.00 80.69 675 GLU A N 1
ATOM 5427 C CA . GLU A 1 675 ? 11.081 7.381 -41.358 1.00 80.69 675 GLU A CA 1
ATOM 5428 C C . GLU A 1 675 ? 11.062 8.539 -40.344 1.00 80.69 675 GLU A C 1
ATOM 5430 O O . GLU A 1 675 ? 11.922 9.420 -40.405 1.00 80.69 675 GLU A O 1
ATOM 5435 N N . ASP A 1 676 ? 10.117 8.510 -39.400 1.00 82.31 676 ASP A N 1
ATOM 5436 C CA . ASP A 1 676 ? 9.938 9.471 -38.310 1.00 82.31 676 ASP A CA 1
ATOM 5437 C C . ASP A 1 676 ? 9.543 8.761 -37.010 1.00 82.31 676 ASP A C 1
ATOM 5439 O O . ASP A 1 676 ? 8.769 7.803 -37.033 1.00 82.31 676 ASP A O 1
ATOM 5443 N N . GLY A 1 677 ? 10.064 9.247 -35.879 1.00 84.06 677 GLY A N 1
ATOM 5444 C CA . GLY A 1 677 ? 9.859 8.634 -34.562 1.00 84.06 677 GLY A CA 1
ATOM 5445 C C . GLY A 1 677 ? 10.709 7.377 -34.334 1.00 84.06 677 GLY A C 1
ATOM 5446 O O . GLY A 1 677 ? 11.794 7.236 -34.904 1.00 84.06 677 GLY A O 1
ATOM 5447 N N . VAL A 1 678 ? 10.234 6.468 -33.479 1.00 89.69 678 VAL A N 1
ATOM 5448 C CA . VAL A 1 678 ? 10.945 5.236 -33.089 1.00 89.69 678 VAL A CA 1
ATOM 5449 C C . VAL A 1 678 ? 9.983 4.064 -32.882 1.00 89.69 678 VAL A C 1
ATOM 5451 O O . VAL A 1 678 ? 8.826 4.237 -32.506 1.00 89.69 678 VAL A O 1
ATOM 5454 N N . TYR A 1 679 ? 10.470 2.840 -33.103 1.00 91.31 679 TYR A N 1
ATOM 5455 C CA . TYR A 1 679 ? 9.750 1.622 -32.726 1.00 91.31 679 TYR A CA 1
ATOM 5456 C C . TYR A 1 679 ? 10.193 1.152 -31.342 1.00 91.31 679 TYR A C 1
ATOM 5458 O O . TYR A 1 679 ? 11.391 0.989 -31.096 1.00 91.31 679 TYR A O 1
ATOM 5466 N N . ILE A 1 680 ? 9.231 0.888 -30.458 1.00 90.81 680 ILE A N 1
ATOM 5467 C CA . ILE A 1 680 ? 9.477 0.515 -29.062 1.00 90.81 680 ILE A CA 1
ATOM 5468 C C . ILE A 1 680 ? 8.871 -0.850 -28.716 1.00 90.81 680 ILE A C 1
ATOM 5470 O O . ILE A 1 680 ? 7.791 -1.210 -29.185 1.00 90.81 680 ILE A O 1
ATOM 5474 N N . ARG A 1 681 ? 9.577 -1.624 -27.882 1.00 91.12 681 ARG A N 1
ATOM 5475 C CA . ARG A 1 681 ? 9.137 -2.921 -27.335 1.00 91.12 681 ARG A CA 1
ATOM 5476 C C . ARG A 1 681 ? 9.391 -3.018 -25.831 1.00 91.12 681 ARG A C 1
ATOM 5478 O O . ARG A 1 681 ? 10.223 -2.293 -25.285 1.00 91.12 681 ARG A O 1
ATOM 5485 N N . GLY A 1 682 ? 8.749 -3.993 -25.185 1.00 85.81 682 GLY A N 1
ATOM 5486 C CA . GLY A 1 682 ? 8.911 -4.275 -23.751 1.00 85.81 682 GLY A CA 1
ATOM 5487 C C . GLY A 1 682 ? 7.937 -3.522 -22.846 1.00 85.81 682 GLY A C 1
ATOM 5488 O O . GLY A 1 682 ? 8.214 -3.367 -21.661 1.00 85.81 682 GLY A O 1
ATOM 5489 N N . LEU A 1 683 ? 6.816 -3.052 -23.396 1.00 86.94 683 LEU A N 1
ATOM 5490 C CA . LEU A 1 683 ? 5.680 -2.582 -22.610 1.00 86.94 683 LEU A CA 1
ATOM 5491 C C . LEU A 1 683 ? 4.775 -3.769 -22.250 1.00 86.94 683 LEU A C 1
ATOM 5493 O O . LEU A 1 683 ? 4.662 -4.735 -23.010 1.00 86.94 683 LEU A O 1
ATOM 5497 N N . PHE A 1 684 ? 4.135 -3.693 -21.088 1.00 86.38 684 PHE A N 1
ATOM 5498 C CA . PHE A 1 684 ? 3.251 -4.729 -20.561 1.00 86.38 684 PHE A CA 1
ATOM 5499 C C . PHE A 1 684 ? 1.956 -4.079 -20.087 1.00 86.38 684 PHE A C 1
ATOM 5501 O O . PHE A 1 684 ? 1.997 -3.072 -19.381 1.00 86.38 684 PHE A O 1
ATOM 5508 N N . LEU A 1 685 ? 0.822 -4.665 -20.457 1.00 84.69 685 LEU A N 1
ATOM 5509 C CA . LEU A 1 685 ? -0.486 -4.251 -19.967 1.00 84.69 685 LEU A CA 1
ATOM 5510 C C . LEU A 1 685 ? -0.805 -5.038 -18.693 1.00 84.69 685 LEU A C 1
ATOM 5512 O O . LEU A 1 685 ? -0.696 -6.264 -18.678 1.00 84.69 685 LEU A O 1
ATOM 5516 N N . ASP A 1 686 ? -1.182 -4.329 -17.630 1.00 82.06 686 ASP A N 1
ATOM 5517 C CA . ASP A 1 686 ? -1.657 -4.895 -16.363 1.00 82.06 686 ASP A CA 1
ATOM 5518 C C . ASP A 1 686 ? -3.176 -4.673 -16.270 1.00 82.06 686 ASP A C 1
ATOM 5520 O O . ASP A 1 686 ? -3.679 -3.627 -16.681 1.00 82.06 686 ASP A O 1
ATOM 5524 N N . GLY A 1 687 ? -3.933 -5.677 -15.823 1.00 78.44 687 GLY A N 1
ATOM 5525 C CA . GLY A 1 687 ? -5.410 -5.674 -15.831 1.00 78.44 687 GLY A CA 1
ATOM 5526 C C . GLY A 1 687 ? -6.090 -5.771 -17.216 1.00 78.44 687 GLY A C 1
ATOM 5527 O O . GLY A 1 687 ? -7.178 -6.341 -17.318 1.00 78.44 687 GLY A O 1
ATOM 5528 N N . ALA A 1 688 ? -5.450 -5.296 -18.287 1.00 84.56 688 ALA A N 1
ATOM 5529 C CA . ALA A 1 688 ? -5.933 -5.345 -19.673 1.00 84.56 688 ALA A CA 1
ATOM 5530 C C . ALA A 1 688 ? -5.028 -6.195 -20.589 1.00 84.56 688 ALA A C 1
ATOM 5532 O O . ALA A 1 688 ? -3.912 -6.556 -20.222 1.00 84.56 688 ALA A O 1
ATOM 5533 N N . ARG A 1 689 ? -5.505 -6.492 -21.803 1.00 88.19 689 ARG A N 1
ATOM 5534 C CA . ARG A 1 689 ? -4.737 -7.113 -22.898 1.00 88.19 689 ARG A CA 1
ATOM 5535 C C . ARG A 1 689 ? -4.949 -6.368 -24.214 1.00 88.19 689 ARG A C 1
ATOM 5537 O O . ARG A 1 689 ? -5.973 -5.705 -24.395 1.00 88.19 689 ARG A O 1
ATOM 5544 N N . TRP A 1 690 ? -4.045 -6.552 -25.170 1.00 88.06 690 TRP A N 1
ATOM 5545 C CA . TRP A 1 690 ? -4.247 -6.092 -26.543 1.00 88.06 690 TRP A CA 1
ATOM 5546 C C . TRP A 1 690 ? -4.924 -7.183 -27.380 1.00 88.06 690 TRP A C 1
ATOM 5548 O O . TRP A 1 690 ? -4.386 -8.282 -27.564 1.00 88.06 690 TRP A O 1
ATOM 5558 N N . ASP A 1 691 ? -6.113 -6.905 -27.921 1.00 87.25 691 ASP A N 1
ATOM 5559 C CA . ASP A 1 691 ? -6.748 -7.828 -28.854 1.00 87.25 691 ASP A CA 1
ATOM 5560 C C . ASP A 1 691 ? -6.150 -7.677 -30.257 1.00 87.25 691 ASP A C 1
ATOM 5562 O O . ASP A 1 691 ? -6.544 -6.836 -31.064 1.00 87.25 691 ASP A O 1
ATOM 5566 N N . ARG A 1 692 ? -5.200 -8.566 -30.548 1.00 85.62 692 ARG A N 1
ATOM 5567 C CA . ARG A 1 692 ? -4.459 -8.679 -31.812 1.00 85.62 692 ARG A CA 1
ATOM 5568 C C . ARG A 1 692 ? -5.342 -8.831 -33.063 1.00 85.62 692 ARG A C 1
ATOM 5570 O O . ARG A 1 692 ? -4.838 -8.625 -34.161 1.00 85.62 692 ARG A O 1
ATOM 5577 N N . LYS A 1 693 ? -6.630 -9.188 -32.933 1.00 85.81 693 LYS A N 1
ATOM 5578 C CA . LYS A 1 693 ? -7.580 -9.264 -34.060 1.00 85.81 693 LYS A CA 1
ATOM 5579 C C . LYS A 1 693 ? -8.419 -7.998 -34.198 1.00 85.81 693 LYS A C 1
ATOM 5581 O O . LYS A 1 693 ? -8.651 -7.556 -35.317 1.00 85.81 693 LYS A O 1
ATOM 5586 N N . ALA A 1 694 ? -8.887 -7.438 -33.082 1.00 83.25 694 ALA A N 1
ATOM 5587 C CA . ALA A 1 694 ? -9.721 -6.236 -33.089 1.00 83.25 694 ALA A CA 1
ATOM 5588 C C . ALA A 1 694 ? -8.915 -4.924 -33.166 1.00 83.25 694 ALA A C 1
ATOM 5590 O O . ALA A 1 694 ? -9.493 -3.893 -33.497 1.00 83.25 694 ALA A O 1
ATOM 5591 N N . ARG A 1 695 ? -7.606 -4.960 -32.864 1.00 82.88 695 ARG A N 1
ATOM 5592 C CA . ARG A 1 695 ? -6.730 -3.789 -32.653 1.00 82.88 695 ARG A CA 1
ATOM 5593 C C . ARG A 1 695 ? -7.297 -2.816 -31.606 1.00 82.88 695 ARG A C 1
ATOM 5595 O O . ARG A 1 695 ? -7.311 -1.605 -31.799 1.00 82.88 695 ARG A O 1
ATOM 5602 N N . LEU A 1 696 ? -7.792 -3.378 -30.504 1.00 84.69 696 LEU A N 1
ATOM 5603 C CA . LEU A 1 696 ? -8.393 -2.659 -29.380 1.00 84.69 696 LEU A CA 1
ATOM 5604 C C . LEU A 1 696 ? -7.912 -3.255 -28.054 1.00 84.69 696 LEU A C 1
ATOM 5606 O O . LEU A 1 696 ? -7.557 -4.435 -27.982 1.00 84.69 696 LEU A O 1
ATOM 5610 N N . LEU A 1 697 ? -7.962 -2.453 -26.989 1.00 85.31 697 LEU A N 1
ATOM 5611 C CA . LEU A 1 697 ? -7.842 -2.959 -25.623 1.00 85.31 697 LEU A CA 1
ATOM 5612 C C . LEU A 1 697 ? -9.057 -3.830 -25.276 1.00 85.31 697 LEU A C 1
ATOM 5614 O O . LEU A 1 697 ? -10.195 -3.504 -25.614 1.00 85.31 697 LEU A O 1
ATOM 5618 N N . ALA A 1 698 ? -8.801 -4.932 -24.579 1.00 86.69 698 ALA A N 1
ATOM 5619 C CA . ALA A 1 698 ? -9.810 -5.845 -24.060 1.00 86.69 698 ALA A CA 1
ATOM 5620 C C . ALA A 1 698 ? -9.448 -6.273 -22.630 1.00 86.69 698 ALA A C 1
ATOM 5622 O O . ALA A 1 698 ? -8.312 -6.096 -22.186 1.00 86.69 698 ALA A O 1
ATOM 5623 N N . GLU A 1 699 ? -10.392 -6.876 -21.910 1.00 85.19 699 GLU A N 1
ATOM 5624 C CA . GLU A 1 699 ? -10.102 -7.480 -20.607 1.00 85.19 699 GLU A CA 1
ATOM 5625 C C . GLU A 1 699 ? -9.064 -8.601 -20.716 1.00 85.19 699 GLU A C 1
ATOM 5627 O O . GLU A 1 699 ? -9.116 -9.418 -21.647 1.00 85.19 699 GLU A O 1
ATOM 5632 N N . SER A 1 700 ? -8.133 -8.650 -19.755 1.00 86.12 700 SER A N 1
ATOM 5633 C CA . SER A 1 700 ? -7.119 -9.702 -19.724 1.00 86.12 700 SER A CA 1
ATOM 5634 C C . SER A 1 700 ? -7.739 -11.088 -19.517 1.00 86.12 700 SER A C 1
ATOM 5636 O O . SER A 1 700 ? -8.776 -11.254 -18.871 1.00 86.12 700 SER A O 1
ATOM 5638 N N . TYR A 1 701 ? -7.083 -12.108 -20.069 1.00 85.88 701 TYR A N 1
ATOM 5639 C CA . TYR A 1 701 ? -7.497 -13.494 -19.880 1.00 85.88 701 TYR A CA 1
ATOM 5640 C C . TYR A 1 701 ? -7.330 -13.910 -18.409 1.00 85.88 701 TYR A C 1
ATOM 5642 O O . TYR A 1 701 ? -6.335 -13.528 -17.784 1.00 85.88 701 TYR A O 1
ATOM 5650 N N . PRO A 1 702 ? -8.239 -14.731 -17.847 1.00 82.94 702 PRO A N 1
ATOM 5651 C CA . PRO A 1 702 ? -8.130 -15.195 -16.469 1.00 82.94 702 PRO A CA 1
ATOM 5652 C C . PRO A 1 702 ? -6.743 -15.768 -16.148 1.00 82.94 702 PRO A C 1
ATOM 5654 O O . PRO A 1 702 ? -6.233 -16.627 -16.869 1.00 82.94 702 PRO A O 1
ATOM 5657 N N . LYS A 1 703 ? -6.153 -15.290 -15.047 1.00 82.50 703 LYS A N 1
ATOM 5658 C CA . LYS A 1 703 ? -4.812 -15.609 -14.514 1.00 82.50 703 LYS A CA 1
ATOM 5659 C C . LYS A 1 703 ? -3.622 -15.091 -15.331 1.00 82.50 703 LYS A C 1
ATOM 5661 O O . LYS A 1 703 ? -2.489 -15.203 -14.864 1.00 82.50 703 LYS A O 1
ATOM 5666 N N . VAL A 1 704 ? -3.838 -14.490 -16.502 1.00 83.50 704 VAL A N 1
ATOM 5667 C CA . VAL A 1 704 ? -2.787 -13.778 -17.245 1.00 83.50 704 VAL A CA 1
ATOM 5668 C C . VAL A 1 704 ? -2.657 -12.376 -16.651 1.00 83.50 704 VAL A C 1
ATOM 5670 O O . VAL A 1 704 ? -3.322 -11.434 -17.079 1.00 83.50 704 VAL A O 1
ATOM 5673 N N . LEU A 1 705 ? -1.832 -12.251 -15.608 1.00 80.94 705 LEU A N 1
ATOM 5674 C CA . LEU A 1 705 ? -1.679 -10.988 -14.876 1.00 80.94 705 LEU A CA 1
ATOM 5675 C C . LEU A 1 705 ? -1.171 -9.854 -15.780 1.00 80.94 705 LEU A C 1
ATOM 5677 O O . LEU A 1 705 ? -1.626 -8.723 -15.641 1.00 80.94 705 LEU A O 1
ATOM 5681 N N . HIS A 1 706 ? -0.271 -10.163 -16.721 1.00 84.62 706 HIS A N 1
ATOM 5682 C CA . HIS A 1 706 ? 0.315 -9.189 -17.642 1.00 84.62 706 HIS A CA 1
ATOM 5683 C C . HIS A 1 706 ? 0.318 -9.725 -19.085 1.00 84.62 706 HIS A C 1
ATOM 5685 O O . HIS A 1 706 ? 0.802 -10.835 -19.318 1.00 84.62 706 HIS A O 1
ATOM 5691 N N . ASP A 1 707 ? -0.181 -8.944 -20.048 1.00 85.69 707 ASP A N 1
ATOM 5692 C CA . ASP A 1 707 ? -0.081 -9.230 -21.492 1.00 85.69 707 ASP A CA 1
ATOM 5693 C C . ASP A 1 707 ? 1.065 -8.397 -22.101 1.00 85.69 707 ASP A C 1
ATOM 5695 O O . ASP A 1 707 ? 1.095 -7.175 -21.910 1.00 85.69 707 ASP A O 1
ATOM 5699 N N . PRO A 1 708 ? 2.038 -9.005 -22.809 1.00 87.44 708 PRO A N 1
ATOM 5700 C CA . PRO A 1 708 ? 3.071 -8.253 -23.508 1.00 87.44 708 PRO A CA 1
ATOM 5701 C C . PRO A 1 708 ? 2.458 -7.500 -24.692 1.00 87.44 708 PRO A C 1
ATOM 5703 O O . PRO A 1 708 ? 1.825 -8.096 -25.573 1.00 87.44 708 PRO A O 1
ATOM 5706 N N . MET A 1 709 ? 2.675 -6.188 -24.713 1.00 86.75 709 MET A N 1
ATOM 5707 C CA . MET A 1 709 ? 2.183 -5.316 -25.772 1.00 86.75 709 MET A CA 1
ATOM 5708 C C . MET A 1 709 ? 2.979 -5.539 -27.073 1.00 86.75 709 MET A C 1
ATOM 5710 O O . MET A 1 709 ? 4.193 -5.769 -26.998 1.00 86.75 709 MET A O 1
ATOM 5714 N N . PRO A 1 710 ? 2.340 -5.448 -28.258 1.00 88.50 710 PRO A N 1
ATOM 5715 C CA . PRO A 1 710 ? 3.052 -5.417 -29.534 1.00 88.50 710 PRO A CA 1
ATOM 5716 C C . PRO A 1 710 ? 4.045 -4.256 -29.642 1.00 88.50 710 PRO A C 1
ATOM 5718 O O . PRO A 1 710 ? 4.093 -3.360 -28.797 1.00 88.50 710 PRO A O 1
ATOM 5721 N N . VAL A 1 711 ? 4.819 -4.244 -30.729 1.00 87.81 711 VAL A N 1
ATOM 5722 C CA . VAL A 1 711 ? 5.673 -3.098 -31.066 1.00 87.81 711 VAL A CA 1
ATOM 5723 C C . VAL A 1 711 ? 4.797 -1.858 -31.264 1.00 87.81 711 VAL A C 1
ATOM 5725 O O . VAL A 1 711 ? 3.839 -1.889 -32.034 1.00 87.81 711 VAL A O 1
ATOM 5728 N N . VAL A 1 712 ? 5.131 -0.761 -30.590 1.00 88.19 712 VAL A N 1
ATOM 5729 C CA . VAL A 1 712 ? 4.454 0.533 -30.765 1.00 88.19 712 VAL A CA 1
ATOM 5730 C C . VAL A 1 712 ? 5.344 1.440 -31.610 1.00 88.19 712 VAL A C 1
ATOM 5732 O O . VAL A 1 712 ? 6.562 1.468 -31.429 1.00 88.19 712 VAL A O 1
ATOM 5735 N N . SER A 1 713 ? 4.743 2.169 -32.547 1.00 86.94 713 SER A N 1
ATOM 5736 C CA . SER A 1 713 ? 5.368 3.301 -33.222 1.00 86.94 713 SER A CA 1
ATOM 5737 C C . SER A 1 713 ? 5.093 4.558 -32.413 1.00 86.94 713 SER A C 1
ATOM 5739 O O . SER A 1 713 ? 3.967 5.052 -32.392 1.00 86.94 713 SER A O 1
ATOM 5741 N N . GLU A 1 714 ? 6.132 5.072 -31.772 1.00 82.06 714 GLU A N 1
ATOM 5742 C CA . GLU A 1 714 ? 6.161 6.421 -31.220 1.00 82.06 714 GLU A CA 1
ATOM 5743 C C . GLU A 1 714 ? 6.265 7.415 -32.383 1.00 82.06 714 GLU A C 1
ATOM 5745 O O . GLU A 1 714 ? 7.069 7.225 -33.301 1.00 82.06 714 GLU A O 1
ATOM 5750 N N . LYS A 1 715 ? 5.429 8.450 -32.365 1.00 82.12 715 LYS A N 1
ATOM 5751 C CA . LYS A 1 715 ? 5.385 9.549 -33.332 1.00 82.12 715 LYS A CA 1
ATOM 5752 C C . LYS A 1 715 ? 5.355 10.876 -32.576 1.00 82.12 715 LYS A C 1
ATOM 5754 O O . LYS A 1 715 ? 5.049 10.918 -31.387 1.00 82.12 715 LYS A O 1
ATOM 5759 N N . HIS A 1 716 ? 5.639 11.958 -33.288 1.00 79.06 716 HIS A N 1
ATOM 5760 C CA . HIS A 1 716 ? 5.580 13.316 -32.754 1.00 79.06 716 HIS A CA 1
ATOM 5761 C C . HIS A 1 716 ? 4.510 14.115 -33.492 1.00 79.06 716 HIS A C 1
ATOM 5763 O O . HIS A 1 716 ? 4.302 13.907 -34.691 1.00 79.06 716 HIS A O 1
ATOM 5769 N N . ARG A 1 717 ? 3.827 15.006 -32.775 1.00 72.31 717 ARG A N 1
ATOM 5770 C CA . ARG A 1 717 ? 2.698 15.787 -33.284 1.00 72.31 717 ARG A CA 1
ATOM 5771 C C . ARG A 1 717 ? 2.655 17.159 -32.620 1.00 72.31 717 ARG A C 1
ATOM 5773 O O . ARG A 1 717 ? 2.956 17.271 -31.434 1.00 72.31 717 ARG A O 1
ATOM 5780 N N . ASP A 1 718 ? 2.242 18.169 -33.374 1.00 67.25 718 ASP A N 1
ATOM 5781 C CA . ASP A 1 718 ? 2.008 19.512 -32.843 1.00 67.25 718 ASP A CA 1
ATOM 5782 C C . ASP A 1 718 ? 0.808 19.498 -31.875 1.00 67.25 718 ASP A C 1
ATOM 5784 O O . ASP A 1 718 ? -0.211 18.853 -32.143 1.00 67.25 718 ASP A O 1
ATOM 5788 N N . ILE A 1 719 ? 0.936 20.182 -30.735 1.00 63.78 719 ILE A N 1
ATOM 5789 C CA . ILE A 1 719 ? 0.001 20.075 -29.595 1.00 63.78 719 ILE A CA 1
ATOM 5790 C C . ILE A 1 719 ? -1.409 20.643 -29.891 1.00 63.78 719 ILE A C 1
ATOM 5792 O O . ILE A 1 719 ? -2.378 20.211 -29.269 1.00 63.78 719 ILE A O 1
ATOM 5796 N N . ASP A 1 720 ? -1.556 21.521 -30.889 1.00 49.50 720 ASP A N 1
ATOM 5797 C CA . ASP A 1 720 ? -2.764 22.313 -31.212 1.00 49.50 720 ASP A CA 1
ATOM 5798 C C . ASP A 1 720 ? -4.033 21.528 -31.648 1.00 49.50 720 ASP A C 1
ATOM 5800 O O . ASP A 1 720 ? -4.999 22.131 -32.123 1.00 49.50 720 ASP A O 1
ATOM 5804 N N . ILE A 1 721 ? -4.078 20.192 -31.547 1.00 47.03 721 ILE A N 1
ATOM 5805 C CA . ILE A 1 721 ? -5.207 19.384 -32.049 1.00 47.03 721 ILE A CA 1
ATOM 5806 C C . ILE A 1 721 ? -5.863 18.553 -30.939 1.00 47.03 721 ILE A C 1
ATOM 5808 O O . ILE A 1 721 ? -5.475 17.412 -30.684 1.00 47.03 721 ILE A O 1
ATOM 5812 N N . GLU A 1 722 ? -6.942 19.092 -30.362 1.00 40.84 722 GLU A N 1
ATOM 5813 C CA . GLU A 1 722 ? -7.814 18.398 -29.406 1.00 40.84 722 GLU A CA 1
ATOM 5814 C C . GLU A 1 722 ? -8.386 17.081 -29.971 1.00 40.84 722 GLU A C 1
ATOM 5816 O O . GLU A 1 722 ? -9.369 17.059 -30.717 1.00 40.84 722 GLU A O 1
ATOM 5821 N N . GLN A 1 723 ? -7.826 15.946 -29.552 1.00 44.25 723 GLN A N 1
ATOM 5822 C CA . GLN A 1 723 ? -8.471 14.637 -29.659 1.00 44.25 723 GLN A CA 1
ATOM 5823 C C . GLN A 1 723 ? -8.244 13.824 -28.385 1.00 44.25 723 GLN A C 1
ATOM 5825 O O . GLN A 1 723 ? -7.255 14.001 -27.679 1.00 44.25 723 GLN A O 1
ATOM 5830 N N . LYS A 1 724 ? -9.179 12.913 -28.085 1.00 41.09 724 LYS A N 1
ATOM 5831 C CA . LYS A 1 724 ? -9.074 12.006 -26.934 1.00 41.09 724 LYS A CA 1
ATOM 5832 C C . LYS A 1 724 ? -7.796 11.177 -27.043 1.00 41.09 724 LYS A C 1
ATOM 5834 O O . LYS A 1 724 ? -7.711 10.318 -27.922 1.00 41.09 724 LYS A O 1
ATOM 5839 N N . MET A 1 725 ? -6.852 11.407 -26.135 1.00 38.81 725 MET A N 1
ATOM 5840 C CA . MET A 1 725 ? -5.647 10.593 -26.041 1.00 38.81 725 MET A CA 1
ATOM 5841 C C . MET A 1 725 ? -6.010 9.133 -25.760 1.00 38.81 725 MET A C 1
ATOM 5843 O O . MET A 1 725 ? -6.899 8.830 -24.962 1.00 38.81 725 MET A O 1
ATOM 5847 N N . CYS A 1 726 ? -5.300 8.224 -26.422 1.00 35.78 726 CYS A N 1
ATOM 5848 C CA . CYS A 1 726 ? -5.323 6.805 -26.106 1.00 35.78 726 CYS A CA 1
ATOM 5849 C C . CYS A 1 726 ? -4.039 6.499 -25.324 1.00 35.78 726 CYS A C 1
ATOM 5851 O O . CYS A 1 726 ? -3.060 6.022 -25.891 1.00 35.78 726 CYS A O 1
ATOM 5853 N N . GLU A 1 727 ? -4.015 6.886 -24.044 1.00 41.09 727 GLU A N 1
ATOM 5854 C CA . GLU A 1 727 ? -2.801 6.891 -23.218 1.00 41.09 727 GLU A CA 1
ATOM 5855 C C . GLU A 1 727 ? -2.180 5.484 -23.082 1.00 41.09 727 GLU A C 1
ATOM 5857 O O . GLU A 1 727 ? -2.779 4.574 -22.505 1.00 41.09 727 GLU A O 1
ATOM 5862 N N . ILE A 1 728 ? -0.957 5.302 -23.597 1.00 36.38 728 ILE A N 1
ATOM 5863 C CA . ILE A 1 728 ? -0.160 4.079 -23.422 1.00 36.38 728 ILE A CA 1
ATOM 5864 C C . ILE A 1 728 ? 0.857 4.325 -22.305 1.00 36.38 728 ILE A C 1
ATOM 5866 O O . ILE A 1 728 ? 1.852 5.023 -22.485 1.00 36.38 728 ILE A O 1
ATOM 5870 N N . TYR A 1 729 ? 0.608 3.738 -21.136 1.00 39.09 729 TYR A N 1
ATOM 5871 C CA . TYR A 1 729 ? 1.446 3.937 -19.955 1.00 39.09 729 TYR A CA 1
ATOM 5872 C C . TYR A 1 729 ? 2.710 3.074 -19.987 1.00 39.09 729 TYR A C 1
ATOM 5874 O O . TYR A 1 729 ? 2.643 1.843 -19.986 1.00 39.09 729 TYR A O 1
ATOM 5882 N N . VAL A 1 730 ? 3.877 3.710 -19.863 1.00 33.84 730 VAL A N 1
ATOM 5883 C CA . VAL A 1 730 ? 5.112 3.031 -19.442 1.00 33.84 730 VAL A CA 1
ATOM 5884 C C . VAL A 1 730 ? 5.129 2.973 -17.911 1.00 33.84 730 VAL A C 1
ATOM 5886 O O . VAL A 1 730 ? 5.839 3.727 -17.249 1.00 33.84 730 VAL A O 1
ATOM 5889 N N . LEU A 1 731 ? 4.302 2.093 -17.336 1.00 33.50 731 LEU A N 1
ATOM 5890 C CA . LEU A 1 731 ? 4.139 1.941 -15.885 1.00 33.50 731 LEU A CA 1
ATOM 5891 C C . LEU A 1 731 ? 5.375 1.282 -15.235 1.00 33.50 731 LEU A C 1
ATOM 5893 O O . LEU A 1 731 ? 5.378 0.107 -14.857 1.00 33.50 731 LEU A O 1
ATOM 5897 N N . ILE A 1 732 ? 6.454 2.055 -15.085 1.00 32.16 732 ILE A N 1
ATOM 5898 C CA . ILE A 1 732 ? 7.593 1.694 -14.237 1.00 32.16 732 ILE A CA 1
ATOM 5899 C C . ILE A 1 732 ? 7.088 1.699 -12.791 1.00 32.16 732 ILE A C 1
ATOM 5901 O O . ILE A 1 732 ? 6.935 2.757 -12.185 1.00 32.16 732 ILE A O 1
ATOM 5905 N N . LYS A 1 733 ? 6.827 0.513 -12.225 1.00 34.38 733 LYS A N 1
ATOM 5906 C CA . LYS A 1 733 ? 6.394 0.340 -10.826 1.00 34.38 733 LYS A CA 1
ATOM 5907 C C . LYS A 1 733 ? 7.510 0.698 -9.833 1.00 34.38 733 LYS A C 1
ATOM 5909 O O . LYS A 1 733 ? 8.087 -0.168 -9.177 1.00 34.38 733 LYS A O 1
ATOM 5914 N N . SER A 1 734 ? 7.783 1.993 -9.691 1.00 29.34 734 SER A N 1
ATOM 5915 C CA . SER A 1 734 ? 8.474 2.560 -8.537 1.00 29.34 734 SER A CA 1
ATOM 5916 C C . SER A 1 734 ? 7.490 2.643 -7.373 1.00 29.34 734 SER A C 1
ATOM 5918 O O . SER A 1 734 ? 6.723 3.593 -7.260 1.00 29.34 734 SER A O 1
ATOM 5920 N N . SER A 1 735 ? 7.524 1.673 -6.458 1.00 25.11 735 SER A N 1
ATOM 5921 C CA . SER A 1 735 ? 6.817 1.761 -5.170 1.00 25.11 735 SER A CA 1
ATOM 5922 C C . SER A 1 735 ? 7.571 2.667 -4.176 1.00 25.11 735 SER A C 1
ATOM 5924 O O . SER A 1 735 ? 7.856 2.279 -3.042 1.00 25.11 735 SER A O 1
ATOM 5926 N N . ARG A 1 736 ? 7.959 3.853 -4.651 1.00 21.88 736 ARG A N 1
ATOM 5927 C CA . ARG A 1 736 ? 8.580 4.976 -3.941 1.00 21.88 736 ARG A CA 1
ATOM 5928 C C . ARG A 1 736 ? 8.154 6.263 -4.653 1.00 21.88 736 ARG A C 1
ATOM 5930 O O . ARG A 1 736 ? 8.129 6.239 -5.888 1.00 21.88 736 ARG A O 1
ATOM 5937 N N . PRO A 1 737 ? 7.896 7.368 -3.931 1.00 23.44 737 PRO A N 1
ATOM 5938 C CA . PRO A 1 737 ? 7.696 8.666 -4.562 1.00 23.44 737 PRO A CA 1
ATOM 5939 C C . PRO A 1 737 ? 8.901 9.004 -5.442 1.00 23.44 737 PRO A C 1
ATOM 5941 O O . PRO A 1 737 ? 10.044 8.907 -4.988 1.00 23.44 737 PRO A O 1
ATOM 5944 N N . GLN A 1 738 ? 8.655 9.409 -6.685 1.00 23.95 738 GLN A N 1
ATOM 5945 C CA . GLN A 1 738 ? 9.630 10.233 -7.388 1.00 23.95 738 GLN A CA 1
ATOM 5946 C C . GLN A 1 738 ? 9.586 11.620 -6.746 1.00 23.95 738 GLN A C 1
ATOM 5948 O O . GLN A 1 738 ? 8.508 12.184 -6.569 1.00 23.95 738 GLN A O 1
ATOM 5953 N N . SER A 1 739 ? 10.752 12.161 -6.396 1.00 22.95 739 SER A N 1
ATOM 5954 C CA . SER A 1 739 ? 10.905 13.593 -6.133 1.00 22.95 739 SER A CA 1
ATOM 5955 C C . SER A 1 739 ? 10.387 14.368 -7.345 1.00 22.95 739 SER A C 1
ATOM 5957 O O . SER A 1 739 ? 10.723 14.011 -8.478 1.00 22.95 739 SER A O 1
ATOM 5959 N N . GLN A 1 740 ? 9.562 15.389 -7.116 1.00 25.11 740 GLN A N 1
ATOM 5960 C CA . GLN A 1 740 ? 8.898 16.130 -8.186 1.00 25.11 740 GLN A CA 1
ATOM 5961 C C . GLN A 1 740 ? 9.927 16.776 -9.124 1.00 25.11 740 GLN A C 1
ATOM 5963 O O . GLN A 1 740 ? 10.672 17.665 -8.726 1.00 25.11 740 GLN A O 1
ATOM 5968 N N . GLY A 1 741 ? 9.933 16.350 -10.387 1.00 23.00 741 GLY A N 1
ATOM 5969 C CA . GLY A 1 741 ? 10.359 17.208 -11.487 1.00 23.00 741 GLY A CA 1
ATOM 5970 C C . GLY A 1 741 ? 9.127 17.963 -11.971 1.00 23.00 741 GLY A C 1
ATOM 5971 O O . GLY A 1 741 ? 8.141 17.325 -12.340 1.00 23.00 741 GLY A O 1
ATOM 5972 N N . GLN A 1 742 ? 9.149 19.294 -11.924 1.00 23.08 742 GLN A N 1
ATOM 5973 C CA . GLN A 1 742 ? 8.013 20.109 -12.354 1.00 23.08 742 GLN A CA 1
ATOM 5974 C C . GLN A 1 742 ? 7.774 19.943 -13.861 1.00 23.08 742 GLN A C 1
ATOM 5976 O O . GLN A 1 742 ? 8.626 20.282 -14.680 1.00 23.08 742 GLN A O 1
ATOM 5981 N N . HIS A 1 743 ? 6.590 19.445 -14.218 1.00 24.53 743 HIS A N 1
ATOM 5982 C CA . HIS A 1 743 ? 6.024 19.583 -15.556 1.00 24.53 743 HIS A CA 1
ATOM 5983 C C . HIS A 1 743 ? 5.201 20.873 -15.590 1.00 24.53 743 HIS A C 1
ATOM 5985 O O . HIS A 1 743 ? 4.017 20.869 -15.255 1.00 24.53 743 HIS A O 1
ATOM 5991 N N . ASP A 1 744 ? 5.848 21.983 -15.941 1.00 23.11 744 ASP A N 1
ATOM 5992 C CA . ASP A 1 744 ? 5.211 23.300 -15.973 1.00 23.11 744 ASP A CA 1
ATOM 5993 C C . ASP A 1 744 ? 4.474 23.512 -17.309 1.00 23.11 744 ASP A C 1
ATOM 5995 O O . ASP A 1 744 ? 5.037 23.968 -18.305 1.00 23.11 744 ASP A O 1
ATOM 5999 N N . HIS A 1 745 ? 3.205 23.094 -17.360 1.00 28.08 745 HIS A N 1
ATOM 6000 C CA . HIS A 1 745 ? 2.346 23.221 -18.541 1.00 28.08 745 HIS A CA 1
ATOM 6001 C C . HIS A 1 745 ? 1.632 24.583 -18.569 1.00 28.08 745 HIS A C 1
ATOM 6003 O O . HIS A 1 745 ? 0.457 24.699 -18.218 1.00 28.08 745 HIS A O 1
ATOM 6009 N N . GLY A 1 746 ? 2.348 25.622 -19.002 1.00 24.92 746 GLY A N 1
ATOM 6010 C CA . GLY A 1 746 ? 1.789 26.961 -19.203 1.00 24.92 746 GLY A CA 1
ATOM 6011 C C . GLY A 1 746 ? 1.047 27.119 -20.537 1.00 24.92 746 GLY A C 1
ATOM 6012 O O . GLY A 1 746 ? 1.662 27.051 -21.600 1.00 24.92 746 GLY A O 1
ATOM 6013 N N . GLU A 1 747 ? -0.258 27.405 -20.493 1.00 26.17 747 GLU A N 1
ATOM 6014 C CA . GLU A 1 747 ? -1.001 27.898 -21.666 1.00 26.17 747 GLU A CA 1
ATOM 6015 C C . GLU A 1 747 ? -0.542 29.316 -22.082 1.00 26.17 747 GLU A C 1
ATOM 6017 O O . GLU A 1 747 ? -0.142 30.125 -21.235 1.00 26.17 747 GLU A O 1
ATOM 6022 N N . PRO A 1 748 ? -0.605 29.659 -23.383 1.00 28.05 748 PRO A N 1
ATOM 6023 C CA . PRO A 1 748 ? 0.023 30.865 -23.908 1.00 28.05 748 PRO A CA 1
ATOM 6024 C C . PRO A 1 748 ? -0.742 32.152 -23.568 1.00 28.05 748 PRO A C 1
ATOM 6026 O O . PRO A 1 748 ? -1.959 32.254 -23.734 1.00 28.05 748 PRO A O 1
ATOM 6029 N N . LYS A 1 749 ? 0.007 33.206 -23.221 1.00 26.95 749 LYS A N 1
ATOM 6030 C CA . LYS A 1 749 ? -0.454 34.599 -23.327 1.00 26.95 749 LYS A CA 1
ATOM 6031 C C . LYS A 1 749 ? 0.238 35.315 -24.482 1.00 26.95 749 LYS A C 1
ATOM 6033 O O . LYS A 1 749 ? 1.352 34.981 -24.870 1.00 26.95 749 LYS A O 1
ATOM 6038 N N . SER A 1 750 ? -0.482 36.275 -25.053 1.00 25.53 750 SER A N 1
ATOM 6039 C CA . SER A 1 750 ? -0.158 36.930 -26.318 1.00 25.53 750 SER A CA 1
ATOM 6040 C C . SER A 1 750 ? 1.135 37.747 -26.294 1.00 25.53 750 SER A C 1
ATOM 6042 O O . SER A 1 750 ? 1.443 38.422 -25.316 1.00 25.53 750 SER A O 1
ATOM 6044 N N . THR A 1 751 ? 1.798 37.742 -27.448 1.00 32.28 751 THR A N 1
ATOM 6045 C CA . THR A 1 751 ? 2.906 38.609 -27.875 1.00 32.28 751 THR A CA 1
ATOM 6046 C C . THR A 1 751 ? 2.797 40.080 -27.459 1.00 32.28 751 THR A C 1
ATOM 6048 O O . THR A 1 751 ? 1.754 40.694 -27.685 1.00 32.28 751 THR A O 1
ATOM 6051 N N . ASP A 1 752 ? 3.931 40.669 -27.072 1.00 28.05 752 ASP A N 1
ATOM 6052 C CA . ASP A 1 752 ? 4.332 42.010 -27.526 1.00 28.05 752 ASP A CA 1
ATOM 6053 C C . ASP A 1 752 ? 5.875 42.091 -27.647 1.00 28.05 752 ASP A C 1
ATOM 6055 O O . ASP A 1 752 ? 6.580 41.181 -27.201 1.00 28.05 752 ASP A O 1
ATOM 6059 N N . GLU A 1 753 ? 6.411 43.117 -28.311 1.00 29.42 753 GLU A N 1
ATOM 6060 C CA . GLU A 1 753 ? 7.833 43.206 -28.685 1.00 29.42 753 GLU A CA 1
ATOM 6061 C C . GLU A 1 753 ? 8.738 43.954 -27.680 1.00 29.42 753 GLU A C 1
ATOM 6063 O O . GLU A 1 753 ? 8.441 45.075 -27.293 1.00 29.42 753 GLU A O 1
ATOM 6068 N N . ARG A 1 754 ? 9.919 43.361 -27.412 1.00 36.91 754 ARG A N 1
ATOM 6069 C CA . ARG A 1 754 ? 11.238 43.977 -27.091 1.00 36.91 754 ARG A CA 1
ATOM 6070 C C . ARG A 1 754 ? 11.323 45.128 -26.063 1.00 36.91 754 ARG A C 1
ATOM 6072 O O . ARG A 1 754 ? 10.882 46.231 -26.352 1.00 36.91 754 ARG A O 1
ATOM 6079 N N . ASP A 1 755 ? 12.199 44.975 -25.056 1.00 29.42 755 ASP A N 1
ATOM 6080 C CA . ASP A 1 755 ? 13.228 46.013 -24.813 1.00 29.42 755 ASP A CA 1
ATOM 6081 C C . ASP A 1 755 ? 14.494 45.526 -24.059 1.00 29.42 755 ASP A C 1
ATOM 6083 O O . ASP A 1 755 ? 14.529 44.436 -23.490 1.00 29.42 755 ASP A O 1
ATOM 6087 N N . TYR A 1 756 ? 15.558 46.338 -24.084 1.00 32.06 756 TYR A N 1
ATOM 6088 C CA . TYR A 1 756 ? 16.943 46.017 -23.679 1.00 32.06 756 TYR A CA 1
ATOM 6089 C C . TYR A 1 756 ? 17.247 46.110 -22.156 1.00 32.06 756 TYR A C 1
ATOM 6091 O O . TYR A 1 756 ? 18.303 46.600 -21.760 1.00 32.06 756 TYR A O 1
ATOM 6099 N N . LEU A 1 757 ? 16.351 45.656 -21.269 1.00 33.62 757 LEU A N 1
ATOM 6100 C CA . LEU A 1 757 ? 16.448 45.929 -19.814 1.00 33.62 757 LEU A CA 1
ATOM 6101 C C . LEU A 1 757 ? 17.063 44.827 -18.919 1.00 33.62 757 LEU A C 1
ATOM 6103 O O . LEU A 1 757 ? 17.272 45.060 -17.726 1.00 33.62 757 LEU A O 1
ATOM 6107 N N . ASN A 1 758 ? 17.374 43.642 -19.450 1.00 36.69 758 ASN A N 1
ATOM 6108 C CA . ASN A 1 758 ? 17.573 42.444 -18.613 1.00 36.69 758 ASN A CA 1
ATOM 6109 C C . ASN A 1 758 ? 18.866 42.372 -17.766 1.00 36.69 758 ASN A C 1
ATOM 6111 O O . ASN A 1 758 ? 18.911 41.545 -16.860 1.00 36.69 758 ASN A O 1
ATOM 6115 N N . ASP A 1 759 ? 19.873 43.232 -17.964 1.00 39.12 759 ASP A N 1
ATOM 6116 C CA . ASP A 1 759 ? 21.077 43.243 -17.099 1.00 39.12 759 ASP A CA 1
ATOM 6117 C C . ASP A 1 759 ? 20.834 43.883 -15.712 1.00 39.12 759 ASP A C 1
ATOM 6119 O O . ASP A 1 759 ? 21.618 43.677 -14.788 1.00 39.12 759 ASP A O 1
ATOM 6123 N N . PHE A 1 760 ? 19.729 44.619 -15.523 1.00 37.62 760 PHE A N 1
ATOM 6124 C CA . PHE A 1 760 ? 19.346 45.212 -14.226 1.00 37.62 760 PHE A CA 1
ATOM 6125 C C . PHE A 1 760 ? 18.268 44.418 -13.463 1.00 37.62 760 PHE A C 1
ATOM 6127 O O . PHE A 1 760 ? 17.930 44.752 -12.323 1.00 37.62 760 PHE A O 1
ATOM 6134 N N . ASP A 1 761 ? 17.745 43.352 -14.071 1.00 45.72 761 ASP A N 1
ATOM 6135 C CA . ASP A 1 761 ? 16.586 42.583 -13.604 1.00 45.72 761 ASP A CA 1
ATOM 6136 C C . ASP A 1 761 ? 16.786 41.975 -12.201 1.00 45.72 761 ASP A C 1
ATOM 6138 O O . ASP A 1 761 ? 15.908 42.077 -11.344 1.00 45.72 761 ASP A O 1
ATOM 6142 N N . GLY A 1 762 ? 17.972 41.426 -11.913 1.00 41.44 762 GLY A N 1
ATOM 6143 C CA . GLY A 1 762 ? 18.282 40.825 -10.609 1.00 41.44 762 GLY A CA 1
ATOM 6144 C C . GLY A 1 762 ? 18.253 41.820 -9.441 1.00 41.44 762 GLY A C 1
ATOM 6145 O O . GLY A 1 762 ? 17.723 41.505 -8.375 1.00 41.44 762 GLY A O 1
ATOM 6146 N N . VAL A 1 763 ? 18.759 43.042 -9.643 1.00 42.72 763 VAL A N 1
ATOM 6147 C CA . VAL A 1 763 ? 18.774 44.086 -8.601 1.00 42.72 763 VAL A CA 1
ATOM 6148 C C . VAL A 1 763 ? 17.366 44.630 -8.367 1.00 42.72 763 VAL A C 1
ATOM 6150 O O . VAL A 1 763 ? 16.947 44.762 -7.219 1.00 42.72 763 VAL A O 1
ATOM 6153 N N . TRP A 1 764 ? 16.594 44.873 -9.431 1.00 42.44 764 TRP A N 1
ATOM 6154 C CA . TRP A 1 764 ? 15.201 45.314 -9.299 1.00 42.44 764 TRP A CA 1
ATOM 6155 C C . TRP A 1 764 ? 14.300 44.247 -8.673 1.00 42.44 764 TRP A C 1
ATOM 6157 O O . TRP A 1 764 ? 13.453 44.589 -7.846 1.00 42.44 764 TRP A O 1
ATOM 6167 N N . LYS A 1 765 ? 14.503 42.960 -8.979 1.00 41.19 765 LYS A N 1
ATOM 6168 C CA . LYS A 1 765 ? 13.810 41.850 -8.304 1.00 41.19 765 LYS A CA 1
ATOM 6169 C C . LYS A 1 765 ? 14.188 41.748 -6.827 1.00 41.19 765 LYS A C 1
ATOM 6171 O O . LYS A 1 765 ? 13.296 41.623 -5.995 1.00 41.19 765 LYS A O 1
ATOM 6176 N N . GLY A 1 766 ? 15.467 41.901 -6.476 1.00 38.97 766 GLY A N 1
ATOM 6177 C CA . GLY A 1 766 ? 15.902 41.970 -5.076 1.00 38.97 766 GLY A CA 1
ATOM 6178 C C . GLY A 1 766 ? 15.276 43.145 -4.313 1.00 38.97 766 GLY A C 1
ATOM 6179 O O . GLY A 1 766 ? 14.725 42.960 -3.228 1.00 38.97 766 GLY A O 1
ATOM 6180 N N . LEU A 1 767 ? 15.286 44.345 -4.901 1.00 43.38 767 LEU A N 1
ATOM 6181 C CA . LEU A 1 767 ? 14.745 45.552 -4.270 1.00 43.38 767 LEU A CA 1
ATOM 6182 C C . LEU A 1 767 ? 13.212 45.511 -4.139 1.00 43.38 767 LEU A C 1
ATOM 6184 O O . LEU A 1 767 ? 12.670 45.932 -3.119 1.00 43.38 767 LEU A O 1
ATOM 6188 N N . THR A 1 768 ? 12.504 44.970 -5.137 1.00 43.66 768 THR A N 1
ATOM 6189 C CA . THR A 1 768 ? 11.042 44.788 -5.075 1.00 43.66 768 THR A CA 1
ATOM 6190 C C . THR A 1 768 ? 10.627 43.652 -4.141 1.00 43.66 768 THR A C 1
ATOM 6192 O O . THR A 1 768 ? 9.602 43.785 -3.477 1.00 43.66 768 THR A O 1
ATOM 6195 N N . ALA A 1 769 ? 11.432 42.594 -3.995 1.00 39.47 769 ALA A N 1
ATOM 6196 C CA . ALA A 1 769 ? 11.227 41.572 -2.968 1.00 39.47 769 ALA A CA 1
ATOM 6197 C C . ALA A 1 769 ? 11.412 42.147 -1.553 1.00 39.47 769 ALA A C 1
ATOM 6199 O O . ALA A 1 769 ? 10.534 41.972 -0.711 1.00 39.47 769 ALA A O 1
ATOM 6200 N N . LEU A 1 770 ? 12.488 42.904 -1.302 1.00 44.06 770 LEU A N 1
ATOM 6201 C CA . LEU A 1 770 ? 12.714 43.593 -0.022 1.00 44.06 770 LEU A CA 1
ATOM 6202 C C . LEU A 1 770 ? 11.593 44.593 0.299 1.00 44.06 770 LEU A C 1
ATOM 6204 O O . LEU A 1 770 ? 11.049 44.572 1.402 1.00 44.06 770 LEU A O 1
ATOM 6208 N N . ALA A 1 771 ? 11.183 45.416 -0.671 1.00 44.59 771 ALA A N 1
ATOM 6209 C CA . ALA A 1 771 ? 10.051 46.327 -0.511 1.00 44.59 771 ALA A CA 1
ATOM 6210 C C . ALA A 1 771 ? 8.724 45.579 -0.279 1.00 44.59 771 ALA A C 1
ATOM 6212 O O . ALA A 1 771 ? 7.904 46.028 0.519 1.00 44.59 771 ALA A O 1
ATOM 6213 N N . GLY A 1 772 ? 8.520 44.428 -0.927 1.00 39.12 772 GLY A N 1
ATOM 6214 C CA . GLY A 1 772 ? 7.356 43.561 -0.735 1.00 39.12 772 GLY A CA 1
ATOM 6215 C C . GLY A 1 772 ? 7.304 42.924 0.655 1.00 39.12 772 GLY A C 1
ATOM 6216 O O . GLY A 1 772 ? 6.246 42.920 1.278 1.00 39.12 772 GLY A O 1
ATOM 6217 N N . ILE A 1 773 ? 8.444 42.458 1.176 1.00 44.19 773 ILE A N 1
ATOM 6218 C CA . ILE A 1 773 ? 8.587 41.934 2.544 1.00 44.19 773 ILE A CA 1
ATOM 6219 C C . ILE A 1 773 ? 8.335 43.047 3.569 1.00 44.19 773 ILE A C 1
ATOM 6221 O O . ILE A 1 773 ? 7.551 42.864 4.498 1.00 44.19 773 ILE A O 1
ATOM 6225 N N . TYR A 1 774 ? 8.925 44.230 3.377 1.00 45.94 774 TYR A N 1
ATOM 6226 C CA . TYR A 1 774 ? 8.715 45.379 4.262 1.00 45.94 774 TYR A CA 1
ATOM 6227 C C . TYR A 1 774 ? 7.253 45.864 4.238 1.00 45.94 774 TYR A C 1
ATOM 6229 O O . TYR A 1 774 ? 6.675 46.175 5.279 1.00 45.94 774 TYR A O 1
ATOM 6237 N N . PHE A 1 775 ? 6.606 45.850 3.068 1.00 45.72 775 PHE A N 1
ATOM 6238 C CA . PHE A 1 775 ? 5.175 46.129 2.931 1.00 45.72 775 PHE A CA 1
ATOM 6239 C C . PHE A 1 775 ? 4.301 45.057 3.602 1.00 45.72 775 PHE A C 1
ATOM 6241 O O . PHE A 1 775 ? 3.307 45.404 4.238 1.00 45.72 775 PHE A O 1
ATOM 6248 N N . LEU A 1 776 ? 4.680 43.776 3.530 1.00 41.88 776 LEU A N 1
ATOM 6249 C CA . LEU A 1 776 ? 4.029 42.686 4.265 1.00 41.88 776 LEU A CA 1
ATOM 6250 C C . LEU A 1 776 ? 4.104 42.901 5.780 1.00 41.88 776 LEU A C 1
ATOM 6252 O O . LEU A 1 776 ? 3.065 42.844 6.434 1.00 41.88 776 LEU A O 1
ATOM 6256 N N . PHE A 1 777 ? 5.276 43.251 6.320 1.00 46.38 777 PHE A N 1
ATOM 6257 C CA . PHE A 1 777 ? 5.423 43.610 7.735 1.00 46.38 777 PHE A CA 1
ATOM 6258 C C . PHE A 1 777 ? 4.561 44.820 8.122 1.00 46.38 777 PHE A C 1
ATOM 6260 O O . PHE A 1 777 ? 3.894 44.782 9.154 1.00 46.38 777 PHE A O 1
ATOM 6267 N N . ILE A 1 778 ? 4.502 45.870 7.291 1.00 47.62 778 ILE A N 1
ATOM 6268 C CA . ILE A 1 778 ? 3.604 47.018 7.518 1.00 47.62 778 ILE A CA 1
ATOM 6269 C C . ILE A 1 778 ? 2.137 46.565 7.554 1.00 47.62 778 ILE A C 1
ATOM 6271 O O . ILE A 1 778 ? 1.397 46.966 8.450 1.00 47.62 778 ILE A O 1
ATOM 6275 N N . VAL A 1 779 ? 1.706 45.720 6.613 1.00 46.72 779 VAL A N 1
ATOM 6276 C CA . VAL A 1 779 ? 0.331 45.203 6.553 1.00 46.72 779 VAL A CA 1
ATOM 6277 C C . VAL A 1 779 ? 0.009 44.333 7.771 1.00 46.72 779 VAL A C 1
ATOM 6279 O O . VAL A 1 779 ? -1.040 44.533 8.381 1.00 46.72 779 VAL A O 1
ATOM 6282 N N . GLU A 1 780 ? 0.903 43.433 8.177 1.00 43.62 780 GLU A N 1
ATOM 6283 C CA . GLU A 1 780 ? 0.742 42.582 9.361 1.00 43.62 780 GLU A CA 1
ATOM 6284 C C . GLU A 1 780 ? 0.645 43.414 10.649 1.00 43.62 780 GLU A C 1
ATOM 6286 O O . GLU A 1 780 ? -0.307 43.260 11.419 1.00 43.62 780 GLU A O 1
ATOM 6291 N N . HIS A 1 781 ? 1.552 44.377 10.851 1.00 46.84 781 HIS A N 1
ATOM 6292 C CA . HIS A 1 781 ? 1.515 45.262 12.018 1.00 46.84 781 HIS A CA 1
ATOM 6293 C C . HIS A 1 781 ? 0.282 46.181 12.012 1.00 46.84 781 HIS A C 1
ATOM 6295 O O . HIS A 1 781 ? -0.318 46.428 13.062 1.00 46.84 781 HIS A O 1
ATOM 6301 N N . CYS A 1 782 ? -0.162 46.653 10.841 1.00 47.66 782 CYS A N 1
ATOM 6302 C CA . CYS A 1 782 ? -1.418 47.390 10.712 1.00 47.66 782 CYS A CA 1
ATOM 6303 C C . CYS A 1 782 ? -2.643 46.519 11.023 1.00 47.66 782 CYS A C 1
ATOM 6305 O O . CYS A 1 782 ? -3.566 47.014 11.670 1.00 47.66 782 CYS A O 1
ATOM 6307 N N . ILE A 1 783 ? -2.662 45.243 10.622 1.00 48.53 783 ILE A N 1
ATOM 6308 C CA . ILE A 1 783 ? -3.734 44.289 10.950 1.00 48.53 783 ILE A CA 1
ATOM 6309 C C . ILE A 1 783 ? -3.775 44.033 12.462 1.00 48.53 783 ILE A C 1
ATOM 6311 O O . ILE A 1 783 ? -4.831 44.220 13.071 1.00 48.53 783 ILE A O 1
ATOM 6315 N N . GLY A 1 784 ? -2.632 43.729 13.086 1.00 47.50 784 GLY A N 1
ATOM 6316 C CA . GLY A 1 784 ? -2.524 43.547 14.537 1.00 47.50 784 GLY A CA 1
ATOM 6317 C C . GLY A 1 784 ? -2.961 44.791 15.320 1.00 47.50 784 GLY A C 1
ATOM 6318 O O . GLY A 1 784 ? -3.773 44.700 16.243 1.00 47.50 784 GLY A O 1
ATOM 6319 N N . MET A 1 785 ? -2.530 45.983 14.893 1.00 44.75 785 MET A N 1
ATOM 6320 C CA . MET A 1 785 ? -2.971 47.254 15.478 1.00 44.75 785 MET A CA 1
ATOM 6321 C C . MET A 1 785 ? -4.479 47.501 15.278 1.00 44.75 785 MET A C 1
ATOM 6323 O O . MET A 1 785 ? -5.132 48.055 16.167 1.00 44.75 785 MET A O 1
ATOM 6327 N N . PHE A 1 786 ? -5.063 47.080 14.151 1.00 47.38 786 PHE A N 1
ATOM 6328 C CA . PHE A 1 786 ? -6.498 47.226 13.886 1.00 47.38 786 PHE A CA 1
ATOM 6329 C C . PHE A 1 786 ? -7.347 46.235 14.697 1.00 47.38 786 PHE A C 1
ATOM 6331 O O . PHE A 1 786 ? -8.422 46.609 15.169 1.00 47.38 786 PHE A O 1
ATOM 6338 N N . GLN A 1 787 ? -6.861 45.011 14.932 1.00 47.03 787 GLN A N 1
ATOM 6339 C CA . GLN A 1 787 ? -7.465 44.059 15.873 1.00 47.03 787 GLN A CA 1
ATOM 6340 C C . GLN A 1 787 ? -7.381 44.583 17.313 1.00 47.03 787 GLN A C 1
ATOM 6342 O O . GLN A 1 787 ? -8.416 44.731 17.960 1.00 47.03 787 GLN A O 1
ATOM 6347 N N . HIS A 1 788 ? -6.209 45.029 17.770 1.00 48.75 788 HIS A N 1
ATOM 6348 C CA . HIS A 1 788 ? -6.055 45.631 19.098 1.00 48.75 788 HIS A CA 1
ATOM 6349 C C . HIS A 1 788 ? -6.954 46.875 19.291 1.00 48.75 788 HIS A C 1
ATOM 6351 O O . HIS A 1 788 ? -7.567 47.061 20.345 1.00 48.75 788 HIS A O 1
ATOM 6357 N N . TYR A 1 789 ? -7.126 47.704 18.252 1.00 51.34 789 TYR A N 1
ATOM 6358 C CA . TYR A 1 789 ? -8.073 48.826 18.261 1.00 51.34 789 TYR A CA 1
ATOM 6359 C C . TYR A 1 789 ? -9.546 48.373 18.274 1.00 51.34 789 TYR A C 1
ATOM 6361 O O . TYR A 1 789 ? -10.362 48.969 18.983 1.00 51.34 789 TYR A O 1
ATOM 6369 N N . LYS A 1 790 ? -9.903 47.324 17.520 1.00 47.84 790 LYS A N 1
ATOM 6370 C CA . LYS A 1 790 ? -11.246 46.715 17.506 1.00 47.84 790 LYS A CA 1
ATOM 6371 C C . LYS A 1 790 ? -11.619 46.193 18.895 1.00 47.84 790 LYS A C 1
ATOM 6373 O O . LYS A 1 790 ? -12.704 46.513 19.381 1.00 47.84 790 LYS A O 1
ATOM 6378 N N . ASP A 1 791 ? -10.709 45.496 19.567 1.00 49.91 791 ASP A N 1
ATOM 6379 C CA . ASP A 1 791 ? -10.958 44.871 20.870 1.00 49.91 791 ASP A CA 1
ATOM 6380 C C . ASP A 1 791 ? -11.049 45.914 21.998 1.00 49.91 791 ASP A C 1
ATOM 6382 O O . ASP A 1 791 ? -11.969 45.872 22.826 1.00 49.91 791 ASP A O 1
ATOM 6386 N N . HIS A 1 792 ? -10.213 46.961 21.959 1.00 49.75 792 HIS A N 1
ATOM 6387 C CA . HIS A 1 792 ? -10.357 48.131 22.837 1.00 49.75 792 HIS A CA 1
ATOM 6388 C C . HIS A 1 792 ? -11.658 48.925 22.616 1.00 49.75 792 HIS A C 1
ATOM 6390 O O . HIS A 1 792 ? -12.120 49.629 23.520 1.00 49.75 792 HIS A O 1
ATOM 6396 N N . LYS A 1 793 ? -12.258 48.840 21.423 1.00 44.75 793 LYS A N 1
ATOM 6397 C CA . LYS A 1 793 ? -13.513 49.526 21.080 1.00 44.75 793 LYS A CA 1
ATOM 6398 C C . LYS A 1 793 ? -14.746 48.674 21.392 1.00 44.75 793 LYS A C 1
ATOM 6400 O O . LYS A 1 793 ? -15.768 49.233 21.783 1.00 44.75 793 LYS A O 1
ATOM 6405 N N . GLY A 1 794 ? -14.636 47.347 21.300 1.00 47.12 794 GLY A N 1
ATOM 6406 C CA . GLY A 1 794 ? -15.641 46.397 21.785 1.00 47.12 794 GLY A CA 1
ATOM 6407 C C . GLY A 1 794 ? -15.802 46.472 23.304 1.00 47.12 794 GLY A C 1
ATOM 6408 O O . GLY A 1 794 ? -16.898 46.730 23.798 1.00 47.12 794 GLY A O 1
ATOM 6409 N N . THR A 1 795 ? -14.694 46.365 24.044 1.00 45.22 795 THR A N 1
ATOM 6410 C CA . THR A 1 795 ? -14.686 46.449 25.519 1.00 45.22 795 THR A CA 1
ATOM 6411 C C . THR A 1 795 ? -15.204 47.785 26.056 1.00 45.22 795 THR A C 1
ATOM 6413 O O . THR A 1 795 ? -15.928 47.800 27.051 1.00 45.22 795 THR A O 1
ATOM 6416 N N . LYS A 1 796 ? -14.921 48.913 25.387 1.00 42.09 796 LYS A N 1
ATOM 6417 C CA . LYS A 1 796 ? -15.463 50.223 25.793 1.00 42.09 796 LYS A CA 1
ATOM 6418 C C . LYS A 1 796 ? -16.956 50.410 25.531 1.00 42.09 796 LYS A C 1
ATOM 6420 O O . LYS A 1 796 ? -17.578 51.182 26.250 1.00 42.09 796 LYS A O 1
ATOM 6425 N N . LYS A 1 797 ? -17.555 49.727 24.549 1.00 39.12 797 LYS A N 1
ATOM 6426 C CA . LYS A 1 797 ? -18.977 49.929 24.212 1.00 39.12 797 LYS A CA 1
ATOM 6427 C C . LYS A 1 797 ? -19.951 49.085 25.046 1.00 39.12 797 LYS A C 1
ATOM 6429 O O . LYS A 1 797 ? -21.153 49.298 24.954 1.00 39.12 797 LYS A O 1
ATOM 6434 N N . ALA A 1 798 ? -19.442 48.154 25.854 1.00 36.22 798 ALA A N 1
ATOM 6435 C CA . ALA A 1 798 ? -20.238 47.270 26.710 1.00 36.22 798 ALA A CA 1
ATOM 6436 C C . ALA A 1 798 ? -20.267 47.689 28.196 1.00 36.22 798 ALA A C 1
ATOM 6438 O O . ALA A 1 798 ? -20.848 46.977 29.009 1.00 36.22 798 ALA A O 1
ATOM 6439 N N . ASN A 1 799 ? -19.625 48.807 28.567 1.00 34.31 799 ASN A N 1
ATOM 6440 C CA . ASN A 1 799 ? -19.339 49.145 29.970 1.00 34.31 799 ASN A CA 1
ATOM 6441 C C . ASN A 1 799 ? -19.792 50.563 30.395 1.00 34.31 799 ASN A C 1
ATOM 6443 O O . ASN A 1 799 ? -19.346 51.067 31.421 1.00 34.31 799 ASN A O 1
ATOM 6447 N N . GLU A 1 800 ? -20.671 51.209 29.615 1.00 34.75 800 GLU A N 1
ATOM 6448 C CA . GLU A 1 800 ? -21.261 52.529 29.933 1.00 34.75 800 GLU A CA 1
ATOM 6449 C C . GLU A 1 800 ? -22.801 52.513 30.090 1.00 34.75 800 GLU A C 1
ATOM 6451 O O . GLU A 1 800 ? -23.403 53.563 30.301 1.00 34.75 800 GLU A O 1
ATOM 6456 N N . GLU A 1 801 ? -23.455 51.340 30.091 1.00 31.33 801 GLU A N 1
ATOM 6457 C CA . GLU A 1 801 ? -24.892 51.211 30.409 1.00 31.33 801 GLU A CA 1
ATOM 6458 C C . GLU A 1 801 ? -25.160 50.467 31.736 1.00 31.33 801 GLU A C 1
ATOM 6460 O O . GLU A 1 801 ? -25.451 49.276 31.781 1.00 31.33 801 GLU A O 1
ATOM 6465 N N . GLY A 1 802 ? -25.151 51.231 32.834 1.00 28.89 802 GLY A N 1
ATOM 6466 C CA . GLY A 1 802 ? -26.194 51.115 33.864 1.00 28.89 802 GLY A CA 1
ATOM 6467 C C . GLY A 1 802 ? -26.138 49.975 34.893 1.00 28.89 802 GLY A C 1
ATOM 6468 O O . GLY A 1 802 ? -27.074 49.181 34.992 1.00 28.89 802 GLY A O 1
ATOM 6469 N N . THR A 1 803 ? -25.166 49.983 35.809 1.00 28.25 803 THR A N 1
ATOM 6470 C CA . THR A 1 803 ? -25.297 49.250 37.084 1.00 28.25 803 THR A CA 1
ATOM 6471 C C . THR A 1 803 ? -26.325 49.916 38.012 1.00 28.25 803 THR A C 1
ATOM 6473 O O . THR A 1 803 ? -25.982 50.846 38.730 1.00 28.25 803 THR A O 1
ATOM 6476 N N . ILE A 1 804 ? -27.572 49.422 38.042 1.00 29.64 804 ILE A N 1
ATOM 6477 C CA . ILE A 1 804 ? -28.534 49.466 39.174 1.00 29.64 804 ILE A CA 1
ATOM 6478 C C . ILE A 1 804 ? -29.686 48.492 38.851 1.00 29.64 804 ILE A C 1
ATOM 6480 O O . ILE A 1 804 ? -30.455 48.719 37.923 1.00 29.64 804 ILE A O 1
ATOM 6484 N N . GLY A 1 805 ? -29.846 47.406 39.618 1.00 28.47 805 GLY A N 1
ATOM 6485 C CA . GLY A 1 805 ? -30.960 46.467 39.403 1.00 28.47 805 GLY A CA 1
ATOM 6486 C C . GLY A 1 805 ? -30.855 45.173 40.211 1.00 28.47 805 GLY A C 1
ATOM 6487 O O . GLY A 1 805 ? -29.957 44.366 40.011 1.00 28.47 805 GLY A O 1
ATOM 6488 N N . ARG A 1 806 ? -31.776 44.963 41.157 1.00 27.36 806 ARG A N 1
ATOM 6489 C CA . ARG A 1 806 ? -31.823 43.766 42.016 1.00 27.36 806 ARG A CA 1
ATOM 6490 C C . ARG A 1 806 ? -32.470 42.560 41.315 1.00 27.36 806 ARG A C 1
ATOM 6492 O O . ARG A 1 806 ? -33.615 42.680 40.903 1.00 27.36 806 ARG A O 1
ATOM 6499 N N . LYS A 1 807 ? -31.857 41.386 41.541 1.00 27.23 807 LYS A N 1
ATOM 6500 C CA . LYS A 1 807 ? -32.488 40.062 41.780 1.00 27.23 807 LYS A CA 1
ATOM 6501 C C . LYS A 1 807 ? -33.166 39.296 40.619 1.00 27.23 807 LYS A C 1
ATOM 6503 O O . LYS A 1 807 ? -33.863 39.863 39.796 1.00 27.23 807 LYS A O 1
ATOM 6508 N N . LEU A 1 808 ? -33.136 37.970 40.838 1.00 24.67 808 LEU A N 1
ATOM 6509 C CA . LEU A 1 808 ? -34.121 36.918 40.514 1.00 24.67 808 LEU A CA 1
ATOM 6510 C C . LEU A 1 808 ? -34.045 36.161 39.169 1.00 24.67 808 LEU A C 1
ATOM 6512 O O . LEU A 1 808 ? -34.081 36.737 38.093 1.00 24.67 808 LEU A O 1
ATOM 6516 N N . SER A 1 809 ? -34.077 34.830 39.345 1.00 25.91 809 SER A N 1
ATOM 6517 C CA . SER A 1 809 ? -34.673 33.769 38.511 1.00 25.91 809 SER A CA 1
ATOM 6518 C C . SER A 1 809 ? -34.197 33.531 37.069 1.00 25.91 809 SER A C 1
ATOM 6520 O O . SER A 1 809 ? -34.560 34.247 36.145 1.00 25.91 809 SER A O 1
ATOM 6522 N N . ASP A 1 810 ? -33.554 32.369 36.930 1.00 24.88 810 ASP A N 1
ATOM 6523 C CA . ASP A 1 810 ? -33.932 31.263 36.037 1.00 24.88 810 ASP A CA 1
ATOM 6524 C C . ASP A 1 810 ? -33.732 31.350 34.512 1.00 24.88 810 ASP A C 1
ATOM 6526 O O . ASP A 1 810 ? -34.404 32.064 33.776 1.00 24.88 810 ASP A O 1
ATOM 6530 N N . HIS A 1 811 ? -32.876 30.430 34.051 1.00 30.80 811 HIS A N 1
ATOM 6531 C CA . HIS A 1 811 ? -33.035 29.576 32.868 1.00 30.80 811 HIS A CA 1
ATOM 6532 C C . HIS A 1 811 ? -34.031 30.001 31.769 1.00 30.80 811 HIS A C 1
ATOM 6534 O O . HIS A 1 811 ? -35.240 29.795 31.904 1.00 30.80 811 HIS A O 1
ATOM 6540 N N . LYS A 1 812 ? -33.493 30.208 30.556 1.00 24.53 812 LYS A N 1
ATOM 6541 C CA . LYS A 1 812 ? -33.817 29.307 29.429 1.00 24.53 812 LYS A CA 1
ATOM 6542 C C . LYS A 1 812 ? -32.823 29.369 28.262 1.00 24.53 812 LYS A C 1
ATOM 6544 O O . LYS A 1 812 ? -32.443 30.443 27.827 1.00 24.53 812 LYS A O 1
ATOM 6549 N N . LEU A 1 813 ? -32.516 28.174 27.742 1.00 25.39 813 LEU A N 1
ATOM 6550 C CA . LEU A 1 813 ? -32.209 27.840 26.340 1.00 25.39 813 LEU A CA 1
ATOM 6551 C C . LEU A 1 813 ? -31.227 28.745 25.568 1.00 25.39 813 LEU A C 1
ATOM 6553 O O . LEU A 1 813 ? -31.621 29.766 25.013 1.00 25.39 813 LEU A O 1
ATOM 6557 N N . ASN A 1 814 ? -30.001 28.252 25.366 1.00 24.58 814 ASN A N 1
ATOM 6558 C CA . ASN A 1 814 ? -29.180 28.648 24.217 1.00 24.58 814 ASN A CA 1
ATOM 6559 C C . ASN A 1 814 ? -29.466 27.698 23.030 1.00 24.58 814 ASN A C 1
ATOM 6561 O O . ASN A 1 814 ? -29.684 26.505 23.254 1.00 24.58 814 ASN A O 1
ATOM 6565 N N . ARG A 1 815 ? -29.523 28.198 21.784 1.00 24.80 815 ARG A N 1
ATOM 6566 C CA . ARG A 1 815 ? -30.033 27.437 20.620 1.00 24.80 815 ARG A CA 1
ATOM 6567 C C . ARG A 1 815 ? -29.322 27.799 19.303 1.00 24.80 815 ARG A C 1
ATOM 6569 O O . ARG A 1 815 ? -29.891 28.533 18.499 1.00 24.80 815 ARG A O 1
ATOM 6576 N N . ARG A 1 816 ? -28.169 27.157 19.045 1.00 27.70 816 ARG A N 1
ATOM 6577 C CA . ARG A 1 816 ? -27.375 27.240 17.788 1.00 27.70 816 ARG A CA 1
ATOM 6578 C C . ARG A 1 816 ? -26.823 28.668 17.513 1.00 27.70 816 ARG A C 1
ATOM 6580 O O . ARG A 1 816 ? -27.158 29.595 18.239 1.00 27.70 816 ARG A O 1
ATOM 6587 N N . SER A 1 817 ? -25.906 28.897 16.570 1.00 25.42 817 SER A N 1
ATOM 6588 C CA . SER A 1 817 ? -25.423 28.050 15.463 1.00 25.42 817 SER A CA 1
ATOM 6589 C C . SER A 1 817 ? -23.919 28.148 15.212 1.00 25.42 817 SER A C 1
ATOM 6591 O O . SER A 1 817 ? -23.306 29.180 15.464 1.00 25.42 817 SER A O 1
ATOM 6593 N N . ASP A 1 818 ? -23.373 27.087 14.626 1.00 28.98 818 ASP A N 1
ATOM 6594 C CA . ASP A 1 818 ? -21.999 26.973 14.142 1.00 28.98 818 ASP A CA 1
ATOM 6595 C C . ASP A 1 818 ? -21.731 27.874 12.919 1.00 28.98 818 ASP A C 1
ATOM 6597 O O . ASP A 1 818 ? -22.505 27.871 11.960 1.00 28.98 818 ASP A O 1
ATOM 6601 N N . ALA A 1 819 ? -20.612 28.603 12.940 1.00 25.08 819 ALA A N 1
ATOM 6602 C CA . ALA A 1 819 ? -19.971 29.248 11.790 1.00 25.08 819 ALA A CA 1
ATOM 6603 C C . ALA A 1 819 ? -18.503 29.594 12.137 1.00 25.08 819 ALA A C 1
ATOM 6605 O O . ALA A 1 819 ? -18.138 29.615 13.309 1.00 25.08 819 ALA A O 1
ATOM 6606 N N . GLU A 1 820 ? -17.685 29.886 11.119 1.00 26.22 820 GLU A N 1
ATOM 6607 C CA . GLU A 1 820 ? -16.322 30.452 11.233 1.00 26.22 820 GLU A CA 1
ATOM 6608 C C . GLU A 1 820 ? -15.245 29.609 11.964 1.00 26.22 820 GLU A C 1
ATOM 6610 O O . GLU A 1 820 ? -14.597 30.066 12.899 1.00 26.22 820 GLU A O 1
ATOM 6615 N N . TRP A 1 821 ? -14.938 28.419 11.426 1.00 25.53 821 TRP A N 1
ATOM 6616 C CA . TRP A 1 821 ? -13.600 27.801 11.545 1.00 25.53 821 TRP A CA 1
ATOM 6617 C C . TRP A 1 821 ? -13.073 27.355 10.172 1.00 25.53 821 TRP A C 1
ATOM 6619 O O . TRP A 1 821 ? -12.965 26.168 9.876 1.00 25.53 821 TRP A O 1
ATOM 6629 N N . LEU A 1 822 ? -12.760 28.326 9.309 1.00 24.33 822 LEU A N 1
ATOM 6630 C CA . LEU A 1 822 ? -12.106 28.099 8.014 1.00 24.33 822 LEU A CA 1
ATOM 6631 C C . LEU A 1 822 ? -11.207 29.290 7.643 1.00 24.33 822 LEU A C 1
ATOM 6633 O O . LEU A 1 822 ? -11.609 30.150 6.871 1.00 24.33 822 LEU A O 1
ATOM 6637 N N . HIS A 1 823 ? -9.988 29.339 8.191 1.00 25.19 823 HIS A N 1
ATOM 6638 C CA . HIS A 1 823 ? -8.866 30.093 7.608 1.00 25.19 823 HIS A CA 1
ATOM 6639 C C . HIS A 1 823 ? -7.515 29.623 8.179 1.00 25.19 823 HIS A C 1
ATOM 6641 O O . HIS A 1 823 ? -6.900 30.275 9.016 1.00 25.19 823 HIS A O 1
ATOM 6647 N N . LEU A 1 824 ? -7.026 28.488 7.674 1.00 25.17 824 LEU A N 1
ATOM 6648 C CA . LEU A 1 824 ? -5.593 28.192 7.613 1.00 25.17 824 LEU A CA 1
ATOM 6649 C C . LEU A 1 824 ? -5.258 27.737 6.187 1.00 25.17 824 LEU A C 1
ATOM 6651 O O . LEU A 1 824 ? -5.946 26.894 5.613 1.00 25.17 824 LEU A O 1
ATOM 6655 N N . LYS A 1 825 ? -4.214 28.337 5.616 1.00 24.20 825 LYS A N 1
ATOM 6656 C CA . LYS A 1 825 ? -3.567 27.970 4.347 1.00 24.20 825 LYS A CA 1
ATOM 6657 C C . LYS A 1 825 ? -2.039 27.979 4.584 1.00 24.20 825 LYS A C 1
ATOM 6659 O O . LYS A 1 825 ? -1.623 28.402 5.661 1.00 24.20 825 LYS A O 1
ATOM 6664 N N . PRO A 1 826 ? -1.225 27.373 3.705 1.00 26.19 826 PRO A N 1
ATOM 6665 C CA . PRO A 1 826 ? -0.393 26.262 4.152 1.00 26.19 826 PRO A CA 1
ATOM 6666 C C . PRO A 1 826 ? 1.090 26.616 4.296 1.00 26.19 826 PRO A C 1
ATOM 6668 O O . PRO A 1 826 ? 1.547 27.649 3.814 1.00 26.19 826 PRO A O 1
ATOM 6671 N N . LEU A 1 827 ? 1.839 25.690 4.896 1.00 22.64 827 LEU A N 1
ATOM 6672 C CA . LEU A 1 827 ? 3.298 25.650 4.867 1.00 22.64 827 LEU A CA 1
ATOM 6673 C C . LEU A 1 827 ? 3.758 24.408 4.101 1.00 22.64 827 LEU A C 1
ATOM 6675 O O . LEU A 1 827 ? 3.479 23.290 4.532 1.00 22.64 827 LEU A O 1
ATOM 6679 N N . SER A 1 828 ? 4.484 24.624 3.007 1.00 26.30 828 SER A N 1
ATOM 6680 C CA . SER A 1 828 ? 5.370 23.636 2.387 1.00 26.30 828 SER A CA 1
ATOM 6681 C C . SER A 1 828 ? 6.262 24.323 1.354 1.00 26.30 828 SER A C 1
ATOM 6683 O O . SER A 1 828 ? 5.750 24.761 0.329 1.00 26.30 828 SER A O 1
ATOM 6685 N N . GLU A 1 829 ? 7.564 24.383 1.617 1.00 25.03 829 GLU A N 1
ATOM 6686 C CA . GLU A 1 829 ? 8.613 24.029 0.650 1.00 25.03 829 GLU A CA 1
ATOM 6687 C C . GLU A 1 829 ? 9.948 23.842 1.398 1.00 25.03 829 GLU A C 1
ATOM 6689 O O . GLU A 1 829 ? 10.152 24.418 2.469 1.00 25.03 829 GLU A O 1
ATOM 6694 N N . ASP A 1 830 ? 10.791 22.944 0.882 1.00 23.22 830 ASP A N 1
ATOM 6695 C CA . ASP A 1 830 ? 12.081 22.530 1.460 1.00 23.22 830 ASP A CA 1
ATOM 6696 C C . ASP A 1 830 ? 13.242 23.342 0.800 1.00 23.22 830 ASP A C 1
ATOM 6698 O O . ASP A 1 830 ? 13.038 24.521 0.514 1.00 23.22 830 ASP A O 1
ATOM 6702 N N . PRO A 1 831 ? 14.405 22.778 0.396 1.00 46.22 831 PRO A N 1
ATOM 6703 C CA . PRO A 1 831 ? 15.417 21.983 1.112 1.00 46.22 831 PRO A CA 1
ATOM 6704 C C . PRO A 1 831 ? 16.837 22.642 1.055 1.00 46.22 831 PRO A C 1
ATOM 6706 O O . PRO A 1 831 ? 16.989 23.779 0.630 1.00 46.22 831 PRO A O 1
ATOM 6709 N N . GLU A 1 832 ? 17.884 21.862 1.390 1.00 25.73 832 GLU A N 1
ATOM 6710 C CA . GLU A 1 832 ? 19.308 22.019 0.971 1.00 25.73 832 GLU A CA 1
ATOM 6711 C C . GLU A 1 832 ? 20.141 23.222 1.508 1.00 25.73 832 GLU A C 1
ATOM 6713 O O . GLU A 1 832 ? 19.627 24.272 1.861 1.00 25.73 832 GLU A O 1
ATOM 6718 N N . GLY A 1 833 ? 21.478 23.132 1.644 1.00 24.48 833 GLY A N 1
ATOM 6719 C CA . GLY A 1 833 ? 22.374 21.963 1.543 1.00 24.48 833 GLY A CA 1
ATOM 6720 C C . GLY A 1 833 ? 23.879 22.316 1.441 1.00 24.48 833 GLY A C 1
ATOM 6721 O O . GLY A 1 833 ? 24.226 23.413 1.019 1.00 24.48 833 GLY A O 1
ATOM 6722 N N . THR A 1 834 ? 24.771 21.341 1.719 1.00 22.89 834 THR A N 1
ATOM 6723 C CA . THR A 1 834 ? 26.238 21.312 1.388 1.00 22.89 834 THR A CA 1
ATOM 6724 C C . THR A 1 834 ? 27.181 22.373 2.032 1.00 22.89 834 THR A C 1
ATOM 6726 O O . THR A 1 834 ? 26.727 23.428 2.440 1.00 22.89 834 THR A O 1
ATOM 6729 N N . ALA A 1 835 ? 28.514 22.198 2.182 1.00 23.42 835 ALA A N 1
ATOM 6730 C CA . ALA A 1 835 ? 29.432 21.034 2.085 1.00 23.42 835 ALA A CA 1
ATOM 6731 C C . ALA A 1 835 ? 30.869 21.346 2.621 1.00 23.42 835 ALA A C 1
ATOM 6733 O O . ALA A 1 835 ? 31.299 22.482 2.483 1.00 23.42 835 ALA A O 1
ATOM 6734 N N . VAL A 1 836 ? 31.635 20.300 3.030 1.00 23.05 836 VAL A N 1
ATOM 6735 C CA . VAL A 1 836 ? 33.129 20.135 2.891 1.00 23.05 836 VAL A CA 1
ATOM 6736 C C . VAL A 1 836 ? 34.046 21.120 3.696 1.00 23.05 836 VAL A C 1
ATOM 6738 O O . VAL A 1 836 ? 33.665 22.253 3.925 1.00 23.05 836 VAL A O 1
ATOM 6741 N N . SER A 1 837 ? 35.251 20.811 4.229 1.00 22.22 837 SER A N 1
ATOM 6742 C CA . SER A 1 837 ? 36.229 19.688 4.145 1.00 22.22 837 SER A CA 1
ATOM 6743 C C . SER A 1 837 ? 36.977 19.413 5.481 1.00 22.22 837 SER A C 1
ATOM 6745 O O . SER A 1 837 ? 36.940 20.276 6.346 1.00 22.22 837 SER A O 1
ATOM 6747 N N . CYS A 1 838 ? 37.721 18.287 5.566 1.00 23.41 838 CYS A N 1
ATOM 6748 C CA . CYS A 1 838 ? 39.089 18.047 6.131 1.00 23.41 838 CYS A CA 1
ATOM 6749 C C . CYS A 1 838 ? 39.676 18.990 7.225 1.00 23.41 838 CYS A C 1
ATOM 6751 O O . CYS A 1 838 ? 39.519 20.199 7.140 1.00 23.41 838 CYS A O 1
ATOM 6753 N N . ASP A 1 839 ? 40.518 18.606 8.197 1.00 23.31 839 ASP A N 1
ATOM 6754 C CA . ASP A 1 839 ? 41.244 17.373 8.606 1.00 23.31 839 ASP A CA 1
ATOM 6755 C C . ASP A 1 839 ? 41.890 17.672 9.998 1.00 23.31 839 ASP A C 1
ATOM 6757 O O . ASP A 1 839 ? 41.835 18.821 10.433 1.00 23.31 839 ASP A O 1
ATOM 6761 N N . ASN A 1 840 ? 42.553 16.820 10.800 1.00 25.23 840 ASN A N 1
ATOM 6762 C CA . ASN A 1 840 ? 42.962 15.393 10.872 1.00 25.23 840 ASN A CA 1
ATOM 6763 C C . ASN A 1 840 ? 42.942 15.058 12.420 1.00 25.23 840 ASN A C 1
ATOM 6765 O O . ASN A 1 840 ? 42.538 15.914 13.203 1.00 25.23 840 ASN A O 1
ATOM 6769 N N . GLY A 1 841 ? 43.360 13.935 13.026 1.00 24.28 841 GLY A N 1
ATOM 6770 C CA . GLY A 1 841 ? 43.994 12.696 12.569 1.00 24.28 841 GLY A CA 1
ATOM 6771 C C . GLY A 1 841 ? 44.738 11.953 13.698 1.00 24.28 841 GLY A C 1
ATOM 6772 O O . GLY A 1 841 ? 45.405 12.611 14.488 1.00 24.28 841 GLY A O 1
ATOM 6773 N N . HIS A 1 842 ? 44.721 10.609 13.680 1.00 28.80 842 HIS A N 1
ATOM 6774 C CA . HIS A 1 842 ? 45.539 9.675 14.498 1.00 28.80 842 HIS A CA 1
ATOM 6775 C C . HIS A 1 842 ? 45.299 9.671 16.037 1.00 28.80 842 HIS A C 1
ATOM 6777 O O . HIS A 1 842 ? 45.005 10.701 16.628 1.00 28.80 842 HIS A O 1
ATOM 6783 N N . ASN A 1 843 ? 45.434 8.563 16.788 1.00 26.17 843 ASN A N 1
ATOM 6784 C CA . ASN A 1 843 ? 45.529 7.122 16.467 1.00 26.17 843 ASN A CA 1
ATOM 6785 C C . ASN A 1 843 ? 45.095 6.277 17.698 1.00 26.17 843 ASN A C 1
ATOM 6787 O O . ASN A 1 843 ? 45.071 6.811 18.799 1.00 26.17 843 ASN A O 1
ATOM 6791 N N . ASP A 1 844 ? 44.813 4.983 17.474 1.00 24.61 844 ASP A N 1
ATOM 6792 C CA . ASP A 1 844 ? 45.013 3.773 18.319 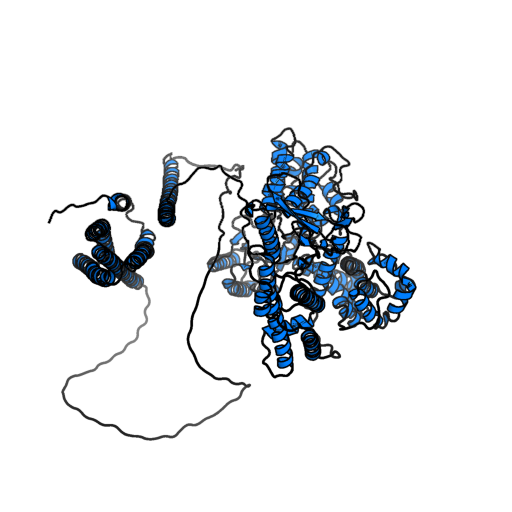1.00 24.61 844 ASP A CA 1
ATOM 6793 C C . ASP A 1 844 ? 44.816 3.825 19.868 1.00 24.61 844 ASP A C 1
ATOM 6795 O O . ASP A 1 844 ? 45.231 4.740 20.563 1.00 24.61 844 ASP A O 1
ATOM 6799 N N . THR A 1 845 ? 44.310 2.791 20.558 1.00 25.50 845 THR A N 1
ATOM 6800 C CA . THR A 1 845 ? 44.400 1.345 20.265 1.00 25.50 845 THR A CA 1
ATOM 6801 C C . THR A 1 845 ? 43.286 0.538 20.965 1.00 25.50 845 THR A C 1
ATOM 6803 O O . THR A 1 845 ? 42.748 0.953 21.989 1.00 25.50 845 THR A O 1
ATOM 6806 N N . GLN A 1 846 ? 43.002 -0.661 20.449 1.00 23.28 846 GLN A N 1
ATOM 6807 C CA . GLN A 1 846 ? 42.355 -1.787 21.156 1.00 23.28 846 GLN A CA 1
ATOM 6808 C C . GLN A 1 846 ? 43.254 -2.309 22.317 1.00 23.28 846 GLN A C 1
ATOM 6810 O O . GLN A 1 846 ? 44.432 -1.968 22.350 1.00 23.28 846 GLN A O 1
ATOM 6815 N N . LEU A 1 847 ? 42.861 -3.153 23.286 1.00 23.77 847 LEU A N 1
ATOM 6816 C CA . LEU A 1 847 ? 41.646 -3.952 23.594 1.00 23.77 847 LEU A CA 1
ATOM 6817 C C . LEU A 1 847 ? 41.498 -3.924 25.171 1.00 23.77 847 LEU A C 1
ATOM 6819 O O . LEU A 1 847 ? 41.925 -2.926 25.740 1.00 23.77 847 LEU A O 1
ATOM 6823 N N . SER A 1 848 ? 40.960 -4.826 26.018 1.00 23.83 848 SER A N 1
ATOM 6824 C CA . SER A 1 848 ? 40.353 -6.175 25.965 1.00 23.83 848 SER A CA 1
ATOM 6825 C C . SER A 1 848 ? 39.483 -6.499 27.205 1.00 23.83 848 SER A C 1
ATOM 6827 O O . SER A 1 848 ? 39.413 -5.740 28.167 1.00 23.83 848 SER A O 1
ATOM 6829 N N . GLU A 1 849 ? 38.851 -7.673 27.144 1.00 25.03 849 GLU A N 1
ATOM 6830 C CA . GLU A 1 849 ? 38.136 -8.461 28.168 1.00 25.03 849 GLU A CA 1
ATOM 6831 C C . GLU A 1 849 ? 39.027 -8.844 29.400 1.00 25.03 849 GLU A C 1
ATOM 6833 O O . GLU A 1 849 ? 40.223 -8.558 29.382 1.00 25.03 849 GLU A O 1
ATOM 6838 N N . LEU A 1 850 ? 38.584 -9.500 30.498 1.00 24.23 850 LEU A N 1
ATOM 6839 C CA . LEU A 1 850 ? 37.428 -10.395 30.733 1.00 24.23 850 LEU A CA 1
ATOM 6840 C C . LEU A 1 850 ? 37.094 -10.583 32.253 1.00 24.23 850 LEU A C 1
ATOM 6842 O O . LEU A 1 850 ? 38.003 -10.663 33.073 1.00 24.23 850 LEU A O 1
ATOM 6846 N N . GLN A 1 851 ? 35.810 -10.813 32.586 1.00 24.06 851 GLN A N 1
ATOM 6847 C CA . GLN A 1 851 ? 35.279 -11.549 33.771 1.00 24.06 851 GLN A CA 1
ATOM 6848 C C . GLN A 1 851 ? 35.570 -11.063 35.224 1.00 24.06 851 GLN A C 1
ATOM 6850 O O . GLN A 1 851 ? 35.972 -9.929 35.458 1.00 24.06 851 GLN A O 1
ATOM 6855 N N . THR A 1 852 ? 35.114 -11.860 36.209 1.00 23.39 852 THR A N 1
ATOM 6856 C CA . THR A 1 852 ? 34.582 -11.417 37.521 1.00 23.39 852 THR A CA 1
ATOM 6857 C C . THR A 1 852 ? 35.387 -11.951 38.746 1.00 23.39 852 THR A C 1
ATOM 6859 O O . THR A 1 852 ? 36.566 -12.246 38.580 1.00 23.39 852 THR A O 1
ATOM 6862 N N . PRO A 1 853 ? 34.886 -11.928 40.006 1.00 47.53 853 PRO A N 1
ATOM 6863 C CA . PRO A 1 853 ? 35.553 -11.222 41.104 1.00 47.53 853 PRO A CA 1
ATOM 6864 C C . PRO A 1 853 ? 36.355 -12.115 42.073 1.00 47.53 853 PRO A C 1
ATOM 6866 O O . PRO A 1 853 ? 36.043 -13.291 42.218 1.00 47.53 853 PRO A O 1
ATOM 6869 N N . ASP A 1 854 ? 37.279 -11.518 42.841 1.00 24.09 854 ASP A N 1
ATOM 6870 C CA . ASP A 1 854 ? 37.328 -11.692 44.309 1.00 24.09 854 ASP A CA 1
ATOM 6871 C C . ASP A 1 854 ? 38.324 -10.729 45.002 1.00 24.09 854 ASP A C 1
ATOM 6873 O O . ASP A 1 854 ? 39.035 -9.960 44.356 1.00 24.09 854 ASP A O 1
ATOM 6877 N N . SER A 1 855 ? 38.341 -10.730 46.341 1.00 23.11 855 SER A N 1
ATOM 6878 C CA . SER A 1 855 ? 39.260 -9.958 47.218 1.00 23.11 855 SER A CA 1
ATOM 6879 C C . SER A 1 855 ? 40.162 -10.923 48.040 1.00 23.11 855 SER A C 1
ATOM 6881 O O . SER A 1 855 ? 39.993 -12.129 47.871 1.00 23.11 855 SER A O 1
ATOM 6883 N N . PRO A 1 856 ? 41.042 -10.511 48.998 1.00 40.25 856 PRO A N 1
ATOM 6884 C CA . PRO A 1 856 ? 41.469 -9.167 49.438 1.00 40.25 856 PRO A CA 1
ATOM 6885 C C . PRO A 1 856 ? 43.008 -9.042 49.739 1.00 40.25 856 PRO A C 1
ATOM 6887 O O . PRO A 1 856 ? 43.801 -9.939 49.484 1.00 40.25 856 PRO A O 1
ATOM 6890 N N . THR A 1 857 ? 43.397 -7.959 50.437 1.00 24.39 857 THR A N 1
ATOM 6891 C CA . THR A 1 857 ? 44.549 -7.808 51.381 1.00 24.39 857 THR A CA 1
ATOM 6892 C C . THR A 1 857 ? 45.948 -7.292 50.945 1.00 24.39 857 THR A C 1
ATOM 6894 O O . THR A 1 857 ? 46.819 -8.037 50.525 1.00 24.39 857 THR A O 1
ATOM 6897 N N . ASN A 1 858 ? 46.220 -6.053 51.399 1.00 22.91 858 ASN A N 1
ATOM 6898 C CA . ASN A 1 858 ? 47.344 -5.631 52.273 1.00 22.91 858 ASN A CA 1
ATOM 6899 C C . ASN A 1 858 ? 48.782 -5.314 51.771 1.00 22.91 858 ASN A C 1
ATOM 6901 O O . ASN A 1 858 ? 49.481 -6.142 51.205 1.00 22.91 858 ASN A O 1
ATOM 6905 N N . LYS A 1 859 ? 49.270 -4.183 52.330 1.00 26.06 859 LYS A N 1
ATOM 6906 C CA . LYS A 1 859 ? 50.657 -3.792 52.709 1.00 26.06 859 LYS A CA 1
ATOM 6907 C C . LYS A 1 859 ? 51.596 -3.110 51.688 1.00 26.06 859 LYS A C 1
ATOM 6909 O O . LYS A 1 859 ? 52.368 -3.722 50.965 1.00 26.06 859 LYS A O 1
ATOM 6914 N N . THR A 1 860 ? 51.604 -1.784 51.832 1.00 22.45 860 THR A N 1
ATOM 6915 C CA . THR A 1 860 ? 52.727 -0.820 51.781 1.00 22.45 860 THR A CA 1
ATOM 6916 C C . THR A 1 860 ? 53.995 -1.233 52.569 1.00 22.45 860 THR A C 1
ATOM 6918 O O . THR A 1 860 ? 53.911 -2.150 53.390 1.00 22.45 860 THR A O 1
ATOM 6921 N N . PRO A 1 861 ? 55.106 -0.447 52.540 1.00 46.47 861 PRO A N 1
ATOM 6922 C CA . PRO A 1 861 ? 55.666 0.429 51.481 1.00 46.47 861 PRO A CA 1
ATOM 6923 C C . PRO A 1 861 ? 57.210 0.274 51.324 1.00 46.47 861 PRO A C 1
ATOM 6925 O O . PRO A 1 861 ? 57.826 -0.458 52.092 1.00 46.47 861 PRO A O 1
ATOM 6928 N N . LEU A 1 862 ? 57.863 1.058 50.442 1.00 25.61 862 LEU A N 1
ATOM 6929 C CA . LEU A 1 862 ? 59.187 1.681 50.702 1.00 25.61 862 LEU A CA 1
ATOM 6930 C C . LEU A 1 862 ? 59.575 2.748 49.646 1.00 25.61 862 LEU A C 1
ATOM 6932 O O . LEU A 1 862 ? 59.010 2.800 48.560 1.00 25.61 862 LEU A O 1
ATOM 6936 N N . ALA A 1 863 ? 60.532 3.608 50.006 1.00 23.95 863 ALA A N 1
ATOM 6937 C CA . ALA A 1 863 ? 61.148 4.704 49.225 1.00 23.95 863 ALA A CA 1
ATOM 6938 C C . ALA A 1 863 ? 62.706 4.565 49.365 1.00 23.95 863 ALA A C 1
ATOM 6940 O O . ALA A 1 863 ? 63.096 3.503 49.865 1.00 23.95 863 ALA A O 1
ATOM 6941 N N . PRO A 1 864 ? 63.631 5.527 49.063 1.00 42.66 864 PRO A N 1
ATOM 6942 C CA . PRO A 1 864 ? 63.476 6.945 48.656 1.00 42.66 864 PRO A CA 1
ATOM 6943 C C . PRO A 1 864 ? 64.559 7.532 47.678 1.00 42.66 864 PRO A C 1
ATOM 6945 O O . PRO A 1 864 ? 65.437 6.816 47.213 1.00 42.66 864 PRO A O 1
ATOM 6948 N N . LYS A 1 865 ? 64.573 8.882 47.546 1.00 25.77 865 LYS A N 1
ATOM 6949 C CA . LYS A 1 865 ? 65.710 9.797 47.203 1.00 25.77 865 LYS A CA 1
ATOM 6950 C C . LYS A 1 865 ? 66.205 9.902 45.734 1.00 25.77 865 LYS A C 1
ATOM 6952 O O . LYS A 1 865 ? 66.130 8.925 45.009 1.00 25.77 865 LYS A O 1
ATOM 6957 N N . VAL A 1 866 ? 66.851 11.001 45.277 1.00 29.12 866 VAL A N 1
ATOM 6958 C CA . VAL A 1 866 ? 66.760 12.481 45.536 1.00 29.12 866 VAL A CA 1
ATOM 6959 C C . VAL A 1 866 ? 67.770 13.248 44.638 1.00 29.12 866 VAL A C 1
ATOM 6961 O O . VAL A 1 866 ? 68.731 12.630 44.194 1.00 29.12 866 VAL A O 1
ATOM 6964 N N . SER A 1 867 ? 67.613 14.584 44.539 1.00 25.31 867 SER A N 1
ATOM 6965 C CA . SER A 1 867 ? 68.545 15.625 44.018 1.00 25.31 867 SER A CA 1
ATOM 6966 C C . SER A 1 867 ? 68.414 15.996 42.524 1.00 25.31 867 SER A C 1
ATOM 6968 O O . SER A 1 867 ? 67.909 15.198 41.741 1.00 25.31 867 SER A O 1
ATOM 6970 N N . SER A 1 868 ? 68.763 17.221 42.088 1.00 24.12 868 SER A N 1
ATOM 6971 C CA . SER A 1 868 ? 69.422 18.351 42.792 1.00 24.12 868 SER A CA 1
ATOM 6972 C C . SER A 1 868 ? 68.798 19.735 42.501 1.00 24.12 868 SER A C 1
ATOM 6974 O O . SER A 1 868 ? 68.089 19.909 41.514 1.00 24.12 868 SER A O 1
ATOM 6976 N N . GLU A 1 869 ? 69.080 20.711 43.371 1.00 27.12 869 GLU A N 1
ATOM 6977 C CA . GLU A 1 869 ? 68.588 22.106 43.349 1.00 27.12 869 GLU A CA 1
ATOM 6978 C C . GLU A 1 869 ? 69.639 23.100 42.788 1.00 27.12 869 GLU A C 1
ATOM 6980 O O . GLU A 1 869 ? 70.689 22.662 42.323 1.00 27.12 869 GLU A O 1
ATOM 6985 N N . GLU A 1 870 ? 69.340 24.412 42.905 1.00 26.78 870 GLU A N 1
ATOM 6986 C CA . GLU A 1 870 ? 70.224 25.577 43.210 1.00 26.78 870 GLU A CA 1
ATOM 6987 C C . GLU A 1 870 ? 70.063 26.795 42.251 1.00 26.78 870 GLU A C 1
ATOM 6989 O O . GLU A 1 870 ? 69.864 26.598 41.058 1.00 26.78 870 GLU A O 1
ATOM 6994 N N . HIS A 1 871 ? 70.205 28.091 42.617 1.00 26.33 871 HIS A N 1
ATOM 6995 C CA . HIS A 1 871 ? 70.055 28.924 43.852 1.00 26.33 871 HIS A CA 1
ATOM 6996 C C . HIS A 1 871 ? 70.624 30.365 43.551 1.00 26.33 871 HIS A C 1
ATOM 6998 O O . HIS A 1 871 ? 71.129 30.538 42.440 1.00 26.33 871 HIS A O 1
ATOM 7004 N N . PRO A 1 872 ? 70.693 31.400 44.447 1.00 39.25 872 PRO A N 1
ATOM 7005 C CA . PRO A 1 872 ? 69.985 31.733 45.707 1.00 39.25 872 PRO A CA 1
ATOM 7006 C C . PRO A 1 872 ? 69.525 33.260 45.778 1.00 39.25 872 PRO A C 1
ATOM 7008 O O . PRO A 1 872 ? 68.922 33.683 44.796 1.00 39.25 872 PRO A O 1
ATOM 7011 N N . PRO A 1 873 ? 69.643 34.094 46.869 1.00 52.28 873 PRO A N 1
ATOM 7012 C CA . PRO A 1 873 ? 68.585 35.037 47.333 1.00 52.28 873 PRO A CA 1
ATOM 7013 C C . PRO A 1 873 ? 69.140 36.515 47.390 1.00 52.28 873 PRO A C 1
ATOM 7015 O O . PRO A 1 873 ? 69.839 36.844 46.433 1.00 52.28 873 PRO A O 1
ATOM 7018 N N . PRO A 1 874 ? 69.020 37.418 48.421 1.00 52.03 874 PRO A N 1
ATOM 7019 C CA . PRO A 1 874 ? 68.169 37.540 49.635 1.00 52.03 874 PRO A CA 1
ATOM 7020 C C . PRO A 1 874 ? 67.633 38.971 49.992 1.00 52.03 874 PRO A C 1
ATOM 7022 O O . PRO A 1 874 ? 67.951 39.952 49.332 1.00 52.03 874 PRO A O 1
ATOM 7025 N N . ASN A 1 875 ? 66.967 39.083 51.164 1.00 29.45 875 ASN A N 1
ATOM 7026 C CA . ASN A 1 875 ? 66.664 40.300 51.972 1.00 29.45 875 ASN A CA 1
ATOM 7027 C C . ASN A 1 875 ? 65.595 41.284 51.418 1.00 29.45 875 ASN A C 1
ATOM 7029 O O . ASN A 1 875 ? 65.575 41.559 50.228 1.00 29.45 875 ASN A O 1
ATOM 7033 N N . LYS A 1 876 ? 64.698 41.910 52.211 1.00 29.86 876 LYS A N 1
ATOM 7034 C CA . LYS A 1 876 ? 64.414 41.978 53.682 1.00 29.86 876 LYS A CA 1
ATOM 7035 C C . LYS A 1 876 ? 62.973 42.559 53.877 1.00 29.86 876 LYS A C 1
ATOM 7037 O O . LYS A 1 876 ? 62.369 42.930 52.881 1.00 29.86 876 LYS A O 1
ATOM 7042 N N . GLU A 1 877 ? 62.305 42.713 55.035 1.00 27.61 877 GLU A N 1
ATOM 7043 C CA . GLU A 1 877 ? 62.620 42.557 56.475 1.00 27.61 877 GLU A CA 1
ATOM 7044 C C . GLU A 1 877 ? 61.404 41.974 57.269 1.00 27.61 877 GLU A C 1
ATOM 7046 O O . GLU A 1 877 ? 61.234 40.762 57.299 1.00 27.61 877 GLU A O 1
ATOM 7051 N N . ASN A 1 878 ? 60.585 42.812 57.936 1.00 27.25 878 ASN A N 1
ATOM 7052 C CA . ASN A 1 878 ? 59.484 42.498 58.881 1.00 27.25 878 ASN A CA 1
ATOM 7053 C C . ASN A 1 878 ? 58.544 43.731 59.002 1.00 27.25 878 ASN A C 1
ATOM 7055 O O . ASN A 1 878 ? 58.970 44.822 58.637 1.00 27.25 878 ASN A O 1
ATOM 7059 N N . GLY A 1 879 ? 57.312 43.711 59.540 1.00 26.23 879 GLY A N 1
ATOM 7060 C CA . GLY A 1 879 ? 56.449 42.698 60.193 1.00 26.23 879 GLY A CA 1
ATOM 7061 C C . GLY A 1 879 ? 55.161 43.403 60.713 1.00 26.23 879 GLY A C 1
ATOM 7062 O O . GLY A 1 879 ? 55.014 44.599 60.494 1.00 26.23 879 GLY A O 1
ATOM 7063 N N . GLY A 1 880 ? 54.189 42.811 61.426 1.00 25.19 880 GLY A N 1
ATOM 7064 C CA . GLY A 1 880 ? 53.993 41.450 61.952 1.00 25.19 880 GLY A CA 1
ATOM 7065 C C . GLY A 1 880 ? 52.867 41.409 63.026 1.00 25.19 880 GLY A C 1
ATOM 7066 O O . GLY A 1 880 ? 52.142 42.387 63.189 1.00 25.19 880 GLY A O 1
ATOM 7067 N N . LYS A 1 881 ? 52.809 40.326 63.830 1.00 26.81 881 LYS A N 1
ATOM 7068 C CA . LYS A 1 881 ? 51.869 40.018 64.958 1.00 26.81 881 LYS A CA 1
ATOM 7069 C C . LYS A 1 881 ? 50.501 39.395 64.591 1.00 26.81 881 LYS A C 1
ATOM 7071 O O . LYS A 1 881 ? 50.070 39.425 63.449 1.00 26.81 881 LYS A O 1
ATOM 7076 N N . ALA A 1 882 ? 49.897 38.707 65.577 1.00 25.58 882 ALA A N 1
ATOM 7077 C CA . ALA A 1 882 ? 48.837 37.698 65.406 1.00 25.58 882 ALA A CA 1
ATOM 7078 C C . ALA A 1 882 ? 48.042 37.406 66.713 1.00 25.58 882 ALA A C 1
ATOM 7080 O O . ALA A 1 882 ? 48.423 37.891 67.780 1.00 25.58 882 ALA A O 1
ATOM 7081 N N . LYS A 1 883 ? 47.049 36.489 66.628 1.00 28.30 883 LYS A N 1
ATOM 7082 C CA . LYS A 1 883 ? 46.129 35.969 67.687 1.00 28.30 883 LYS A CA 1
ATOM 7083 C C . LYS A 1 883 ? 45.008 36.967 68.071 1.00 28.30 883 LYS A C 1
ATOM 7085 O O . LYS A 1 883 ? 45.264 38.159 68.133 1.00 28.30 883 LYS A O 1
ATOM 7090 N N . LYS A 1 884 ? 43.753 36.561 68.342 1.00 26.02 884 LYS A N 1
ATOM 7091 C CA . LYS A 1 884 ? 43.256 35.382 69.098 1.00 26.02 884 LYS A CA 1
ATOM 7092 C C . LYS A 1 884 ? 41.873 34.833 68.641 1.00 26.02 884 LYS A C 1
ATOM 7094 O O . LYS A 1 884 ? 41.162 35.482 67.892 1.00 26.02 884 LYS A O 1
ATOM 7099 N N . HIS A 1 885 ? 41.549 33.651 69.192 1.00 25.69 885 HIS A N 1
ATOM 7100 C CA . HIS A 1 885 ? 40.246 33.003 69.509 1.00 25.69 885 HIS A CA 1
ATOM 7101 C C . HIS A 1 885 ? 38.996 33.917 69.657 1.00 25.69 885 HIS A C 1
ATOM 7103 O O . HIS A 1 885 ? 39.155 35.081 70.006 1.00 25.69 885 HIS A O 1
ATOM 7109 N N . GLY A 1 886 ? 37.739 33.436 69.571 1.00 23.80 886 GLY A N 1
ATOM 7110 C CA . GLY A 1 886 ? 37.207 32.070 69.337 1.00 23.80 886 GLY A CA 1
ATOM 7111 C C . GLY A 1 886 ? 35.976 31.716 70.222 1.00 23.80 886 GLY A C 1
ATOM 7112 O O . GLY A 1 886 ? 35.830 32.305 71.287 1.00 23.80 886 GLY A O 1
ATOM 7113 N N . HIS A 1 887 ? 35.171 30.708 69.821 1.00 29.36 887 HIS A N 1
ATOM 7114 C CA . HIS A 1 887 ? 33.932 30.176 70.475 1.00 29.36 887 HIS A CA 1
ATOM 7115 C C . HIS A 1 887 ? 32.697 31.123 70.425 1.00 29.36 887 HIS A C 1
ATOM 7117 O O . HIS A 1 887 ? 32.838 32.317 70.639 1.00 29.36 887 HIS A O 1
ATOM 7123 N N . SER A 1 888 ? 31.459 30.694 70.115 1.00 23.38 888 SER A N 1
ATOM 7124 C CA . SER A 1 888 ? 30.575 29.833 70.937 1.00 23.38 888 SER A CA 1
ATOM 7125 C C . SER A 1 888 ? 29.263 29.421 70.200 1.00 23.38 888 SER A C 1
ATOM 7127 O O . SER A 1 888 ? 29.027 29.833 69.069 1.00 23.38 888 SER A O 1
ATOM 7129 N N . HIS A 1 889 ? 28.414 28.616 70.856 1.00 28.03 889 HIS A N 1
ATOM 7130 C CA . HIS A 1 889 ? 27.141 28.025 70.388 1.00 28.03 889 HIS A CA 1
ATOM 7131 C C . HIS A 1 889 ? 25.940 29.001 70.301 1.00 28.03 889 HIS A C 1
ATOM 7133 O O . HIS A 1 889 ? 25.907 29.998 71.018 1.00 28.03 889 HIS A O 1
ATOM 7139 N N . GLY A 1 890 ? 24.872 28.611 69.579 1.00 22.89 890 GLY A N 1
ATOM 7140 C CA . GLY A 1 890 ? 23.503 29.125 69.799 1.00 22.89 890 GLY A CA 1
ATOM 7141 C C . GLY A 1 890 ? 22.467 28.719 68.732 1.00 22.89 890 GLY A C 1
ATOM 7142 O O . GLY A 1 890 ? 22.717 28.894 67.546 1.00 22.89 890 GLY A O 1
ATOM 7143 N N . HIS A 1 891 ? 21.297 28.203 69.141 1.00 31.03 891 HIS A N 1
ATOM 7144 C CA . HIS A 1 891 ? 20.126 27.989 68.263 1.00 31.03 891 HIS A CA 1
ATOM 7145 C C . HIS A 1 891 ? 19.226 29.240 68.215 1.00 31.03 891 HIS A C 1
ATOM 7147 O O . HIS A 1 891 ? 19.114 29.947 69.215 1.00 31.03 891 HIS A O 1
ATOM 7153 N N . GLY A 1 892 ? 18.483 29.442 67.119 1.00 23.83 892 GLY A N 1
ATOM 7154 C CA . GLY A 1 892 ? 17.360 30.390 67.060 1.00 23.83 892 GLY A CA 1
ATOM 7155 C C . GLY A 1 892 ? 16.740 30.513 65.662 1.00 23.83 892 GLY A C 1
ATOM 7156 O O . GLY A 1 892 ? 17.466 30.646 64.684 1.00 23.83 892 GLY A O 1
ATOM 7157 N N . HIS A 1 893 ? 15.407 30.469 65.558 1.00 32.78 893 HIS A N 1
ATOM 7158 C CA . HIS A 1 893 ? 14.666 30.652 64.298 1.00 32.78 893 HIS A CA 1
ATOM 7159 C C . HIS A 1 893 ? 14.093 32.073 64.184 1.00 32.78 893 HIS A C 1
ATOM 7161 O O . HIS A 1 893 ? 13.601 32.598 65.182 1.00 32.78 893 HIS A O 1
ATOM 7167 N N . SER A 1 894 ? 14.037 32.642 62.973 1.00 25.02 894 SER A N 1
ATOM 7168 C CA . SER A 1 894 ? 12.834 33.267 62.364 1.00 25.02 894 SER A CA 1
ATOM 7169 C C . SER A 1 894 ? 13.180 34.029 61.068 1.00 25.02 894 SER A C 1
ATOM 7171 O O . SER A 1 894 ? 14.335 34.065 60.650 1.00 25.02 894 SER A O 1
ATOM 7173 N N . HIS A 1 895 ? 12.157 34.527 60.366 1.00 42.19 895 HIS A N 1
ATOM 7174 C CA . HIS A 1 895 ? 12.227 34.961 58.968 1.00 42.19 895 HIS A CA 1
ATOM 7175 C C . HIS A 1 895 ? 12.933 36.307 58.738 1.00 42.19 895 HIS A C 1
ATOM 7177 O O . HIS A 1 895 ? 12.693 37.281 59.446 1.00 42.19 895 HIS A O 1
ATOM 7183 N N . GLY A 1 896 ? 13.667 36.380 57.627 1.00 25.97 896 GLY A N 1
ATOM 7184 C CA . GLY A 1 896 ? 14.066 37.610 56.945 1.00 25.97 896 GLY A CA 1
ATOM 7185 C C . GLY A 1 896 ? 14.499 37.253 55.524 1.00 25.97 896 GLY A C 1
ATOM 7186 O O . GLY A 1 896 ? 15.436 36.478 55.356 1.00 25.97 896 GLY A O 1
ATOM 7187 N N . GLY A 1 897 ? 13.775 37.726 54.510 1.00 32.16 897 GLY A N 1
ATOM 7188 C CA . GLY A 1 897 ? 14.126 37.477 53.108 1.00 32.16 897 GLY A CA 1
ATOM 7189 C C . GLY A 1 897 ? 15.101 38.528 52.585 1.00 32.16 897 GLY A C 1
ATOM 7190 O O . GLY A 1 897 ? 15.100 39.652 53.080 1.00 32.16 897 GLY A O 1
ATOM 7191 N N . ASN A 1 898 ? 15.892 38.185 51.565 1.00 31.69 898 ASN A N 1
ATOM 7192 C CA . ASN A 1 898 ? 16.536 39.191 50.722 1.00 31.69 898 ASN A CA 1
ATOM 7193 C C . ASN A 1 898 ? 16.824 38.623 49.321 1.00 31.69 898 ASN A C 1
ATOM 7195 O O . ASN A 1 898 ? 17.613 37.693 49.171 1.00 31.69 898 ASN A O 1
ATOM 7199 N N . CYS A 1 899 ? 16.166 39.170 48.302 1.00 37.03 899 CYS A N 1
ATOM 7200 C CA . CYS A 1 899 ? 16.385 38.841 46.894 1.00 37.03 899 CYS A CA 1
ATOM 7201 C C . CYS A 1 899 ? 17.519 39.714 46.330 1.00 37.03 899 CYS A C 1
ATOM 7203 O O . CYS A 1 899 ? 17.369 40.931 46.269 1.00 37.03 899 CYS A O 1
ATOM 7205 N N . HIS A 1 900 ? 18.645 39.109 45.937 1.00 37.56 900 HIS A N 1
ATOM 7206 C CA . HIS A 1 900 ? 19.800 39.848 45.394 1.00 37.56 900 HIS A CA 1
ATOM 7207 C C . HIS A 1 900 ? 20.485 39.213 44.171 1.00 37.56 900 HIS A C 1
ATOM 7209 O O . HIS A 1 900 ? 21.236 39.910 43.498 1.00 37.56 900 HIS A O 1
ATOM 7215 N N . SER A 1 901 ? 20.183 37.959 43.818 1.00 42.50 901 SER A N 1
ATOM 7216 C CA . SER A 1 901 ? 20.638 37.333 42.562 1.00 42.50 901 SER A CA 1
ATOM 7217 C C . SER A 1 901 ? 20.146 38.087 41.323 1.00 42.50 901 SER A C 1
ATOM 7219 O O . SER A 1 901 ? 20.892 38.348 40.383 1.00 42.50 901 SER A O 1
ATOM 7221 N N . ASP A 1 902 ? 18.868 38.454 41.341 1.00 39.91 902 ASP A N 1
ATOM 7222 C CA . ASP A 1 902 ? 18.131 38.856 40.143 1.00 39.91 902 ASP A CA 1
ATOM 7223 C C . ASP A 1 902 ? 18.489 40.274 39.679 1.00 39.91 902 ASP A C 1
ATOM 7225 O O . ASP A 1 902 ? 18.210 40.630 38.537 1.00 39.91 902 ASP A O 1
ATOM 7229 N N . GLN A 1 903 ? 19.098 41.083 40.554 1.00 43.16 903 GLN A N 1
ATOM 7230 C CA . GLN A 1 903 ? 19.583 42.415 40.201 1.00 43.16 903 GLN A CA 1
ATOM 7231 C C . GLN A 1 903 ? 20.969 42.333 39.555 1.00 43.16 903 GLN A C 1
ATOM 7233 O O . GLN A 1 903 ? 21.150 42.873 38.472 1.00 43.16 903 GLN A O 1
ATOM 7238 N N . GLU A 1 904 ? 21.907 41.572 40.133 1.00 44.59 904 GLU A N 1
ATOM 7239 C CA . GLU A 1 904 ? 23.237 41.370 39.535 1.00 44.59 904 GLU A CA 1
ATOM 7240 C C . GLU A 1 904 ? 23.144 40.687 38.158 1.00 44.59 904 GLU A C 1
ATOM 7242 O O . GLU A 1 904 ? 23.852 41.074 37.229 1.00 44.59 904 GLU A O 1
ATOM 7247 N N . MET A 1 905 ? 22.214 39.738 37.976 1.00 43.47 905 MET A N 1
ATOM 7248 C CA . MET A 1 905 ? 21.950 39.135 36.662 1.00 43.47 905 MET A CA 1
ATOM 7249 C C . MET A 1 905 ? 21.334 40.114 35.648 1.00 43.47 905 MET A C 1
ATOM 7251 O O . MET A 1 905 ? 21.654 40.032 34.462 1.00 43.47 905 MET A O 1
ATOM 7255 N N . LYS A 1 906 ? 20.475 41.048 36.082 1.00 48.81 906 LYS A N 1
ATOM 7256 C CA . LYS A 1 906 ? 19.910 42.085 35.199 1.00 48.81 906 LYS A CA 1
ATOM 7257 C C . LYS A 1 906 ? 20.957 43.112 34.800 1.00 48.81 906 LYS A C 1
ATOM 7259 O O . LYS A 1 906 ? 21.093 43.391 33.614 1.00 48.81 906 LYS A O 1
ATOM 7264 N N . ASP A 1 907 ? 21.719 43.621 35.760 1.00 51.28 907 ASP A N 1
ATOM 7265 C CA . ASP A 1 907 ? 22.748 44.629 35.516 1.00 51.28 907 ASP A CA 1
ATOM 7266 C C . ASP A 1 907 ? 23.856 44.060 34.600 1.00 51.28 907 ASP A C 1
ATOM 7268 O O . ASP A 1 907 ? 24.326 44.751 33.695 1.00 51.28 907 ASP A O 1
ATOM 7272 N N . ALA A 1 908 ? 24.196 42.769 34.738 1.00 54.81 908 ALA A N 1
ATOM 7273 C CA . ALA A 1 908 ? 25.089 42.063 33.815 1.00 54.81 908 ALA A CA 1
ATOM 7274 C C . ALA A 1 908 ? 24.504 41.908 32.395 1.00 54.81 908 ALA A C 1
ATOM 7276 O O . ALA A 1 908 ? 25.220 42.135 31.419 1.00 54.81 908 ALA A O 1
ATOM 7277 N N . GLY A 1 909 ? 23.216 41.564 32.261 1.00 54.41 909 GLY A N 1
ATOM 7278 C CA . GLY A 1 909 ? 22.546 41.448 30.958 1.00 54.41 909 GLY A CA 1
ATOM 7279 C C . GLY A 1 909 ? 22.401 42.789 30.226 1.00 54.41 909 GLY A C 1
ATOM 7280 O O . GLY A 1 909 ? 22.632 42.875 29.021 1.00 54.41 909 GLY A O 1
ATOM 7281 N N . ILE A 1 910 ? 22.098 43.862 30.961 1.00 57.78 910 ILE A N 1
ATOM 7282 C CA . ILE A 1 910 ? 22.052 45.232 30.429 1.00 57.78 910 ILE A CA 1
ATOM 7283 C C . ILE A 1 910 ? 23.450 45.664 29.960 1.00 57.78 910 ILE A C 1
ATOM 7285 O O . ILE A 1 910 ? 23.595 46.199 28.860 1.00 57.78 910 ILE A O 1
ATOM 7289 N N . ALA A 1 911 ? 24.496 45.363 30.739 1.00 58.56 911 ALA A N 1
ATOM 7290 C CA . ALA A 1 911 ? 25.875 45.645 30.351 1.00 58.56 911 ALA A CA 1
ATOM 7291 C C . ALA A 1 911 ? 26.312 44.871 29.092 1.00 58.56 911 ALA A C 1
ATOM 7293 O O . ALA A 1 911 ? 27.035 45.428 28.268 1.00 58.56 911 ALA A O 1
ATOM 7294 N N . SER A 1 912 ? 25.871 43.618 28.904 1.00 62.66 912 SER A N 1
ATOM 7295 C CA . SER A 1 912 ? 26.194 42.859 27.686 1.00 62.66 912 SER A CA 1
ATOM 7296 C C . SER A 1 912 ? 25.521 43.421 26.431 1.00 62.66 912 SER A C 1
ATOM 7298 O O . SER A 1 912 ? 26.153 43.437 25.379 1.00 62.66 912 SER A O 1
ATOM 7300 N N . ILE A 1 913 ? 24.292 43.942 26.540 1.00 63.19 913 ILE A N 1
ATOM 7301 C CA . ILE A 1 913 ? 23.591 44.582 25.414 1.00 63.19 913 ILE A CA 1
ATOM 7302 C C . ILE A 1 913 ? 24.325 45.860 24.985 1.00 63.19 913 ILE A C 1
ATOM 7304 O O . ILE A 1 913 ? 24.586 46.046 23.801 1.00 63.19 913 ILE A O 1
ATOM 7308 N N . ALA A 1 914 ? 24.746 46.701 25.937 1.00 65.19 914 ALA A N 1
ATOM 7309 C CA . ALA A 1 914 ? 25.495 47.922 25.629 1.00 65.19 914 ALA A CA 1
ATOM 7310 C C . ALA A 1 914 ? 26.813 47.647 24.877 1.00 65.19 914 ALA A C 1
ATOM 7312 O O . ALA A 1 914 ? 27.150 48.367 23.940 1.00 65.19 914 ALA A O 1
ATOM 7313 N N . TRP A 1 915 ? 27.545 46.588 25.246 1.00 72.50 915 TRP A N 1
ATOM 7314 C CA . TRP A 1 915 ? 28.760 46.184 24.527 1.00 72.50 915 TRP A CA 1
ATOM 7315 C C . TRP A 1 915 ? 28.488 45.556 23.156 1.00 72.50 915 TRP A C 1
ATOM 7317 O O . TRP A 1 915 ? 29.330 45.693 22.272 1.00 72.50 915 TRP A O 1
ATOM 7327 N N . MET A 1 916 ? 27.338 44.899 22.968 1.00 67.38 916 MET A N 1
ATOM 7328 C CA . MET A 1 916 ? 26.911 44.383 21.664 1.00 67.38 916 MET A CA 1
ATOM 7329 C C . MET A 1 916 ? 26.670 45.538 20.687 1.00 67.38 916 MET A C 1
ATOM 7331 O O . MET A 1 916 ? 27.315 45.577 19.645 1.00 67.38 916 MET A O 1
ATOM 7335 N N . VAL A 1 917 ? 25.863 46.531 21.085 1.00 66.56 917 VAL A N 1
ATOM 7336 C CA . VAL A 1 917 ? 25.554 47.725 20.273 1.00 66.56 917 VAL A CA 1
ATOM 7337 C C . VAL A 1 917 ? 26.829 48.475 19.871 1.00 66.56 917 VAL A C 1
ATOM 7339 O O . VAL A 1 917 ? 27.049 48.695 18.687 1.00 66.56 917 VAL A O 1
ATOM 7342 N N . ILE A 1 918 ? 27.731 48.774 20.820 1.00 74.56 918 ILE A N 1
ATOM 7343 C CA . ILE A 1 918 ? 29.011 49.463 20.533 1.00 74.56 918 ILE A CA 1
ATOM 7344 C C . ILE A 1 918 ? 29.892 48.671 19.542 1.00 74.56 918 ILE A C 1
ATOM 7346 O O . ILE A 1 918 ? 30.679 49.263 18.803 1.00 74.56 918 ILE A O 1
ATOM 7350 N N . MET A 1 919 ? 29.799 47.337 19.526 1.00 73.25 919 MET A N 1
ATOM 7351 C CA . MET A 1 919 ? 30.576 46.497 18.611 1.00 73.25 919 MET A CA 1
ATOM 7352 C C . MET A 1 919 ? 29.912 46.341 17.233 1.00 73.25 919 MET A C 1
ATOM 7354 O O . MET A 1 919 ? 30.630 46.310 16.234 1.00 73.25 919 MET A O 1
ATOM 7358 N N . GLY A 1 920 ? 28.577 46.273 17.173 1.00 70.06 920 GLY A N 1
ATOM 7359 C CA . GLY A 1 920 ? 27.800 46.265 15.929 1.00 70.06 920 GLY A CA 1
ATOM 7360 C C . GLY A 1 920 ? 27.954 47.579 15.163 1.00 70.06 920 GLY A C 1
ATOM 7361 O O . GLY A 1 920 ? 28.394 47.567 14.015 1.00 70.06 920 GLY A O 1
ATOM 7362 N N . ASP A 1 921 ? 27.732 48.707 15.840 1.00 77.38 921 ASP A N 1
ATOM 7363 C CA . ASP A 1 921 ? 27.988 50.062 15.335 1.00 77.38 921 ASP A CA 1
ATOM 7364 C C . ASP A 1 921 ? 29.445 50.220 14.847 1.00 77.38 921 ASP A C 1
ATOM 7366 O O . ASP A 1 921 ? 29.691 50.598 13.702 1.00 77.38 921 ASP A O 1
ATOM 7370 N N . GLY A 1 922 ? 30.437 49.775 15.629 1.00 78.88 922 GLY A N 1
ATOM 7371 C CA . GLY A 1 922 ? 31.848 49.830 15.215 1.00 78.88 922 GLY A CA 1
ATOM 7372 C C . GLY A 1 922 ? 32.172 49.022 13.949 1.00 78.88 922 GLY A C 1
ATOM 7373 O O . GLY A 1 922 ? 33.135 49.334 13.243 1.00 78.88 922 GLY A O 1
ATOM 7374 N N . MET A 1 923 ? 31.369 48.000 13.636 1.00 74.81 923 MET A N 1
ATOM 7375 C CA . MET A 1 923 ? 31.449 47.219 12.398 1.00 74.81 923 MET A CA 1
ATOM 7376 C C . MET A 1 923 ? 30.616 47.829 11.254 1.00 74.81 923 MET A C 1
ATOM 7378 O O . MET A 1 923 ? 31.024 47.701 10.097 1.00 74.81 923 MET A O 1
ATOM 7382 N N . HIS A 1 924 ? 29.517 48.527 11.566 1.00 77.25 924 HIS A N 1
ATOM 7383 C CA . HIS A 1 924 ? 28.727 49.349 10.641 1.00 77.25 924 HIS A CA 1
ATOM 7384 C C . HIS A 1 924 ? 29.592 50.493 10.094 1.00 77.25 924 HIS A C 1
ATOM 7386 O O . HIS A 1 924 ? 29.997 50.461 8.932 1.00 77.25 924 HIS A O 1
ATOM 7392 N N . ASN A 1 925 ? 30.055 51.377 10.984 1.00 83.62 925 ASN A N 1
ATOM 7393 C CA . ASN A 1 925 ? 30.952 52.494 10.689 1.00 83.62 925 ASN A CA 1
ATOM 7394 C C . ASN A 1 925 ? 32.195 52.069 9.879 1.00 83.62 925 ASN A C 1
ATOM 7396 O O . ASN A 1 925 ? 32.592 52.742 8.924 1.00 83.62 925 ASN A O 1
ATOM 7400 N N . PHE A 1 926 ? 32.811 50.924 10.203 1.00 83.81 926 PHE A N 1
ATOM 7401 C CA . PHE A 1 926 ? 33.926 50.376 9.417 1.00 83.81 926 PHE A CA 1
ATOM 7402 C C . PHE A 1 926 ? 33.539 50.044 7.963 1.00 83.81 926 PHE A C 1
ATOM 7404 O O . PHE A 1 926 ? 34.311 50.324 7.041 1.00 83.81 926 PHE A O 1
ATOM 7411 N N . SER A 1 927 ? 32.361 49.448 7.758 1.00 77.50 927 SER A N 1
ATOM 7412 C CA . SER A 1 927 ? 31.824 49.068 6.446 1.00 77.50 927 SER A CA 1
ATOM 7413 C C . SER A 1 927 ? 31.501 50.293 5.584 1.00 77.50 927 SER A C 1
ATOM 7415 O O . SER A 1 927 ? 31.883 50.335 4.412 1.00 77.50 927 SER A O 1
ATOM 7417 N N . ASP A 1 928 ? 30.892 51.324 6.171 1.00 82.62 928 ASP A N 1
ATOM 7418 C CA . ASP A 1 928 ? 30.656 52.615 5.515 1.00 82.62 928 ASP A CA 1
ATOM 7419 C C . ASP A 1 928 ? 31.954 53.295 5.092 1.00 82.62 928 ASP A C 1
ATOM 7421 O O . ASP A 1 928 ? 32.109 53.722 3.944 1.00 82.62 928 ASP A O 1
ATOM 7425 N N . GLY A 1 929 ? 32.938 53.321 5.995 1.00 85.62 929 GLY A N 1
ATOM 7426 C CA . GLY A 1 929 ? 34.284 53.782 5.687 1.00 85.62 929 GLY A CA 1
ATOM 7427 C C . GLY A 1 929 ? 34.871 53.059 4.473 1.00 85.62 929 GLY A C 1
ATOM 7428 O O . GLY A 1 929 ? 35.355 53.699 3.537 1.00 85.62 929 GLY A O 1
ATOM 7429 N N . LEU A 1 930 ? 34.799 51.725 4.463 1.00 82.00 930 LEU A N 1
ATOM 7430 C CA . LEU A 1 930 ? 35.305 50.881 3.379 1.00 82.00 930 LEU A CA 1
ATOM 7431 C C . LEU A 1 930 ? 34.643 51.217 2.031 1.00 82.00 930 LEU A C 1
ATOM 7433 O O . LEU A 1 930 ? 35.346 51.347 1.023 1.00 82.00 930 LEU A O 1
ATOM 7437 N N . ALA A 1 931 ? 33.324 51.428 2.021 1.00 76.81 931 ALA A N 1
ATOM 7438 C CA . ALA A 1 931 ? 32.564 51.825 0.837 1.00 76.81 931 ALA A CA 1
ATOM 7439 C C . ALA A 1 931 ? 32.919 53.238 0.343 1.00 76.81 931 ALA A C 1
ATOM 7441 O O . ALA A 1 931 ? 33.139 53.421 -0.855 1.00 76.81 931 ALA A O 1
ATOM 7442 N N . ILE A 1 932 ? 33.062 54.221 1.242 1.00 83.25 932 ILE A N 1
ATOM 7443 C CA . ILE A 1 932 ? 33.513 55.583 0.903 1.00 83.25 932 ILE A CA 1
ATOM 7444 C C . ILE A 1 932 ? 34.910 55.550 0.267 1.00 83.25 932 ILE A C 1
ATOM 7446 O O . ILE A 1 932 ? 35.132 56.154 -0.786 1.00 83.25 932 ILE A O 1
ATOM 7450 N N . GLY A 1 933 ? 35.852 54.815 0.869 1.00 82.75 933 GLY A N 1
ATOM 7451 C CA . GLY A 1 933 ? 37.213 54.674 0.345 1.00 82.75 933 GLY A CA 1
ATOM 7452 C C . GLY A 1 933 ? 37.250 54.006 -1.034 1.00 82.75 933 GLY A C 1
ATOM 7453 O O . GLY A 1 933 ? 37.950 54.470 -1.937 1.00 82.75 933 GLY A O 1
ATOM 7454 N N . ALA A 1 934 ? 36.448 52.954 -1.229 1.00 75.56 934 ALA A N 1
ATOM 7455 C CA . ALA A 1 934 ? 36.296 52.294 -2.522 1.00 75.56 934 ALA A CA 1
ATOM 7456 C C . ALA A 1 934 ? 35.678 53.229 -3.581 1.00 75.56 934 ALA A C 1
ATOM 7458 O O . ALA A 1 934 ? 36.200 53.315 -4.695 1.00 75.56 934 ALA A O 1
ATOM 7459 N N . ALA A 1 935 ? 34.631 53.985 -3.238 1.00 75.50 935 ALA A N 1
ATOM 7460 C CA . ALA A 1 935 ? 33.976 54.933 -4.140 1.00 75.50 935 ALA A CA 1
ATOM 7461 C C . ALA A 1 935 ? 34.927 56.059 -4.592 1.00 75.50 935 ALA A C 1
ATOM 7463 O O . ALA A 1 935 ? 35.073 56.288 -5.795 1.00 75.50 935 ALA A O 1
ATOM 7464 N N . PHE A 1 936 ? 35.657 56.692 -3.662 1.00 79.12 936 PHE A N 1
ATOM 7465 C CA . PHE A 1 936 ? 36.676 57.698 -3.998 1.00 79.12 936 PHE A CA 1
ATOM 7466 C C . PHE A 1 936 ? 37.827 57.143 -4.846 1.00 79.12 936 PHE A C 1
ATOM 7468 O O . PHE A 1 936 ? 38.379 57.878 -5.665 1.00 79.12 936 PHE A O 1
ATOM 7475 N N . SER A 1 937 ? 38.191 55.865 -4.680 1.00 75.12 937 SER A N 1
ATOM 7476 C CA . SER A 1 937 ? 39.211 55.224 -5.523 1.00 75.12 937 SER A CA 1
ATOM 7477 C C . SER A 1 937 ? 38.754 55.025 -6.976 1.00 75.12 937 SER A C 1
ATOM 7479 O O . SER A 1 937 ? 39.591 55.016 -7.875 1.00 75.12 937 SER A O 1
ATOM 7481 N N . ALA A 1 938 ? 37.440 54.901 -7.207 1.00 67.56 938 ALA A N 1
ATOM 7482 C CA . ALA A 1 938 ? 36.860 54.703 -8.531 1.00 67.56 938 ALA A CA 1
ATOM 7483 C C . ALA A 1 938 ? 36.640 56.031 -9.273 1.00 67.56 938 ALA A C 1
ATOM 7485 O O . ALA A 1 938 ? 37.074 56.167 -10.416 1.00 67.56 938 ALA A O 1
ATOM 7486 N N . ASN A 1 939 ? 35.978 57.016 -8.649 1.00 71.31 939 ASN A N 1
ATOM 7487 C CA . ASN A 1 939 ? 35.916 58.392 -9.156 1.00 71.31 939 ASN A CA 1
ATOM 7488 C C . ASN A 1 939 ? 35.490 59.407 -8.074 1.00 71.31 939 ASN A C 1
ATOM 7490 O O . ASN A 1 939 ? 34.818 59.074 -7.099 1.00 71.31 939 ASN A O 1
ATOM 7494 N N . LEU A 1 940 ? 35.857 60.679 -8.272 1.00 73.31 940 LEU A N 1
ATOM 7495 C CA . LEU A 1 940 ? 35.623 61.749 -7.295 1.00 73.31 940 LEU A CA 1
ATOM 7496 C C . LEU A 1 940 ? 34.130 62.043 -7.052 1.00 73.31 940 LEU A C 1
ATOM 7498 O O . LEU A 1 940 ? 33.743 62.305 -5.915 1.00 73.31 940 LEU A O 1
ATOM 7502 N N . THR A 1 941 ? 33.294 61.993 -8.094 1.00 67.44 941 THR A N 1
ATOM 7503 C CA . THR A 1 941 ? 31.856 62.302 -8.000 1.00 67.44 941 THR A CA 1
ATOM 7504 C C . THR A 1 941 ? 31.114 61.240 -7.193 1.00 67.44 941 THR A C 1
ATOM 7506 O O . THR A 1 941 ? 30.389 61.582 -6.262 1.00 67.44 941 THR A O 1
ATOM 7509 N N . GLY A 1 942 ? 31.356 59.963 -7.498 1.00 64.94 942 GLY A N 1
ATOM 7510 C CA . GLY A 1 942 ? 30.838 58.814 -6.758 1.00 64.94 942 GLY A CA 1
ATOM 7511 C C . GLY A 1 942 ? 31.324 58.806 -5.310 1.00 64.94 942 GLY A C 1
ATOM 7512 O O . GLY A 1 942 ? 30.511 58.689 -4.405 1.00 64.94 942 GLY A O 1
ATOM 7513 N N . GLY A 1 943 ? 32.614 59.061 -5.058 1.00 73.25 943 GLY A N 1
ATOM 7514 C CA . GLY A 1 943 ? 33.143 59.202 -3.694 1.00 73.25 943 GLY A CA 1
ATOM 7515 C C . GLY A 1 943 ? 32.436 60.280 -2.861 1.00 73.25 943 GLY A C 1
ATOM 7516 O O . GLY A 1 943 ? 32.072 60.034 -1.709 1.00 73.25 943 GLY A O 1
ATOM 7517 N N . ILE A 1 944 ? 32.159 61.451 -3.450 1.00 72.69 944 ILE A N 1
ATOM 7518 C CA . ILE A 1 944 ? 31.358 62.507 -2.805 1.00 72.69 944 ILE A CA 1
ATOM 7519 C C . ILE A 1 944 ? 29.899 62.056 -2.613 1.00 72.69 944 ILE A C 1
ATOM 7521 O O . ILE A 1 944 ? 29.345 62.268 -1.535 1.00 72.69 944 ILE A O 1
ATOM 7525 N N . SER A 1 945 ? 29.294 61.412 -3.616 1.00 67.50 945 SER A N 1
ATOM 7526 C CA . SER A 1 945 ? 27.923 60.882 -3.564 1.00 67.50 945 SER A CA 1
ATOM 7527 C C . SER A 1 945 ? 27.752 59.882 -2.415 1.00 67.50 945 SER A C 1
ATOM 7529 O O . SER A 1 945 ? 26.935 60.103 -1.521 1.00 67.50 945 SER A O 1
ATOM 7531 N N . THR A 1 946 ? 28.601 58.850 -2.360 1.00 71.56 946 THR A N 1
ATOM 7532 C CA . THR A 1 946 ? 28.636 57.848 -1.288 1.00 71.56 946 THR A CA 1
ATOM 7533 C C . THR A 1 946 ? 28.892 58.492 0.076 1.00 71.56 946 THR A C 1
ATOM 7535 O O . THR A 1 946 ? 28.211 58.154 1.034 1.00 71.56 946 THR A O 1
ATOM 7538 N N . SER A 1 947 ? 29.790 59.478 0.182 1.00 75.75 947 SER A N 1
ATOM 7539 C CA . SER A 1 947 ? 30.040 60.178 1.456 1.00 75.75 947 SER A CA 1
ATOM 7540 C C . SER A 1 947 ? 28.807 60.913 1.993 1.00 75.75 947 SER A C 1
ATOM 7542 O O . SER A 1 947 ? 28.541 60.884 3.194 1.00 75.75 947 SER A O 1
ATOM 7544 N N . VAL A 1 948 ? 28.038 61.565 1.114 1.00 69.62 948 VAL A N 1
ATOM 7545 C CA . VAL A 1 948 ? 26.769 62.214 1.486 1.00 69.62 948 VAL A CA 1
ATOM 7546 C C . VAL A 1 948 ? 25.700 61.168 1.813 1.00 69.62 948 VAL A C 1
ATOM 7548 O O . VAL A 1 948 ? 24.951 61.344 2.771 1.00 69.62 948 VAL A O 1
ATOM 7551 N N . ALA A 1 949 ? 25.656 60.064 1.064 1.00 63.56 949 ALA A N 1
ATOM 7552 C CA . ALA A 1 949 ? 24.727 58.959 1.279 1.00 63.56 949 ALA A CA 1
ATOM 7553 C C . ALA A 1 949 ? 24.900 58.276 2.646 1.00 63.56 949 ALA A C 1
ATOM 7555 O O . ALA A 1 949 ? 23.911 58.063 3.352 1.00 63.56 949 ALA A O 1
ATOM 7556 N N . VAL A 1 950 ? 26.146 58.009 3.050 1.00 74.12 950 VAL A N 1
ATOM 7557 C CA . VAL A 1 950 ? 26.490 57.523 4.394 1.00 74.12 950 VAL A CA 1
ATOM 7558 C C . VAL A 1 950 ? 26.051 58.534 5.450 1.00 74.12 950 VAL A C 1
ATOM 7560 O O . VAL A 1 950 ? 25.195 58.236 6.278 1.00 74.12 950 VAL A O 1
ATOM 7563 N N . PHE A 1 951 ? 26.545 59.774 5.367 1.00 74.25 951 PHE A N 1
ATOM 7564 C CA . PHE A 1 951 ? 26.258 60.815 6.360 1.00 74.25 951 PHE A CA 1
ATOM 7565 C C . PHE A 1 951 ? 24.752 61.051 6.593 1.00 74.25 951 PHE A C 1
ATOM 7567 O O . PHE A 1 951 ? 24.330 61.343 7.714 1.00 74.25 951 PHE A O 1
ATOM 7574 N N . CYS A 1 952 ? 23.925 60.911 5.551 1.00 61.28 952 CYS A N 1
ATOM 7575 C CA . CYS A 1 952 ? 22.477 61.084 5.647 1.00 61.28 952 CYS A CA 1
ATOM 7576 C C . CYS A 1 952 ? 21.728 59.960 6.386 1.00 61.28 952 CYS A C 1
ATOM 7578 O O . CYS A 1 952 ? 20.611 60.226 6.834 1.00 61.28 952 CYS A O 1
ATOM 7580 N N . HIS A 1 953 ? 22.290 58.752 6.524 1.00 65.88 953 HIS A N 1
ATOM 7581 C CA . HIS A 1 953 ? 21.663 57.656 7.281 1.00 65.88 953 HIS A CA 1
ATOM 7582 C C . HIS A 1 953 ? 22.376 57.341 8.606 1.00 65.88 953 HIS A C 1
ATOM 7584 O O . HIS A 1 953 ? 21.708 56.981 9.574 1.00 65.88 953 HIS A O 1
ATOM 7590 N N . GLU A 1 954 ? 23.677 57.620 8.691 1.00 72.38 954 GLU A N 1
ATOM 7591 C CA . GLU A 1 954 ? 24.483 57.427 9.900 1.00 72.38 954 GLU A CA 1
ATOM 7592 C C . GLU A 1 954 ? 24.143 58.430 11.016 1.00 72.38 954 GLU A C 1
ATOM 7594 O O . GLU A 1 954 ? 24.037 58.067 12.184 1.00 72.38 954 GLU A O 1
ATOM 7599 N N . LEU A 1 955 ? 23.872 59.700 10.679 1.00 67.62 955 LEU A N 1
ATOM 7600 C CA . LEU A 1 955 ? 23.521 60.720 11.679 1.00 67.62 955 LEU A CA 1
ATOM 7601 C C . LEU A 1 955 ? 22.237 60.371 12.476 1.00 67.62 955 LEU A C 1
ATOM 7603 O O . LEU A 1 955 ? 22.213 60.601 13.687 1.00 67.62 955 LEU A O 1
ATOM 7607 N N . PRO A 1 956 ? 21.171 59.817 11.861 1.00 59.66 956 PRO A N 1
ATOM 7608 C CA . PRO A 1 956 ? 20.070 59.187 12.593 1.00 59.66 956 PRO A CA 1
ATOM 7609 C C . PRO A 1 956 ? 20.448 57.950 13.427 1.00 59.66 956 PRO A C 1
ATOM 7611 O O . PRO A 1 956 ? 19.860 57.777 14.495 1.00 59.66 956 PRO A O 1
ATOM 7614 N N . HIS A 1 957 ? 21.382 57.111 12.960 1.00 67.38 957 HIS A N 1
ATOM 7615 C CA . HIS A 1 957 ? 21.797 55.866 13.624 1.00 67.38 957 HIS A CA 1
ATOM 7616 C C . HIS A 1 957 ? 22.535 56.154 14.940 1.00 67.38 957 HIS A C 1
ATOM 7618 O O . HIS A 1 957 ? 22.052 55.805 16.016 1.00 67.38 957 HIS A O 1
ATOM 7624 N N . GLU A 1 958 ? 23.604 56.948 14.868 1.00 72.31 958 GLU A N 1
ATOM 7625 C CA . GLU A 1 958 ? 24.408 57.432 16.002 1.00 72.31 958 GLU A CA 1
ATOM 7626 C C . GLU A 1 958 ? 23.560 58.103 17.103 1.00 72.31 958 GLU A C 1
ATOM 7628 O O . GLU A 1 958 ? 23.790 57.920 18.303 1.00 72.31 958 GLU A O 1
ATOM 7633 N N . LEU A 1 959 ? 22.528 58.866 16.716 1.00 67.94 959 LEU A N 1
ATOM 7634 C CA . LEU A 1 959 ? 21.582 59.483 17.657 1.00 67.94 959 LEU A CA 1
ATOM 7635 C C . LEU A 1 959 ? 20.622 58.473 18.309 1.00 67.94 959 LEU A C 1
ATOM 7637 O O . LEU A 1 959 ? 20.143 58.727 19.420 1.00 67.94 959 LEU A O 1
ATOM 7641 N N . GLY A 1 960 ? 20.336 57.356 17.637 1.00 64.19 960 GLY A N 1
ATOM 7642 C CA . GLY A 1 960 ? 19.611 56.213 18.183 1.00 64.19 960 GLY A CA 1
ATOM 7643 C C . GLY A 1 960 ? 20.451 55.467 19.215 1.00 64.19 960 GLY A C 1
ATOM 7644 O O . GLY A 1 960 ? 20.037 55.358 20.371 1.00 64.19 960 GLY A O 1
ATOM 7645 N N . ASP A 1 961 ? 21.662 55.055 18.843 1.00 70.62 961 ASP A N 1
ATOM 7646 C CA . ASP A 1 961 ? 22.564 54.296 19.716 1.00 70.62 961 ASP A CA 1
ATOM 7647 C C . ASP A 1 961 ? 22.955 55.091 20.962 1.00 70.62 961 ASP A C 1
ATOM 7649 O O . ASP A 1 961 ? 22.899 54.573 22.079 1.00 70.62 961 ASP A O 1
ATOM 7653 N N . PHE A 1 962 ? 23.213 56.396 20.829 1.00 73.25 962 PHE A N 1
ATOM 7654 C CA . PHE A 1 962 ? 23.415 57.271 21.984 1.00 73.25 962 PHE A CA 1
ATOM 7655 C C . PHE A 1 962 ? 22.227 57.233 22.970 1.00 73.25 962 PHE A C 1
ATOM 7657 O O . PHE A 1 962 ? 22.428 57.247 24.189 1.00 73.25 962 PHE A O 1
ATOM 7664 N N . ALA A 1 963 ? 20.984 57.144 22.481 1.00 64.94 963 ALA A N 1
ATOM 7665 C CA . ALA A 1 963 ? 19.801 57.010 23.331 1.00 64.94 963 ALA A CA 1
ATOM 7666 C C . ALA A 1 963 ? 19.664 55.601 23.948 1.00 64.94 963 ALA A C 1
ATOM 7668 O O . ALA A 1 963 ? 19.250 55.487 25.107 1.00 64.94 963 ALA A O 1
ATOM 7669 N N . VAL A 1 964 ? 20.053 54.545 23.225 1.00 65.69 964 VAL A N 1
ATOM 7670 C CA . VAL A 1 964 ? 20.095 53.157 23.724 1.00 65.69 964 VAL A CA 1
ATOM 7671 C C . VAL A 1 964 ? 21.142 53.002 24.830 1.00 65.69 964 VAL A C 1
ATOM 7673 O O . VAL A 1 964 ? 20.825 52.497 25.907 1.00 65.69 964 VAL A O 1
ATOM 7676 N N . LEU A 1 965 ? 22.358 53.521 24.647 1.00 72.38 965 LEU A N 1
ATOM 7677 C CA . LEU A 1 965 ? 23.433 53.451 25.645 1.00 72.38 965 LEU A CA 1
ATOM 7678 C C . LEU A 1 965 ? 23.104 54.245 26.924 1.00 72.38 965 LEU A C 1
ATOM 7680 O O . LEU A 1 965 ? 23.424 53.804 28.032 1.00 72.38 965 LEU A O 1
ATOM 7684 N N . LEU A 1 966 ? 22.389 55.372 26.808 1.00 71.88 966 LEU A N 1
ATOM 7685 C CA . LEU A 1 966 ? 21.815 56.072 27.966 1.00 71.88 966 LEU A CA 1
ATOM 7686 C C . LEU A 1 966 ? 20.745 55.233 28.685 1.00 71.88 966 LEU A C 1
ATOM 7688 O O . LEU A 1 966 ? 20.722 55.189 29.917 1.00 71.88 966 LEU A O 1
ATOM 7692 N N . LYS A 1 967 ? 19.868 54.554 27.936 1.00 64.44 967 LYS A N 1
ATOM 7693 C CA . LYS A 1 967 ? 18.828 53.656 28.473 1.00 64.44 967 LYS A CA 1
ATOM 7694 C C . LYS A 1 967 ? 19.432 52.409 29.139 1.00 64.44 967 LYS A C 1
ATOM 7696 O O . LYS A 1 967 ? 18.881 51.936 30.130 1.00 64.44 967 LYS A O 1
ATOM 7701 N N . ALA A 1 968 ? 20.594 51.948 28.675 1.00 64.75 968 ALA A N 1
ATOM 7702 C CA . ALA A 1 968 ? 21.415 50.912 29.307 1.00 64.75 968 ALA A CA 1
ATOM 7703 C C . ALA A 1 968 ? 22.203 51.401 30.548 1.00 64.75 968 ALA A C 1
ATOM 7705 O O . ALA A 1 968 ? 23.006 50.660 31.113 1.00 64.75 968 ALA A O 1
ATOM 7706 N N . GLY A 1 969 ? 21.981 52.640 31.004 1.00 65.06 969 GLY A N 1
ATOM 7707 C CA . GLY A 1 969 ? 22.525 53.167 32.259 1.00 65.06 969 GLY A CA 1
ATOM 7708 C C . GLY A 1 969 ? 23.925 53.781 32.168 1.00 65.06 969 GLY A C 1
ATOM 7709 O O . GLY A 1 969 ? 24.491 54.158 33.197 1.00 65.06 969 GLY A O 1
ATOM 7710 N N . MET A 1 970 ? 24.499 53.924 30.969 1.00 74.50 970 MET A N 1
ATOM 7711 C CA . MET A 1 970 ? 25.789 54.597 30.795 1.00 74.50 970 MET A CA 1
ATOM 7712 C C . MET A 1 970 ? 25.643 56.106 31.025 1.00 74.50 970 MET A C 1
ATOM 7714 O O . MET A 1 970 ? 24.650 56.721 30.638 1.00 74.50 970 MET A O 1
ATOM 7718 N N . SER A 1 971 ? 26.644 56.753 31.634 1.00 78.50 971 SER A N 1
ATOM 7719 C CA . SER A 1 971 ? 26.594 58.214 31.773 1.00 78.50 971 SER A CA 1
ATOM 7720 C C . SER A 1 971 ? 26.786 58.904 30.417 1.00 78.50 971 SER A C 1
ATOM 7722 O O . SER A 1 971 ? 27.534 58.420 29.569 1.00 78.50 971 SER A O 1
ATOM 7724 N N . VAL A 1 972 ? 26.192 60.091 30.239 1.00 77.88 972 VAL A N 1
ATOM 7725 C CA . VAL A 1 972 ? 26.288 60.908 29.007 1.00 77.88 972 VAL A CA 1
ATOM 7726 C C . VAL A 1 972 ? 27.728 61.046 28.490 1.00 77.88 972 VAL A C 1
ATOM 7728 O O . VAL A 1 972 ? 27.963 60.990 27.288 1.00 77.88 972 VAL A O 1
ATOM 7731 N N . LYS A 1 973 ? 28.712 61.187 29.389 1.00 81.25 973 LYS A N 1
ATOM 7732 C CA . LYS A 1 973 ? 30.132 61.308 29.016 1.00 81.25 973 LYS A CA 1
ATOM 7733 C C . LYS A 1 973 ? 30.758 59.999 28.530 1.00 81.25 973 LYS A C 1
ATOM 7735 O O . LYS A 1 973 ? 31.730 60.056 27.790 1.00 81.25 973 LYS A O 1
ATOM 7740 N N . GLN A 1 974 ? 30.244 58.852 28.970 1.00 78.38 974 GLN A N 1
ATOM 7741 C CA . GLN A 1 974 ? 30.684 57.538 28.503 1.00 78.38 974 GLN A CA 1
ATOM 7742 C C . GLN A 1 974 ? 30.026 57.202 27.166 1.00 78.38 974 GLN A C 1
ATOM 7744 O O . GLN A 1 974 ? 30.747 56.852 26.245 1.00 78.38 974 GLN A O 1
ATOM 7749 N N . ALA A 1 975 ? 28.707 57.383 27.028 1.00 77.62 975 ALA A N 1
ATOM 7750 C CA . ALA A 1 975 ? 28.003 57.126 25.767 1.00 77.62 975 ALA A CA 1
ATOM 7751 C C . ALA A 1 975 ? 28.614 57.936 24.601 1.00 77.62 975 ALA A C 1
ATOM 7753 O O . ALA A 1 975 ? 29.075 57.346 23.632 1.00 77.62 975 ALA A O 1
ATOM 7754 N N . ILE A 1 976 ? 28.791 59.258 24.765 1.00 81.62 976 ILE A N 1
ATOM 7755 C CA . ILE A 1 976 ? 29.468 60.111 23.762 1.00 81.62 976 ILE A CA 1
ATOM 7756 C C . ILE A 1 976 ? 30.898 59.629 23.454 1.00 81.62 976 ILE A C 1
ATOM 7758 O O . ILE A 1 976 ? 31.349 59.739 22.319 1.00 81.62 976 ILE A O 1
ATOM 7762 N N . PHE A 1 977 ? 31.632 59.115 24.447 1.00 85.88 977 PHE A N 1
ATOM 7763 C CA . PHE A 1 977 ? 32.994 58.619 24.235 1.00 85.88 977 PHE A CA 1
ATOM 7764 C C . PHE A 1 977 ? 33.025 57.303 23.446 1.00 85.88 977 PHE A C 1
ATOM 7766 O O . PHE A 1 977 ? 33.936 57.121 22.645 1.00 85.88 977 PHE A O 1
ATOM 7773 N N . TYR A 1 978 ? 32.056 56.405 23.650 1.00 81.44 978 TYR A N 1
ATOM 7774 C CA . TYR A 1 978 ? 32.011 55.122 22.947 1.00 81.44 978 TYR A CA 1
ATOM 7775 C C . TYR A 1 978 ? 31.458 55.241 21.521 1.00 81.44 978 TYR A C 1
ATOM 7777 O O . TYR A 1 978 ? 32.100 54.693 20.632 1.00 81.44 978 TYR A O 1
ATOM 7785 N N . ASN A 1 979 ? 30.411 56.042 21.271 1.00 80.12 979 ASN A N 1
ATOM 7786 C CA . ASN A 1 979 ? 30.018 56.445 19.908 1.00 80.12 979 ASN A CA 1
ATOM 7787 C C . ASN A 1 979 ? 31.216 57.054 19.153 1.00 80.12 979 ASN A C 1
ATOM 7789 O O . ASN A 1 979 ? 31.617 56.576 18.099 1.00 80.12 979 ASN A O 1
ATOM 7793 N N . LEU A 1 980 ? 31.904 58.040 19.747 1.00 82.19 980 LEU A N 1
ATOM 7794 C CA . LEU A 1 980 ? 33.069 58.668 19.107 1.00 82.19 980 LEU A CA 1
ATOM 7795 C C . LEU A 1 980 ? 34.240 57.691 18.870 1.00 82.19 980 LEU A C 1
ATOM 7797 O O . LEU A 1 980 ? 35.028 57.895 17.949 1.00 82.19 980 LEU A O 1
ATOM 7801 N N . LEU A 1 981 ? 34.383 56.649 19.694 1.00 82.50 981 LEU A N 1
ATOM 7802 C CA . LEU A 1 981 ? 35.386 55.596 19.505 1.00 82.50 981 LEU A CA 1
ATOM 7803 C C . LEU A 1 981 ? 34.989 54.609 18.394 1.00 82.50 981 LEU A C 1
ATOM 7805 O O . LEU A 1 981 ? 35.867 54.122 17.684 1.00 82.50 981 LEU A O 1
ATOM 7809 N N . SER A 1 982 ? 33.691 54.358 18.240 1.00 82.00 982 SER A N 1
ATOM 7810 C CA . SER A 1 982 ? 33.094 53.553 17.175 1.00 82.00 982 SER A CA 1
ATOM 7811 C C . SER A 1 982 ? 33.229 54.236 15.809 1.00 82.00 982 SER A C 1
ATOM 7813 O O . SER A 1 982 ? 33.884 53.698 14.915 1.00 82.00 982 SER A O 1
ATOM 7815 N N . ALA A 1 983 ? 32.789 55.494 15.695 1.00 81.62 983 ALA A N 1
ATOM 7816 C CA . ALA A 1 983 ? 32.901 56.328 14.494 1.00 81.62 983 ALA A CA 1
ATOM 7817 C C . ALA A 1 983 ? 34.341 56.473 13.955 1.00 81.62 983 ALA A C 1
ATOM 7819 O O . ALA A 1 983 ? 34.573 56.691 12.763 1.00 81.62 983 ALA A O 1
ATOM 7820 N N . LEU A 1 984 ? 35.360 56.323 14.812 1.00 83.50 984 LEU A N 1
ATOM 7821 C CA . LEU A 1 984 ? 36.760 56.306 14.374 1.00 83.50 984 LEU A CA 1
ATOM 7822 C C . LEU A 1 984 ? 37.104 55.091 13.491 1.00 83.50 984 LEU A C 1
ATOM 7824 O O . LEU A 1 984 ? 38.068 55.166 12.724 1.00 83.50 984 LEU A O 1
ATOM 7828 N N . MET A 1 985 ? 36.325 54.005 13.536 1.00 84.06 985 MET A N 1
ATOM 7829 C CA . MET A 1 985 ? 36.499 52.844 12.657 1.00 84.06 985 MET A CA 1
ATOM 7830 C C . MET A 1 985 ? 36.178 53.164 11.192 1.00 84.06 985 MET A C 1
ATOM 7832 O O . MET A 1 985 ? 36.823 52.594 10.310 1.00 84.06 985 MET A O 1
ATOM 7836 N N . ALA A 1 986 ? 35.309 54.141 10.908 1.00 84.38 986 ALA A N 1
ATOM 7837 C CA . ALA A 1 986 ? 35.047 54.599 9.541 1.00 84.38 986 ALA A CA 1
ATOM 7838 C C . ALA A 1 986 ? 36.304 55.162 8.858 1.00 84.38 986 ALA A C 1
ATOM 7840 O O . ALA A 1 986 ? 36.561 54.891 7.684 1.00 84.38 986 ALA A O 1
ATOM 7841 N N . TYR A 1 987 ? 37.172 55.861 9.595 1.00 86.31 987 TYR A N 1
ATOM 7842 C CA . TYR A 1 987 ? 38.456 56.321 9.050 1.00 86.31 987 TYR A CA 1
ATOM 7843 C C . TYR A 1 987 ? 39.419 55.160 8.759 1.00 86.31 987 TYR A C 1
ATOM 7845 O O . TYR A 1 987 ? 40.175 55.224 7.788 1.00 86.31 987 TYR A O 1
ATOM 7853 N N . VAL A 1 988 ? 39.377 54.082 9.552 1.00 86.12 988 VAL A N 1
ATOM 7854 C CA . VAL A 1 988 ? 40.168 52.864 9.301 1.00 86.12 988 VAL A CA 1
ATOM 7855 C C . VAL A 1 988 ? 39.652 52.146 8.050 1.00 86.12 988 VAL A C 1
ATOM 7857 O O . VAL A 1 988 ? 40.446 51.821 7.164 1.00 86.12 988 VAL A O 1
ATOM 7860 N N . GLY A 1 989 ? 38.330 51.980 7.935 1.00 84.31 989 GLY A N 1
ATOM 7861 C CA . GLY A 1 989 ? 37.665 51.443 6.749 1.00 84.31 989 GLY A CA 1
ATOM 7862 C C . GLY A 1 989 ? 38.005 52.242 5.491 1.00 84.31 989 GLY A C 1
ATOM 7863 O O . GLY A 1 989 ? 38.444 51.664 4.502 1.00 84.31 989 GLY A O 1
ATOM 7864 N N . MET A 1 990 ? 37.922 53.575 5.542 1.00 85.94 990 MET A N 1
ATOM 7865 C CA . MET A 1 990 ? 38.219 54.465 4.411 1.00 85.94 990 MET A CA 1
ATOM 7866 C C . MET A 1 990 ? 39.669 54.365 3.934 1.00 85.94 990 MET A C 1
ATOM 7868 O O . MET A 1 990 ? 39.913 54.325 2.724 1.00 85.94 990 MET A O 1
ATOM 7872 N N . ILE A 1 991 ? 40.638 54.282 4.851 1.00 86.12 991 ILE A N 1
ATOM 7873 C CA . ILE A 1 991 ? 42.050 54.082 4.491 1.00 86.12 991 ILE A CA 1
ATOM 7874 C C . ILE A 1 991 ? 42.233 52.733 3.783 1.00 86.12 991 ILE A C 1
ATOM 7876 O O . ILE A 1 991 ? 42.898 52.677 2.747 1.00 86.12 991 ILE A O 1
ATOM 7880 N N . ILE A 1 992 ? 41.610 51.664 4.289 1.00 82.44 992 ILE A N 1
ATOM 7881 C CA . ILE A 1 992 ? 41.683 50.326 3.685 1.00 82.44 992 ILE A CA 1
ATOM 7882 C C . ILE A 1 992 ? 40.973 50.293 2.324 1.00 82.44 992 ILE A C 1
ATOM 7884 O O . ILE A 1 992 ? 41.560 49.821 1.355 1.00 82.44 992 ILE A O 1
ATOM 7888 N N . GLY A 1 993 ? 39.763 50.843 2.207 1.00 79.62 993 GLY A N 1
ATOM 7889 C CA . GLY A 1 993 ? 38.983 50.871 0.965 1.00 79.62 993 GLY A CA 1
ATOM 7890 C C . GLY A 1 993 ? 39.692 51.647 -0.143 1.00 79.62 993 GLY A C 1
ATOM 7891 O O . GLY A 1 993 ? 39.791 51.165 -1.271 1.00 79.62 993 GLY A O 1
ATOM 7892 N N . THR A 1 994 ? 40.287 52.794 0.203 1.00 80.44 994 THR A N 1
ATOM 7893 C CA . THR A 1 994 ? 41.109 53.584 -0.730 1.00 80.44 994 THR A CA 1
ATOM 7894 C C . THR A 1 994 ? 42.356 52.806 -1.160 1.00 80.44 994 THR A C 1
ATOM 7896 O O . THR A 1 994 ? 42.686 52.772 -2.345 1.00 80.44 994 THR A O 1
ATOM 7899 N N . ALA A 1 995 ? 43.045 52.157 -0.213 1.00 79.38 995 ALA A N 1
ATOM 7900 C CA . ALA A 1 995 ? 44.260 51.394 -0.492 1.00 79.38 995 ALA A CA 1
ATOM 7901 C C . ALA A 1 995 ? 43.996 50.142 -1.343 1.00 79.38 995 ALA A C 1
ATOM 7903 O O . ALA A 1 995 ? 44.784 49.850 -2.236 1.00 79.38 995 ALA A O 1
ATOM 7904 N N . VAL A 1 996 ? 42.900 49.415 -1.102 1.00 73.62 996 VAL A N 1
ATOM 7905 C CA . VAL A 1 996 ? 42.524 48.209 -1.862 1.00 73.62 996 VAL A CA 1
ATOM 7906 C C . VAL A 1 996 ? 41.997 48.571 -3.253 1.00 73.62 996 VAL A C 1
ATOM 7908 O O . VAL A 1 996 ? 42.406 47.956 -4.241 1.00 73.62 996 VAL A O 1
ATOM 7911 N N . GLY A 1 997 ? 41.141 49.592 -3.357 1.00 66.81 997 GLY A N 1
ATOM 7912 C CA . GLY A 1 997 ? 40.545 50.011 -4.627 1.00 66.81 997 GLY A CA 1
ATOM 7913 C C . GLY A 1 997 ? 41.568 50.462 -5.677 1.00 66.81 997 GLY A C 1
ATOM 7914 O O . GLY A 1 997 ? 41.386 50.197 -6.864 1.00 66.81 997 GLY A O 1
ATOM 7915 N N . GLN A 1 998 ? 42.705 51.027 -5.250 1.00 67.25 998 GLN A N 1
ATOM 7916 C CA . GLN A 1 998 ? 43.799 51.429 -6.147 1.00 67.25 998 GLN A CA 1
ATOM 7917 C C . GLN A 1 998 ? 44.505 50.269 -6.878 1.00 67.25 998 GLN A C 1
ATOM 7919 O O . GLN A 1 998 ? 45.163 50.525 -7.886 1.00 67.25 998 GLN A O 1
ATOM 7924 N N . TYR A 1 999 ? 44.395 49.014 -6.419 1.00 64.62 999 TYR A N 1
ATOM 7925 C CA . TYR A 1 999 ? 45.101 47.888 -7.054 1.00 64.62 999 TYR A CA 1
ATOM 7926 C C . TYR A 1 999 ? 44.306 47.188 -8.165 1.00 64.62 999 TYR A C 1
ATOM 7928 O O . TYR A 1 999 ? 44.916 46.714 -9.124 1.00 64.62 999 TYR A O 1
ATOM 7936 N N . THR A 1 1000 ? 42.973 47.100 -8.073 1.00 58.72 1000 THR A N 1
ATOM 7937 C CA . THR A 1 1000 ? 42.158 46.330 -9.037 1.00 58.72 1000 THR A CA 1
ATOM 7938 C C . THR A 1 1000 ? 40.705 46.797 -9.130 1.00 58.72 1000 THR A C 1
ATOM 7940 O O . THR A 1 1000 ? 39.932 46.634 -8.186 1.00 58.72 1000 THR A O 1
ATOM 7943 N N . HIS A 1 1001 ? 40.294 47.214 -10.331 1.00 56.69 1001 HIS A N 1
ATOM 7944 C CA . HIS A 1 1001 ? 38.933 47.677 -10.645 1.00 56.69 1001 HIS A CA 1
ATOM 7945 C C . HIS A 1 1001 ? 37.809 46.647 -10.406 1.00 56.69 1001 HIS A C 1
ATOM 7947 O O . HIS A 1 1001 ? 36.660 47.045 -10.256 1.00 56.69 1001 HIS A O 1
ATOM 7953 N N . ASN A 1 1002 ? 38.117 45.343 -10.355 1.00 57.50 1002 ASN A N 1
ATOM 7954 C CA . ASN A 1 1002 ? 37.123 44.291 -10.093 1.00 57.50 1002 ASN A CA 1
ATOM 7955 C C . ASN A 1 1002 ? 36.807 44.098 -8.598 1.00 57.50 1002 ASN A C 1
ATOM 7957 O O . ASN A 1 1002 ? 35.823 43.439 -8.276 1.00 57.50 1002 ASN A O 1
ATOM 7961 N N . VAL A 1 1003 ? 37.637 44.602 -7.676 1.00 59.22 1003 VAL A N 1
ATOM 7962 C CA . VAL A 1 1003 ? 37.478 44.327 -6.232 1.00 59.22 1003 VAL A CA 1
ATOM 7963 C C . VAL A 1 1003 ? 36.472 45.271 -5.568 1.00 59.22 1003 VAL A C 1
ATOM 7965 O O . VAL A 1 1003 ? 35.850 44.890 -4.581 1.00 59.22 1003 VAL A O 1
ATOM 7968 N N . THR A 1 1004 ? 36.216 46.449 -6.141 1.00 57.44 1004 THR A N 1
ATOM 7969 C CA . THR A 1 1004 ? 35.187 47.383 -5.648 1.00 57.44 1004 THR A CA 1
ATOM 7970 C C . THR A 1 1004 ? 33.790 46.755 -5.636 1.00 57.44 1004 THR A C 1
ATOM 7972 O O . THR A 1 1004 ? 33.080 46.888 -4.646 1.00 57.44 1004 THR A O 1
ATOM 7975 N N . SER A 1 1005 ? 33.415 45.983 -6.663 1.00 59.06 1005 SER A N 1
ATOM 7976 C CA . SER A 1 1005 ? 32.137 45.252 -6.697 1.00 59.06 1005 SER A CA 1
ATOM 7977 C C . SER A 1 1005 ? 32.011 44.211 -5.577 1.00 59.06 1005 SER A C 1
ATOM 7979 O O . SER A 1 1005 ? 30.933 44.053 -5.008 1.00 59.06 1005 SER A O 1
ATOM 7981 N N . TRP A 1 1006 ? 33.109 43.537 -5.214 1.00 60.16 1006 TRP A N 1
ATOM 7982 C CA . TRP A 1 1006 ? 33.131 42.607 -4.078 1.00 60.16 1006 TRP A CA 1
ATOM 7983 C C . TRP A 1 1006 ? 33.085 43.337 -2.732 1.00 60.16 1006 TRP A C 1
ATOM 7985 O O . TRP A 1 1006 ? 32.415 42.861 -1.821 1.00 60.16 1006 TRP A O 1
ATOM 7995 N N . ILE A 1 1007 ? 33.722 44.508 -2.615 1.00 61.41 1007 ILE A N 1
ATOM 7996 C CA . ILE A 1 1007 ? 33.600 45.378 -1.434 1.00 61.41 1007 ILE A CA 1
ATOM 7997 C C . ILE A 1 1007 ? 32.138 45.793 -1.235 1.00 61.41 1007 ILE A C 1
ATOM 7999 O O . ILE A 1 1007 ? 31.600 45.572 -0.155 1.00 61.41 1007 ILE A O 1
ATOM 8003 N N . PHE A 1 1008 ? 31.460 46.298 -2.272 1.00 61.53 1008 PHE A N 1
ATOM 8004 C CA . PHE A 1 1008 ? 30.046 46.677 -2.168 1.00 61.53 1008 PHE A CA 1
ATOM 8005 C C . PHE A 1 1008 ? 29.133 45.486 -1.833 1.00 61.53 1008 PHE A C 1
ATOM 8007 O O . PHE A 1 1008 ? 28.211 45.644 -1.037 1.00 61.53 1008 PHE A O 1
ATOM 8014 N N . ALA A 1 1009 ? 29.405 44.288 -2.363 1.00 56.38 1009 ALA A N 1
ATOM 8015 C CA . ALA A 1 1009 ? 28.658 43.078 -2.008 1.00 56.38 1009 ALA A CA 1
ATOM 8016 C C . ALA A 1 1009 ? 28.858 42.660 -0.536 1.00 56.38 1009 ALA A C 1
ATOM 8018 O O . ALA A 1 1009 ? 27.890 42.308 0.139 1.00 56.38 1009 ALA A O 1
ATOM 8019 N N . VAL A 1 1010 ? 30.090 42.738 -0.016 1.00 56.16 1010 VAL A N 1
ATOM 8020 C CA . VAL A 1 1010 ? 30.390 42.469 1.403 1.00 56.16 1010 VAL A CA 1
ATOM 8021 C C . VAL A 1 1010 ? 29.738 43.519 2.303 1.00 56.16 1010 VAL A C 1
ATOM 8023 O O . VAL A 1 1010 ? 29.078 43.153 3.270 1.00 56.16 1010 VAL A O 1
ATOM 8026 N N . THR A 1 1011 ? 29.846 44.803 1.961 1.00 58.53 1011 THR A N 1
ATOM 8027 C CA . THR A 1 1011 ? 29.204 45.906 2.690 1.00 58.53 1011 THR A CA 1
ATOM 8028 C C . THR A 1 1011 ? 27.675 45.763 2.711 1.00 58.53 1011 THR A C 1
ATOM 8030 O O . THR A 1 1011 ? 27.074 45.887 3.774 1.00 58.53 1011 THR A O 1
ATOM 8033 N N . ALA A 1 1012 ? 27.035 45.407 1.591 1.00 56.31 1012 ALA A N 1
ATOM 8034 C CA . ALA A 1 1012 ? 25.594 45.136 1.552 1.00 56.31 1012 ALA A CA 1
ATOM 8035 C C . ALA A 1 1012 ? 25.190 43.936 2.434 1.00 56.31 1012 ALA A C 1
ATOM 8037 O O . ALA A 1 1012 ? 24.172 43.990 3.123 1.00 56.31 1012 ALA A O 1
ATOM 8038 N N . GLY A 1 1013 ? 26.004 42.873 2.459 1.00 49.53 1013 GLY A N 1
ATOM 8039 C CA . GLY A 1 1013 ? 25.812 41.737 3.367 1.00 49.53 1013 GLY A CA 1
ATOM 8040 C C . GLY A 1 1013 ? 25.977 42.111 4.845 1.00 49.53 1013 GLY A C 1
ATOM 8041 O O . GLY A 1 1013 ? 25.211 41.641 5.683 1.00 49.53 1013 GLY A O 1
ATOM 8042 N N . MET A 1 1014 ? 26.927 42.996 5.162 1.00 55.47 1014 MET A N 1
ATOM 8043 C CA . MET A 1 1014 ? 27.152 43.523 6.512 1.00 55.47 1014 MET A CA 1
ATOM 8044 C C . MET A 1 1014 ? 25.979 44.381 7.000 1.00 55.47 1014 MET A C 1
ATOM 8046 O O . MET A 1 1014 ? 25.513 44.168 8.116 1.00 55.47 1014 MET A O 1
ATOM 8050 N N . PHE A 1 1015 ? 25.442 45.279 6.166 1.00 57.03 1015 PHE A N 1
ATOM 8051 C CA . PHE A 1 1015 ? 24.235 46.046 6.507 1.00 57.03 1015 PHE A CA 1
ATOM 8052 C C . PHE A 1 1015 ? 23.033 45.135 6.782 1.00 57.03 1015 PHE A C 1
ATOM 8054 O O . PHE A 1 1015 ? 22.314 45.338 7.759 1.00 57.03 1015 PHE A O 1
ATOM 8061 N N . LEU A 1 1016 ? 22.838 44.093 5.964 1.00 53.72 1016 LEU A N 1
ATOM 8062 C CA . LEU A 1 1016 ? 21.766 43.119 6.180 1.00 53.72 1016 LEU A CA 1
ATOM 8063 C C . LEU A 1 1016 ? 21.956 42.343 7.496 1.00 53.72 1016 LEU A C 1
ATOM 8065 O O . LEU A 1 1016 ? 20.983 42.093 8.204 1.00 53.72 1016 LEU A O 1
ATOM 8069 N N . TYR A 1 1017 ? 23.198 41.992 7.842 1.00 53.84 1017 TYR A N 1
ATOM 8070 C CA . TYR A 1 1017 ? 23.534 41.322 9.099 1.00 53.84 1017 TYR A CA 1
ATOM 8071 C C . TYR A 1 1017 ? 23.258 42.213 10.320 1.00 53.84 1017 TYR A C 1
ATOM 8073 O O . TYR A 1 1017 ? 22.526 41.790 11.210 1.00 53.84 1017 TYR A O 1
ATOM 8081 N N . VAL A 1 1018 ? 23.763 43.453 10.345 1.00 55.84 1018 VAL A N 1
ATOM 8082 C CA . VAL A 1 1018 ? 23.550 44.405 11.457 1.00 55.84 1018 VAL A CA 1
ATOM 8083 C C . VAL A 1 1018 ? 22.056 44.707 11.643 1.00 55.84 1018 VAL A C 1
ATOM 8085 O O . VAL A 1 1018 ? 21.532 44.614 12.753 1.00 55.84 1018 VAL A O 1
ATOM 8088 N N . ALA A 1 1019 ? 21.314 44.940 10.554 1.00 52.94 1019 ALA A N 1
ATOM 8089 C CA . ALA A 1 1019 ? 19.866 45.158 10.617 1.00 52.94 1019 ALA A CA 1
ATOM 8090 C C . ALA A 1 1019 ? 19.078 43.944 11.163 1.00 52.94 1019 ALA A C 1
ATOM 8092 O O . ALA A 1 1019 ? 18.034 44.119 11.794 1.00 52.94 1019 ALA A O 1
ATOM 8093 N N . LEU A 1 1020 ? 19.559 42.715 10.947 1.00 47.91 1020 LEU A N 1
ATOM 8094 C CA . LEU A 1 1020 ? 18.929 41.491 11.460 1.00 47.91 1020 LEU A CA 1
ATOM 8095 C C . LEU A 1 1020 ? 19.377 41.111 12.881 1.00 47.91 1020 LEU A C 1
ATOM 8097 O O . LEU A 1 1020 ? 18.635 40.408 13.567 1.00 47.91 1020 LEU A O 1
ATOM 8101 N N . VAL A 1 1021 ? 20.560 41.545 13.322 1.00 47.34 1021 VAL A N 1
ATOM 8102 C CA . VAL A 1 1021 ? 21.162 41.138 14.605 1.00 47.34 1021 VAL A CA 1
ATOM 8103 C C . VAL A 1 1021 ? 21.004 42.190 15.701 1.00 47.34 1021 VAL A C 1
ATOM 8105 O O . VAL A 1 1021 ? 20.755 41.805 16.840 1.00 47.34 1021 VAL A O 1
ATOM 8108 N N . ASP A 1 1022 ? 21.068 43.485 15.385 1.00 51.19 1022 ASP A N 1
ATOM 8109 C CA . ASP A 1 1022 ? 21.021 44.554 16.393 1.00 51.19 1022 ASP A CA 1
ATOM 8110 C C . ASP A 1 1022 ? 19.635 45.228 16.473 1.00 51.19 1022 ASP A C 1
ATOM 8112 O O . ASP A 1 1022 ? 19.040 45.302 17.551 1.00 51.19 1022 ASP A O 1
ATOM 8116 N N . MET A 1 1023 ? 19.041 45.629 15.339 1.00 49.88 1023 MET A N 1
ATOM 8117 C CA . MET A 1 1023 ? 17.699 46.250 15.322 1.00 49.88 1023 MET A CA 1
ATOM 8118 C C . MET A 1 1023 ? 16.570 45.263 15.683 1.00 49.88 1023 MET A C 1
ATOM 8120 O O . MET A 1 1023 ? 15.620 45.626 16.385 1.00 49.88 1023 MET A O 1
ATOM 8124 N N . LEU A 1 1024 ? 16.640 44.016 15.198 1.00 45.38 1024 LEU A N 1
ATOM 8125 C CA . LEU A 1 1024 ? 15.543 43.050 15.340 1.00 45.38 1024 LEU A CA 1
ATOM 8126 C C . LEU A 1 1024 ? 15.282 42.636 16.807 1.00 45.38 1024 LEU A C 1
ATOM 8128 O O . LEU A 1 1024 ? 14.113 42.635 17.209 1.00 45.38 1024 LEU A O 1
ATOM 8132 N N . PRO A 1 1025 ? 16.296 42.330 17.650 1.00 45.28 1025 PRO A N 1
ATOM 8133 C CA . PRO A 1 1025 ? 16.049 41.960 19.043 1.00 45.28 1025 PRO A CA 1
ATOM 8134 C C . PRO A 1 1025 ? 15.538 43.120 19.899 1.00 45.28 1025 PRO A C 1
ATOM 8136 O O . PRO A 1 1025 ? 14.667 42.883 20.736 1.00 45.28 1025 PRO A O 1
ATOM 8139 N N . GLU A 1 1026 ? 16.010 44.354 19.683 1.00 49.25 1026 GLU A N 1
ATOM 8140 C CA . GLU A 1 1026 ? 15.493 45.545 20.378 1.00 49.25 1026 GLU A CA 1
ATOM 8141 C C . GLU A 1 1026 ? 14.003 45.770 20.078 1.00 49.25 1026 GLU A C 1
ATOM 8143 O O . GLU A 1 1026 ? 13.215 46.017 20.997 1.00 49.25 1026 GLU A O 1
ATOM 8148 N N . MET A 1 1027 ? 13.591 45.614 18.814 1.00 45.31 1027 MET A N 1
ATOM 8149 C CA . MET A 1 1027 ? 12.185 45.748 18.419 1.00 45.31 1027 MET A CA 1
ATOM 8150 C C . MET A 1 1027 ? 11.296 44.635 19.011 1.00 45.31 1027 MET A C 1
ATOM 8152 O O . MET A 1 1027 ? 10.117 44.870 19.270 1.00 45.31 1027 MET A O 1
ATOM 8156 N N . LEU A 1 1028 ? 11.860 43.451 19.283 1.00 41.25 1028 LEU A N 1
ATOM 8157 C CA . LEU A 1 1028 ? 11.164 42.315 19.907 1.00 41.25 1028 LEU A CA 1
ATOM 8158 C C . LEU A 1 1028 ? 11.142 42.351 21.449 1.00 41.25 1028 LEU A C 1
ATOM 8160 O O . LEU A 1 1028 ? 10.228 41.793 22.050 1.00 41.25 1028 LEU A O 1
ATOM 8164 N N . HIS A 1 1029 ? 12.106 43.007 22.104 1.00 46.28 1029 HIS A N 1
ATOM 8165 C CA . HIS A 1 1029 ? 12.216 43.068 23.575 1.00 46.28 1029 HIS A CA 1
ATOM 8166 C C . HIS A 1 1029 ? 11.698 44.389 24.180 1.00 46.28 1029 HIS A C 1
ATOM 8168 O O . HIS A 1 1029 ? 11.915 44.672 25.359 1.00 46.28 1029 HIS A O 1
ATOM 8174 N N . GLY A 1 1030 ? 10.990 45.204 23.391 1.00 44.78 1030 GLY A N 1
ATOM 8175 C CA . GLY A 1 1030 ? 10.467 46.509 23.810 1.00 44.78 1030 GLY A CA 1
ATOM 8176 C C . GLY A 1 1030 ? 9.294 46.482 24.805 1.00 44.78 1030 GLY A C 1
ATOM 8177 O O . GLY A 1 1030 ? 8.949 47.534 25.350 1.00 44.78 1030 GLY A O 1
ATOM 8178 N N . ASP A 1 1031 ? 8.680 45.320 25.057 1.00 41.88 1031 ASP A N 1
ATOM 8179 C CA . ASP A 1 1031 ? 7.459 45.201 25.866 1.00 41.88 1031 ASP A CA 1
ATOM 8180 C C . ASP A 1 1031 ? 7.744 45.195 27.381 1.00 41.88 1031 ASP A C 1
ATOM 8182 O O . ASP A 1 1031 ? 7.862 44.167 28.049 1.00 41.88 1031 ASP A O 1
ATOM 8186 N N . SER A 1 1032 ? 7.813 46.400 27.947 1.00 43.75 1032 SER A N 1
ATOM 8187 C CA . SER A 1 1032 ? 7.621 46.643 29.380 1.00 43.75 1032 SER A CA 1
ATOM 8188 C C . SER A 1 1032 ? 6.459 47.629 29.567 1.00 43.75 1032 SER A C 1
ATOM 8190 O O . SER A 1 1032 ? 6.377 48.646 28.882 1.00 43.75 1032 SER A O 1
ATOM 8192 N N . GLU A 1 1033 ? 5.504 47.281 30.436 1.00 43.22 1033 GLU A N 1
ATOM 8193 C CA . GLU A 1 1033 ? 4.122 47.811 30.411 1.00 43.22 1033 GLU A CA 1
ATOM 8194 C C . GLU A 1 1033 ? 3.995 49.343 30.561 1.00 43.22 1033 GLU A C 1
ATOM 8196 O O . GLU A 1 1033 ? 3.096 49.958 29.979 1.00 43.22 1033 GLU A O 1
ATOM 8201 N N . ASP A 1 1034 ? 4.896 49.977 31.312 1.00 43.38 1034 ASP A N 1
ATOM 8202 C CA . ASP A 1 1034 ? 4.778 51.375 31.725 1.00 43.38 1034 ASP A CA 1
ATOM 8203 C C . ASP A 1 1034 ? 5.534 52.349 30.803 1.00 43.38 1034 ASP A C 1
ATOM 8205 O O . ASP A 1 1034 ? 6.676 52.692 31.093 1.00 43.38 1034 ASP A O 1
ATOM 8209 N N . HIS A 1 1035 ? 4.867 52.856 29.749 1.00 45.38 1035 HIS A N 1
ATOM 8210 C CA . HIS A 1 1035 ? 4.855 54.276 29.275 1.00 45.38 1035 HIS A CA 1
ATOM 8211 C C . HIS A 1 1035 ? 4.221 54.444 27.862 1.00 45.38 1035 HIS A C 1
ATOM 8213 O O . HIS A 1 1035 ? 4.667 55.245 27.030 1.00 45.38 1035 HIS A O 1
ATOM 8219 N N . LYS A 1 1036 ? 3.112 53.734 27.594 1.00 46.34 1036 LYS A N 1
ATOM 8220 C CA . LYS A 1 1036 ? 2.442 53.548 26.280 1.00 46.34 1036 LYS A CA 1
ATOM 8221 C C . LYS A 1 1036 ? 1.799 54.797 25.620 1.00 46.34 1036 LYS A C 1
ATOM 8223 O O . LYS A 1 1036 ? 0.780 54.693 24.939 1.00 46.34 1036 LYS A O 1
ATOM 8228 N N . ARG A 1 1037 ? 2.352 56.006 25.804 1.00 39.47 1037 ARG A N 1
ATOM 8229 C CA . ARG A 1 1037 ? 1.857 57.256 25.179 1.00 39.47 1037 ARG A CA 1
ATOM 8230 C C . ARG A 1 1037 ? 2.911 58.137 24.497 1.00 39.47 1037 ARG A C 1
ATOM 8232 O O . ARG A 1 1037 ? 2.517 59.046 23.774 1.00 39.47 1037 ARG A O 1
ATOM 8239 N N . CYS A 1 1038 ? 4.209 57.868 24.674 1.00 46.78 1038 CYS A N 1
ATOM 8240 C CA . CYS A 1 1038 ? 5.278 58.572 23.943 1.00 46.78 1038 CYS A CA 1
ATOM 8241 C C . CYS A 1 1038 ? 5.823 57.758 22.748 1.00 46.78 1038 CYS A C 1
ATOM 8243 O O . CYS A 1 1038 ? 6.170 58.327 21.714 1.00 46.78 1038 CYS A O 1
ATOM 8245 N N . GLN A 1 1039 ? 5.823 56.421 22.855 1.00 46.66 1039 GLN A N 1
ATOM 8246 C CA . GLN A 1 1039 ? 6.386 55.504 21.850 1.00 46.66 1039 GLN A CA 1
ATOM 8247 C C . GLN A 1 1039 ? 5.814 55.705 20.439 1.00 46.66 1039 GLN A C 1
ATOM 8249 O O . GLN A 1 1039 ? 6.581 55.695 19.486 1.00 46.66 1039 GLN A O 1
ATOM 8254 N N . LEU A 1 1040 ? 4.507 55.964 20.287 1.00 46.47 1040 LEU A N 1
ATOM 8255 C CA . LEU A 1 1040 ? 3.897 56.187 18.967 1.00 46.47 1040 LEU A CA 1
ATOM 8256 C C . LEU A 1 1040 ? 4.508 57.396 18.231 1.00 46.47 1040 LEU A C 1
ATOM 8258 O O . LEU A 1 1040 ? 4.652 57.359 17.013 1.00 46.47 1040 LEU A O 1
ATOM 8262 N N . GLY A 1 1041 ? 4.900 58.447 18.960 1.00 43.84 1041 GLY A N 1
ATOM 8263 C CA . GLY A 1 1041 ? 5.573 59.610 18.378 1.00 43.84 1041 GLY A CA 1
ATOM 8264 C C . GLY A 1 1041 ? 6.983 59.277 17.893 1.00 43.84 1041 GLY A C 1
ATOM 8265 O O . GLY A 1 1041 ? 7.337 59.626 16.770 1.00 43.84 1041 GLY A O 1
ATOM 8266 N N . HIS A 1 1042 ? 7.757 58.548 18.704 1.00 46.34 1042 HIS A N 1
ATOM 8267 C CA . HIS A 1 1042 ? 9.094 58.081 18.325 1.00 46.34 1042 HIS A CA 1
ATOM 8268 C C . HIS A 1 1042 ? 9.053 57.098 17.151 1.00 46.34 1042 HIS A C 1
ATOM 8270 O O . HIS A 1 1042 ? 9.765 57.303 16.176 1.00 46.34 1042 HIS A O 1
ATOM 8276 N N . PHE A 1 1043 ? 8.173 56.094 17.192 1.00 49.53 1043 PHE A N 1
ATOM 8277 C CA . PHE A 1 1043 ? 8.021 55.099 16.130 1.00 49.53 1043 PHE A CA 1
ATOM 8278 C C . PHE A 1 1043 ? 7.658 55.745 14.787 1.00 49.53 1043 PHE A C 1
ATOM 8280 O O . PHE A 1 1043 ? 8.290 55.454 13.772 1.00 49.53 1043 PHE A O 1
ATOM 8287 N N . VAL A 1 1044 ? 6.687 56.669 14.768 1.00 48.53 1044 VAL A N 1
ATOM 8288 C CA . VAL A 1 1044 ? 6.323 57.398 13.542 1.00 48.53 1044 VAL A CA 1
ATOM 8289 C C . VAL A 1 1044 ? 7.479 58.276 13.056 1.00 48.53 1044 VAL A C 1
ATOM 8291 O O . VAL A 1 1044 ? 7.750 58.290 11.860 1.00 48.53 1044 VAL A O 1
ATOM 8294 N N . LEU A 1 1045 ? 8.192 58.969 13.950 1.00 43.41 1045 LEU A N 1
ATOM 8295 C CA . LEU A 1 1045 ? 9.321 59.828 13.575 1.00 43.41 1045 LEU A CA 1
ATOM 8296 C C . LEU A 1 1045 ? 10.509 59.027 13.010 1.00 43.41 1045 LEU A C 1
ATOM 8298 O O . LEU A 1 1045 ? 11.095 59.433 12.011 1.00 43.41 1045 LEU A O 1
ATOM 8302 N N . GLN A 1 1046 ? 10.829 57.880 13.610 1.00 43.47 1046 GLN A N 1
ATOM 8303 C CA . GLN A 1 1046 ? 11.929 56.999 13.209 1.00 43.47 1046 GLN A CA 1
ATOM 8304 C C . GLN A 1 1046 ? 11.649 56.323 11.857 1.00 43.47 1046 GLN A C 1
ATOM 8306 O O . GLN A 1 1046 ? 12.499 56.350 10.968 1.00 43.47 1046 GLN A O 1
ATOM 8311 N N . ASN A 1 1047 ? 10.428 55.816 11.648 1.00 49.41 1047 ASN A N 1
ATOM 8312 C CA . ASN A 1 1047 ? 10.017 55.265 10.353 1.00 49.41 1047 ASN A CA 1
ATOM 8313 C C . ASN A 1 1047 ? 9.928 56.348 9.265 1.00 49.41 1047 ASN A C 1
ATOM 8315 O O . ASN A 1 1047 ? 10.340 56.102 8.135 1.00 49.41 1047 ASN A O 1
ATOM 8319 N N . LEU A 1 1048 ? 9.459 57.562 9.587 1.00 50.00 1048 LEU A N 1
ATOM 8320 C CA . LEU A 1 1048 ? 9.472 58.692 8.647 1.00 50.00 1048 LEU A CA 1
ATOM 8321 C C . LEU A 1 1048 ? 10.909 59.106 8.281 1.00 50.00 1048 LEU A C 1
ATOM 8323 O O . LEU A 1 1048 ? 11.171 59.441 7.126 1.00 50.00 1048 LEU A O 1
ATOM 8327 N N . GLY A 1 1049 ? 11.839 59.040 9.239 1.00 41.12 1049 GLY A N 1
ATOM 8328 C CA . GLY A 1 1049 ? 13.273 59.228 9.019 1.00 41.12 1049 GLY A CA 1
ATOM 8329 C C . GLY A 1 1049 ? 13.839 58.211 8.028 1.00 41.12 1049 GLY A C 1
ATOM 8330 O O . GLY A 1 1049 ? 14.391 58.614 7.006 1.00 41.12 1049 GLY A O 1
ATOM 8331 N N . MET A 1 1050 ? 13.617 56.913 8.263 1.00 46.56 1050 MET A N 1
ATOM 8332 C CA . MET A 1 1050 ? 14.041 55.844 7.346 1.00 46.56 1050 MET A CA 1
ATOM 8333 C C . MET A 1 1050 ? 13.416 55.973 5.948 1.00 46.56 1050 MET A C 1
ATOM 8335 O O . MET A 1 1050 ? 14.135 55.885 4.956 1.00 46.56 1050 MET A O 1
ATOM 8339 N N . LEU A 1 1051 ? 12.113 56.261 5.841 1.00 48.09 1051 LEU A N 1
ATOM 8340 C CA . LEU A 1 1051 ? 11.446 56.495 4.549 1.00 48.09 1051 LEU A CA 1
ATOM 8341 C C . LEU A 1 1051 ? 12.020 57.709 3.802 1.00 48.09 1051 LEU A C 1
ATOM 8343 O O . LEU A 1 1051 ? 12.126 57.687 2.576 1.00 48.09 1051 LEU A O 1
ATOM 8347 N N . THR A 1 1052 ? 12.418 58.755 4.531 1.00 45.41 1052 THR A N 1
ATOM 8348 C CA . THR A 1 1052 ? 13.069 59.937 3.951 1.00 45.41 1052 THR A CA 1
ATOM 8349 C C . THR A 1 1052 ? 14.492 59.610 3.494 1.00 45.41 1052 THR A C 1
ATOM 8351 O O . THR A 1 1052 ? 14.858 59.966 2.377 1.00 45.41 1052 THR A O 1
ATOM 8354 N N . GLY A 1 1053 ? 15.269 58.881 4.302 1.00 41.47 1053 GLY A N 1
ATOM 8355 C CA . GLY A 1 1053 ? 16.605 58.400 3.940 1.00 41.47 1053 GLY A CA 1
ATOM 8356 C C . GLY A 1 1053 ? 16.573 57.515 2.693 1.00 41.47 1053 GLY A C 1
ATOM 8357 O O . GLY A 1 1053 ? 17.250 57.816 1.714 1.00 41.47 1053 GLY A O 1
ATOM 8358 N N . PHE A 1 1054 ? 15.705 56.500 2.672 1.00 47.72 1054 PHE A N 1
ATOM 8359 C CA . PHE A 1 1054 ? 15.494 55.629 1.512 1.00 47.72 1054 PHE A CA 1
ATOM 8360 C C . PHE A 1 1054 ? 15.044 56.415 0.271 1.00 47.72 1054 PHE A C 1
ATOM 8362 O O . PHE A 1 1054 ? 15.565 56.192 -0.818 1.00 47.72 1054 PHE A O 1
ATOM 8369 N N . GLY A 1 1055 ? 14.134 57.385 0.422 1.00 44.38 1055 GLY A N 1
ATOM 8370 C CA . GLY A 1 1055 ? 13.716 58.264 -0.674 1.00 44.38 1055 GLY A CA 1
ATOM 8371 C C . GLY A 1 1055 ? 14.853 59.127 -1.238 1.00 44.38 1055 GLY A C 1
ATOM 8372 O O . GLY A 1 1055 ? 14.927 59.321 -2.450 1.00 44.38 1055 GLY A O 1
ATOM 8373 N N . ILE A 1 1056 ? 15.768 59.603 -0.387 1.00 46.47 1056 ILE A N 1
ATOM 8374 C CA . ILE A 1 1056 ? 16.971 60.340 -0.807 1.00 46.47 1056 ILE A CA 1
ATOM 8375 C C . ILE A 1 1056 ? 17.976 59.397 -1.485 1.00 46.47 1056 ILE A C 1
ATOM 8377 O O . ILE A 1 1056 ? 18.509 59.756 -2.532 1.00 46.47 1056 ILE A O 1
ATOM 8381 N N . MET A 1 1057 ? 18.190 58.184 -0.961 1.00 45.50 1057 MET A N 1
ATOM 8382 C CA . MET A 1 1057 ? 19.070 57.182 -1.582 1.00 45.50 1057 MET A CA 1
ATOM 8383 C C . MET A 1 1057 ? 18.566 56.771 -2.967 1.00 45.50 1057 MET A C 1
ATOM 8385 O O . MET A 1 1057 ? 19.333 56.753 -3.926 1.00 45.50 1057 MET A O 1
ATOM 8389 N N . LEU A 1 1058 ? 17.261 56.518 -3.092 1.00 46.62 1058 LEU A N 1
ATOM 8390 C CA . LEU A 1 1058 ? 16.610 56.187 -4.356 1.00 46.62 1058 LEU A CA 1
ATOM 8391 C C . LEU A 1 1058 ? 16.729 57.336 -5.371 1.00 46.62 1058 LEU A C 1
ATOM 8393 O O . LEU A 1 1058 ? 16.995 57.091 -6.544 1.00 46.62 1058 LEU A O 1
ATOM 8397 N N . LEU A 1 1059 ? 16.585 58.592 -4.931 1.00 48.81 1059 LEU A N 1
ATOM 8398 C CA . LEU A 1 1059 ? 16.806 59.761 -5.788 1.00 48.81 1059 LEU A CA 1
ATOM 8399 C C . LEU A 1 1059 ? 18.269 59.898 -6.227 1.00 48.81 1059 LEU A C 1
ATOM 8401 O O . LEU A 1 1059 ? 18.512 60.189 -7.394 1.00 48.81 1059 LEU A O 1
ATOM 8405 N N . ILE A 1 1060 ? 19.237 59.675 -5.335 1.00 46.53 1060 ILE A N 1
ATOM 8406 C CA . ILE A 1 1060 ? 20.662 59.727 -5.687 1.00 46.53 1060 ILE A CA 1
ATOM 8407 C C . ILE A 1 1060 ? 20.992 58.629 -6.708 1.00 46.53 1060 ILE A C 1
ATOM 8409 O O . ILE A 1 1060 ? 21.529 58.947 -7.764 1.00 46.53 1060 ILE A O 1
ATOM 8413 N N . ALA A 1 1061 ? 20.574 57.383 -6.470 1.00 49.34 1061 ALA A N 1
ATOM 8414 C CA . ALA A 1 1061 ? 20.815 56.261 -7.381 1.00 49.34 1061 ALA A CA 1
ATOM 8415 C C . ALA A 1 1061 ? 20.139 56.425 -8.760 1.00 49.34 1061 ALA A C 1
ATOM 8417 O O . ALA A 1 1061 ? 20.705 56.037 -9.777 1.00 49.34 1061 ALA A O 1
ATOM 8418 N N . ILE A 1 1062 ? 18.945 57.030 -8.830 1.00 48.56 1062 ILE A N 1
ATOM 8419 C CA . ILE A 1 1062 ? 18.239 57.283 -10.105 1.00 48.56 1062 ILE A CA 1
ATOM 8420 C C . ILE A 1 1062 ? 18.855 58.453 -10.897 1.00 48.56 1062 ILE A C 1
ATOM 8422 O O . ILE A 1 1062 ? 18.691 58.524 -12.118 1.00 48.56 1062 ILE A O 1
ATOM 8426 N N . PHE A 1 1063 ? 19.549 59.383 -10.233 1.00 47.09 1063 PHE A N 1
ATOM 8427 C CA . PHE A 1 1063 ? 20.092 60.592 -10.861 1.00 47.09 1063 PHE A CA 1
ATOM 8428 C C . PHE A 1 1063 ? 21.628 60.688 -10.864 1.00 47.09 1063 PHE A C 1
ATOM 8430 O O . PHE A 1 1063 ? 22.138 61.703 -11.335 1.00 47.09 1063 PHE A O 1
ATOM 8437 N N . GLU A 1 1064 ? 22.366 59.663 -10.426 1.00 48.47 1064 GLU A N 1
ATOM 8438 C CA . GLU A 1 1064 ? 23.837 59.670 -10.325 1.00 48.47 1064 GLU A CA 1
ATOM 8439 C C . GLU A 1 1064 ? 24.519 60.104 -11.639 1.00 48.47 1064 GLU A C 1
ATOM 8441 O O . GLU A 1 1064 ? 25.242 61.103 -11.653 1.00 48.47 1064 GLU A O 1
ATOM 8446 N N . ASP A 1 1065 ? 24.156 59.481 -12.768 1.00 45.66 1065 ASP A N 1
ATOM 8447 C CA . ASP A 1 1065 ? 24.633 59.823 -14.125 1.00 45.66 1065 ASP A CA 1
ATOM 8448 C C . ASP A 1 1065 ? 24.343 61.275 -14.564 1.00 45.66 1065 ASP A C 1
ATOM 8450 O O . ASP A 1 1065 ? 24.874 61.758 -15.568 1.00 45.66 1065 ASP A O 1
ATOM 8454 N N . ARG A 1 1066 ? 23.466 61.993 -13.851 1.00 47.03 1066 ARG A N 1
ATOM 8455 C CA . ARG A 1 1066 ? 23.085 63.384 -14.149 1.00 47.03 1066 ARG A CA 1
ATOM 8456 C C . ARG A 1 1066 ? 23.755 64.409 -13.236 1.00 47.03 1066 ARG A C 1
ATOM 8458 O O . ARG A 1 1066 ? 23.698 65.601 -13.547 1.00 47.03 1066 ARG A O 1
ATOM 8465 N N . ILE A 1 1067 ? 24.384 63.995 -12.134 1.00 48.84 1067 ILE A N 1
ATOM 8466 C CA . ILE A 1 1067 ? 24.955 64.896 -11.117 1.00 48.84 1067 ILE A CA 1
ATOM 8467 C C . ILE A 1 1067 ? 26.394 65.285 -11.512 1.00 48.84 1067 ILE A C 1
ATOM 8469 O O . ILE A 1 1067 ? 27.387 64.996 -10.847 1.00 48.84 1067 ILE A O 1
ATOM 8473 N N . VAL A 1 1068 ? 26.519 65.983 -12.646 1.00 43.06 1068 VAL A N 1
ATOM 8474 C CA . VAL A 1 1068 ? 27.806 66.498 -13.141 1.00 43.06 1068 VAL A CA 1
ATOM 8475 C C . VAL A 1 1068 ? 28.138 67.827 -12.456 1.00 43.06 1068 VAL A C 1
ATOM 8477 O O . VAL A 1 1068 ? 27.819 68.910 -12.954 1.00 43.06 1068 VAL A O 1
ATOM 8480 N N . PHE A 1 1069 ? 28.814 67.757 -11.308 1.00 45.94 1069 PHE A N 1
ATOM 8481 C CA . PHE A 1 1069 ? 29.395 68.930 -10.649 1.00 45.94 1069 PHE A CA 1
ATOM 8482 C C . PHE A 1 1069 ? 30.602 69.465 -11.434 1.00 45.94 1069 PHE A C 1
ATOM 8484 O O . PHE A 1 1069 ? 31.750 69.097 -11.190 1.00 45.94 1069 PHE A O 1
ATOM 8491 N N . ASN A 1 1070 ? 30.340 70.362 -12.387 1.00 34.91 1070 ASN A N 1
ATOM 8492 C CA . ASN A 1 1070 ? 31.366 71.002 -13.211 1.00 34.91 1070 ASN A CA 1
ATOM 8493 C C . ASN A 1 1070 ? 32.131 72.097 -12.434 1.00 34.91 1070 ASN A C 1
ATOM 8495 O O . ASN A 1 1070 ? 31.926 73.297 -12.638 1.00 34.91 1070 ASN A O 1
ATOM 8499 N N . PHE A 1 1071 ? 33.004 71.676 -11.517 1.00 44.34 1071 PHE A N 1
ATOM 8500 C CA . PHE A 1 1071 ? 33.991 72.543 -10.874 1.00 44.34 1071 PHE A CA 1
ATOM 8501 C C . PHE A 1 1071 ? 35.155 72.801 -11.839 1.00 44.34 1071 PHE A C 1
ATOM 8503 O O . PHE A 1 1071 ? 36.085 72.007 -11.926 1.00 44.34 1071 PHE A O 1
ATOM 8510 N N . GLY A 1 1072 ? 35.092 73.913 -12.573 1.00 39.53 1072 GLY A N 1
ATOM 8511 C CA . GLY A 1 1072 ? 36.131 74.294 -13.532 1.00 39.53 1072 GLY A CA 1
ATOM 8512 C C . GLY A 1 1072 ? 37.441 74.727 -12.865 1.00 39.53 1072 GLY A C 1
ATOM 8513 O O . GLY A 1 1072 ? 37.575 75.897 -12.505 1.00 39.53 1072 GLY A O 1
ATOM 8514 N N . PHE A 1 1073 ? 38.390 73.793 -12.763 1.00 33.62 1073 PHE A N 1
ATOM 8515 C CA . PHE A 1 1073 ? 39.804 73.991 -12.423 1.00 33.62 1073 PHE A CA 1
ATOM 8516 C C . PHE A 1 1073 ? 40.688 73.057 -13.260 1.00 33.62 1073 PHE A C 1
ATOM 8518 O O . PHE A 1 1073 ? 40.261 71.905 -13.489 1.00 33.62 1073 PHE A O 1
#

Solvent-accessible surface area (backbone atoms only — not comparable to full-atom values): 64270 Å² total; per-residue (Å²): 134,85,76,85,50,67,67,63,47,51,49,53,52,49,57,51,48,57,50,52,51,48,56,60,52,46,40,53,38,56,78,87,48,39,57,52,52,40,47,53,54,54,50,54,58,32,42,76,71,66,77,45,57,72,67,61,49,53,31,67,56,62,54,61,86,80,95,79,71,95,70,83,79,84,49,94,88,56,55,68,69,34,48,52,30,41,56,57,46,29,72,39,84,96,34,57,57,50,62,60,47,54,61,74,42,51,64,56,58,41,52,36,63,71,39,94,56,41,79,81,44,83,52,67,79,65,57,52,79,75,42,51,79,69,55,48,47,50,53,39,42,35,74,41,42,34,57,39,54,63,43,51,50,50,53,37,35,75,75,78,28,57,79,65,69,57,76,78,78,91,54,67,72,62,59,51,71,78,52,50,43,55,33,37,37,33,40,38,41,36,91,83,56,76,64,61,70,61,51,50,54,50,27,50,77,70,72,36,50,66,94,34,45,46,76,46,76,43,39,93,86,36,60,72,57,54,52,52,52,49,64,46,22,34,72,72,31,24,34,40,35,40,31,44,49,61,68,28,55,90,42,28,70,55,50,37,52,58,50,72,67,46,45,76,94,76,38,31,77,66,14,37,44,34,39,30,25,54,91,50,97,66,57,44,63,68,50,59,68,66,23,54,53,33,50,47,68,87,57,82,40,57,38,52,29,35,51,48,52,47,69,33,83,62,58,55,35,69,66,60,68,65,64,56,93,51,52,63,49,50,54,32,45,49,48,28,50,38,47,49,54,24,48,62,55,56,35,43,66,45,38,69,82,49,27,80,63,82,73,86,83,40,71,65,47,53,52,52,45,52,53,50,54,52,52,49,57,70,76,37,93,64,79,59,52,67,59,54,46,42,48,42,38,49,54,53,53,28,66,71,49,89,46,70,66,51,39,52,47,48,45,54,58,48,47,68,45,59,36,73,54,62,68,74,38,88,84,50,51,77,36,93,88,60,82,47,61,56,70,77,89,71,60,77,64,52,63,50,53,57,38,68,70,46,59,79,76,72,68,40,57,78,77,77,40,55,71,43,52,49,44,55,34,29,35,51,51,36,50,49,51,32,53,56,52,58,72,71,48,78,92,70,83,81,84,85,71,79,54,73,63,57,54,50,42,52,53,35,49,55,53,59,74,68,60,76,83,77,76,61,63,67,62,45,45,71,75,38,54,86,39,93,89,38,43,56,36,49,42,53,55,54,48,52,54,49,51,36,60,31,51,52,49,55,52,51,50,38,54,47,48,55,29,26,80,67,71,75,38,82,82,43,75,72,53,50,46,37,53,54,18,57,78,68,42,38,70,31,65,82,52,57,79,50,51,60,85,73,89,53,48,33,72,60,38,54,52,53,51,51,54,34,54,48,54,54,48,49,32,72,75,75,40,86,68,35,56,40,54,54,72,58,53,75,58,52,64,57,53,52,54,25,47,49,50,37,50,23,66,72,72,73,45,68,64,92,48,55,38,82,44,79,46,81,50,68,91,66,89,62,86,59,60,60,98,66,59,45,33,36,32,70,48,61,31,67,67,31,25,78,35,88,85,78,77,41,83,41,78,37,58,88,80,50,56,63,33,78,47,54,40,28,37,42,35,76,39,70,66,92,64,95,66,88,78,83,83,80,72,84,78,74,77,58,98,56,86,74,80,86,75,86,81,82,84,75,80,87,78,84,90,83,84,86,80,96,60,73,92,53,44,67,60,54,52,50,52,51,49,52,50,48,53,53,48,48,51,51,51,52,53,49,50,53,53,48,49,55,50,48,53,60,50,54,60,59,73,76,72,78,81,75,98,79,85,84,84,84,84,81,90,78,84,89,80,87,81,92,79,91,90,82,89,84,83,88,89,88,83,87,83,90,79,91,81,91,79,92,86,88,79,91,80,89,81,88,89,83,89,83,88,85,91,88,85,88,85,90,82,86,88,89,86,85,90,86,87,84,88,89,89,87,92,83,90,86,90,85,87,84,90,82,89,80,87,82,90,87,90,87,90,86,90,84,91,80,87,84,93,60,68,73,54,58,54,46,58,50,52,39,51,50,50,47,54,48,52,55,50,49,49,26,52,48,33,20,38,53,14,24,50,30,14,25,30,43,48,73,38,68,65,52,15,52,49,46,46,52,57,48,56,64,50,46,60,63,46,58,59,46,51,47,51,49,30,44,73,52,68,43,54,73,75,52,31,56,51,49,54,57,58,19,56,51,30,17,58,54,18,22,54,49,18,32,61,55,28,69,76,39,84,75,51,44,63,55,50,53,53,51,39,54,51,47,54,55,47,47,54,60,63,58,55,46,53,55,72,71,67,66,89,62,89,88,62,91,78,55,56,68,61,52,53,53,51,52,53,51,49,51,54,50,41,51,52,51,50,52,50,46,71,75,40,52,98,70,67,75,80,83,73,92,122

pLDDT: mean 73.25, std 22.44, range [21.88, 94.81]

Sequence (1073 aa):
MIISDPIIRLQILRDYFTYALYVNVCRSLFEKDKLLFSFCLSVNLLMHRKEVDEGEWRFLLTGGVGLDNPYSNPCTWLPKKSWDELCRLDEMECFKGLRKDMARLRGEWKTVYDSSSPHQTPFPEEWQEKLSQFQRMLVIRCLRPDKVVPMVQEFVSDSLGRPFIEAPPFNLSKAFVDSHCCACLIFILSPGSDPMAALLKFGDEKGFSGNKLSSLSLGQGQGPIAMRMIEAAIKEGTWVVLQNCHLATSWMSTLERVCEELIPDTTHPDFRLWLTSYPSPTFPVAVLQNGVKMTNEAPKGLRANIARSFLMDPISDPEFFGSSSKPVVFKKLLYGLCFFHALTQERRKFGPIGWNIPYEFNETDLRISVQQLHMFLEQYEEVPFDAIRYMTGECNYGGRVTDDWDRRTLRTILSIFYTSKVATDPDYKFDPSGLYYAPAEEEYNSYIEYTKALPLNPSPEIFGMNANADITKDQVETQLLFNSILLTQSRSSGGDAKSSDDMVFDVAADILSKLPADFDLEAVMRRFPTTYNQSMNTVLAQEMGRFNNLLSAIRASSINIQKAIKGLVVMSSELEEVVSSILTGRIPGMWMKKSYPSLKPLGSYVNDFLERLHFLQDWYEHGTPAVFWVSGFFFTQAFLTGSQQNYARKHTVPIDLLGFDFEVLEDHQYKRPPEDGVYIRGLFLDGARWDRKARLLAESYPKVLHDPMPVVSEKHRDIDIEQKMCEIYVLIKSSRPQSQGQHDHGEPKSTDERDYLNDFDGVWKGLTALAGIYFLFIVEHCIGMFQHYKDHKGTKKANEEGTIGRKLSDHKLNRRSDAEWLHLKPLSEDPEGTAVSCDNGHNDTQLSELQTPDSPTNKTPLAPKVSSEEHPPPNKENGGKAKKHGHSHGHGHSHGGNCHSDQEMKDAGIASIAWMVIMGDGMHNFSDGLAIGAAFSANLTGGISTSVAVFCHELPHELGDFAVLLKAGMSVKQAIFYNLLSALMAYVGMIIGTAVGQYTHNVTSWIFAVTAGMFLYVALVDMLPEMLHGDSEDHKRCQLGHFVLQNLGMLTGFGIMLLIAIFEDRIVFNFGF

Secondary structure (DSSP, 8-state):
-----HHHHHHHHHHHHHHHHHHHHHTSS-HHHHHHHHHHHHHHHHHHHTSS-HHHHHHHHH----S---SPPS-TTS-HHHHHHHHHHTTSTTTTTHHHHHHHSTTHHHHHHH-S-TTTSPPSTTHHHHS-HHHHHHHHHHH-GGGHHHHHHHHHHHHT-GGGTSPPPP-HHHHHHT--TTS-EEEEEPTT---HHHHHHHHHHTT--GGGEEEEE--TT-HHHHHHHHHHHHHHT-EEEEE-GGG-GGGHHHHHHHHHT--TTTS-TT-EEEEEE---TTS-HHHHHHSEEEEE-PPSSHHHHHHHHHTSTTTT-HHHHT--SSHHHHHHHHHHHHHHHHHHHHHGGGGGGT-SS-----HHHHHHHHHHHHHHHHH-SS--HHHHHHIIIIIIITTT---HHHHHHHHHHHHHHSSHHHHH-SS-BSSSSS--B---S--HHHHHHHHHHS-SS--GGGGT--HHHHHHHHHHHHHHHHHHHHHHS-------SPPHHHHHHHHHHHHHHH--PPP-HHHHHHHS--BTTBTHHHHHHHHHHHHHHHHHHHHHHHHHHHHHTTTSSPPPHHHHHHHHHHHTTPPPHHHHTTS------HHHHHHHHHHHHHHHHHHHHH-S-SSEEGGGSS-HHHHHHHHHHHHHHHHT--GGGEEEEEEE--SS---S--SSSEEEE--EEESEEEETTTTEEEEPPTT--EEEPPPEEEEEEETT--------------SSPPPPPP---PPP-------S-GGGHHHHHHHHHHHHHHHHHHHHHHHHHHHHHHHHHHHHHTSSS---------------------------------------------------------------------------------------------------HHHHHHHHHHHHHHHHHHHHHHHHHHHHHHHHHHHHHH-HHHHHHHHHHHHHHHHHHHHHHHHHHHHTT--HHHHHHHHHHHHHHHHHHHHHHHHHHTT-TTHHHHHHHHHHHHHHHHIIIIIHHHHHS---STTTTTHHHHHHHHHHHHHHHHHHHHHHHHHGGG-------